Protein 3UA4 (pdb70)

Nearest PDB structures (foldseek):
  3ua4-assembly1_B  TM=1.002E+00  e=0.000E+00  Caenorhabditis elegans
  3ua3-assembly1_B  TM=1.000E+00  e=0.000E+00  Caenorhabditis elegans
  3ua4-assembly1_A  TM=9.957E-01  e=0.000E+00  Caenorhabditis elegans
  3ua3-assembly1_A  TM=9.957E-01  e=0.000E+00  Caenorhabditis elegans
  6uxy-assembly1_A  TM=4.713E-01  e=1.782E-50  Homo sapiens

Solvent-accessible surface area: 54795 Å² total; per-residue (Å²): 95,103,126,3,74,2,0,2,5,8,4,98,60,23,68,69,150,81,12,10,65,88,0,40,79,20,15,77,147,6,30,121,35,72,8,46,4,1,3,0,7,0,0,0,9,111,4,2,60,40,85,39,139,42,83,106,140,66,119,20,32,112,14,53,0,1,6,48,23,21,171,73,85,40,0,68,65,80,2,1,0,18,11,2,60,17,20,15,1,20,22,109,75,99,69,42,0,62,55,0,47,90,12,1,78,94,0,0,46,0,4,63,64,9,27,10,100,11,0,5,8,57,6,44,23,24,57,11,69,83,17,2,58,32,0,30,98,24,5,0,11,72,130,72,80,30,26,1,10,0,8,0,10,16,19,33,101,142,6,113,60,63,70,73,177,79,47,146,133,34,13,1,0,10,2,0,0,49,6,3,130,62,0,10,31,8,19,9,98,65,3,36,0,1,0,8,2,17,66,147,36,28,113,16,4,62,83,111,54,26,3,30,0,3,80,1,12,16,21,7,0,0,4,7,36,8,14,37,81,108,64,48,222,134,33,68,10,36,19,37,87,49,8,49,95,6,2,134,58,4,31,105,59,68,82,16,59,1,1,9,70,8,66,54,112,51,152,43,162,134,53,41,30,13,32,75,18,1,106,12,2,17,94,13,20,193,199,24,100,53,22,44,63,21,2,5,105,0,4,43,16,2,1,102,56,23,3,90,104,50,63,110,78,2,23,0,1,0,0,25,6,32,101,1,50,13,0,44,37,1,29,100,4,32,176,87,5,27,80,97,88,18,130,84,114,116,70,2,116,0,86,2,11,0,0,14,129,47,84,9,5,4,10,0,0,102,10,26,17,52,130,68,3,155,166,85,6,41,35,8,92,19,38,8,84,61,1,42,49,30,0,116,112,145,62,41,90,48,1,15,3,4,1,1,43,38,6,0,6,0,0,0,10,101,14,1,0,18,18,4,25,30,2,28,73,5,16,68,129,74,2,35,2,5,2,44,83,1,4,0,34,0,15,0,0,1,0,4,69,6,6,18,77,7,34,31,85,50,80,64,38,25,13,39,0,36,47,12,110,0,75,34,123,20,70,86,32,154,99,104,25,38,32,12,116,36,131,28,30,117,50,96,10,13,0,0,11,9,38,89,35,156,21,66,112,62,13,52,1,15,173,91,22,81,78,14,3,60,2,104,10,25,10,91,174,98,57,74,15,81,59,74,70,54,5,83,13,92,1,57,28,30,0,6,0,0,0,1,0,0,9,1,24,0,40,0,16,116,121,26,90,3,9,9,17,63,92,84,76,24,112,62,10,91,34,23,73,20,0,0,1,0,3,38,95,28,27,68,5,17,111,24,12,102,0,12,0,41,0,36,0,71,53,31,148,70,0,0,15,0,27,1,27,0,59,37,75,96,120,76,40,110,60,85,76,31,76,96,1,0,55,75,0,57,0,25,7,39,123,94,107,101,94,147,23,69,0,0,2,5,10,25,82,63,30,65,66,157,106,14,9,67,109,6,42,67,23,20,78,147,4,28,127,48,135,5,58,2,4,2,4,5,1,0,0,8,110,3,1,54,41,114,38,152,50,87,84,164,69,120,15,26,101,15,32,1,0,4,54,30,15,163,76,69,36,0,78,58,98,8,4,0,8,10,0,60,23,21,18,3,22,23,110,74,99,71,43,0,63,44,0,42,96,13,3,76,93,0,0,41,1,3,50,61,2,34,10,98,11,0,5,7,45,5,44,27,26,59,12,69,93,16,1,55,30,0,26,102,25,9,2,13,70,116,54,97,24,36,3,12,0,3,0,12,8,21,22,98,127,9,120,54,61,76,72,180,87,46,142,126,46,10,4,0,11,3,0,0,45,6,4,128,69,0,12,42,8,20,15,99,52,3,35,0,2,0,4,2,11,65,151,38,21,105,9,2,67,78,102,67,29,3,25,2,3,78,3,11,15,24,7,1,0,4,12,30,6,12,39,146,54,49,41,41,84,45,7,43,92,6,8,115,66,5,51,106,51,58,91,10,57,7,4,2,42,5,54,87,34,116,97,12,195,85,60,67,44,26,18,72,27,0,93,27,6,31,166,40,210,21,97,36,28,54,68,25,3,0,84,0,8,42,9,1,2,86,63,32,0,81,104,52,75,139,60,1,18,3,1,0,1,20,3,32,108,0,51,10,0,42,20,3,24,117,2,18,151,84,4,48,94,95,99,88,89,0,107,7,92,0,8,0,0,18,129,51,82,19,4,7,6,0,0,80,19,25,17,57,138,61,12,127,176,131,2,51,37,2,88,18,53,18,104,61,0,41,59,37,10,163,129,127,59,36,87,68,0,28,3,3,1,0,49,38,5,1,7,2,2,2,16,89,20,0,0,31,18,3,28,23,1,16,62,33,18,57,126,72,3,39,1,1,1,35,71,4,21,1,44,0,25,0,1,1,1,6,63,8,2,20,76,9,34,38,86,52,64,66,32,27,21,45,0,27,51,19,109,0,84,30,115,22,68,86,30,150,87,112,25,37,31,10,118,30,132,27,29,100,52,90,11,12,2,0,12,17,39,94,33,167,23,69,108,53,7,46,2,27,157,99,17,88,80,8,1,45,0,72,14,22,6,78,176,91,56,75,18,101,50,82,63,54,8,94,12,102,2,65,20,34,0,8,0,1,0,1,0,0,11,0,26,3,59,0,17,114,129,42,77,2,1,8,20,47,98,78,65,19,108,66,23,104,23,35,88,21,1,0,3,0,4,36,94,30,31,63,4,19,125,29,10,100,0,14,0,73,5,42,0,70,33,38,141,80,0,6,16,9,20,4,30,0,44,35,71,89,118,105,36,108,67,96,71,25,70,95,0,0,52,77,0,57,0,20,8,72,131,88

InterPro domains:
  IPR007857 Protein arginine N-methyltransferase PRMT5 [PIRSF015894] (93-734)
  IPR025799 Protein arginine N-methyltransferase [PS51678] (360-706)
  IPR025799 Protein arginine N-methyltransferase [PTHR10738] (61-733)
  IPR029063 S-adenosyl-L-methionine-dependent methyltransferase superfamily [G3DSA:3.40.50.150] (330-530)
  IPR029063 S-adenosyl-L-methionine-dependent methyltransferase superfamily [SSF53335] (413-732)
  IPR035075 PRMT5 arginine-N-methyltransferase [PF05185] (354-528)
  IPR035247 PRMT5, TIM barrel domain [PF17285] (78-334)
  IPR035248 PRMT5, oligomerisation domain [PF17286] (531-732)

Sequence (1268 aa):
NSRIHIGWMATTLDVAENLDRHVATFCTRLGEFKYNFVVYPIGGVVRAFWTPNGSAENHPPVIDLPDVQLRNDLWESYVVGKISPWIDCDSSDPAFASLSEEHLLKELSYICYLGLQTMAIELTRISSPRTAAILKKWIWTRNSRFTVWVQLPSAIEKCKDYDAFTIEHVDLWTIWADFRKNCGNFSGVYFQVALTISSELPDELTELKLVDRWKAEPLAAFVIESGLFISGRNGEASIPSAHINLLKHLWTTDALRIVLRATTDTFKYNTSIKSEYSQALRHAVRQDQIKYDVYGEAVVGALKDLGADGRKTVVIYLLGGGRGPIGTKILKSEREYNNTFRQGQESLKVKLYIVEKNPNAIVTLKYMNVRTWKRRVTIIESDMRSLPGIAKDRGFEQPDIIVSELLGSFGDNELSPECLDGVTGFLKPTTISIPQKYTSYVKPIMSTHIHQTIKAQSIPYLSRAIPSHGRGEPELDEDEMWIQKYPQGHVRNNMDQIYVVYLSKYIPLAETTKPVFTFEHPNFMNSSNERSDSIEFVMDRNADLMGFAGYFDLQLYKTVMLSIEPSTHTPGMVSWFPAVIPLRDQLRVGEGDRISLKIDRKVDNTGVWYEWHVEKKKTNGESVSTPIQNPNGESYYMRMANSRIHIGWMATTLDVAENLDRHVATFCTRLGEFKYNFVVYPIGGVVRAFWTPNGSAENHPPVIDLPDVQLRNDLWESYVVGKISPWIDCDSSDPAFASLSEEHLLKELSYICYLGLQTMAIELTRISSPRTAAILKKWIWTRNSRFTVWVQLPSAIEKCKDYDAFTIEHVDLWTIWADFRKNCGNFSGVYFQVALTISSELPDELTELKLVDRWKAEPLAAFVIESGLFASIPSAHINLLKHLWTTDALRIVLRATTDTFKYNTSIKSEYSQALRHAQDQIKYDVYGEAVVGALKDLGADGRKTVVIYLLGGGRGPIGTKILKSEREYNNTFRSLKVKLYIVEKNPNAIVTLKYMNVRTWKRRVTIIESDMRSLPGIAKDRGFEQPDIIVSELLGSFGDNELSPECLDGVTGFLKPTTISIPQKYTSYVKPIMSTHIHQTIKAQSIPYLSRAIPSHGRGEPELDEDEMWIQKYPQGHVRNNMDQIYVVYLSKYIPLAETTKPVFTFEHPNFMNSSNERSDSIEFVMDRNADLMGFAGYFDLQLYKTVMLSIEPSTHTPGMVSWFPAVIPLRDQLRVGEGDRISLKIDRKVDNTGVWYEWHVEKKKTNGESVSTPIQNPNGESYYMRM

Foldseek 3Di:
DVLAAEEAEDDPQPDDPCCLLPVPVVQVVLVVLVHHAYEYAQQDPQFLVDDPPDDVPDDGDGRFRALVSDDQVNQAGHYAHEHRPNQALPDPDNVSNVSSLVVVVVSLVSCVVSPYQHYEYEAQALDRQVVLVSVLLSQLADPDAHAYEHEYDQWHVRHPPDDVVPCPPGIRVNSVVNSCVSSPVFPLVRYAYEYEHAQDHDPLQQVVVRLVVVLVGSQQEYEYELRFWQDDDPSQTADDPSRLCRCQVNCPGSRRHYYYHYPDSDCDVVPNCSSSVVVRVVPSHDDQCVVLVLLLVLLLVVCVVVCVVVAAEFEEEEAAQQLHPNVVSNVVSLVVSCVPPQVPHHRHHYQYEYEHADVSSVSSNVVCCVPPVNVRYHYHHDQLLPCQVCQVVVPHAAHQEYAYDQQAQQGCQSPVCVSLQSNQVRHDPNRDYFQFKKFKKKFWKADPVVLVVLQPDDADPSNQQHAFQFPWHWDQDPVRHTGGDAPVDDRLLSQQEKAFDADDGMGTQAPFIDTDDMDGPPPNVPDDNKFKAKDKDFGAAWGWTFFMKMGMWIHGHDPRTATCGPVGHPPPGDVGGIITNGDSDTDTDGGAKMKIKIWIWDDDPWWIDIWIWIKIAHPVRDIDIGDTGCVRRRSHIGTD/DQVLAAEEAEDDPLDDDPPCLVPPPVVVVVVCVLPHAAYEAAQLHDQQQPDADDDDPVDDTDGRQNALVNDDLVSQQGHYAYEHRPRQQCPDPDPVSVVSSLVVVVVRLVRCVVSPYQEYEYEQQALDRQRNLVSVLLVLLQDPDQHAYEYEYDQWNCRHPPDDPPPPPPGTRVNSVVNSCVSSPVQPLVHYFYEYEHDLDGDPQLQVVVNVCVCLVGSYAEYEYEPNDDCDDDDSRLCSLVVNCDDSNHHYYYHDDDDSAPPDVSVSSVNVVRVSVSDQVVVLVLLLVQLLVVCVVVVVVPDAEFEEEEQACQLNSNPVSNVVSQVVNCPPPHRYYYQYEYEAAPPSSVSSVVSCCVVPVVVSYDYHHDQLQCCVVVCPVVVHDAHLEYAYDQAAQQGCQRPVLPSLLSNLVRHDPNYQYQFFKKWKKKFWKADPVVLVVLQPDDADPSNQQHEFQFPWHWDQDPVRHTGTDQVVDPRLLSQQEKAFDDPDGIDTQADFIDTDDMDGPPPNVSDDPKDKDKDKDFGAAFGWTFFIWMWMWIHRHPPRTAICGDPRHDPPGPPHGIMTNTASGTDTDGHTKMKIWIWIWDADPWWTDIWTWMWIQHPVGDIDIGDTGCVNRSSHTNTD

GO terms:
  GO:0016274 protein-arginine N-methyltransferase activity (F, IDA)
  GO:0005634 nucleus (C, IDA)
  GO:0045892 negative regulation of DNA-templated transcription (P, IDA)
  GO:0035243 protein-arginine omega-N symmetric methyltransferase activity (F, IDA)
  GO:0044020 histone H4R3 methyltransferase activity (F, IDA)
  GO:0043518 negative regulation of DNA damage response, signal transduction by p53 class mediator (P, IGI)
  GO:1990834 response to odorant (P, IMP)
  GO:0007626 locomotory behavior (P, IMP)
  GO:0008630 intrinsic apoptotic signaling pathway in response to DNA damage (P, IMP)
  GO:0002039 p53 binding (F, IPI)
  GO:0140297 DNA-binding transcription factor binding (F, IPI)
  GO:0035241 protein-arginine omega-N monomethyltransferase activity (F, IDA)
  GO:0140940 histone H2A methyltransferase activity (F, IDA)

Structure (mmCIF, N/CA/C/O backbone):
data_3UA4
#
_entry.id   3UA4
#
_cell.length_a   100.560
_cell.length_b   129.490
_cell.length_c   149.719
_cell.angle_alpha   90.00
_cell.angle_beta   90.00
_cell.angle_gamma   90.00
#
_symmetry.space_group_name_H-M   'P 21 21 21'
#
loop_
_entity.id
_entity.type
_entity.pdbx_description
1 polymer 'Protein arginine N-methyltransferase 5'
2 non-polymer GLYCEROL
3 water water
#
loop_
_atom_site.group_PDB
_atom_site.id
_atom_site.type_symbol
_atom_site.label_atom_id
_atom_site.label_alt_id
_atom_site.label_comp_id
_atom_site.label_asym_id
_atom_site.label_entity_id
_atom_site.label_seq_id
_atom_site.pdbx_PDB_ins_code
_atom_site.Cartn_x
_atom_site.Cartn_y
_atom_site.Cartn_z
_atom_site.occupancy
_atom_site.B_iso_or_equiv
_atom_site.auth_seq_id
_atom_site.auth_comp_id
_atom_site.auth_asym_id
_atom_site.auth_atom_id
_atom_site.pdbx_PDB_model_num
ATOM 1 N N . ASN A 1 48 ? 42.739 30.042 -6.235 1.00 191.29 45 ASN A N 1
ATOM 2 C CA . ASN A 1 48 ? 42.403 30.688 -4.970 1.00 185.97 45 ASN A CA 1
ATOM 3 C C . ASN A 1 48 ? 41.886 29.690 -3.941 1.00 176.34 45 ASN A C 1
ATOM 4 O O . ASN A 1 48 ? 41.815 29.990 -2.748 1.00 163.20 45 ASN A O 1
ATOM 9 N N . SER A 1 49 ? 41.528 28.501 -4.417 1.00 179.35 46 SER A N 1
ATOM 10 C CA . SER A 1 49 ? 40.975 27.456 -3.565 1.00 174.00 46 SER A CA 1
ATOM 11 C C . SER A 1 49 ? 41.862 27.150 -2.359 1.00 166.02 46 SER A C 1
ATOM 12 O O . SER A 1 49 ? 41.373 26.735 -1.306 1.00 162.40 46 SER A O 1
ATOM 15 N N . ARG A 1 50 ? 43.164 27.365 -2.516 1.00 162.40 47 ARG A N 1
ATOM 16 C CA . ARG A 1 50 ? 44.138 26.969 -1.503 1.00 152.88 47 ARG A CA 1
ATOM 17 C C . ARG A 1 50 ? 44.537 28.097 -0.550 1.00 146.22 47 ARG A C 1
ATOM 18 O O . ARG A 1 50 ? 45.006 27.836 0.560 1.00 144.79 47 ARG A O 1
ATOM 26 N N . ILE A 1 51 ? 44.359 29.345 -0.976 1.00 140.26 48 ILE A N 1
ATOM 27 C CA . ILE A 1 51 ? 44.660 30.480 -0.103 1.00 127.72 48 ILE A CA 1
ATOM 28 C C . ILE A 1 51 ? 43.411 31.072 0.543 1.00 125.71 48 ILE A C 1
ATOM 29 O O . ILE A 1 51 ? 42.477 31.499 -0.137 1.00 124.53 48 ILE A O 1
ATOM 34 N N . HIS A 1 52 ? 43.409 31.091 1.870 1.00 124.37 49 HIS A N 1
ATOM 35 C CA . HIS A 1 52 ? 42.326 31.698 2.623 1.00 123.91 49 HIS A CA 1
ATOM 36 C C . HIS A 1 52 ? 42.773 33.061 3.141 1.00 120.40 49 HIS A C 1
ATOM 37 O O . HIS A 1 52 ? 43.802 33.175 3.803 1.00 114.07 49 HIS A O 1
ATOM 44 N N . ILE A 1 53 ? 42.002 34.095 2.817 1.00 123.67 50 ILE A N 1
ATOM 45 C CA . ILE A 1 53 ? 42.361 35.464 3.168 1.00 119.63 50 ILE A CA 1
ATOM 46 C C . ILE A 1 53 ? 41.338 36.098 4.100 1.00 109.58 50 ILE A C 1
ATOM 47 O O . ILE A 1 53 ? 40.283 36.553 3.667 1.00 110.59 50 ILE A O 1
ATOM 52 N N . GLY A 1 54 ? 41.655 36.127 5.384 1.00 104.80 51 GLY A N 1
ATOM 53 C CA . GLY A 1 54 ? 40.787 36.750 6.358 1.00 103.92 51 GLY A CA 1
ATOM 54 C C . GLY A 1 54 ? 40.817 38.259 6.278 1.00 105.66 51 GLY A C 1
ATOM 55 O O . GLY A 1 54 ? 41.860 38.868 6.039 1.00 107.00 51 GLY A O 1
ATOM 56 N N . TRP A 1 55 ? 39.650 38.859 6.469 1.00 105.64 52 TRP A N 1
ATOM 57 C CA . TRP A 1 55 ? 39.524 40.304 6.556 1.00 103.23 52 TRP A CA 1
ATOM 58 C C . TRP A 1 55 ? 39.210 40.661 8.004 1.00 97.55 52 TRP A C 1
ATOM 59 O O . TRP A 1 55 ? 38.229 40.179 8.571 1.00 91.07 52 TRP A O 1
ATOM 70 N N . MET A 1 56 ? 40.054 41.490 8.609 1.00 96.06 53 MET A N 1
ATOM 71 C CA . MET A 1 56 ? 39.864 41.858 10.005 1.00 88.48 53 MET A CA 1
ATOM 72 C C . MET A 1 56 ? 38.909 43.039 10.140 1.00 83.59 53 MET A C 1
ATOM 73 O O . MET A 1 56 ? 39.077 44.070 9.486 1.00 80.73 53 MET A O 1
ATOM 78 N N . ALA A 1 57 ? 37.896 42.876 10.980 1.00 79.28 54 ALA A N 1
ATOM 79 C CA . ALA A 1 57 ? 37.021 43.982 11.316 1.00 79.52 54 ALA A CA 1
ATOM 80 C C . ALA A 1 57 ? 37.882 45.130 11.824 1.00 77.04 54 ALA A C 1
ATOM 81 O O . ALA A 1 57 ? 38.965 44.910 12.367 1.00 69.80 54 ALA A O 1
ATOM 83 N N . THR A 1 58 ? 37.406 46.354 11.635 1.00 79.10 55 THR A N 1
ATOM 84 C CA . THR A 1 58 ? 38.119 47.532 12.103 1.00 75.29 55 THR A CA 1
ATOM 85 C C . THR A 1 58 ? 37.143 48.629 12.468 1.00 86.13 55 THR A C 1
ATOM 86 O O . THR A 1 58 ? 35.938 48.496 12.272 1.00 88.43 55 THR A O 1
ATOM 90 N N . THR A 1 59 ? 37.672 49.718 13.008 1.00 94.34 56 THR A N 1
ATOM 91 C CA . THR A 1 59 ? 36.858 50.889 13.286 1.00 97.06 56 THR A CA 1
ATOM 92 C C . THR A 1 59 ? 36.547 51.594 11.964 1.00 103.05 56 THR A C 1
ATOM 93 O O . THR A 1 59 ? 35.902 52.645 11.934 1.00 102.71 56 THR A O 1
ATOM 97 N N . LEU A 1 60 ? 37.011 50.992 10.872 1.00 103.69 57 LEU A N 1
ATOM 98 C CA . LEU A 1 60 ? 36.844 51.556 9.539 1.00 108.65 57 LEU A CA 1
ATOM 99 C C . LEU A 1 60 ? 35.537 51.140 8.889 1.00 113.58 57 LEU A C 1
ATOM 100 O O . LEU A 1 60 ? 34.874 51.945 8.244 1.00 125.47 57 LEU A O 1
ATOM 105 N N . ASP A 1 61 ? 35.169 49.877 9.042 1.00 108.73 58 ASP A N 1
ATOM 106 C CA . ASP A 1 61 ? 33.971 49.379 8.383 1.00 116.98 58 ASP A CA 1
ATOM 107 C C . ASP A 1 61 ? 32.834 49.153 9.366 1.00 124.16 58 ASP A C 1
ATOM 108 O O . ASP A 1 61 ? 32.011 48.258 9.181 1.00 134.32 58 ASP A O 1
ATOM 113 N N . VAL A 1 62 ? 32.792 49.975 10.409 1.00 120.26 59 VAL A N 1
ATOM 114 C CA . VAL A 1 62 ? 31.711 49.906 11.381 1.00 121.37 59 VAL A CA 1
ATOM 115 C C . VAL A 1 62 ? 30.434 50.499 10.800 1.00 140.14 59 VAL A C 1
ATOM 116 O O . VAL A 1 62 ? 30.184 51.697 10.924 1.00 143.57 59 VAL A O 1
ATOM 120 N N . ALA A 1 63 ? 29.631 49.656 10.160 1.00 150.60 60 ALA A N 1
ATOM 121 C CA . ALA A 1 63 ? 28.364 50.098 9.588 1.00 160.33 60 ALA A CA 1
ATOM 122 C C . ALA A 1 63 ? 27.287 50.209 10.664 1.00 163.21 60 ALA A C 1
ATOM 123 O O . ALA A 1 63 ? 27.595 50.307 11.850 1.00 158.97 60 ALA A O 1
ATOM 125 N N . GLU A 1 64 ? 26.026 50.199 10.246 1.00 174.94 61 GLU A N 1
ATOM 126 C CA . GLU A 1 64 ? 24.915 50.258 11.188 1.00 179.23 61 GLU A CA 1
ATOM 127 C C . GLU A 1 64 ? 24.469 48.858 11.588 1.00 172.86 61 GLU A C 1
ATOM 128 O O . GLU A 1 64 ? 24.311 47.982 10.738 1.00 178.63 61 GLU A O 1
ATOM 134 N N . ASN A 1 65 ? 24.264 48.658 12.885 1.00 163.60 62 ASN A N 1
ATOM 135 C CA . ASN A 1 65 ? 23.868 47.357 13.409 1.00 158.39 62 ASN A CA 1
ATOM 136 C C . ASN A 1 65 ? 24.687 46.207 12.837 1.00 155.15 62 ASN A C 1
ATOM 137 O O . ASN A 1 65 ? 24.162 45.120 12.609 1.00 162.86 62 ASN A O 1
ATOM 142 N N . LEU A 1 66 ? 25.973 46.446 12.605 1.00 141.58 63 LEU A N 1
ATOM 143 C CA . LEU A 1 66 ? 26.836 45.418 12.039 1.00 132.86 63 LEU A CA 1
ATOM 144 C C . LEU A 1 66 ? 26.818 44.165 12.901 1.00 128.45 63 LEU A C 1
ATOM 145 O O . LEU A 1 66 ? 26.851 43.048 12.387 1.00 129.75 63 LEU A O 1
ATOM 150 N N . ASP A 1 67 ? 26.760 44.351 14.215 1.00 123.22 64 ASP A N 1
ATOM 151 C CA . ASP A 1 67 ? 26.693 43.221 15.132 1.00 113.18 64 ASP A CA 1
ATOM 152 C C . ASP A 1 67 ? 25.489 42.355 14.793 1.00 125.72 64 ASP A C 1
ATOM 153 O O . ASP A 1 67 ? 25.541 41.132 14.908 1.00 131.33 64 ASP A O 1
ATOM 158 N N . ARG A 1 68 ? 24.408 42.997 14.363 1.00 131.09 65 ARG A N 1
ATOM 159 C CA . ARG A 1 68 ? 23.174 42.292 14.043 1.00 135.31 65 ARG A CA 1
ATOM 160 C C . ARG A 1 68 ? 23.241 41.582 12.698 1.00 145.96 65 ARG A C 1
ATOM 161 O O . ARG A 1 68 ? 22.710 40.486 12.542 1.00 151.08 65 ARG A O 1
ATOM 169 N N . HIS A 1 69 ? 23.894 42.208 11.727 1.00 153.54 66 HIS A N 1
ATOM 170 C CA . HIS A 1 69 ? 23.895 41.685 10.366 1.00 163.06 66 HIS A CA 1
ATOM 171 C C . HIS A 1 69 ? 25.256 41.152 9.938 1.00 152.62 66 HIS A C 1
ATOM 172 O O . HIS A 1 69 ? 25.794 41.549 8.905 1.00 151.33 66 HIS A O 1
ATOM 179 N N . VAL A 1 70 ? 25.805 40.243 10.733 1.00 142.94 67 VAL A N 1
ATOM 180 C CA . VAL A 1 70 ? 27.090 39.639 10.415 1.00 138.60 67 VAL A CA 1
ATOM 181 C C . VAL A 1 70 ? 26.969 38.812 9.144 1.00 145.28 67 VAL A C 1
ATOM 182 O O . VAL A 1 70 ? 27.904 38.729 8.351 1.00 132.85 67 VAL A O 1
ATOM 186 N N . ALA A 1 71 ? 25.802 38.202 8.962 1.00 152.98 68 ALA A N 1
ATOM 187 C CA . ALA A 1 71 ? 25.536 37.367 7.797 1.00 165.71 68 ALA A CA 1
ATOM 188 C C . ALA A 1 71 ? 25.825 38.118 6.503 1.00 175.91 68 ALA A C 1
ATOM 189 O O . ALA A 1 71 ? 26.745 37.770 5.760 1.00 176.15 68 ALA A O 1
ATOM 191 N N . THR A 1 72 ? 25.030 39.150 6.242 1.00 185.56 69 THR A N 1
ATOM 192 C CA . THR A 1 72 ? 25.190 39.968 5.045 1.00 197.24 69 THR A CA 1
ATOM 193 C C . THR A 1 72 ? 26.598 40.558 4.960 1.00 186.74 69 THR A C 1
ATOM 194 O O . THR A 1 72 ? 27.102 40.840 3.870 1.00 188.77 69 THR A O 1
ATOM 198 N N . PHE A 1 73 ? 27.231 40.730 6.117 1.00 176.27 70 PHE A N 1
ATOM 199 C CA . PHE A 1 73 ? 28.588 41.260 6.191 1.00 165.99 70 PHE A CA 1
ATOM 200 C C . PHE A 1 73 ? 29.582 40.300 5.543 1.00 157.82 70 PHE A C 1
ATOM 201 O O . PHE A 1 73 ? 30.271 40.658 4.589 1.00 155.91 70 PHE A O 1
ATOM 209 N N . CYS A 1 74 ? 29.643 39.075 6.057 1.00 154.79 71 CYS A N 1
ATOM 210 C CA . CYS A 1 74 ? 30.515 38.050 5.492 1.00 154.61 71 CYS A CA 1
ATOM 211 C C . CYS A 1 74 ? 30.090 37.729 4.067 1.00 161.49 71 CYS A C 1
ATOM 212 O O . CYS A 1 74 ? 30.876 37.204 3.278 1.00 162.73 71 CYS A O 1
ATOM 215 N N . THR A 1 75 ? 28.836 38.036 3.749 1.00 164.58 72 THR A N 1
ATOM 216 C CA . THR A 1 75 ? 28.329 37.868 2.393 1.00 166.80 72 THR A CA 1
ATOM 217 C C . THR A 1 75 ? 29.032 38.826 1.440 1.00 162.12 72 THR A C 1
ATOM 218 O O . THR A 1 75 ? 29.666 38.394 0.481 1.00 160.15 72 THR A O 1
ATOM 222 N N . ARG A 1 76 ? 28.922 40.124 1.710 1.00 164.41 73 ARG A N 1
ATOM 223 C CA . ARG A 1 76 ? 29.567 41.134 0.876 1.00 164.26 73 ARG A CA 1
ATOM 224 C C . ARG A 1 76 ? 31.077 40.934 0.855 1.00 154.92 73 ARG A C 1
ATOM 225 O O . ARG A 1 76 ? 31.700 40.807 -0.206 1.00 156.28 73 ARG A O 1
ATOM 233 N N . LEU A 1 77 ? 31.665 40.916 2.042 1.00 148.85 74 LEU A N 1
ATOM 234 C CA . LEU A 1 77 ? 33.092 40.685 2.167 1.00 148.38 74 LEU A CA 1
ATOM 235 C C . LEU A 1 77 ? 33.490 39.510 1.283 1.00 150.83 74 LEU A C 1
ATOM 236 O O . LEU A 1 77 ? 34.391 39.617 0.451 1.00 148.52 74 LEU A O 1
ATOM 241 N N . GLY A 1 78 ? 32.795 38.393 1.463 1.00 155.16 75 GLY A N 1
ATOM 242 C CA . GLY A 1 78 ? 33.017 37.212 0.651 1.00 156.29 75 GLY A CA 1
ATOM 243 C C . GLY A 1 78 ? 32.951 37.525 -0.828 1.00 156.12 75 GLY A C 1
ATOM 244 O O . GLY A 1 78 ? 33.749 37.015 -1.612 1.00 150.40 75 GLY A O 1
ATOM 245 N N . GLU A 1 79 ? 31.995 38.367 -1.209 1.00 164.90 76 GLU A N 1
ATOM 246 C CA . GLU A 1 79 ? 31.866 38.803 -2.596 1.00 177.08 76 GLU A CA 1
ATOM 247 C C . GLU A 1 79 ? 33.171 39.433 -3.057 1.00 176.16 76 GLU A C 1
ATOM 248 O O . GLU A 1 79 ? 33.563 39.288 -4.216 1.00 177.40 76 GLU A O 1
ATOM 254 N N . PHE A 1 80 ? 33.842 40.129 -2.142 1.00 168.36 77 PHE A N 1
ATOM 255 C CA . PHE A 1 80 ? 35.137 40.731 -2.459 1.00 161.29 77 PHE A CA 1
ATOM 256 C C . PHE A 1 80 ? 36.267 39.702 -2.432 1.00 157.70 77 PHE A C 1
ATOM 257 O O . PHE A 1 80 ? 37.387 39.996 -2.016 1.00 150.48 77 PHE A O 1
ATOM 265 N N . LYS A 1 81 ? 35.947 38.498 -2.901 1.00 161.91 78 LYS A N 1
ATOM 266 C CA . LYS A 1 81 ? 36.869 37.360 -2.955 1.00 157.06 78 LYS A CA 1
ATOM 267 C C . LYS A 1 81 ? 37.773 37.157 -1.733 1.00 148.72 78 LYS A C 1
ATOM 268 O O . LYS A 1 81 ? 38.996 37.097 -1.859 1.00 144.25 78 LYS A O 1
ATOM 274 N N . TYR A 1 82 ? 37.167 37.051 -0.555 1.00 147.58 79 TYR A N 1
ATOM 275 C CA . TYR A 1 82 ? 37.861 36.494 0.607 1.00 148.76 79 TYR A CA 1
ATOM 276 C C . TYR A 1 82 ? 36.896 35.815 1.579 1.00 145.22 79 TYR A C 1
ATOM 277 O O . TYR A 1 82 ? 35.770 36.269 1.782 1.00 148.97 79 TYR A O 1
ATOM 286 N N . ASN A 1 83 ? 37.358 34.722 2.176 1.00 136.24 80 ASN A N 1
ATOM 287 C CA . ASN A 1 83 ? 36.486 33.781 2.873 1.00 128.62 80 ASN A CA 1
ATOM 288 C C . ASN A 1 83 ? 36.099 34.147 4.305 1.00 114.95 80 ASN A C 1
ATOM 289 O O . ASN A 1 83 ? 34.949 34.506 4.574 1.00 106.08 80 ASN A O 1
ATOM 294 N N . PHE A 1 84 ? 37.063 34.042 5.217 1.00 110.63 81 PHE A N 1
ATOM 295 C CA . PHE A 1 84 ? 36.804 34.188 6.650 1.00 98.05 81 PHE A CA 1
ATOM 296 C C . PHE A 1 84 ? 37.108 35.586 7.180 1.00 87.00 81 PHE A C 1
ATOM 297 O O . PHE A 1 84 ? 37.789 36.376 6.530 1.00 88.27 81 PHE A O 1
ATOM 305 N N . VAL A 1 85 ? 36.608 35.880 8.376 1.00 78.65 82 VAL A N 1
ATOM 306 C CA . VAL A 1 85 ? 36.844 37.181 8.991 1.00 78.67 82 VAL A CA 1
ATOM 307 C C . VAL A 1 85 ? 37.243 37.111 10.471 1.00 73.76 82 VAL A C 1
ATOM 308 O O . VAL A 1 85 ? 36.794 36.245 11.222 1.00 65.58 82 VAL A O 1
ATOM 312 N N . VAL A 1 86 ? 38.101 38.040 10.874 1.00 72.55 83 VAL A N 1
ATOM 313 C CA . VAL A 1 86 ? 38.452 38.196 12.271 1.00 66.64 83 VAL A CA 1
ATOM 314 C C . VAL A 1 86 ? 37.558 39.271 12.867 1.00 64.94 83 VAL A C 1
ATOM 315 O O . VAL A 1 86 ? 37.813 40.462 12.704 1.00 60.51 83 VAL A O 1
ATOM 319 N N . TYR A 1 87 ? 36.502 38.847 13.548 1.00 67.85 84 TYR A N 1
ATOM 320 C CA . TYR A 1 87 ? 35.529 39.782 14.095 1.00 71.75 84 TYR A CA 1
ATOM 321 C C . TYR A 1 87 ? 35.702 39.915 15.606 1.00 68.69 84 TYR A C 1
ATOM 322 O O . TYR A 1 87 ? 36.046 38.950 16.282 1.00 64.20 84 TYR A O 1
ATOM 331 N N . PRO A 1 88 ? 35.483 41.122 16.142 1.00 68.46 85 PRO A N 1
ATOM 332 C CA . PRO A 1 88 ? 35.529 41.295 17.594 1.00 59.70 85 PRO A CA 1
ATOM 333 C C . PRO A 1 88 ? 34.428 40.482 18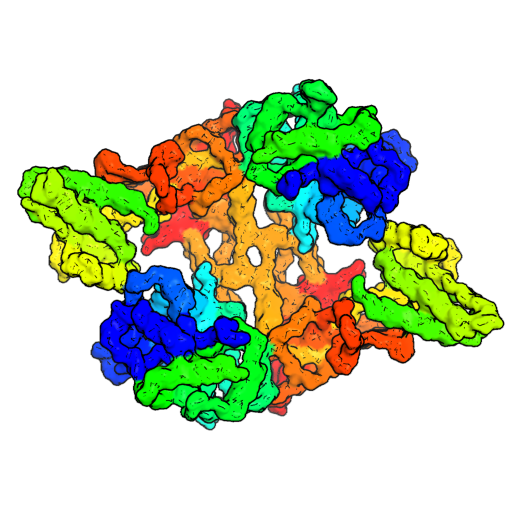.256 1.00 59.67 85 PRO A C 1
ATOM 334 O O . PRO A 1 88 ? 33.253 40.798 18.087 1.00 63.57 85 PRO A O 1
ATOM 338 N N . ILE A 1 89 ? 34.807 39.453 19.004 1.00 59.68 86 ILE A N 1
ATOM 339 C CA . ILE A 1 89 ? 33.831 38.532 19.578 1.00 68.58 86 ILE A CA 1
ATOM 340 C C . ILE A 1 89 ? 32.731 39.219 20.392 1.00 71.42 86 ILE A C 1
ATOM 341 O O . ILE A 1 89 ? 31.571 38.812 20.345 1.00 75.15 86 ILE A O 1
ATOM 346 N N . GLY A 1 90 ? 33.091 40.262 21.128 1.00 68.75 87 GLY A N 1
ATOM 347 C CA . GLY A 1 90 ? 32.149 40.906 22.025 1.00 69.62 87 GLY A CA 1
ATOM 348 C C . GLY A 1 90 ? 31.125 41.775 21.323 1.00 71.89 87 GLY A C 1
ATOM 349 O O . GLY A 1 90 ? 30.085 42.110 21.892 1.00 73.05 87 GLY A O 1
ATOM 350 N N . GLY A 1 91 ? 31.418 42.138 20.080 1.00 71.37 88 GLY A N 1
ATOM 351 C CA . GLY A 1 91 ? 30.587 43.072 19.346 1.00 73.72 88 GLY A CA 1
ATOM 352 C C . GLY A 1 91 ? 31.328 44.377 19.152 1.00 75.01 88 GLY A C 1
ATOM 353 O O . GLY A 1 91 ? 32.139 44.762 19.989 1.00 66.64 88 GLY A O 1
ATOM 354 N N . VAL A 1 92 ? 31.049 45.059 18.046 1.00 82.09 89 VAL A N 1
ATOM 355 C CA . VAL A 1 92 ? 31.761 46.283 17.693 1.00 74.45 89 VAL A CA 1
ATOM 356 C C . VAL A 1 92 ? 31.448 47.449 18.629 1.00 70.61 89 VAL A C 1
ATOM 357 O O . VAL A 1 92 ? 32.308 48.282 18.905 1.00 64.17 89 VAL A O 1
ATOM 361 N N . VAL A 1 93 ? 30.216 47.508 19.115 1.00 78.18 90 VAL A N 1
ATOM 362 C CA . VAL A 1 93 ? 29.827 48.531 20.080 1.00 77.75 90 VAL A CA 1
ATOM 363 C C . VAL A 1 93 ? 30.576 48.332 21.403 1.00 76.50 90 VAL A C 1
ATOM 364 O O . VAL A 1 93 ? 30.512 49.169 22.304 1.00 76.24 90 VAL A O 1
ATOM 368 N N . ARG A 1 94 ? 31.301 47.221 21.501 1.00 72.16 91 ARG A N 1
ATOM 369 C CA . ARG A 1 94 ? 32.094 46.910 22.685 1.00 64.43 91 ARG A CA 1
ATOM 370 C C . ARG A 1 94 ? 33.587 46.918 22.361 1.00 58.24 91 ARG A C 1
ATOM 371 O O . ARG A 1 94 ? 34.378 47.561 23.042 1.00 48.36 91 ARG A O 1
ATOM 379 N N . ALA A 1 95 ? 33.957 46.203 21.307 1.00 56.69 92 ALA A N 1
ATOM 380 C CA . ALA A 1 95 ? 35.345 46.107 20.886 1.00 49.66 92 ALA A CA 1
ATOM 381 C C . ALA A 1 95 ? 36.011 47.465 20.799 1.00 56.26 92 ALA A C 1
ATOM 382 O O . ALA A 1 95 ? 37.161 47.631 21.207 1.00 60.53 92 ALA A O 1
ATOM 384 N N . PHE A 1 96 ? 35.290 48.438 20.256 1.00 61.56 93 PHE A N 1
ATOM 385 C CA . PHE A 1 96 ? 35.902 49.714 19.901 1.00 62.91 93 PHE A CA 1
ATOM 386 C C . PHE A 1 96 ? 35.542 50.837 20.874 1.00 62.80 93 PHE A C 1
ATOM 387 O O . PHE A 1 96 ? 35.840 52.007 20.631 1.00 56.83 93 PHE A O 1
ATOM 395 N N . TRP A 1 97 ? 34.918 50.459 21.985 1.00 63.60 94 TRP A N 1
ATOM 396 C CA . TRP A 1 97 ? 34.659 51.377 23.089 1.00 64.72 94 TRP A CA 1
ATOM 397 C C . TRP A 1 97 ? 35.970 51.963 23.601 1.00 63.88 94 TRP A C 1
ATOM 398 O O . TRP A 1 97 ? 37.012 51.311 23.550 1.00 53.09 94 TRP A O 1
ATOM 409 N N . THR A 1 98 ? 35.915 53.202 24.077 1.00 71.97 95 THR A N 1
ATOM 410 C CA . THR A 1 98 ? 37.097 53.866 24.612 1.00 73.27 95 THR A CA 1
ATOM 411 C C . THR A 1 98 ? 37.011 53.952 26.126 1.00 75.04 95 THR A C 1
ATOM 412 O O . THR A 1 98 ? 36.073 54.525 26.673 1.00 78.91 95 THR A O 1
ATOM 416 N N . PRO A 1 99 ? 38.000 53.373 26.810 1.00 75.93 96 PRO A N 1
ATOM 417 C CA . PRO A 1 99 ? 37.970 53.239 28.268 1.00 79.56 96 PRO A CA 1
ATOM 418 C C . PRO A 1 99 ? 38.434 54.480 29.020 1.00 82.78 96 PRO A C 1
ATOM 419 O O . PRO A 1 99 ? 38.379 54.485 30.243 1.00 80.15 96 PRO A O 1
ATOM 423 N N . ASN A 1 100 ? 38.876 55.513 28.316 1.00 95.40 97 ASN A N 1
ATOM 424 C CA . ASN A 1 100 ? 39.345 56.714 29.000 1.00 111.56 97 ASN A CA 1
ATOM 425 C C . ASN A 1 100 ? 38.217 57.654 29.434 1.00 123.96 97 ASN A C 1
ATOM 426 O O . ASN A 1 100 ? 38.154 58.809 29.007 1.00 125.29 97 ASN A O 1
ATOM 431 N N . GLY A 1 101 ? 37.334 57.151 30.293 1.00 133.34 98 GLY A N 1
ATOM 432 C CA . GLY A 1 101 ? 36.232 57.942 30.814 1.00 144.15 98 GLY A CA 1
ATOM 433 C C . GLY A 1 101 ? 36.228 58.025 32.330 1.00 151.00 98 GLY A C 1
ATOM 434 O O . GLY A 1 101 ? 37.114 57.483 32.993 1.00 148.98 98 GLY A O 1
ATOM 435 N N . SER A 1 102 ? 35.227 58.709 32.879 1.00 158.28 99 SER A N 1
ATOM 436 C CA . SER A 1 102 ? 35.075 58.822 34.328 1.00 162.83 99 SER A CA 1
ATOM 437 C C . SER A 1 102 ? 34.745 57.464 34.948 1.00 166.11 99 SER A C 1
ATOM 438 O O . SER A 1 102 ? 34.638 56.460 34.243 1.00 168.78 99 SER A O 1
ATOM 441 N N . ALA A 1 103 ? 34.586 57.439 36.269 1.00 163.37 100 ALA A N 1
ATOM 442 C CA . ALA A 1 103 ? 34.202 56.220 36.970 1.00 155.79 100 ALA A CA 1
ATOM 443 C C . ALA A 1 103 ? 32.819 55.749 36.524 1.00 154.48 100 ALA A C 1
ATOM 444 O O . ALA A 1 103 ? 32.399 54.636 36.847 1.00 153.29 100 ALA A O 1
ATOM 446 N N . GLU A 1 104 ? 32.125 56.608 35.776 1.00 153.82 101 GLU A N 1
ATOM 447 C CA . GLU A 1 104 ? 30.765 56.341 35.299 1.00 153.26 101 GLU A CA 1
ATOM 448 C C . GLU A 1 104 ? 30.741 55.665 33.923 1.00 147.50 101 GLU A C 1
ATOM 449 O O . GLU A 1 104 ? 29.698 55.187 33.476 1.00 149.55 101 GLU A O 1
ATOM 455 N N . ASN A 1 105 ? 31.893 55.621 33.258 1.00 137.55 102 ASN A N 1
ATOM 456 C CA . ASN A 1 105 ? 31.988 55.003 31.937 1.00 127.45 102 ASN A CA 1
ATOM 457 C C . ASN A 1 105 ? 32.337 53.517 32.017 1.00 118.43 102 ASN A C 1
ATOM 458 O O . ASN A 1 105 ? 33.508 53.148 32.112 1.00 116.64 102 ASN A O 1
ATOM 463 N N . HIS A 1 106 ? 31.305 52.675 31.983 1.00 109.88 103 HIS A N 1
ATOM 464 C CA . HIS A 1 106 ? 31.460 51.224 32.061 1.00 95.85 103 HIS A CA 1
ATOM 465 C C . HIS A 1 106 ? 31.457 50.597 30.669 1.00 82.89 103 HIS A C 1
ATOM 466 O O . HIS A 1 106 ? 30.999 51.211 29.709 1.00 84.53 103 HIS A O 1
ATOM 473 N N . PRO A 1 107 ? 31.968 49.364 30.554 1.00 74.74 104 PRO A N 1
ATOM 474 C CA . PRO A 1 107 ? 32.064 48.735 29.235 1.00 68.93 104 PRO A CA 1
ATOM 475 C C . PRO A 1 107 ? 30.709 48.264 28.727 1.00 70.27 104 PRO A C 1
ATOM 476 O O . PRO A 1 107 ? 29.890 47.782 29.514 1.00 68.09 104 PRO A O 1
ATOM 480 N N . PRO A 1 108 ? 30.476 48.401 27.413 1.00 67.81 105 PRO A N 1
ATOM 481 C CA . PRO A 1 108 ? 29.277 47.875 26.754 1.00 68.89 105 PRO A CA 1
ATOM 482 C C . PRO A 1 108 ? 29.168 46.358 26.907 1.00 71.82 105 PRO A C 1
ATOM 483 O O . PRO A 1 108 ? 30.110 45.630 26.592 1.00 71.34 105 PRO A O 1
ATOM 487 N N . VAL A 1 109 ? 28.026 45.891 27.392 1.00 76.44 106 VAL A N 1
ATOM 488 C CA . VAL A 1 109 ? 27.774 44.463 27.500 1.00 77.96 106 VAL A CA 1
ATOM 489 C C . VAL A 1 109 ? 27.961 43.794 26.140 1.00 82.83 106 VAL A C 1
ATOM 490 O O . VAL A 1 109 ? 27.827 44.440 25.101 1.00 80.69 106 VAL A O 1
ATOM 494 N N . ILE A 1 110 ? 28.281 42.503 26.151 1.00 88.15 107 ILE A N 1
ATOM 495 C CA . ILE A 1 110 ? 28.463 41.746 24.915 1.00 85.98 107 ILE A CA 1
ATOM 496 C C . ILE A 1 110 ? 27.193 41.757 24.072 1.00 87.77 107 ILE A C 1
ATOM 497 O O . ILE A 1 110 ? 26.089 41.625 24.602 1.00 90.09 107 ILE A O 1
ATOM 502 N N . ASP A 1 111 ? 27.352 41.904 22.759 1.00 86.91 108 ASP A N 1
ATOM 503 C CA . ASP A 1 111 ? 26.200 41.984 21.867 1.00 92.40 108 ASP A CA 1
ATOM 504 C C . ASP A 1 111 ? 26.510 41.517 20.443 1.00 87.58 108 ASP A C 1
ATOM 505 O O . ASP A 1 111 ? 26.358 42.272 19.486 1.00 86.86 108 ASP A O 1
ATOM 510 N N . LEU A 1 112 ? 26.948 40.271 20.309 1.00 87.39 109 LEU A N 1
ATOM 511 C CA . LEU A 1 112 ? 27.090 39.650 18.999 1.00 87.78 109 LEU A CA 1
ATOM 512 C C . LEU A 1 112 ? 26.274 38.361 18.968 1.00 91.49 109 LEU A C 1
ATOM 513 O O . LEU A 1 112 ? 26.785 37.290 19.290 1.00 86.42 109 LEU A O 1
ATOM 518 N N . PRO A 1 113 ? 24.992 38.469 18.586 1.00 99.33 110 PRO A N 1
ATOM 519 C CA . PRO A 1 113 ? 24.042 37.353 18.619 1.00 101.69 110 PRO A CA 1
ATOM 520 C C . PRO A 1 113 ? 24.495 36.167 17.778 1.00 105.11 110 PRO A C 1
ATOM 521 O O . PRO A 1 113 ? 25.034 36.341 16.686 1.00 108.48 110 PRO A O 1
ATOM 525 N N . ASP A 1 114 ? 24.272 34.969 18.305 1.00 105.11 111 ASP A N 1
ATOM 526 C CA . ASP A 1 114 ? 24.600 33.727 17.619 1.00 107.62 111 ASP A CA 1
ATOM 527 C C . ASP A 1 114 ? 23.531 33.382 16.595 1.00 123.14 111 ASP A C 1
ATOM 528 O O . ASP A 1 114 ? 23.825 33.165 15.419 1.00 131.62 111 ASP A O 1
ATOM 533 N N . VAL A 1 115 ? 22.288 33.331 17.062 1.00 127.22 112 VAL A N 1
ATOM 534 C CA . VAL A 1 115 ? 21.144 32.943 16.245 1.00 131.54 112 VAL A CA 1
ATOM 535 C C . VAL A 1 115 ? 21.167 33.501 14.821 1.00 131.66 112 VAL A C 1
ATOM 536 O O . VAL A 1 115 ? 20.736 32.836 13.883 1.00 140.40 112 VAL A O 1
ATOM 540 N N . GLN A 1 116 ? 21.684 34.713 14.662 1.00 131.91 113 GLN A N 1
ATOM 541 C CA . GLN A 1 116 ? 21.726 35.375 13.360 1.00 146.41 113 GLN A CA 1
ATOM 542 C C . GLN A 1 116 ? 22.573 34.633 12.329 1.00 156.04 113 GLN A C 1
ATOM 543 O O . GLN A 1 116 ? 22.784 35.128 11.223 1.00 163.39 113 GLN A O 1
ATOM 549 N N . LEU A 1 117 ? 23.063 33.453 12.690 1.00 152.80 114 LEU A N 1
ATOM 550 C CA . LEU A 1 117 ? 23.937 32.691 11.809 1.00 155.67 114 LEU A CA 1
ATOM 551 C C . LEU A 1 117 ? 24.055 31.258 12.304 1.00 153.80 114 LEU A C 1
ATOM 552 O O . LEU A 1 117 ? 24.451 31.024 13.442 1.00 143.88 114 LEU A O 1
ATOM 557 N N . ARG A 1 118 ? 23.710 30.294 11.457 1.00 168.07 115 ARG A N 1
ATOM 558 C CA . ARG A 1 118 ? 23.792 28.898 11.870 1.00 174.43 115 ARG A CA 1
ATOM 559 C C . ARG A 1 118 ? 25.218 28.542 12.286 1.00 159.60 115 ARG A C 1
ATOM 560 O O . ARG A 1 118 ? 26.187 29.069 11.742 1.00 151.55 115 ARG A O 1
ATOM 568 N N . ASN A 1 119 ? 25.325 27.645 13.258 1.00 155.39 116 ASN A N 1
ATOM 569 C CA . ASN A 1 119 ? 26.584 27.364 13.939 1.00 151.77 116 ASN A CA 1
ATOM 570 C C . ASN A 1 119 ? 27.778 27.013 13.047 1.00 154.56 116 ASN A C 1
ATOM 571 O O . ASN A 1 119 ? 28.828 27.658 13.124 1.00 158.86 116 ASN A O 1
ATOM 576 N N . ASP A 1 120 ? 27.628 25.993 12.209 1.00 154.34 117 ASP A N 1
ATOM 577 C CA . ASP A 1 120 ? 28.739 25.550 11.372 1.00 153.46 117 ASP A CA 1
ATOM 578 C C . ASP A 1 120 ? 29.382 26.733 10.655 1.00 148.36 117 ASP A C 1
ATOM 579 O O . ASP A 1 120 ? 30.593 26.749 10.414 1.00 146.14 117 ASP A O 1
ATOM 584 N N . LEU A 1 121 ? 28.563 27.731 10.333 1.00 148.63 118 LEU A N 1
ATOM 585 C CA . LEU A 1 121 ? 29.046 28.947 9.687 1.00 145.91 118 LEU A CA 1
ATOM 586 C C . LEU A 1 121 ? 29.958 29.752 10.612 1.00 135.58 118 LEU A C 1
ATOM 587 O O . LEU A 1 121 ? 31.077 30.104 10.237 1.00 133.48 118 LEU A O 1
ATOM 592 N N . TRP A 1 122 ? 29.478 30.048 11.817 1.00 124.85 119 TRP A N 1
ATOM 593 C CA . TRP A 1 122 ? 30.331 30.662 12.821 1.00 109.47 119 TRP A CA 1
ATOM 594 C C . TRP A 1 122 ? 31.664 29.936 12.811 1.00 101.54 119 TRP A C 1
ATOM 595 O O . TRP A 1 122 ? 32.717 30.552 12.689 1.00 99.58 119 TRP A O 1
ATOM 606 N N . GLU A 1 123 ? 31.607 28.614 12.920 1.00 102.99 120 GLU A N 1
ATOM 607 C CA . GLU A 1 123 ? 32.820 27.807 13.015 1.00 99.87 120 GLU A CA 1
ATOM 608 C C . GLU A 1 123 ? 33.768 27.976 11.830 1.00 101.85 120 GLU A C 1
ATOM 609 O O . GLU A 1 123 ? 34.983 28.025 12.005 1.00 99.88 120 GLU A O 1
ATOM 615 N N . SER A 1 124 ? 33.220 28.060 10.624 1.00 110.69 121 SER A N 1
ATOM 616 C CA . SER A 1 124 ? 34.065 28.183 9.440 1.00 118.59 121 SER A CA 1
ATOM 617 C C . SER A 1 124 ? 34.681 29.570 9.312 1.00 121.53 121 SER A C 1
ATOM 618 O O . SER A 1 124 ? 35.903 29.719 9.268 1.00 119.78 121 SER A O 1
ATOM 621 N N . TYR A 1 125 ? 33.821 30.581 9.264 1.00 126.68 122 TYR A N 1
ATOM 622 C CA . TYR A 1 125 ? 34.227 31.934 8.897 1.00 131.99 122 TYR A CA 1
ATOM 623 C C . TYR A 1 125 ? 34.824 32.751 10.043 1.00 119.69 122 TYR A C 1
ATOM 624 O O . TYR A 1 125 ? 36.004 33.101 10.022 1.00 119.80 122 TYR A O 1
ATOM 633 N N . VAL A 1 126 ? 34.000 33.054 11.038 1.00 108.31 123 VAL A N 1
ATOM 634 C CA . VAL A 1 126 ? 34.368 33.994 12.094 1.00 92.19 123 VAL A CA 1
ATOM 635 C C . VAL A 1 126 ? 35.525 33.538 12.997 1.00 80.48 123 VAL A C 1
ATOM 636 O O . VAL A 1 126 ? 35.499 32.449 13.569 1.00 73.99 123 VAL A O 1
ATOM 640 N N . VAL A 1 127 ? 36.538 34.392 13.118 1.00 78.25 124 VAL A N 1
ATOM 641 C CA . VAL A 1 127 ? 37.645 34.178 14.044 1.00 68.96 124 VAL A CA 1
ATOM 642 C C . VAL A 1 127 ? 37.592 35.221 15.153 1.00 60.31 124 VAL A C 1
ATOM 643 O O . VAL A 1 127 ? 37.886 36.390 14.921 1.00 52.10 124 VAL A O 1
ATOM 647 N N . GLY A 1 128 ? 37.222 34.792 16.357 1.00 60.43 125 GLY A N 1
ATOM 648 C CA . GLY A 1 128 ? 36.959 35.705 17.457 1.00 63.21 125 GLY A CA 1
ATOM 649 C C . GLY A 1 128 ? 38.172 36.356 18.100 1.00 65.21 125 GLY A C 1
ATOM 650 O O . GLY A 1 128 ? 39.093 35.673 18.541 1.00 61.43 125 GLY A O 1
ATOM 651 N N . LYS A 1 129 ? 38.158 37.686 18.166 1.00 64.93 126 LYS A N 1
ATOM 652 C CA . LYS A 1 129 ? 39.249 38.444 18.769 1.00 57.42 126 LYS A CA 1
ATOM 653 C C . LYS A 1 129 ? 38.799 39.240 19.993 1.00 61.22 126 LYS A C 1
ATOM 654 O O . LYS A 1 129 ? 37.686 39.756 20.038 1.00 66.84 126 LYS A O 1
ATOM 660 N N . ILE A 1 130 ? 39.683 39.330 20.981 1.00 57.61 127 ILE A N 1
ATOM 661 C CA . ILE A 1 130 ? 39.417 40.034 22.233 1.00 54.66 127 ILE A CA 1
ATOM 662 C C . ILE A 1 130 ? 39.440 41.565 22.082 1.00 54.66 127 ILE A C 1
ATOM 663 O O . ILE A 1 130 ? 40.326 42.127 21.427 1.00 56.08 127 ILE A O 1
ATOM 668 N N . SER A 1 131 ? 38.464 42.231 22.696 1.00 45.75 128 SER A N 1
ATOM 669 C CA . SER A 1 131 ? 38.380 43.692 22.673 1.00 42.78 128 SER A CA 1
ATOM 670 C C . SER A 1 131 ? 39.717 44.367 22.964 1.00 40.38 128 SER A C 1
ATOM 671 O O . SER A 1 131 ? 40.344 44.108 23.989 1.00 43.29 128 SER A O 1
ATOM 674 N N . PRO A 1 132 ? 40.145 45.262 22.066 1.00 43.73 129 PRO A N 1
ATOM 675 C CA . PRO A 1 132 ? 41.488 45.855 22.122 1.00 41.85 129 PRO A CA 1
ATOM 676 C C . PRO A 1 132 ? 41.718 46.719 23.354 1.00 40.32 129 PRO A C 1
ATOM 677 O O . PRO A 1 132 ? 42.871 46.938 23.720 1.00 47.35 129 PRO A O 1
ATOM 681 N N . TRP A 1 133 ? 40.648 47.203 23.976 1.00 35.96 130 TRP A N 1
ATOM 682 C CA . TRP A 1 133 ? 40.776 48.068 25.145 1.00 37.11 130 TRP A CA 1
ATOM 683 C C . TRP A 1 133 ? 41.096 47.284 26.418 1.00 41.62 130 TRP A C 1
ATOM 684 O O . TRP A 1 133 ? 41.415 47.878 27.452 1.00 34.17 130 TRP A O 1
ATOM 695 N N . ILE A 1 134 ? 40.997 45.956 26.342 1.00 43.96 131 ILE A N 1
ATOM 696 C CA . ILE A 1 134 ? 41.273 45.087 27.485 1.00 37.38 131 ILE A CA 1
ATOM 697 C C . ILE A 1 134 ? 42.773 45.054 27.786 1.00 32.14 131 ILE A C 1
ATOM 698 O O . ILE A 1 134 ? 43.588 44.856 26.890 1.00 37.57 131 ILE A O 1
ATOM 703 N N . ASP A 1 135 ? 43.146 45.252 29.042 1.00 20.03 132 ASP A N 1
ATOM 704 C CA . ASP A 1 135 ? 44.563 45.335 29.363 1.00 28.14 132 ASP A CA 1
ATOM 705 C C . ASP A 1 135 ? 44.839 44.918 30.802 1.00 24.88 132 ASP A C 1
ATOM 706 O O . ASP A 1 135 ? 45.034 45.759 31.686 1.00 21.41 132 ASP A O 1
ATOM 711 N N . CYS A 1 136 ? 44.865 43.609 31.020 1.00 18.25 133 CYS A N 1
ATOM 712 C CA . CYS A 1 136 ? 45.099 43.053 32.347 1.00 21.08 133 CYS A CA 1
ATOM 713 C C . CYS A 1 136 ? 46.414 43.523 32.956 1.00 15.86 133 CYS A C 1
ATOM 714 O O . CYS A 1 136 ? 46.580 43.531 34.167 1.00 12.89 133 CYS A O 1
ATOM 717 N N . ASP A 1 137 ? 47.354 43.914 32.114 1.00 6.17 134 ASP A N 1
ATOM 718 C CA . ASP A 1 137 ? 48.636 44.354 32.617 1.00 23.62 134 ASP A CA 1
ATOM 719 C C . ASP A 1 137 ? 48.723 45.876 32.642 1.00 23.98 134 ASP A C 1
ATOM 720 O O . ASP A 1 137 ? 49.802 46.459 32.553 1.00 26.63 134 ASP A O 1
ATOM 725 N N . SER A 1 138 ? 47.565 46.509 32.782 1.00 21.17 135 SER A N 1
ATOM 726 C CA . SER A 1 138 ? 47.490 47.954 32.909 1.00 21.31 135 SER A CA 1
ATOM 727 C C . SER A 1 138 ? 48.321 48.415 34.095 1.00 29.08 135 SER A C 1
ATOM 728 O O . SER A 1 138 ? 48.541 47.656 35.048 1.00 34.82 135 SER A O 1
ATOM 731 N N . SER A 1 139 ? 48.784 49.659 34.033 1.00 27.33 136 SER A N 1
ATOM 732 C CA . SER A 1 139 ? 49.541 50.245 35.128 1.00 32.98 136 SER A CA 1
ATOM 733 C C . SER A 1 139 ? 48.618 50.728 36.244 1.00 32.47 136 SER A C 1
ATOM 734 O O . SER A 1 139 ? 49.073 51.062 37.343 1.00 34.37 136 SER A O 1
ATOM 737 N N . ASP A 1 140 ? 47.320 50.756 35.941 1.00 31.51 137 ASP A N 1
ATOM 738 C CA . ASP A 1 140 ? 46.287 51.156 36.887 1.00 30.73 137 ASP A CA 1
ATOM 739 C C . ASP A 1 140 ? 45.541 49.921 37.370 1.00 30.21 137 ASP A C 1
ATOM 740 O O . ASP A 1 140 ? 44.785 49.319 36.609 1.00 37.71 137 ASP A O 1
ATOM 745 N N . PRO A 1 141 ? 45.757 49.546 38.641 1.00 20.65 138 PRO A N 1
ATOM 746 C CA . PRO A 1 141 ? 45.227 48.320 39.240 1.00 26.13 138 PRO A CA 1
ATOM 747 C C . PRO A 1 141 ? 43.771 48.076 38.876 1.00 39.45 138 PRO A C 1
ATOM 748 O O . PRO A 1 141 ? 43.410 46.986 38.426 1.00 51.59 138 PRO A O 1
ATOM 752 N N . ALA A 1 142 ? 42.943 49.091 39.073 1.00 37.77 139 ALA A N 1
ATOM 753 C CA . ALA A 1 142 ? 41.513 48.964 38.849 1.00 37.56 139 ALA A CA 1
ATOM 754 C C . ALA A 1 142 ? 41.197 48.529 37.430 1.00 37.52 139 ALA A C 1
ATOM 755 O O . ALA A 1 142 ? 40.400 47.612 37.215 1.00 43.98 139 ALA A O 1
ATOM 757 N N . PHE A 1 143 ? 41.812 49.197 36.459 1.00 32.46 140 PHE A N 1
ATOM 758 C CA . PHE A 1 143 ? 41.535 48.906 35.061 1.00 28.01 140 PHE A CA 1
ATOM 759 C C . PHE A 1 143 ? 42.052 47.514 34.678 1.00 33.10 140 PHE A C 1
ATOM 760 O O . PHE A 1 143 ? 41.467 46.827 33.833 1.00 32.73 140 PHE A O 1
ATOM 768 N N . ALA A 1 144 ? 43.145 47.101 35.314 1.00 33.68 141 ALA A N 1
ATOM 769 C CA . ALA A 1 144 ? 43.707 45.776 35.087 1.00 30.68 141 ALA A CA 1
ATOM 770 C C . ALA A 1 144 ? 42.739 44.703 35.572 1.00 32.58 141 ALA A C 1
ATOM 771 O O . ALA A 1 144 ? 42.471 43.738 34.857 1.00 36.39 141 ALA A O 1
ATOM 773 N N . SER A 1 145 ? 42.218 44.877 36.788 1.00 31.42 142 SER A N 1
ATOM 774 C CA . SER A 1 145 ? 41.207 43.970 37.335 1.00 37.05 142 SER A CA 1
ATOM 775 C C . SER A 1 145 ? 39.979 43.914 36.436 1.00 38.97 142 SER A C 1
ATOM 776 O O . SER A 1 145 ? 39.486 42.831 36.075 1.00 45.62 142 SER A O 1
ATOM 779 N N . LEU A 1 146 ? 39.479 45.094 36.090 1.00 35.47 143 LEU A N 1
ATOM 780 C CA . LEU A 1 146 ? 38.337 45.198 35.202 1.00 42.82 143 LEU A CA 1
ATOM 781 C C . LEU A 1 146 ? 38.586 44.343 33.968 1.00 42.36 143 LEU A C 1
ATOM 782 O O . LEU A 1 146 ? 37.732 43.548 33.554 1.00 38.83 143 LEU A O 1
ATOM 787 N N . SER A 1 147 ? 39.780 44.513 33.403 1.00 40.81 144 SER A N 1
ATOM 788 C CA . SER A 1 147 ? 40.203 43.813 32.199 1.00 37.08 144 SER A CA 1
ATOM 789 C C . SER A 1 147 ? 40.306 42.298 32.376 1.00 36.90 144 SER A C 1
ATOM 790 O O . SER A 1 147 ? 39.994 41.555 31.453 1.00 41.53 144 SER A O 1
ATOM 793 N N . GLU A 1 148 ? 40.754 41.835 33.540 1.00 34.62 145 GLU A N 1
ATOM 794 C CA . GLU A 1 148 ? 40.728 40.401 33.821 1.00 44.83 145 GLU A CA 1
ATOM 795 C C . GLU A 1 148 ? 39.286 39.902 33.743 1.00 45.08 145 GLU A C 1
ATOM 796 O O . GLU A 1 148 ? 38.975 38.981 32.976 1.00 45.00 145 GLU A O 1
ATOM 802 N N . GLU A 1 149 ? 38.415 40.529 34.533 1.00 41.47 146 GLU A N 1
ATOM 803 C CA . GLU A 1 149 ? 36.978 40.245 34.503 1.00 43.78 146 GLU A CA 1
ATOM 804 C C . GLU A 1 149 ? 36.407 40.149 33.073 1.00 38.50 146 GLU A C 1
ATOM 805 O O . GLU A 1 149 ? 35.821 39.135 32.677 1.00 41.39 146 GLU A O 1
ATOM 811 N N . HIS A 1 150 ? 36.590 41.197 32.286 1.00 35.29 147 HIS A N 1
ATOM 812 C CA . HIS A 1 150 ? 36.029 41.199 30.940 1.00 42.62 147 HIS A CA 1
ATOM 813 C C . HIS A 1 150 ? 36.725 40.251 29.950 1.00 38.69 147 HIS A C 1
ATOM 814 O O . HIS A 1 150 ? 36.089 39.743 29.017 1.00 28.66 147 HIS A O 1
ATOM 821 N N . LEU A 1 151 ? 38.019 40.009 30.161 1.00 39.31 148 LEU A N 1
ATOM 822 C CA . LEU A 1 151 ? 38.769 39.035 29.366 1.00 37.93 148 LEU A CA 1
ATOM 823 C C . LEU A 1 151 ? 38.138 37.669 29.553 1.00 37.62 148 LEU A C 1
ATOM 824 O O . LEU A 1 151 ? 37.830 36.961 28.586 1.00 32.06 148 LEU A O 1
ATOM 829 N N . LEU A 1 152 ? 37.953 37.314 30.819 1.00 34.44 149 LEU A N 1
ATOM 830 C CA . LEU A 1 152 ? 37.160 36.154 31.191 1.00 30.31 149 LEU A CA 1
ATOM 831 C C . LEU A 1 152 ? 35.796 36.107 30.480 1.00 37.55 149 LEU A C 1
ATOM 832 O O . LEU A 1 152 ? 35.459 35.105 29.838 1.00 42.22 149 LEU A O 1
ATOM 837 N N . LYS A 1 153 ? 35.023 37.186 30.578 1.00 41.01 150 LYS A N 1
ATOM 838 C CA . LYS A 1 153 ? 33.719 37.227 29.908 1.00 42.82 150 LYS A CA 1
ATOM 839 C C . LYS A 1 153 ? 33.795 36.905 28.408 1.00 45.79 150 LYS A C 1
ATOM 840 O O . LYS A 1 153 ? 32.955 36.172 27.872 1.00 50.54 150 LYS A O 1
ATOM 846 N N . GLU A 1 154 ? 34.799 37.453 27.732 1.00 44.85 151 GLU A N 1
ATOM 847 C CA . GLU A 1 154 ? 34.916 37.262 26.291 1.00 46.45 151 GLU A CA 1
ATOM 848 C C . GLU A 1 154 ? 35.407 35.865 25.937 1.00 53.78 151 GLU A C 1
ATOM 849 O O . GLU A 1 154 ? 35.051 35.318 24.894 1.00 60.15 151 GLU A O 1
ATOM 855 N N . LEU A 1 155 ? 36.220 35.283 26.812 1.00 52.04 152 LEU A N 1
ATOM 856 C CA . LEU A 1 155 ? 36.651 33.902 26.629 1.00 44.91 152 LEU A CA 1
ATOM 857 C C . LEU A 1 155 ? 35.432 32.984 26.717 1.00 44.76 152 LEU A C 1
ATOM 858 O O . LEU A 1 155 ? 35.158 32.180 25.808 1.00 43.17 152 LEU A O 1
ATOM 863 N N . SER A 1 156 ? 34.692 33.137 27.812 1.00 44.18 153 SER A N 1
ATOM 864 C CA . SER A 1 156 ? 33.438 32.417 28.024 1.00 41.67 153 SER A CA 1
ATOM 865 C C . SER A 1 156 ? 32.488 32.533 26.838 1.00 42.81 153 SER A C 1
ATOM 866 O O . SER A 1 156 ? 31.894 31.544 26.399 1.00 40.81 153 SER A O 1
ATOM 869 N N . TYR A 1 157 ? 32.337 33.746 26.320 1.00 51.01 154 TYR A N 1
ATOM 870 C CA . TYR A 1 157 ? 31.452 33.942 25.185 1.00 60.72 154 TYR A CA 1
ATOM 871 C C . TYR A 1 157 ? 31.989 33.288 23.914 1.00 63.73 154 TYR A C 1
ATOM 872 O O . TYR A 1 157 ? 31.218 32.800 23.094 1.00 74.36 154 TYR A O 1
ATOM 881 N N . ILE A 1 158 ? 33.306 33.281 23.741 1.00 61.25 155 ILE A N 1
ATOM 882 C CA . ILE A 1 158 ? 33.873 32.633 22.565 1.00 65.63 155 ILE A CA 1
ATOM 883 C C . ILE A 1 158 ? 33.536 31.159 22.612 1.00 66.86 155 ILE A C 1
ATOM 884 O O . ILE A 1 158 ? 33.201 30.559 21.593 1.00 67.32 155 ILE A O 1
ATOM 889 N N . CYS A 1 159 ? 33.624 30.572 23.801 1.00 70.49 156 CYS A N 1
ATOM 890 C CA . CYS A 1 159 ? 33.233 29.174 23.955 1.00 70.99 156 CYS A CA 1
ATOM 891 C C . CYS A 1 159 ? 31.757 28.998 23.623 1.00 71.25 156 CYS A C 1
ATOM 892 O O . CYS A 1 159 ? 31.388 28.074 22.900 1.00 66.48 156 CYS A O 1
ATOM 895 N N . TYR A 1 160 ? 30.921 29.901 24.136 1.00 76.03 157 TYR A N 1
ATOM 896 C CA . TYR A 1 160 ? 29.476 29.853 23.874 1.00 74.44 157 TYR A CA 1
ATOM 897 C C . TYR A 1 160 ? 29.106 29.881 22.382 1.00 71.73 157 TYR A C 1
ATOM 898 O O . TYR A 1 160 ? 28.272 29.100 21.935 1.00 72.31 157 TYR A O 1
ATOM 907 N N . LEU A 1 161 ? 29.711 30.785 21.618 1.00 72.72 158 LEU A N 1
ATOM 908 C CA . LEU A 1 161 ? 29.465 30.847 20.178 1.00 69.13 158 LEU A CA 1
ATOM 909 C C . LEU A 1 161 ? 30.025 29.625 19.465 1.00 72.78 158 LEU A C 1
ATOM 910 O O . LEU A 1 161 ? 29.586 29.272 18.370 1.00 73.89 158 LEU A O 1
ATOM 915 N N . GLY A 1 162 ? 31.011 28.994 20.087 1.00 68.88 159 GLY A N 1
ATOM 916 C CA . GLY A 1 162 ? 31.638 27.821 19.515 1.00 72.77 159 GLY A CA 1
ATOM 917 C C . GLY A 1 162 ? 32.456 28.113 18.273 1.00 77.88 159 GLY A C 1
ATOM 918 O O . GLY A 1 162 ? 32.180 27.579 17.200 1.00 80.55 159 GLY A O 1
ATOM 919 N N . LEU A 1 163 ? 33.470 28.960 18.418 1.00 78.14 160 LEU A N 1
ATOM 920 C CA . LEU A 1 163 ? 34.374 29.263 17.317 1.00 78.24 160 LEU A CA 1
ATOM 921 C C . LEU A 1 163 ? 35.559 28.304 17.318 1.00 75.59 160 LEU A C 1
ATOM 922 O O . LEU A 1 163 ? 35.937 27.766 18.356 1.00 64.73 160 LEU A O 1
ATOM 927 N N . GLN A 1 164 ? 36.144 28.101 16.145 1.00 83.18 161 GLN A N 1
ATOM 928 C CA . GLN A 1 164 ? 37.240 27.155 15.986 1.00 82.82 161 GLN A CA 1
ATOM 929 C C . GLN A 1 164 ? 38.577 27.852 16.184 1.00 67.97 161 GLN A C 1
ATOM 930 O O . GLN A 1 164 ? 39.585 27.221 16.499 1.00 59.15 161 GLN A O 1
ATOM 936 N N . THR A 1 165 ? 38.580 29.163 15.996 1.00 66.57 162 THR A N 1
ATOM 937 C CA . THR A 1 165 ? 39.812 29.928 16.088 1.00 68.30 162 THR A CA 1
ATOM 938 C C . THR A 1 165 ? 39.588 31.220 16.859 1.00 67.97 162 THR A C 1
ATOM 939 O O . THR A 1 165 ? 38.490 31.773 16.854 1.00 68.36 162 THR A O 1
ATOM 943 N N . MET A 1 166 ? 40.635 31.695 17.524 1.00 69.79 163 MET A N 1
ATOM 944 C CA . MET A 1 166 ? 40.556 32.932 18.291 1.00 70.47 163 MET A CA 1
ATOM 945 C C . MET A 1 166 ? 41.820 33.779 18.163 1.00 64.17 163 MET A C 1
ATOM 946 O O . MET A 1 166 ? 42.930 33.252 18.103 1.00 63.34 163 MET A O 1
ATOM 951 N N . ALA A 1 167 ? 41.645 35.095 18.127 1.00 54.16 164 ALA A N 1
ATOM 952 C CA . ALA A 1 167 ? 42.780 36.007 18.133 1.00 51.82 164 ALA A CA 1
ATOM 953 C C . ALA A 1 167 ? 42.867 36.785 19.445 1.00 42.08 164 ALA A C 1
ATOM 954 O O . ALA A 1 167 ? 41.848 37.193 20.010 1.00 33.29 164 ALA A O 1
ATOM 956 N N . ILE A 1 168 ? 44.093 36.968 19.930 1.00 39.17 165 ILE A N 1
ATOM 957 C CA . ILE A 1 168 ? 44.366 37.823 21.087 1.00 32.79 165 ILE A CA 1
ATOM 958 C C . ILE A 1 168 ? 45.655 38.580 20.825 1.00 34.33 165 ILE A C 1
ATOM 959 O O . ILE A 1 168 ? 46.713 37.977 20.624 1.00 38.56 165 ILE A O 1
ATOM 964 N N . GLU A 1 169 ? 45.565 39.905 20.816 1.00 32.50 166 GLU A N 1
ATOM 965 C CA . GLU A 1 169 ? 46.676 40.723 20.351 1.00 38.32 166 GLU A CA 1
ATOM 966 C C . GLU A 1 169 ? 47.449 41.345 21.503 1.00 35.37 166 GLU A C 1
ATOM 967 O O . GLU A 1 169 ? 46.887 42.105 22.294 1.00 32.84 166 GLU A O 1
ATOM 973 N N . LEU A 1 170 ? 48.740 41.026 21.584 1.00 28.47 167 LEU A N 1
ATOM 974 C CA . LEU A 1 170 ? 49.596 41.562 22.631 1.00 24.32 167 LEU A CA 1
ATOM 975 C C . LEU A 1 170 ? 50.003 43.000 22.323 1.00 31.24 167 LEU A C 1
ATOM 976 O O . LEU A 1 170 ? 50.325 43.349 21.182 1.00 35.78 167 LEU A O 1
ATOM 981 N N . THR A 1 171 ? 49.990 43.830 23.356 1.00 36.14 168 THR A N 1
ATOM 982 C CA . THR A 1 171 ? 50.276 45.248 23.201 1.00 30.48 168 THR A CA 1
ATOM 983 C C . THR A 1 171 ? 51.464 45.669 24.069 1.00 23.82 168 THR A C 1
ATOM 984 O O . THR A 1 171 ? 51.857 46.839 24.092 1.00 19.34 168 THR A O 1
ATOM 988 N N . ARG A 1 172 ? 52.037 44.704 24.781 1.00 26.32 169 ARG A N 1
ATOM 989 C CA . ARG A 1 172 ? 53.183 44.964 25.641 1.00 27.58 169 ARG A CA 1
ATOM 990 C C . ARG A 1 172 ? 54.331 44.003 25.352 1.00 31.00 169 ARG A C 1
ATOM 991 O O . ARG A 1 172 ? 54.184 43.017 24.618 1.00 30.57 169 ARG A O 1
ATOM 999 N N . ILE A 1 173 ? 55.477 44.304 25.947 1.00 33.92 170 ILE A N 1
ATOM 1000 C CA . ILE A 1 173 ? 56.655 43.464 25.827 1.00 36.28 170 ILE A CA 1
ATOM 1001 C C . ILE A 1 173 ? 56.556 42.379 26.893 1.00 37.05 170 ILE A C 1
ATOM 1002 O O . ILE A 1 173 ? 57.221 41.346 26.825 1.00 43.44 170 ILE A O 1
ATOM 1007 N N . SER A 1 174 ? 55.704 42.621 27.879 1.00 29.31 171 SER A N 1
ATOM 1008 C CA . SER A 1 174 ? 55.465 41.643 28.923 1.00 33.97 171 SER A CA 1
ATOM 1009 C C . SER A 1 174 ? 54.002 41.702 29.356 1.00 37.41 171 SER A C 1
ATOM 1010 O O . SER A 1 174 ? 53.510 42.746 29.794 1.00 34.98 171 SER A O 1
ATOM 1013 N N . SER A 1 175 ? 53.308 40.577 29.226 1.00 26.52 172 SER A N 1
ATOM 1014 C CA . SER A 1 175 ? 51.909 40.521 29.606 1.00 17.33 172 SER A CA 1
ATOM 1015 C C . SER A 1 175 ? 51.602 39.413 30.623 1.00 15.31 172 SER A C 1
ATOM 1016 O O . SER A 1 175 ? 50.729 38.573 30.398 1.00 12.93 172 SER A O 1
ATOM 1019 N N . PRO A 1 176 ? 52.307 39.437 31.765 1.00 17.86 173 PRO A N 1
ATOM 1020 C CA . PRO A 1 176 ? 52.165 38.496 32.886 1.00 19.11 173 PRO A CA 1
ATOM 1021 C C . PRO A 1 176 ? 50.717 38.126 33.208 1.00 19.38 173 PRO A C 1
ATOM 1022 O O . PRO A 1 176 ? 50.352 36.961 33.084 1.00 24.53 173 PRO A O 1
ATOM 1026 N N . ARG A 1 177 ? 49.911 39.093 33.639 1.00 15.77 174 ARG A N 1
ATOM 1027 C CA . ARG A 1 177 ? 48.549 38.785 34.067 1.00 22.75 174 ARG A CA 1
ATOM 1028 C C . ARG A 1 177 ? 47.724 38.169 32.942 1.00 27.40 174 ARG A C 1
ATOM 1029 O O . ARG A 1 177 ? 47.084 37.121 33.130 1.00 27.98 174 ARG A O 1
ATOM 1037 N N . THR A 1 178 ? 47.746 38.816 31.775 1.00 22.53 175 THR A N 1
ATOM 1038 C CA . THR A 1 178 ? 47.104 38.260 30.594 1.00 14.88 175 THR A CA 1
ATOM 1039 C C . THR A 1 178 ? 47.511 36.802 30.468 1.00 15.74 175 THR A C 1
ATOM 1040 O O . THR A 1 178 ? 46.672 35.918 30.293 1.00 6.51 175 THR A O 1
ATOM 1044 N N . ALA A 1 179 ? 48.814 36.559 30.587 1.00 6.16 176 ALA A N 1
ATOM 1045 C CA . ALA A 1 179 ? 49.356 35.206 30.507 1.00 13.94 176 ALA A CA 1
ATOM 1046 C C . ALA A 1 179 ? 48.687 34.272 31.501 1.00 18.56 176 ALA A C 1
ATOM 1047 O O . ALA A 1 179 ? 48.185 33.222 31.123 1.00 29.01 176 ALA A O 1
ATOM 1049 N N . ALA A 1 180 ? 48.686 34.652 32.774 1.00 10.95 177 ALA A N 1
ATOM 1050 C CA . ALA A 1 180 ? 48.092 33.822 33.808 1.00 22.14 177 ALA A CA 1
ATOM 1051 C C . ALA A 1 180 ? 46.652 33.424 33.468 1.00 23.07 177 ALA A C 1
ATOM 1052 O O . ALA A 1 180 ? 46.283 32.230 33.494 1.00 35.34 177 ALA A O 1
ATOM 1054 N N . ILE A 1 181 ? 45.845 34.428 33.150 1.00 8.63 178 ILE A N 1
ATOM 1055 C CA . ILE A 1 181 ? 44.446 34.191 32.814 1.00 22.77 178 ILE A CA 1
ATOM 1056 C C . ILE A 1 181 ? 44.306 33.231 31.636 1.00 25.31 178 ILE A C 1
ATOM 1057 O O . ILE A 1 181 ? 43.546 32.253 31.698 1.00 22.06 178 ILE A O 1
ATOM 1062 N N . LEU A 1 182 ? 45.043 33.518 30.566 1.00 22.12 179 LEU A N 1
ATOM 1063 C CA . LEU A 1 182 ? 44.890 32.785 29.318 1.00 26.75 179 LEU A CA 1
ATOM 1064 C C . LEU A 1 182 ? 45.345 31.348 29.511 1.00 30.96 179 LEU A C 1
ATOM 1065 O O . LEU A 1 182 ? 44.762 30.408 28.949 1.00 34.47 179 LEU A O 1
ATOM 1070 N N . LYS A 1 183 ? 46.388 31.202 30.321 1.00 21.62 180 LYS A N 1
ATOM 1071 C CA . LYS A 1 183 ? 47.041 29.934 30.583 1.00 7.14 180 LYS A CA 1
ATOM 1072 C C . LYS A 1 183 ? 46.097 29.009 31.313 1.00 33.88 180 LYS A C 1
ATOM 1073 O O . LYS A 1 183 ? 45.852 27.874 30.868 1.00 31.85 180 LYS A O 1
ATOM 1079 N N . LYS A 1 184 ? 45.556 29.482 32.438 1.00 35.83 181 LYS A N 1
ATOM 1080 C CA . LYS A 1 184 ? 44.569 28.667 33.142 1.00 26.45 181 LYS A CA 1
ATOM 1081 C C . LYS A 1 184 ? 43.376 28.378 32.236 1.00 25.23 181 LYS A C 1
ATOM 1082 O O . LYS A 1 184 ? 42.951 27.230 32.134 1.00 21.31 181 LYS A O 1
ATOM 1088 N N . TRP A 1 185 ? 42.844 29.402 31.569 1.00 24.57 182 TRP A N 1
ATOM 1089 C CA . TRP A 1 185 ? 41.749 29.162 30.632 1.00 28.37 182 TRP A CA 1
ATOM 1090 C C . TRP A 1 185 ? 42.079 27.931 29.781 1.00 31.83 182 TRP A C 1
ATOM 1091 O O . TRP A 1 185 ? 41.580 26.837 30.057 1.00 30.47 182 TRP A O 1
ATOM 1102 N N . ILE A 1 186 ? 42.946 28.100 28.779 1.00 31.25 183 ILE A N 1
ATOM 1103 C CA . ILE A 1 186 ? 43.264 27.014 27.844 1.00 25.31 183 ILE A CA 1
ATOM 1104 C C . ILE A 1 186 ? 43.610 25.673 28.477 1.00 31.67 183 ILE A C 1
ATOM 1105 O O . ILE A 1 186 ? 43.305 24.619 27.916 1.00 35.68 183 ILE A O 1
ATOM 1110 N N . TRP A 1 187 ? 44.283 25.699 29.620 1.00 30.32 184 TRP A N 1
ATOM 1111 C CA . TRP A 1 187 ? 44.694 24.443 30.231 1.00 28.37 184 TRP A CA 1
ATOM 1112 C C . TRP A 1 187 ? 43.538 23.704 30.901 1.00 29.69 184 TRP A C 1
ATOM 1113 O O . TRP A 1 187 ? 43.609 22.499 31.110 1.00 39.00 184 TRP A O 1
ATOM 1124 N N . THR A 1 188 ? 42.463 24.422 31.211 1.00 23.61 185 THR A N 1
ATOM 1125 C CA . THR A 1 188 ? 41.343 23.830 31.928 1.00 24.30 185 THR A CA 1
ATOM 1126 C C . THR A 1 188 ? 40.060 23.712 31.107 1.00 35.50 185 THR A C 1
ATOM 1127 O O . THR A 1 188 ? 38.991 23.495 31.664 1.00 45.58 185 THR A O 1
ATOM 1131 N N . ARG A 1 189 ? 40.158 23.853 29.790 1.00 43.45 186 ARG A N 1
ATOM 1132 C CA . ARG A 1 189 ? 39.009 23.643 28.915 1.00 47.44 186 ARG A CA 1
ATOM 1133 C C . ARG A 1 189 ? 38.937 22.176 28.533 1.00 58.17 186 ARG A C 1
ATOM 1134 O O . ARG A 1 189 ? 39.970 21.541 28.324 1.00 60.73 186 ARG A O 1
ATOM 1142 N N . ASN A 1 190 ? 37.724 21.636 28.439 1.00 68.45 187 ASN A N 1
ATOM 1143 C CA . ASN A 1 190 ? 37.544 20.244 28.021 1.00 73.23 187 ASN A CA 1
ATOM 1144 C C . ASN A 1 190 ? 37.490 20.069 26.501 1.00 71.09 187 ASN A C 1
ATOM 1145 O O . ASN A 1 190 ? 37.415 18.948 26.001 1.00 72.52 187 ASN A O 1
ATOM 1150 N N . SER A 1 191 ? 37.540 21.183 25.773 1.00 68.03 188 SER A N 1
ATOM 1151 C CA . SER A 1 191 ? 37.606 21.143 24.314 1.00 69.73 188 SER A CA 1
ATOM 1152 C C . SER A 1 191 ? 38.984 21.549 23.818 1.00 75.29 188 SER A C 1
ATOM 1153 O O . SER A 1 191 ? 39.850 21.931 24.606 1.00 78.35 188 SER A O 1
ATOM 1156 N N . ARG A 1 192 ? 39.179 21.453 22.507 1.00 79.57 189 ARG A N 1
ATOM 1157 C CA . ARG A 1 192 ? 40.361 22.006 21.857 1.00 82.22 189 ARG A CA 1
ATOM 1158 C C . ARG A 1 192 ? 39.931 23.143 20.945 1.00 83.95 189 ARG A C 1
ATOM 1159 O O . ARG A 1 192 ? 38.892 23.065 20.290 1.00 88.18 189 ARG A O 1
ATOM 1167 N N . PHE A 1 193 ? 40.729 24.204 20.912 1.00 79.25 190 PHE A N 1
ATOM 1168 C CA . PHE A 1 193 ? 40.543 25.271 19.937 1.00 79.75 190 PHE A CA 1
ATOM 1169 C C . PHE A 1 193 ? 41.875 25.955 19.655 1.00 78.91 190 PHE A C 1
ATOM 1170 O O . PHE A 1 193 ? 42.842 25.762 20.389 1.00 78.42 190 PHE A O 1
ATOM 1178 N N . THR A 1 194 ? 41.937 26.735 18.582 1.00 79.28 191 THR A N 1
ATOM 1179 C CA . THR A 1 194 ? 43.186 27.390 18.213 1.00 71.43 191 THR A CA 1
ATOM 1180 C C . THR A 1 194 ? 43.228 28.819 18.726 1.00 64.17 191 THR A C 1
ATOM 1181 O O . THR A 1 194 ? 42.193 29.425 18.999 1.00 68.43 191 THR A O 1
ATOM 1185 N N . VAL A 1 195 ? 44.440 29.348 18.852 1.00 53.55 192 VAL A N 1
ATOM 1186 C CA . VAL A 1 195 ? 44.666 30.674 19.406 1.00 37.67 192 VAL A CA 1
ATOM 1187 C C . VAL A 1 195 ? 45.751 31.397 18.625 1.00 34.26 192 VAL A C 1
ATOM 1188 O O . VAL A 1 195 ? 46.906 30.966 18.601 1.00 28.15 192 VAL A O 1
ATOM 1192 N N . TRP A 1 196 ? 45.383 32.500 17.987 1.00 39.29 193 TRP A N 1
ATOM 1193 C CA . TRP A 1 196 ? 46.369 33.334 17.317 1.00 44.82 193 TRP A CA 1
ATOM 1194 C C . TRP A 1 196 ? 46.783 34.491 18.210 1.00 36.13 193 TRP A C 1
ATOM 1195 O O . TRP A 1 196 ? 45.994 35.400 18.483 1.00 35.86 193 TRP A O 1
ATOM 1206 N N . VAL A 1 197 ? 48.023 34.450 18.670 1.00 29.69 194 VAL A N 1
ATOM 1207 C CA . VAL A 1 197 ? 48.571 35.579 19.398 1.00 34.59 194 VAL A CA 1
ATOM 1208 C C . VAL A 1 197 ? 49.186 36.542 18.382 1.00 36.29 194 VAL A C 1
ATOM 1209 O O . VAL A 1 197 ? 50.321 36.353 17.936 1.00 28.15 194 VAL A O 1
ATOM 1213 N N . GLN A 1 198 ? 48.425 37.564 18.003 1.00 38.90 195 GLN A N 1
ATOM 1214 C CA . GLN A 1 198 ? 48.934 38.570 17.086 1.00 43.11 195 GLN A CA 1
ATOM 1215 C C . GLN A 1 198 ? 49.908 39.471 17.821 1.00 45.96 195 GLN A C 1
ATOM 1216 O O . GLN A 1 198 ? 49.614 39.951 18.920 1.00 48.26 195 GLN A O 1
ATOM 1222 N N . LEU A 1 199 ? 51.068 39.696 17.211 1.00 45.90 196 LEU A N 1
ATOM 1223 C CA . LEU A 1 199 ? 52.089 40.559 17.794 1.00 44.62 196 LEU A CA 1
ATOM 1224 C C . LEU A 1 199 ? 52.019 41.991 17.254 1.00 48.01 196 LEU A C 1
ATOM 1225 O O . LEU A 1 199 ? 51.338 42.261 16.262 1.00 54.99 196 LEU A O 1
ATOM 1230 N N . PRO A 1 200 ? 52.723 42.918 17.912 1.00 43.25 197 PRO A N 1
ATOM 1231 C CA . PRO A 1 200 ? 52.788 44.304 17.449 1.00 51.55 197 PRO A CA 1
ATOM 1232 C C . PRO A 1 200 ? 53.673 44.431 16.207 1.00 56.32 197 PRO A C 1
ATOM 1233 O O . PRO A 1 200 ? 54.411 43.496 15.903 1.00 55.79 197 PRO A O 1
ATOM 1237 N N . SER A 1 201 ? 53.604 45.570 15.516 1.00 57.01 198 SER A N 1
ATOM 1238 C CA . SER A 1 201 ? 54.405 45.809 14.308 1.00 64.11 198 SER A CA 1
ATOM 1239 C C . SER A 1 201 ? 55.896 45.770 14.623 1.00 60.69 198 SER A C 1
ATOM 1240 O O . SER A 1 201 ? 56.682 45.131 13.919 1.00 51.64 198 SER A O 1
ATOM 1243 N N . ALA A 1 202 ? 56.270 46.476 15.683 1.00 66.19 199 ALA A N 1
ATOM 1244 C CA . ALA A 1 202 ? 57.637 46.478 16.188 1.00 67.09 199 ALA A CA 1
ATOM 1245 C C . ALA A 1 202 ? 57.619 46.788 17.685 1.00 57.62 199 ALA A C 1
ATOM 1246 O O . ALA A 1 202 ? 56.570 47.088 18.250 1.00 53.54 199 ALA A O 1
ATOM 1248 N N . ILE A 1 203 ? 58.781 46.713 18.320 1.00 52.49 200 ILE A N 1
ATOM 1249 C CA . ILE A 1 203 ? 58.873 46.869 19.765 1.00 57.76 200 ILE A CA 1
ATOM 1250 C C . ILE A 1 203 ? 58.347 48.223 20.253 1.00 62.70 200 ILE A C 1
ATOM 1251 O O . ILE A 1 203 ? 57.684 48.308 21.292 1.00 58.33 200 ILE A O 1
ATOM 1256 N N . GLU A 1 204 ? 58.645 49.277 19.497 1.00 67.93 201 GLU A N 1
ATOM 1257 C CA . GLU A 1 204 ? 58.321 50.646 19.901 1.00 65.44 201 GLU A CA 1
ATOM 1258 C C . GLU A 1 204 ? 56.826 50.910 20.109 1.00 69.28 201 GLU A C 1
ATOM 1259 O O . GLU A 1 204 ? 56.446 51.879 20.766 1.00 77.62 201 GLU A O 1
ATOM 1265 N N . LYS A 1 205 ? 55.981 50.049 19.553 1.00 67.30 202 LYS A N 1
ATOM 1266 C CA . LYS A 1 205 ? 54.535 50.205 19.686 1.00 64.19 202 LYS A CA 1
ATOM 1267 C C . LYS A 1 205 ? 54.021 49.647 21.021 1.00 49.17 202 LYS A C 1
ATOM 1268 O O . LYS A 1 205 ? 52.838 49.752 21.342 1.00 46.95 202 LYS A O 1
ATOM 1274 N N . CYS A 1 206 ? 54.913 49.056 21.803 1.00 34.12 203 CYS A N 1
ATOM 1275 C CA . CYS A 1 206 ? 54.493 48.418 23.038 1.00 38.47 203 CYS A CA 1
ATOM 1276 C C . CYS A 1 206 ? 54.283 49.420 24.170 1.00 32.88 203 CYS A C 1
ATOM 1277 O O . CYS A 1 206 ? 55.162 50.232 24.450 1.00 21.19 203 CYS A O 1
ATOM 1280 N N . LYS A 1 207 ? 53.118 49.349 24.817 1.00 29.99 204 LYS A N 1
ATOM 1281 C CA . LYS A 1 207 ? 52.778 50.262 25.909 1.00 28.34 204 LYS A CA 1
ATOM 1282 C C . LYS A 1 207 ? 53.917 50.439 26.913 1.00 36.49 204 LYS A C 1
ATOM 1283 O O . LYS A 1 207 ? 54.139 51.539 27.426 1.00 52.53 204 LYS A O 1
ATOM 1289 N N . ASP A 1 208 ? 54.635 49.354 27.191 1.00 25.42 205 ASP A N 1
ATOM 1290 C CA . ASP A 1 208 ? 55.636 49.349 28.255 1.00 27.41 205 ASP A CA 1
ATOM 1291 C C . ASP A 1 208 ? 57.058 49.515 27.735 1.00 30.94 205 ASP A C 1
ATOM 1292 O O . ASP A 1 208 ? 58.020 49.140 28.408 1.00 36.60 205 ASP A O 1
ATOM 1297 N N . TYR A 1 209 ? 57.185 50.098 26.549 1.00 32.11 206 TYR A N 1
ATOM 1298 C CA . TYR A 1 209 ? 58.476 50.224 25.881 1.00 39.37 206 TYR A CA 1
ATOM 1299 C C . TYR A 1 209 ? 59.255 51.457 26.319 1.00 47.09 206 TYR A C 1
ATOM 1300 O O . TYR A 1 209 ? 58.829 52.590 26.089 1.00 54.06 206 TYR A O 1
ATOM 1309 N N . ASP A 1 210 ? 60.395 51.221 26.962 1.00 47.96 207 ASP A N 1
ATOM 1310 C CA . ASP A 1 210 ? 61.355 52.278 27.258 1.00 53.83 207 ASP A CA 1
ATOM 1311 C C . ASP A 1 210 ? 62.620 52.012 26.441 1.00 62.24 207 ASP A C 1
ATOM 1312 O O . ASP A 1 210 ? 63.269 50.980 26.610 1.00 61.68 207 ASP A O 1
ATOM 1317 N N . ALA A 1 211 ? 62.963 52.936 25.548 1.00 62.89 208 ALA A N 1
ATOM 1318 C CA . ALA A 1 211 ? 64.115 52.751 24.672 1.00 60.94 208 ALA A CA 1
ATOM 1319 C C . ALA A 1 211 ? 65.409 52.744 25.471 1.00 62.91 208 ALA A C 1
ATOM 1320 O O . ALA A 1 211 ? 66.501 52.845 24.915 1.00 73.01 208 ALA A O 1
ATOM 1322 N N . PHE A 1 212 ? 65.275 52.605 26.782 1.00 53.76 209 PHE A N 1
ATOM 1323 C CA . PHE A 1 212 ? 66.398 52.722 27.690 1.00 56.28 209 PHE A CA 1
ATOM 1324 C C . PHE A 1 212 ? 66.551 51.440 28.495 1.00 64.11 209 PHE A C 1
ATOM 1325 O O . PHE A 1 212 ? 67.432 51.337 29.343 1.00 62.51 209 PHE A O 1
ATOM 1333 N N . THR A 1 213 ? 65.687 50.463 28.222 1.00 75.62 210 THR A N 1
ATOM 1334 C CA . THR A 1 213 ? 65.704 49.185 28.942 1.00 76.94 210 THR A CA 1
ATOM 1335 C C . THR A 1 213 ? 65.506 47.960 28.041 1.00 78.48 210 THR A C 1
ATOM 1336 O O . THR A 1 213 ? 65.624 46.827 28.504 1.00 79.98 210 THR A O 1
ATOM 1340 N N . ILE A 1 214 ? 65.205 48.190 26.764 1.00 80.12 211 ILE A N 1
ATOM 1341 C CA . ILE A 1 214 ? 65.061 47.103 25.796 1.00 83.33 211 ILE A CA 1
ATOM 1342 C C . ILE A 1 214 ? 66.419 46.511 25.449 1.00 96.66 211 ILE A C 1
ATOM 1343 O O . ILE A 1 214 ? 66.833 46.516 24.289 1.00 97.87 211 ILE A O 1
ATOM 1348 N N . GLU A 1 215 ? 67.110 46.002 26.462 1.00 107.43 212 GLU A N 1
ATOM 1349 C CA . GLU A 1 215 ? 68.449 45.458 26.283 1.00 116.92 212 GLU A CA 1
ATOM 1350 C C . GLU A 1 215 ? 68.541 44.514 25.081 1.00 123.05 212 GLU A C 1
ATOM 1351 O O . GLU A 1 215 ? 69.082 44.880 24.036 1.00 128.86 212 GLU A O 1
ATOM 1357 N N . HIS A 1 216 ? 68.004 43.308 25.231 1.00 122.28 213 HIS A N 1
ATOM 1358 C CA . HIS A 1 216 ? 68.104 42.288 24.194 1.00 122.50 213 HIS A CA 1
ATOM 1359 C C . HIS A 1 216 ? 66.724 41.795 23.774 1.00 113.40 213 HIS A C 1
ATOM 1360 O O . HIS A 1 216 ? 66.506 40.596 23.615 1.00 116.92 213 HIS A O 1
ATOM 1367 N N . VAL A 1 217 ? 65.797 42.730 23.595 1.00 96.98 214 VAL A N 1
ATOM 1368 C CA . VAL A 1 217 ? 64.408 42.394 23.298 1.00 73.34 214 VAL A CA 1
ATOM 1369 C C . VAL A 1 217 ? 64.068 42.594 21.827 1.00 63.74 214 VAL A C 1
ATOM 1370 O O . VAL A 1 217 ? 64.661 43.428 21.147 1.00 60.16 214 VAL A O 1
ATOM 1374 N N . ASP A 1 218 ? 63.116 41.803 21.347 1.00 59.27 215 ASP A N 1
ATOM 1375 C CA . ASP A 1 218 ? 62.612 41.915 19.985 1.00 54.14 215 ASP A CA 1
ATOM 1376 C C . ASP A 1 218 ? 61.254 41.238 19.937 1.00 51.81 215 ASP A C 1
ATOM 1377 O O . ASP A 1 218 ? 60.810 40.665 20.930 1.00 47.17 215 ASP A O 1
ATOM 1382 N N . LEU A 1 219 ? 60.598 41.300 18.784 1.00 54.16 216 LEU A N 1
ATOM 1383 C CA . LEU A 1 219 ? 59.281 40.696 18.624 1.00 52.70 216 LEU A CA 1
ATOM 1384 C C . LEU A 1 219 ? 59.283 39.206 18.983 1.00 55.67 216 LEU A C 1
ATOM 1385 O O . LEU A 1 219 ? 58.375 38.715 19.677 1.00 55.62 216 LEU A O 1
ATOM 1390 N N . TRP A 1 220 ? 60.300 38.486 18.518 1.00 51.40 217 TRP A N 1
ATOM 1391 C CA . TRP A 1 220 ? 60.392 37.077 18.844 1.00 50.17 217 TRP A CA 1
ATOM 1392 C C . TRP A 1 220 ? 60.476 36.876 20.346 1.00 55.14 217 TRP A C 1
ATOM 1393 O O . TRP A 1 220 ? 59.742 36.072 20.893 1.00 57.03 217 TRP A O 1
ATOM 1404 N N . THR A 1 221 ? 61.369 37.596 21.014 1.00 57.05 218 THR A N 1
ATOM 1405 C CA . THR A 1 221 ? 61.498 37.455 22.461 1.00 54.45 218 THR A CA 1
ATOM 1406 C C . THR A 1 221 ? 60.147 37.634 23.159 1.00 51.65 218 THR A C 1
ATOM 1407 O O . THR A 1 221 ? 59.812 36.899 24.091 1.00 53.06 218 THR A O 1
ATOM 1411 N N . ILE A 1 222 ? 59.374 38.609 22.692 1.00 45.10 219 ILE A N 1
ATOM 1412 C CA . ILE A 1 222 ? 58.017 38.814 23.173 1.00 33.04 219 ILE A CA 1
ATOM 1413 C C . ILE A 1 222 ? 57.218 37.530 23.021 1.00 37.72 219 ILE A C 1
ATOM 1414 O O . ILE A 1 222 ? 56.781 36.932 24.019 1.00 47.83 219 ILE A O 1
ATOM 1419 N N . TRP A 1 223 ? 57.034 37.095 21.778 1.00 33.68 220 TRP A N 1
ATOM 1420 C CA . TRP A 1 223 ? 56.273 35.873 21.536 1.00 35.70 220 TRP A CA 1
ATOM 1421 C C . TRP A 1 223 ? 56.733 34.694 22.404 1.00 36.62 220 TRP A C 1
ATOM 1422 O O . TRP A 1 223 ? 55.927 34.053 23.067 1.00 38.35 220 TRP A O 1
ATOM 1433 N N . ALA A 1 224 ? 58.029 34.413 22.389 1.00 35.06 221 ALA A N 1
ATOM 1434 C CA . ALA A 1 224 ? 58.601 33.316 23.152 1.00 31.42 221 ALA A CA 1
ATOM 1435 C C . ALA A 1 224 ? 58.281 33.443 24.637 1.00 32.90 221 ALA A C 1
ATOM 1436 O O . ALA A 1 224 ? 58.046 32.442 25.320 1.00 33.65 221 ALA A O 1
ATOM 1438 N N . ASP A 1 225 ? 58.283 34.678 25.132 1.00 32.34 222 ASP A N 1
ATOM 1439 C CA . ASP A 1 225 ? 58.020 34.948 26.543 1.00 31.90 222 ASP A CA 1
ATOM 1440 C C . ASP A 1 225 ? 56.566 34.655 26.902 1.00 27.64 222 ASP A C 1
ATOM 1441 O O . ASP A 1 225 ? 56.271 34.062 27.956 1.00 19.36 222 ASP A O 1
ATOM 1446 N N . PHE A 1 226 ? 55.660 35.081 26.026 1.00 25.59 223 PHE A N 1
ATOM 1447 C CA . PHE A 1 226 ? 54.245 34.785 26.213 1.00 29.56 223 PHE A CA 1
ATOM 1448 C C . PHE A 1 226 ? 53.997 33.272 26.174 1.00 31.14 223 PHE A C 1
ATOM 1449 O O . PHE A 1 226 ? 53.273 32.715 27.009 1.00 23.06 223 PHE A O 1
ATOM 1457 N N . ARG A 1 227 ? 54.605 32.625 25.183 1.00 38.27 224 ARG A N 1
ATOM 1458 C CA . ARG A 1 227 ? 54.517 31.180 24.996 1.00 35.88 224 ARG A CA 1
ATOM 1459 C C . ARG A 1 227 ? 54.958 30.422 26.243 1.00 28.06 224 ARG A C 1
ATOM 1460 O O . ARG A 1 227 ? 54.245 29.546 26.723 1.00 31.67 224 ARG A O 1
ATOM 1468 N N . LYS A 1 228 ? 56.132 30.762 26.762 1.00 19.72 225 LYS A N 1
ATOM 1469 C CA . LYS A 1 228 ? 56.559 30.267 28.069 1.00 21.32 225 LYS A CA 1
ATOM 1470 C C . LYS A 1 228 ? 55.463 30.513 29.095 1.00 19.46 225 LYS A C 1
ATOM 1471 O O . LYS A 1 228 ? 54.945 29.581 29.696 1.00 22.20 225 LYS A O 1
ATOM 1477 N N . ASN A 1 229 ? 55.096 31.773 29.279 1.00 23.76 226 ASN A N 1
ATOM 1478 C CA . ASN A 1 229 ? 54.146 32.134 30.330 1.00 31.12 226 ASN A CA 1
ATOM 1479 C C . ASN A 1 229 ? 52.780 31.448 30.320 1.00 27.30 226 ASN A C 1
ATOM 1480 O O . ASN A 1 229 ? 52.116 31.384 31.349 1.00 36.85 226 ASN A O 1
ATOM 1485 N N . CYS A 1 230 ? 52.348 30.950 29.172 1.00 17.05 227 CYS A N 1
ATOM 1486 C CA . CYS A 1 230 ? 51.072 30.248 29.131 1.00 16.06 227 CYS A CA 1
ATOM 1487 C C . CYS A 1 230 ? 51.293 28.754 29.322 1.00 20.89 227 CYS A C 1
ATOM 1488 O O . CYS A 1 230 ? 50.352 27.964 29.292 1.00 25.56 227 CYS A O 1
ATOM 1491 N N . GLY A 1 231 ? 52.550 28.374 29.515 1.00 20.00 228 GLY A N 1
ATOM 1492 C CA . GLY A 1 231 ? 52.889 27.010 29.875 1.00 23.65 228 GLY A CA 1
ATOM 1493 C C . GLY A 1 231 ? 53.192 26.122 28.693 1.00 34.14 228 GLY A C 1
ATOM 1494 O O . GLY A 1 231 ? 53.090 24.901 28.778 1.00 46.02 228 GLY A O 1
ATOM 1495 N N . ASN A 1 232 ? 53.558 26.737 27.581 1.00 34.30 229 ASN A N 1
ATOM 1496 C CA . ASN A 1 232 ? 53.989 25.983 26.413 1.00 32.33 229 ASN A CA 1
ATOM 1497 C C . ASN A 1 232 ? 52.994 24.927 25.955 1.00 33.50 229 ASN A C 1
ATOM 1498 O O . ASN A 1 232 ? 53.356 23.782 25.673 1.00 30.20 229 ASN A O 1
ATOM 1503 N N . PHE A 1 233 ? 51.735 25.339 25.879 1.00 35.09 230 PHE A N 1
ATOM 1504 C CA . PHE A 1 233 ? 50.677 24.519 25.320 1.00 35.92 230 PHE A CA 1
ATOM 1505 C C . PHE A 1 233 ? 51.024 24.168 23.871 1.00 36.79 230 PHE A C 1
ATOM 1506 O O . PHE A 1 233 ? 51.745 24.914 23.217 1.00 34.61 230 PHE A O 1
ATOM 1514 N N . SER A 1 234 ? 50.507 23.044 23.375 1.00 39.44 231 SER A N 1
ATOM 1515 C CA . SER A 1 234 ? 50.868 22.551 22.049 1.00 42.10 231 SER A CA 1
ATOM 1516 C C . SER A 1 234 ? 50.627 23.561 20.938 1.00 43.54 231 SER A C 1
ATOM 1517 O O . SER A 1 234 ? 49.504 24.037 20.755 1.00 42.35 231 SER A O 1
ATOM 1520 N N . GLY A 1 235 ? 51.691 23.863 20.192 1.00 36.09 232 GLY A N 1
ATOM 1521 C CA . GLY A 1 235 ? 51.630 24.789 19.078 1.00 32.02 232 GLY A CA 1
ATOM 1522 C C . GLY A 1 235 ? 50.638 24.361 18.008 1.00 41.55 232 GLY A C 1
ATOM 1523 O O . GLY A 1 235 ? 50.327 25.128 17.092 1.00 42.43 232 GLY A O 1
ATOM 1524 N N . VAL A 1 236 ? 50.140 23.132 18.112 1.00 44.24 233 VAL A N 1
ATOM 1525 C CA . VAL A 1 236 ? 49.088 22.682 17.216 1.00 43.11 233 VAL A CA 1
ATOM 1526 C C . VAL A 1 236 ? 47.871 23.564 17.447 1.00 48.46 233 VAL A C 1
ATOM 1527 O O . VAL A 1 236 ? 47.113 23.855 16.520 1.00 49.43 233 VAL A O 1
ATOM 1531 N N . TYR A 1 237 ? 47.708 23.997 18.697 1.00 51.74 234 TYR A N 1
ATOM 1532 C CA . TYR A 1 237 ? 46.586 24.842 19.094 1.00 54.01 234 TYR A CA 1
ATOM 1533 C C . TYR A 1 237 ? 46.995 26.246 19.577 1.00 49.40 234 TYR A C 1
ATOM 1534 O O . TYR A 1 237 ? 46.228 27.196 19.441 1.00 54.62 234 TYR A O 1
ATOM 1543 N N . PHE A 1 238 ? 48.195 26.376 20.138 1.00 39.66 235 PHE A N 1
ATOM 1544 C CA . PHE A 1 238 ? 48.681 27.673 20.610 1.00 42.84 235 PHE A CA 1
ATOM 1545 C C . PHE A 1 238 ? 49.670 28.258 19.608 1.00 48.46 235 PHE A C 1
ATOM 1546 O O . PHE A 1 238 ? 50.838 27.862 19.572 1.00 46.66 235 PHE A O 1
ATOM 1554 N N . GLN A 1 239 ? 49.201 29.209 18.805 1.00 51.16 236 GLN A N 1
ATOM 1555 C CA . GLN A 1 239 ? 49.975 29.699 17.672 1.00 53.95 236 GLN A CA 1
ATOM 1556 C C . GLN A 1 239 ? 50.214 31.213 17.703 1.00 53.38 236 GLN A C 1
ATOM 1557 O O . GLN A 1 239 ? 49.516 31.961 18.396 1.00 48.28 236 GLN A O 1
ATOM 1563 N N . VAL A 1 240 ? 51.209 31.654 16.940 1.00 57.56 237 VAL A N 1
ATOM 1564 C CA . VAL A 1 240 ? 51.569 33.066 16.883 1.00 52.33 237 VAL A CA 1
ATOM 1565 C C . VAL A 1 240 ? 51.269 33.659 15.514 1.00 55.32 237 VAL A C 1
ATOM 1566 O O . VAL A 1 240 ? 51.427 33.006 14.483 1.00 62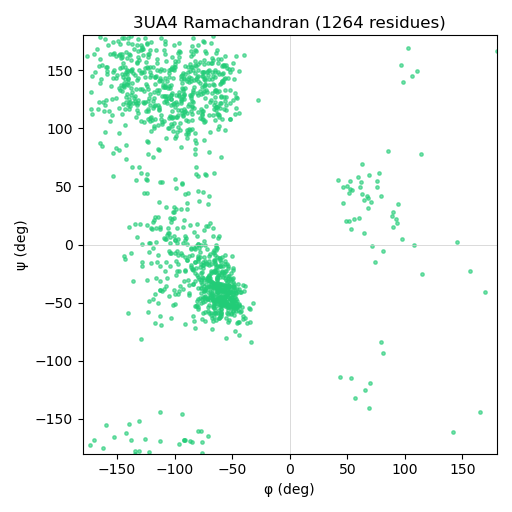.12 237 VAL A O 1
ATOM 1570 N N . ALA A 1 241 ? 50.828 34.908 15.517 1.00 46.40 238 ALA A N 1
ATOM 1571 C CA . ALA A 1 241 ? 50.548 35.624 14.292 1.00 43.16 238 ALA A CA 1
ATOM 1572 C C . ALA A 1 241 ? 51.461 36.840 14.199 1.00 53.98 238 ALA A C 1
ATOM 1573 O O . ALA A 1 241 ? 51.527 37.650 15.125 1.00 55.78 238 ALA A O 1
ATOM 1575 N N . LEU A 1 242 ? 52.179 36.960 13.088 1.00 62.82 239 LEU A N 1
ATOM 1576 C CA . LEU A 1 242 ? 53.037 38.117 12.879 1.00 58.05 239 LEU A CA 1
ATOM 1577 C C . LEU A 1 242 ? 52.234 39.271 12.300 1.00 59.90 239 LEU A C 1
ATOM 1578 O O . LEU A 1 242 ? 51.218 39.063 11.640 1.00 61.89 239 LEU A O 1
ATOM 1583 N N . THR A 1 243 ? 52.683 40.490 12.572 1.00 61.17 240 THR A N 1
ATOM 1584 C CA . THR A 1 243 ? 52.061 41.676 11.997 1.00 62.12 240 THR A CA 1
ATOM 1585 C C . THR A 1 243 ? 53.081 42.465 11.180 1.00 65.27 240 THR A C 1
ATOM 1586 O O . THR A 1 243 ? 54.003 43.068 11.731 1.00 61.19 240 THR A O 1
ATOM 1590 N N . ILE A 1 244 ? 52.913 42.446 9.861 1.00 66.05 241 ILE A N 1
ATOM 1591 C CA . ILE A 1 244 ? 53.781 43.197 8.962 1.00 66.42 241 ILE A CA 1
ATOM 1592 C C . ILE A 1 244 ? 53.167 44.564 8.645 1.00 62.41 241 ILE A C 1
ATOM 1593 O O . ILE A 1 244 ? 51.951 44.687 8.500 1.00 59.75 241 ILE A O 1
ATOM 1598 N N . SER A 1 245 ? 54.004 45.592 8.539 1.00 64.06 242 SER A N 1
ATOM 1599 C CA . SER A 1 245 ? 53.522 46.907 8.125 1.00 75.78 242 SER A CA 1
ATOM 1600 C C . SER A 1 245 ? 54.377 47.493 7.012 1.00 94.63 242 SER A C 1
ATOM 1601 O O . SER A 1 245 ? 54.968 46.763 6.214 1.00 103.94 242 SER A O 1
ATOM 1604 N N . SER A 1 246 ? 54.430 48.819 6.962 1.00 98.08 243 SER A N 1
ATOM 1605 C CA . SER A 1 246 ? 55.270 49.513 6.000 1.00 101.06 243 SER A CA 1
ATOM 1606 C C . SER A 1 246 ? 56.738 49.274 6.341 1.00 99.13 243 SER A C 1
ATOM 1607 O O . SER A 1 246 ? 57.473 48.662 5.569 1.00 99.10 243 SER A O 1
ATOM 1610 N N . GLU A 1 247 ? 57.153 49.744 7.513 1.00 96.10 244 GLU A N 1
ATOM 1611 C CA . GLU A 1 247 ? 58.539 49.607 7.944 1.00 96.14 244 GLU A CA 1
ATOM 1612 C C . GLU A 1 247 ? 58.850 48.191 8.423 1.00 90.24 244 GLU A C 1
ATOM 1613 O O . GLU A 1 247 ? 58.352 47.753 9.463 1.00 88.54 244 GLU A O 1
ATOM 1619 N N . LEU A 1 248 ? 59.676 47.482 7.660 1.00 83.98 245 LEU A N 1
ATOM 1620 C CA . LEU A 1 248 ? 60.077 46.124 8.017 1.00 83.72 245 LEU A CA 1
ATOM 1621 C C . LEU A 1 248 ? 61.239 46.121 8.999 1.00 83.44 245 LEU A C 1
ATOM 1622 O O . LEU A 1 248 ? 62.325 46.601 8.684 1.00 92.49 245 LEU A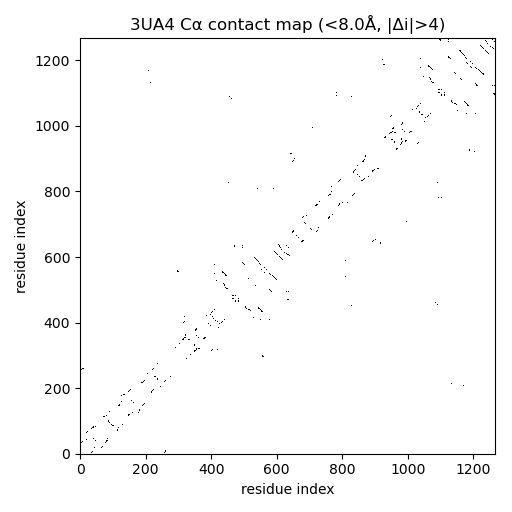 O 1
ATOM 1627 N N . PRO A 1 249 ? 61.010 45.573 10.199 1.00 75.01 246 PRO A N 1
ATOM 1628 C CA . PRO A 1 249 ? 62.052 45.445 11.222 1.00 73.92 246 PRO A CA 1
ATOM 1629 C C . PRO A 1 249 ? 63.223 44.644 10.678 1.00 80.34 246 PRO A C 1
ATOM 1630 O O . PRO A 1 249 ? 63.027 43.839 9.771 1.00 81.60 246 PRO A O 1
ATOM 1634 N N . ASP A 1 250 ? 64.420 44.858 11.215 1.00 87.30 247 ASP A N 1
ATOM 1635 C CA . ASP A 1 250 ? 65.592 44.127 10.744 1.00 101.13 247 ASP A CA 1
ATOM 1636 C C . ASP A 1 250 ? 65.460 42.631 10.998 1.00 103.18 247 ASP A C 1
ATOM 1637 O O . ASP A 1 250 ? 65.829 41.818 10.150 1.00 106.83 247 ASP A O 1
ATOM 1642 N N . GLU A 1 251 ? 64.932 42.273 12.166 1.00 95.01 248 GLU A N 1
ATOM 1643 C CA . GLU A 1 251 ? 64.801 40.870 12.544 1.00 87.66 248 GLU A CA 1
ATOM 1644 C C . GLU A 1 251 ? 63.822 40.125 11.651 1.00 86.27 248 GLU A C 1
ATOM 1645 O O . GLU A 1 251 ? 63.646 38.918 11.795 1.00 89.75 248 GLU A O 1
ATOM 1651 N N . LEU A 1 252 ? 63.175 40.844 10.741 1.00 81.94 249 LEU A N 1
ATOM 1652 C CA . LEU A 1 252 ? 62.264 40.212 9.796 1.00 75.56 249 LEU A CA 1
ATOM 1653 C C . LEU A 1 252 ? 62.874 40.075 8.413 1.00 78.59 249 LEU A C 1
ATOM 1654 O O . LEU A 1 252 ? 62.295 39.436 7.538 1.00 78.50 249 LEU A O 1
ATOM 1659 N N . THR A 1 253 ? 64.045 40.672 8.222 1.00 83.90 250 THR A N 1
ATOM 1660 C CA . THR A 1 253 ? 64.715 40.642 6.930 1.00 96.24 250 THR A CA 1
ATOM 1661 C C . THR A 1 253 ? 66.056 39.915 7.024 1.00 100.69 250 THR A C 1
ATOM 1662 O O . THR A 1 253 ? 66.394 39.107 6.161 1.00 100.48 250 THR A O 1
ATOM 1666 N N . GLU A 1 254 ? 66.804 40.196 8.087 1.00 104.90 251 GLU A N 1
ATOM 1667 C CA . GLU A 1 254 ? 68.061 39.504 8.349 1.00 113.04 251 GLU A CA 1
ATOM 1668 C C . GLU A 1 254 ? 67.826 38.010 8.543 1.00 114.28 251 GLU A C 1
ATOM 1669 O O . GLU A 1 254 ? 67.388 37.575 9.608 1.00 113.37 251 GLU A O 1
ATOM 1675 N N . LEU A 1 255 ? 68.130 37.232 7.508 1.00 115.76 252 LEU A N 1
ATOM 1676 C CA . LEU A 1 255 ? 67.834 35.797 7.471 1.00 112.44 252 LEU A CA 1
ATOM 1677 C C . LEU A 1 255 ? 67.933 35.072 8.818 1.00 99.84 252 LEU A C 1
ATOM 1678 O O . LEU A 1 255 ? 66.983 34.422 9.244 1.00 88.53 252 LEU A O 1
ATOM 1683 N N . LYS A 1 256 ? 69.085 35.183 9.471 1.00 100.77 253 LYS A N 1
ATOM 1684 C CA . LYS A 1 256 ? 69.341 34.512 10.744 1.00 104.02 253 LYS A CA 1
ATOM 1685 C C . LYS A 1 256 ? 68.239 34.724 11.788 1.00 97.04 253 LYS A C 1
ATOM 1686 O O . LYS A 1 256 ? 68.222 34.076 12.838 1.00 87.83 253 LYS A O 1
ATOM 1692 N N . LEU A 1 257 ? 67.318 35.635 11.503 1.00 92.12 254 LEU A N 1
ATOM 1693 C CA . LEU A 1 257 ? 66.257 35.938 12.450 1.00 77.63 254 LEU A CA 1
ATOM 1694 C C . LEU A 1 257 ? 64.885 35.507 11.947 1.00 69.63 254 LEU A C 1
ATOM 1695 O O . LEU A 1 257 ? 64.072 35.007 12.712 1.00 68.37 254 LEU A O 1
ATOM 1700 N N . VAL A 1 258 ? 64.624 35.690 10.661 1.00 74.68 255 VAL A N 1
ATOM 1701 C CA . VAL A 1 258 ? 63.376 35.200 10.097 1.00 77.49 255 VAL A CA 1
ATOM 1702 C C . VAL A 1 258 ? 63.362 33.676 10.173 1.00 83.83 255 VAL A C 1
ATOM 1703 O O . VAL A 1 258 ? 62.312 33.048 10.051 1.00 85.39 255 VAL A O 1
ATOM 1707 N N . ASP A 1 259 ? 64.540 33.090 10.378 1.00 89.17 256 ASP A N 1
ATOM 1708 C CA . ASP A 1 259 ? 64.675 31.641 10.501 1.00 91.69 256 ASP A CA 1
ATOM 1709 C C . ASP A 1 259 ? 63.957 31.115 11.744 1.00 88.70 256 ASP A C 1
ATOM 1710 O O . ASP A 1 259 ? 63.369 30.034 11.716 1.00 90.91 256 ASP A O 1
ATOM 1715 N N . ARG A 1 260 ? 64.004 31.882 12.830 1.00 80.66 257 ARG A N 1
ATOM 1716 C CA . ARG A 1 260 ? 63.358 31.484 14.079 1.00 70.07 257 ARG A CA 1
ATOM 1717 C C . ARG A 1 260 ? 61.884 31.155 13.882 1.00 68.40 257 ARG A C 1
ATOM 1718 O O . ARG A 1 260 ? 61.389 30.165 14.412 1.00 66.99 257 ARG A O 1
ATOM 1726 N N . TRP A 1 261 ? 61.186 31.992 13.123 1.00 69.08 258 TRP A N 1
ATOM 1727 C CA . TRP A 1 261 ? 59.745 31.838 12.941 1.00 72.08 258 TRP A CA 1
ATOM 1728 C C . TRP A 1 261 ? 59.355 30.540 12.238 1.00 78.82 258 TRP A C 1
ATOM 1729 O O . TRP A 1 261 ? 58.172 30.241 12.066 1.00 78.52 258 TRP A O 1
ATOM 1740 N N . LYS A 1 262 ? 60.358 29.766 11.845 1.00 79.61 259 LYS A N 1
ATOM 1741 C CA . LYS A 1 262 ? 60.122 28.466 11.239 1.00 71.92 259 LYS A CA 1
ATOM 1742 C C . LYS A 1 262 ? 60.046 27.419 12.339 1.00 61.95 259 LYS A C 1
ATOM 1743 O O . LYS A 1 262 ? 59.358 26.408 12.208 1.00 60.96 259 LYS A O 1
ATOM 1749 N N . ALA A 1 263 ? 60.773 27.677 13.421 1.00 56.77 260 ALA A N 1
ATOM 1750 C CA . ALA A 1 263 ? 60.762 26.816 14.596 1.00 61.23 260 ALA A CA 1
ATOM 1751 C C . ALA A 1 263 ? 59.750 27.321 15.639 1.00 63.58 260 ALA A C 1
ATOM 1752 O O . ALA A 1 263 ? 59.939 27.148 16.842 1.00 60.39 260 ALA A O 1
ATOM 1754 N N . GLU A 1 264 ? 58.680 27.949 15.158 1.00 62.91 261 GLU A N 1
ATOM 1755 C CA . GLU A 1 264 ? 57.620 28.465 16.010 1.00 59.25 261 GLU A CA 1
ATOM 1756 C C . GLU A 1 264 ? 56.271 28.218 15.346 1.00 59.87 261 GLU A C 1
ATOM 1757 O O . GLU A 1 264 ? 56.164 28.186 14.126 1.00 64.67 261 GLU A O 1
ATOM 1763 N N . PRO A 1 265 ? 55.231 28.032 16.158 1.00 55.76 262 PRO A N 1
ATOM 1764 C CA . PRO A 1 265 ? 53.862 27.791 15.690 1.00 57.76 262 PRO A CA 1
ATOM 1765 C C . PRO A 1 265 ? 53.245 28.976 14.945 1.00 65.11 262 PRO A C 1
ATOM 1766 O O . PRO A 1 265 ? 52.231 29.511 15.402 1.00 73.11 262 PRO A O 1
ATOM 1770 N N . LEU A 1 266 ? 53.837 29.376 13.823 1.00 58.38 263 LEU A N 1
ATOM 1771 C CA . LEU A 1 266 ? 53.291 30.470 13.025 1.00 62.94 263 LEU A CA 1
ATOM 1772 C C . LEU A 1 266 ? 51.975 30.076 12.364 1.00 62.87 263 LEU A C 1
ATOM 1773 O O . LEU A 1 266 ? 51.920 29.106 11.603 1.00 66.31 263 LEU A O 1
ATOM 1778 N N . ALA A 1 267 ? 50.923 30.842 12.641 1.00 60.92 264 ALA A N 1
ATOM 1779 C CA . ALA A 1 267 ? 49.595 30.535 12.120 1.00 70.98 264 ALA A CA 1
ATOM 1780 C C . ALA A 1 267 ? 49.107 31.561 11.107 1.00 87.04 264 ALA A C 1
ATOM 1781 O O . ALA A 1 267 ? 48.351 31.229 10.186 1.00 100.37 264 ALA A O 1
ATOM 1783 N N . ALA A 1 268 ? 49.533 32.807 11.276 1.00 84.92 265 ALA A N 1
ATOM 1784 C CA . ALA A 1 268 ? 49.022 33.879 10.435 1.00 84.41 265 ALA A CA 1
ATOM 1785 C C . ALA A 1 268 ? 49.985 35.050 10.253 1.00 83.99 265 ALA A C 1
ATOM 1786 O O . ALA A 1 268 ? 50.812 35.344 11.123 1.00 78.36 265 ALA A O 1
ATOM 1788 N N . PHE A 1 269 ? 49.872 35.702 9.099 1.00 85.43 266 PHE A N 1
ATOM 1789 C CA . PHE A 1 269 ? 50.468 37.012 8.889 1.00 79.69 266 PHE A CA 1
ATOM 1790 C C . PHE A 1 269 ? 49.340 38.040 8.908 1.00 72.93 266 PHE A C 1
ATOM 1791 O O . PHE A 1 269 ? 48.356 37.904 8.181 1.00 69.39 266 PHE A O 1
ATOM 1799 N N . VAL A 1 270 ? 49.469 39.054 9.756 1.00 74.93 267 VAL A N 1
ATOM 1800 C CA . VAL A 1 270 ? 48.499 40.144 9.789 1.00 78.96 267 VAL A CA 1
ATOM 1801 C C . VAL A 1 270 ? 49.075 41.343 9.050 1.00 81.18 267 VAL A C 1
ATOM 1802 O O . VAL A 1 270 ? 50.015 41.984 9.522 1.00 75.57 267 VAL A O 1
ATOM 1806 N N . ILE A 1 271 ? 48.502 41.632 7.885 1.00 87.35 268 ILE A N 1
ATOM 1807 C CA . ILE A 1 271 ? 49.066 42.597 6.946 1.00 87.58 268 ILE A CA 1
ATOM 1808 C C . ILE A 1 271 ? 48.282 43.903 6.883 1.00 86.88 268 ILE A C 1
ATOM 1809 O O . ILE A 1 271 ? 47.085 43.912 6.595 1.00 82.07 268 ILE A O 1
ATOM 1814 N N . GLU A 1 272 ? 48.978 45.007 7.132 1.00 90.58 269 GLU A N 1
ATOM 1815 C CA . GLU A 1 272 ? 48.367 46.327 7.085 1.00 94.76 269 GLU A CA 1
ATOM 1816 C C . GLU A 1 272 ? 48.224 46.845 5.649 1.00 104.43 269 GLU A C 1
ATOM 1817 O O . GLU A 1 272 ? 49.019 46.512 4.761 1.00 107.13 269 GLU A O 1
ATOM 1823 N N . SER A 1 273 ? 47.205 47.670 5.431 1.00 103.70 270 SER A N 1
ATOM 1824 C CA . SER A 1 273 ? 47.020 48.325 4.145 1.00 102.09 270 SER A CA 1
ATOM 1825 C C . SER A 1 273 ? 48.081 49.403 3.912 1.00 106.50 270 SER A C 1
ATOM 1826 O O . SER A 1 273 ? 47.938 50.255 3.035 1.00 115.11 270 SER A O 1
ATOM 1829 N N . GLY A 1 274 ? 49.144 49.357 4.708 1.00 98.83 271 GLY A N 1
ATOM 1830 C CA . GLY A 1 274 ? 50.299 50.202 4.489 1.00 96.04 271 GLY A CA 1
ATOM 1831 C C . GLY A 1 274 ? 51.021 49.749 3.238 1.00 105.92 271 GLY A C 1
ATOM 1832 O O . GLY A 1 274 ? 52.018 49.030 3.309 1.00 106.14 271 GLY A O 1
ATOM 1833 N N . LEU A 1 275 ? 50.488 50.151 2.088 1.00 118.35 272 LEU A N 1
ATOM 1834 C CA . LEU A 1 275 ? 51.118 49.870 0.799 1.00 129.05 272 LEU A CA 1
ATOM 1835 C C . LEU A 1 275 ? 50.585 50.709 -0.370 1.00 135.24 272 LEU A C 1
ATOM 1836 O O . LEU A 1 275 ? 49.478 51.250 -0.326 1.00 132.69 272 LEU A O 1
ATOM 1841 N N . PHE A 1 276 ? 51.389 50.784 -1.426 1.00 141.39 273 PHE A N 1
ATOM 1842 C CA . PHE A 1 276 ? 51.176 51.725 -2.522 1.00 147.99 273 PHE A CA 1
ATOM 1843 C C . PHE A 1 276 ? 50.350 51.171 -3.680 1.00 155.31 273 PHE A C 1
ATOM 1844 O O . PHE A 1 276 ? 49.734 50.111 -3.581 1.00 154.12 273 PHE A O 1
ATOM 1852 N N . ILE A 1 277 ? 50.358 51.911 -4.784 1.00 164.25 274 ILE A N 1
ATOM 1853 C CA . ILE A 1 277 ? 49.605 51.552 -5.979 1.00 170.85 274 ILE A CA 1
ATOM 1854 C C . ILE A 1 277 ? 50.488 51.688 -7.223 1.00 179.28 274 ILE A C 1
ATOM 1855 O O . ILE A 1 277 ? 50.143 52.389 -8.175 1.00 184.71 274 ILE A O 1
ATOM 1860 N N . SER A 1 278 ? 51.628 51.004 -7.210 1.00 180.75 275 SER A N 1
ATOM 1861 C CA . SER A 1 278 ? 52.622 51.148 -8.272 1.00 188.80 275 SER A CA 1
ATOM 1862 C C . SER A 1 278 ? 52.476 50.118 -9.394 1.00 193.97 275 SER A C 1
ATOM 1863 O O . SER A 1 278 ? 52.301 48.927 -9.141 1.00 192.44 275 SER A O 1
ATOM 1866 N N . GLY A 1 279 ? 52.558 50.589 -10.635 1.00 197.96 276 GLY A N 1
ATOM 1867 C CA . GLY A 1 279 ? 52.548 49.707 -11.787 1.00 202.99 276 GLY A CA 1
ATOM 1868 C C . GLY A 1 279 ? 51.192 49.573 -12.450 1.00 206.87 276 GLY A C 1
ATOM 1869 O O . GLY A 1 279 ? 50.165 49.502 -11.775 1.00 199.08 276 GLY A O 1
ATOM 1870 N N . ARG A 1 280 ? 51.195 49.538 -13.779 1.00 219.11 277 ARG A N 1
ATOM 1871 C CA . ARG A 1 280 ? 49.972 49.352 -14.557 1.00 225.38 277 ARG A CA 1
ATOM 1872 C C . ARG A 1 280 ? 48.917 50.406 -14.232 1.00 222.02 277 ARG A C 1
ATOM 1873 O O . ARG A 1 280 ? 49.205 51.604 -14.193 1.00 218.01 277 ARG A O 1
ATOM 1881 N N . ASN A 1 281 ? 47.691 49.944 -14.004 1.00 221.48 278 ASN A N 1
ATOM 1882 C CA . ASN A 1 281 ? 46.579 50.815 -13.644 1.00 215.77 278 ASN A CA 1
ATOM 1883 C C . ASN A 1 281 ? 46.616 51.179 -12.164 1.00 202.44 278 ASN A C 1
ATOM 1884 O O . ASN A 1 281 ? 45.600 51.119 -11.472 1.00 194.61 278 ASN A O 1
ATOM 1889 N N . GLY A 1 282 ? 47.794 51.558 -11.684 1.00 198.42 279 GLY A N 1
ATOM 1890 C CA . GLY A 1 282 ? 47.977 51.798 -10.269 1.00 190.52 279 GLY A CA 1
ATOM 1891 C C . GLY A 1 282 ? 47.692 50.525 -9.500 1.00 190.69 279 GLY A C 1
ATOM 1892 O O . GLY A 1 282 ? 46.929 50.526 -8.534 1.00 189.06 279 GLY A O 1
ATOM 1893 N N . GLU A 1 283 ? 48.300 49.428 -9.943 1.00 192.60 280 GLU A N 1
ATOM 1894 C CA . GLU A 1 283 ? 48.133 48.135 -9.286 1.00 185.90 280 GLU A CA 1
ATOM 1895 C C . GLU A 1 283 ? 48.623 48.169 -7.844 1.00 172.12 280 GLU A C 1
ATOM 1896 O O . GLU A 1 283 ? 49.822 48.287 -7.590 1.00 171.72 280 GLU A O 1
ATOM 1902 N N . ALA A 1 284 ? 47.692 48.068 -6.902 1.00 160.67 281 ALA A N 1
ATOM 1903 C CA . ALA A 1 284 ? 48.051 48.000 -5.494 1.00 145.02 281 ALA A CA 1
ATOM 1904 C C . ALA A 1 284 ? 48.887 46.750 -5.254 1.00 140.14 281 ALA A C 1
ATOM 1905 O O . ALA A 1 284 ? 48.424 45.631 -5.489 1.00 139.33 281 ALA A O 1
ATOM 1907 N N . SER A 1 285 ? 50.122 46.940 -4.799 1.00 137.39 282 SER A N 1
ATOM 1908 C CA . SER A 1 285 ? 51.035 45.815 -4.613 1.00 135.17 282 SER A CA 1
ATOM 1909 C C . SER A 1 285 ? 51.881 45.898 -3.337 1.00 125.43 282 SER A C 1
ATOM 1910 O O . SER A 1 285 ? 51.500 46.543 -2.355 1.00 110.89 282 SER A O 1
ATOM 1913 N N . ILE A 1 286 ? 53.037 45.241 -3.376 1.00 127.16 283 ILE A N 1
ATOM 1914 C CA . ILE A 1 286 ? 53.819 44.955 -2.184 1.00 117.38 283 ILE A CA 1
ATOM 1915 C C . ILE A 1 286 ? 55.319 44.868 -2.484 1.00 117.03 283 ILE A C 1
ATOM 1916 O O . ILE A 1 286 ? 55.745 44.106 -3.349 1.00 120.18 283 ILE A O 1
ATOM 1921 N N . PRO A 1 287 ? 56.122 45.654 -1.756 1.00 112.63 284 PRO A N 1
ATOM 1922 C CA . PRO A 1 287 ? 57.585 45.752 -1.815 1.00 118.32 284 PRO A CA 1
ATOM 1923 C C . PRO A 1 287 ? 58.306 44.419 -1.992 1.00 130.39 284 PRO A C 1
ATOM 1924 O O . PRO A 1 287 ? 57.719 43.367 -1.752 1.00 132.85 284 PRO A O 1
ATOM 1928 N N . SER A 1 288 ? 59.572 44.474 -2.402 1.00 136.89 285 SER A N 1
ATOM 1929 C CA . SER A 1 288 ? 60.362 43.265 -2.646 1.00 140.76 285 SER A CA 1
ATOM 1930 C C . SER A 1 288 ? 60.819 42.583 -1.361 1.00 136.76 285 SER A C 1
ATOM 1931 O O . SER A 1 288 ? 61.014 41.369 -1.337 1.00 137.57 285 SER A O 1
ATOM 1934 N N . ALA A 1 289 ? 61.004 43.367 -0.303 1.00 130.68 286 ALA A N 1
ATOM 1935 C CA . ALA A 1 289 ? 61.376 42.822 0.996 1.00 123.64 286 ALA A CA 1
ATOM 1936 C C . ALA A 1 289 ? 60.153 42.198 1.664 1.00 123.69 286 ALA A C 1
ATOM 1937 O O . ALA A 1 289 ? 60.237 41.122 2.260 1.00 124.21 286 ALA A O 1
ATOM 1939 N N . HIS A 1 290 ? 59.017 42.886 1.555 1.00 125.33 287 HIS A N 1
ATOM 1940 C CA . HIS A 1 290 ? 57.733 42.345 1.992 1.00 124.11 287 HIS A CA 1
ATOM 1941 C C . HIS A 1 290 ? 57.509 40.992 1.325 1.00 124.03 287 HIS A C 1
ATOM 1942 O O . HIS A 1 290 ? 57.349 39.963 1.994 1.00 124.62 287 HIS A O 1
ATOM 1949 N N . ILE A 1 291 ? 57.490 41.012 -0.005 1.00 120.01 288 ILE A N 1
ATOM 1950 C CA . ILE A 1 291 ? 57.310 39.802 -0.791 1.00 116.77 288 ILE A CA 1
ATOM 1951 C C . ILE A 1 291 ? 58.286 38.733 -0.334 1.00 109.62 288 ILE A C 1
ATOM 1952 O O . ILE A 1 291 ? 57.880 37.661 0.094 1.00 105.71 288 ILE A O 1
ATOM 1957 N N . ASN A 1 292 ? 59.577 39.031 -0.424 1.00 110.04 289 ASN A N 1
ATOM 1958 C CA . ASN A 1 292 ? 60.601 38.066 -0.044 1.00 111.87 289 ASN A CA 1
ATOM 1959 C C . ASN A 1 292 ? 60.351 37.474 1.340 1.00 107.39 289 ASN A C 1
ATOM 1960 O O . ASN A 1 292 ? 60.704 36.322 1.605 1.00 104.67 289 ASN A O 1
ATOM 1965 N N . LEU A 1 293 ? 59.722 38.260 2.210 1.00 103.46 290 LEU A N 1
ATOM 1966 C CA . LEU A 1 293 ? 59.391 37.799 3.551 1.00 91.73 290 LEU A CA 1
ATOM 1967 C C . LEU A 1 293 ? 58.224 36.814 3.544 1.00 95.41 290 LEU A C 1
ATOM 1968 O O . LEU A 1 293 ? 58.395 35.637 3.883 1.00 99.81 290 LEU A O 1
ATOM 1973 N N . LEU A 1 294 ? 57.039 37.292 3.167 1.00 95.95 291 LEU A N 1
ATOM 1974 C CA . LEU A 1 294 ? 55.868 36.417 3.092 1.00 99.75 291 LEU A CA 1
ATOM 1975 C C . LEU A 1 294 ? 56.228 35.118 2.377 1.00 102.34 291 LEU A C 1
ATOM 1976 O O . LEU A 1 294 ? 56.008 34.023 2.896 1.00 97.82 291 LEU A O 1
ATOM 1981 N N . LYS A 1 295 ? 56.784 35.258 1.180 1.00 106.04 292 LYS A N 1
ATOM 1982 C CA . LYS A 1 295 ? 57.283 34.130 0.411 1.00 115.99 292 LYS A CA 1
ATOM 1983 C C . LYS A 1 295 ? 58.193 33.249 1.262 1.00 115.51 292 LYS A C 1
ATOM 1984 O O . LYS A 1 295 ? 58.038 32.026 1.296 1.00 115.02 292 LYS A O 1
ATOM 1990 N N . HIS A 1 296 ? 59.139 33.881 1.952 1.00 112.05 293 HIS A N 1
ATOM 1991 C CA . HIS A 1 296 ? 60.111 33.156 2.760 1.00 109.84 293 HIS A CA 1
ATOM 1992 C C . HIS A 1 296 ? 59.453 32.251 3.794 1.00 109.27 293 HIS A C 1
ATOM 1993 O O . HIS A 1 296 ? 59.852 31.096 3.953 1.00 111.52 293 HIS A O 1
ATOM 2000 N N . LEU A 1 297 ? 58.443 32.769 4.490 1.00 104.43 294 LEU A N 1
ATOM 2001 C CA . LEU A 1 297 ? 57.855 32.041 5.620 1.00 99.22 294 LEU A CA 1
ATOM 2002 C C . LEU A 1 297 ? 56.553 31.285 5.319 1.00 103.34 294 LEU A C 1
ATOM 2003 O O . LEU A 1 297 ? 55.948 30.695 6.223 1.00 97.30 294 LEU A O 1
ATOM 2008 N N . TRP A 1 298 ? 56.129 31.293 4.058 1.00 103.85 295 TRP A N 1
ATOM 2009 C CA . TRP A 1 298 ? 54.917 30.581 3.671 1.00 101.12 295 TRP A CA 1
ATOM 2010 C C . TRP A 1 298 ? 55.216 29.100 3.441 1.00 104.57 295 TRP A C 1
ATOM 2011 O O . TRP A 1 298 ? 55.535 28.686 2.324 1.00 103.30 295 TRP A O 1
ATOM 2022 N N . THR A 1 299 ? 55.098 28.311 4.509 1.00 106.36 296 THR A N 1
ATOM 2023 C CA . THR A 1 299 ? 55.491 26.901 4.488 1.00 106.34 296 THR A CA 1
ATOM 2024 C C . THR A 1 299 ? 54.348 25.948 4.119 1.00 96.96 296 THR A C 1
ATOM 2025 O O . THR A 1 299 ? 54.578 24.896 3.521 1.00 94.14 296 THR A O 1
ATOM 2029 N N . THR A 1 300 ? 53.123 26.309 4.487 1.00 93.83 297 THR A N 1
ATOM 2030 C CA . THR A 1 300 ? 51.952 25.508 4.140 1.00 96.38 297 THR A CA 1
ATOM 2031 C C . THR A 1 300 ? 50.755 26.419 3.878 1.00 104.12 297 THR A C 1
ATOM 2032 O O . THR A 1 300 ? 50.753 27.580 4.290 1.00 109.07 297 THR A O 1
ATOM 2036 N N . ASP A 1 301 ? 49.740 25.890 3.196 1.00 110.00 298 ASP A N 1
ATOM 2037 C CA . ASP A 1 301 ? 48.551 26.668 2.842 1.00 118.94 298 ASP A CA 1
ATOM 2038 C C . ASP A 1 301 ? 47.506 26.665 3.941 1.00 119.16 298 ASP A C 1
ATOM 2039 O O . ASP A 1 301 ? 46.339 26.976 3.704 1.00 124.32 298 ASP A O 1
ATOM 2044 N N . ALA A 1 302 ? 47.926 26.288 5.141 1.00 111.82 299 ALA A N 1
ATOM 2045 C CA . ALA A 1 302 ? 47.062 26.386 6.297 1.00 101.39 299 ALA A CA 1
ATOM 2046 C C . ALA A 1 302 ? 47.413 27.668 7.017 1.00 98.68 299 ALA A C 1
ATOM 2047 O O . ALA A 1 302 ? 46.764 28.033 7.992 1.00 106.18 299 ALA A O 1
ATOM 2049 N N . LEU A 1 303 ? 48.456 28.343 6.540 1.00 96.12 300 LEU A N 1
ATOM 2050 C CA . LEU A 1 303 ? 48.871 29.608 7.137 1.00 97.43 300 LEU A CA 1
ATOM 2051 C C . LEU A 1 303 ? 48.022 30.745 6.616 1.00 101.64 300 LEU A C 1
ATOM 2052 O O . LEU A 1 303 ? 48.386 31.401 5.648 1.00 106.33 300 LEU A O 1
ATOM 2057 N N . ARG A 1 304 ? 46.892 30.984 7.268 1.00 102.05 301 ARG A N 1
ATOM 2058 C CA . ARG A 1 304 ? 45.985 32.045 6.853 1.00 103.39 301 ARG A CA 1
ATOM 2059 C C . ARG A 1 304 ? 46.643 33.425 6.867 1.00 102.46 301 ARG A C 1
ATOM 2060 O O . ARG A 1 304 ? 47.660 33.643 7.531 1.00 107.58 301 ARG A O 1
ATOM 2068 N N . ILE A 1 305 ? 46.052 34.349 6.119 1.00 95.78 302 ILE A N 1
ATOM 2069 C CA . ILE A 1 305 ? 46.550 35.714 6.023 1.00 94.70 302 ILE A CA 1
ATOM 2070 C C . ILE A 1 305 ? 45.412 36.708 6.198 1.00 91.94 302 ILE A C 1
ATOM 2071 O O . ILE A 1 305 ? 44.455 36.702 5.426 1.00 94.59 302 ILE A O 1
ATOM 2076 N N . VAL A 1 306 ? 45.521 37.562 7.210 1.00 88.62 303 VAL A N 1
ATOM 2077 C CA . VAL A 1 306 ? 44.505 38.576 7.464 1.00 86.63 303 VAL A CA 1
ATOM 2078 C C . VAL A 1 306 ? 44.974 39.948 7.001 1.00 84.85 303 VAL A C 1
ATOM 2079 O O . VAL A 1 306 ? 46.066 40.382 7.361 1.00 85.68 303 VAL A O 1
ATOM 2083 N N . LEU A 1 307 ? 44.157 40.627 6.201 1.00 86.61 304 LEU A N 1
ATOM 2084 C CA . LEU A 1 307 ? 44.459 42.001 5.813 1.00 87.85 304 LEU A CA 1
ATOM 2085 C C . LEU A 1 307 ? 43.869 42.970 6.822 1.00 85.00 304 LEU A C 1
ATOM 2086 O O . LEU A 1 307 ? 42.754 42.775 7.309 1.00 84.91 304 LEU A O 1
ATOM 2091 N N . ARG A 1 308 ? 44.622 44.020 7.122 1.00 84.38 305 ARG A N 1
ATOM 2092 C CA . ARG A 1 308 ? 44.261 44.947 8.182 1.00 86.91 305 ARG A CA 1
ATOM 2093 C C . ARG A 1 308 ? 44.153 46.386 7.679 1.00 82.66 305 ARG A C 1
ATOM 2094 O O . ARG A 1 308 ? 45.135 46.978 7.235 1.00 71.89 305 ARG A O 1
ATOM 2102 N N . ALA A 1 309 ? 42.948 46.938 7.763 1.00 88.88 306 ALA A N 1
ATOM 2103 C CA . ALA A 1 309 ? 42.681 48.298 7.311 1.00 94.83 306 ALA A CA 1
ATOM 2104 C C . ALA A 1 309 ? 43.248 49.353 8.264 1.00 99.52 306 ALA A C 1
ATOM 2105 O O . ALA A 1 309 ? 42.699 49.591 9.342 1.00 97.79 306 ALA A O 1
ATOM 2107 N N . THR A 1 310 ? 44.346 49.985 7.857 1.00 103.47 307 THR A N 1
ATOM 2108 C CA . THR A 1 310 ? 44.942 51.071 8.631 1.00 101.75 307 THR A CA 1
ATOM 2109 C C . THR A 1 310 ? 44.551 52.419 8.034 1.00 109.26 307 THR A C 1
ATOM 2110 O O . THR A 1 310 ? 44.275 53.381 8.753 1.00 103.42 307 THR A O 1
ATOM 2114 N N . THR A 1 311 ? 44.523 52.464 6.706 1.00 118.59 308 THR A N 1
ATOM 2115 C CA . THR A 1 311 ? 44.278 53.687 5.957 1.00 120.59 308 THR A CA 1
ATOM 2116 C C . THR A 1 311 ? 42.802 54.057 5.927 1.00 128.32 308 THR A C 1
ATOM 2117 O O . THR A 1 311 ? 41.952 53.220 5.641 1.00 126.73 308 THR A O 1
ATOM 2121 N N . ASP A 1 312 ? 42.495 55.319 6.212 1.00 136.62 309 ASP A N 1
ATOM 2122 C CA . ASP A 1 312 ? 41.111 55.795 6.119 1.00 145.45 309 ASP A CA 1
ATOM 2123 C C . ASP A 1 312 ? 40.662 55.862 4.659 1.00 147.68 309 ASP A C 1
ATOM 2124 O O . ASP A 1 312 ? 40.005 56.800 4.237 1.00 147.13 309 ASP A O 1
ATOM 2129 N N . THR A 1 313 ? 41.037 54.846 3.887 1.00 149.10 310 THR A N 1
ATOM 2130 C CA . THR A 1 313 ? 40.553 54.683 2.509 1.00 153.41 310 THR A CA 1
ATOM 2131 C C . THR A 1 313 ? 39.214 53.965 2.501 1.00 161.25 310 THR A C 1
ATOM 2132 O O . THR A 1 313 ? 39.119 52.811 2.920 1.00 159.80 310 THR A O 1
ATOM 2136 N N . PHE A 1 314 ? 38.182 54.633 1.999 1.00 169.08 311 PHE A N 1
ATOM 2137 C CA . PHE A 1 314 ? 36.933 53.945 1.726 1.00 173.28 311 PHE A CA 1
ATOM 2138 C C . PHE A 1 314 ? 37.205 53.098 0.491 1.00 176.93 311 PHE A C 1
ATOM 2139 O O . PHE A 1 314 ? 36.289 52.633 -0.179 1.00 183.93 311 PHE A O 1
ATOM 2147 N N . LYS A 1 315 ? 38.496 52.935 0.202 1.00 173.65 312 LYS A N 1
ATOM 2148 C CA . LYS A 1 315 ? 39.002 52.160 -0.927 1.00 177.00 312 LYS A CA 1
ATOM 2149 C C . LYS A 1 315 ? 38.702 52.796 -2.287 1.00 193.03 312 LYS A C 1
ATOM 2150 O O . LYS A 1 315 ? 38.805 54.013 -2.459 1.00 195.89 312 LYS A O 1
ATOM 2156 N N . TYR A 1 316 ? 38.355 51.959 -3.256 1.00 200.77 313 TYR A N 1
ATOM 2157 C CA . TYR A 1 316 ? 37.873 52.441 -4.538 1.00 208.87 313 TYR A CA 1
ATOM 2158 C C . TYR A 1 316 ? 36.358 52.541 -4.427 1.00 214.48 313 TYR A C 1
ATOM 2159 O O . TYR A 1 316 ? 35.632 52.165 -5.345 1.00 225.91 313 TYR A O 1
ATOM 2168 N N . ASN A 1 317 ? 35.889 53.064 -3.296 1.00 206.62 314 ASN A N 1
ATOM 2169 C CA . ASN A 1 317 ? 34.479 52.981 -2.928 1.00 206.87 314 ASN A CA 1
ATOM 2170 C C . ASN A 1 317 ? 34.122 51.524 -2.650 1.00 200.34 314 ASN A C 1
ATOM 2171 O O . ASN A 1 317 ? 33.067 51.035 -3.050 1.00 205.28 314 ASN A O 1
ATOM 2176 N N . THR A 1 318 ? 35.032 50.838 -1.967 1.00 190.51 315 THR A N 1
ATOM 2177 C CA . THR A 1 318 ? 34.835 49.453 -1.564 1.00 185.76 315 THR A CA 1
ATOM 2178 C C . THR A 1 318 ? 35.004 48.495 -2.735 1.00 186.34 315 THR A C 1
ATOM 2179 O O . THR A 1 318 ? 34.119 47.690 -3.020 1.00 189.57 315 THR A O 1
ATOM 2183 N N . SER A 1 319 ? 36.143 48.579 -3.415 1.00 182.78 316 SER A N 1
ATOM 2184 C CA . SER A 1 319 ? 36.415 47.672 -4.524 1.00 183.33 316 SER A CA 1
ATOM 2185 C C . SER A 1 319 ? 37.841 47.121 -4.503 1.00 180.69 316 SER A C 1
ATOM 2186 O O . SER A 1 319 ? 38.081 45.991 -4.926 1.00 182.83 316 SER A O 1
ATOM 2189 N N . ILE A 1 320 ? 38.781 47.911 -3.995 1.00 175.02 317 ILE A N 1
ATOM 2190 C CA . ILE A 1 320 ? 40.176 47.484 -3.929 1.00 170.94 317 ILE A CA 1
ATOM 2191 C C . ILE A 1 320 ? 40.381 46.304 -2.978 1.00 154.03 317 ILE A C 1
ATOM 2192 O O . ILE A 1 320 ? 41.436 45.672 -2.987 1.00 148.68 317 ILE A O 1
ATOM 2197 N N . LYS A 1 321 ? 39.374 46.013 -2.159 1.00 144.97 318 LYS A N 1
ATOM 2198 C CA . LYS A 1 321 ? 39.442 44.882 -1.237 1.00 136.59 318 LYS A CA 1
ATOM 2199 C C . LYS A 1 321 ? 39.923 43.630 -1.970 1.00 145.49 318 LYS A C 1
ATOM 2200 O O . LYS A 1 321 ? 40.897 42.989 -1.561 1.00 147.35 318 LYS A O 1
ATOM 2206 N N . SER A 1 322 ? 39.233 43.302 -3.062 1.00 147.89 319 SER A N 1
ATOM 2207 C CA . SER A 1 322 ? 39.545 42.139 -3.886 1.00 145.92 319 SER A CA 1
ATOM 2208 C C . SER A 1 322 ? 40.928 42.266 -4.516 1.00 141.89 319 SER A C 1
ATOM 2209 O O . SER A 1 322 ? 41.604 41.271 -4.787 1.00 136.15 319 SER A O 1
ATOM 2212 N N . GLU A 1 323 ? 41.341 43.505 -4.749 1.00 148.28 320 GLU A N 1
ATOM 2213 C CA . GLU A 1 323 ? 42.650 43.790 -5.317 1.00 158.30 320 GLU A CA 1
ATOM 2214 C C . GLU A 1 323 ? 43.754 43.395 -4.341 1.00 157.01 320 GLU A C 1
ATOM 2215 O O . GLU A 1 323 ? 44.742 42.772 -4.736 1.00 163.21 320 GLU A O 1
ATOM 2221 N N . TYR A 1 324 ? 43.588 43.752 -3.068 1.00 148.99 321 TYR A N 1
ATOM 2222 C CA . TYR A 1 324 ? 44.497 43.270 -2.030 1.00 137.85 321 TYR A CA 1
ATOM 2223 C C . TYR A 1 324 ? 44.423 41.754 -1.941 1.00 134.97 321 TYR A C 1
ATOM 2224 O O . TYR A 1 324 ? 45.451 41.083 -1.891 1.00 136.16 321 TYR A O 1
ATOM 2233 N N . SER A 1 325 ? 43.205 41.220 -1.911 1.00 130.27 322 SER A N 1
ATOM 2234 C CA . SER A 1 325 ? 43.019 39.778 -2.003 1.00 124.65 322 SER A CA 1
ATOM 2235 C C . SER A 1 325 ? 44.035 39.173 -2.968 1.00 130.20 322 SER A C 1
ATOM 2236 O O . SER A 1 325 ? 44.936 38.434 -2.566 1.00 123.92 322 SER A O 1
ATOM 2239 N N . GLN A 1 326 ? 43.883 39.506 -4.247 1.00 142.01 323 GLN A N 1
ATOM 2240 C CA . GLN A 1 326 ? 44.701 38.919 -5.309 1.00 148.92 323 GLN A CA 1
ATOM 2241 C C . GLN A 1 326 ? 46.192 39.185 -5.098 1.00 142.83 323 GLN A C 1
ATOM 2242 O O . GLN A 1 326 ? 47.018 38.261 -5.133 1.00 138.83 323 GLN A O 1
ATOM 2248 N N . ALA A 1 327 ? 46.526 40.454 -4.879 1.00 142.64 324 ALA A N 1
ATOM 2249 C CA . ALA A 1 327 ? 47.899 40.847 -4.584 1.00 139.13 324 ALA A CA 1
ATOM 2250 C C . ALA A 1 327 ? 48.535 39.845 -3.632 1.00 126.69 324 ALA A C 1
ATOM 2251 O O . ALA A 1 327 ? 49.603 39.298 -3.907 1.00 121.00 324 ALA A O 1
ATOM 2253 N N . LEU A 1 328 ? 47.866 39.616 -2.509 1.00 122.63 325 LEU A N 1
ATOM 2254 C CA . LEU A 1 328 ? 48.355 38.706 -1.483 1.00 118.29 325 LEU A CA 1
ATOM 2255 C C . LEU A 1 328 ? 48.409 37.266 -1.983 1.00 119.77 325 LEU A C 1
ATOM 2256 O O . LEU A 1 328 ? 49.411 36.572 -1.801 1.00 114.23 325 LEU A O 1
ATOM 2261 N N . ARG A 1 329 ? 47.337 36.821 -2.626 1.00 125.81 326 ARG A N 1
ATOM 2262 C CA . ARG A 1 329 ? 47.269 35.441 -3.091 1.00 133.37 326 ARG A CA 1
ATOM 2263 C C . ARG A 1 329 ? 48.435 35.046 -3.995 1.00 142.94 326 ARG A C 1
ATOM 2264 O O . ARG A 1 329 ? 49.058 34.007 -3.771 1.00 143.51 326 ARG A O 1
ATOM 2272 N N . HIS A 1 330 ? 48.747 35.860 -5.001 1.00 147.02 327 HIS A N 1
ATOM 2273 C CA . HIS A 1 330 ? 49.820 35.470 -5.923 1.00 149.53 327 HIS A CA 1
ATOM 2274 C C . HIS A 1 330 ? 51.223 35.920 -5.502 1.00 132.64 327 HIS A C 1
ATOM 2275 O O . HIS A 1 330 ? 52.091 36.145 -6.341 1.00 124.09 327 HIS A O 1
ATOM 2282 N N . ALA A 1 331 ? 51.448 36.023 -4.196 1.00 126.02 328 ALA A N 1
ATOM 2283 C CA . ALA A 1 331 ? 52.771 36.363 -3.686 1.00 118.90 328 ALA A CA 1
ATOM 2284 C C . ALA A 1 331 ? 53.499 35.145 -3.119 1.00 111.29 328 ALA A C 1
ATOM 2285 O O . ALA A 1 331 ? 54.722 35.161 -2.972 1.00 106.91 328 ALA A O 1
ATOM 2287 N N . VAL A 1 332 ? 52.747 34.090 -2.809 1.00 108.73 329 VAL A N 1
ATOM 2288 C CA . VAL A 1 332 ? 53.323 32.889 -2.202 1.00 107.92 329 VAL A CA 1
ATOM 2289 C C . VAL A 1 332 ? 52.866 31.586 -2.858 1.00 110.95 329 VAL A C 1
ATOM 2290 O O . VAL A 1 332 ? 53.176 30.500 -2.367 1.00 101.93 329 VAL A O 1
ATOM 2294 N N . ARG A 1 333 ? 52.133 31.689 -3.962 1.00 120.97 330 ARG A N 1
ATOM 2295 C CA . ARG A 1 333 ? 51.663 30.495 -4.659 1.00 125.83 330 ARG A CA 1
ATOM 2296 C C . ARG A 1 333 ? 52.785 29.841 -5.458 1.00 123.98 330 ARG A C 1
ATOM 2297 O O . ARG A 1 333 ? 53.246 28.752 -5.121 1.00 118.52 330 ARG A O 1
ATOM 2305 N N . GLN A 1 384 ? 17.805 20.954 17.586 1.00 153.57 381 GLN A N 1
ATOM 2306 C CA . GLN A 1 384 ? 17.555 20.137 16.404 1.00 156.74 381 GLN A CA 1
ATOM 2307 C C . GLN A 1 384 ? 16.603 18.983 16.685 1.00 152.56 381 GLN A C 1
ATOM 2308 O O . GLN A 1 384 ? 15.974 18.460 15.768 1.00 155.24 381 GLN A O 1
ATOM 2314 N N . ASP A 1 385 ? 16.506 18.574 17.946 1.00 144.65 382 ASP A N 1
ATOM 2315 C CA . ASP A 1 385 ? 15.507 17.585 18.323 1.00 141.00 382 ASP A CA 1
ATOM 2316 C C . ASP A 1 385 ? 14.171 18.282 18.531 1.00 136.32 382 ASP A C 1
ATOM 2317 O O . ASP A 1 385 ? 13.895 18.822 19.603 1.00 128.92 382 ASP A O 1
ATOM 2322 N N . GLN A 1 386 ? 13.347 18.266 17.490 1.00 140.52 383 GLN A N 1
ATOM 2323 C CA . GLN A 1 386 ? 12.087 18.995 17.489 1.00 141.99 383 GLN A CA 1
ATOM 2324 C C . GLN A 1 386 ? 10.971 18.239 18.199 1.00 132.54 383 GLN A C 1
ATOM 2325 O O . GLN A 1 386 ? 10.085 18.852 18.783 1.00 130.68 383 GLN A O 1
ATOM 2331 N N . ILE A 1 387 ? 11.017 16.912 18.148 1.00 124.93 384 ILE A N 1
ATOM 2332 C CA . ILE A 1 387 ? 9.969 16.092 18.750 1.00 121.01 384 ILE A CA 1
ATOM 2333 C C . ILE A 1 387 ? 9.732 16.458 20.214 1.00 120.23 384 ILE A C 1
ATOM 2334 O O . ILE A 1 387 ? 8.600 16.699 20.635 1.00 120.91 384 ILE A O 1
ATOM 2339 N N . LYS A 1 388 ? 10.812 16.494 20.983 1.00 119.68 385 LYS A N 1
ATOM 2340 C CA . LYS A 1 388 ? 10.762 16.917 22.376 1.00 118.13 385 LYS A CA 1
ATOM 2341 C C . LYS A 1 388 ? 10.009 18.245 22.522 1.00 116.62 385 LYS A C 1
ATOM 2342 O O . LYS A 1 388 ? 9.111 18.388 23.364 1.00 118.80 385 LYS A O 1
ATOM 2348 N N . TYR A 1 389 ? 10.363 19.206 21.677 1.00 112.11 386 TYR A N 1
ATOM 2349 C CA . TYR A 1 389 ? 9.741 20.525 21.710 1.00 111.98 386 TYR A CA 1
ATOM 2350 C C . TYR A 1 389 ? 8.239 20.473 21.415 1.00 115.68 386 TYR A C 1
ATOM 2351 O O . TYR A 1 389 ? 7.439 21.069 22.136 1.00 114.17 386 TYR A O 1
ATOM 2360 N N . ASP A 1 390 ? 7.861 19.759 20.358 1.00 120.75 387 ASP A N 1
ATOM 2361 C CA . ASP A 1 390 ? 6.453 19.567 20.023 1.00 126.62 387 ASP A CA 1
ATOM 2362 C C . ASP A 1 390 ? 5.699 19.017 21.224 1.00 130.42 387 ASP A C 1
ATOM 2363 O O . ASP A 1 390 ? 4.686 19.580 21.646 1.00 134.74 387 ASP A O 1
ATOM 2368 N N . VAL A 1 391 ? 6.194 17.908 21.767 1.00 128.75 388 VAL A N 1
ATOM 2369 C CA . VAL A 1 391 ? 5.596 17.314 22.955 1.00 127.68 388 VAL A CA 1
ATOM 2370 C C . VAL A 1 391 ? 5.359 18.394 24.002 1.00 126.07 388 VAL A C 1
ATOM 2371 O O . VAL A 1 391 ? 4.255 18.525 24.543 1.00 129.84 388 VAL A O 1
ATOM 2375 N N . TYR A 1 392 ? 6.396 19.178 24.281 1.00 121.86 389 TYR A N 1
ATOM 2376 C CA . TYR A 1 392 ? 6.241 20.276 25.227 1.00 117.27 389 TYR A CA 1
ATOM 2377 C C . TYR A 1 392 ? 5.055 21.157 24.852 1.00 118.58 389 TYR A C 1
ATOM 2378 O O . TYR A 1 392 ? 4.240 21.500 25.703 1.00 119.56 389 TYR A O 1
ATOM 2387 N N . GLY A 1 393 ? 4.958 21.503 23.572 1.00 119.38 390 GLY A N 1
ATOM 2388 C CA . GLY A 1 393 ? 3.853 22.304 23.074 1.00 122.50 390 GLY A CA 1
ATOM 2389 C C . GLY A 1 393 ? 2.499 21.716 23.427 1.00 122.49 390 GLY A C 1
ATOM 2390 O O . GLY A 1 393 ? 1.644 22.400 23.993 1.00 123.39 390 GLY A O 1
ATOM 2391 N N . GLU A 1 394 ? 2.303 20.445 23.092 1.00 119.71 391 GLU A N 1
ATOM 2392 C CA . GLU A 1 394 ? 1.061 19.757 23.425 1.00 127.20 391 GLU A CA 1
ATOM 2393 C C . GLU A 1 394 ? 0.762 19.889 24.916 1.00 128.71 391 GLU A C 1
ATOM 2394 O O . GLU A 1 394 ? -0.358 20.238 25.320 1.00 136.25 391 GLU A O 1
ATOM 2400 N N . ALA A 1 395 ? 1.776 19.609 25.729 1.00 122.08 392 ALA A N 1
ATOM 2401 C CA . ALA A 1 395 ? 1.658 19.762 27.173 1.00 119.56 392 ALA A CA 1
ATOM 2402 C C . ALA A 1 395 ? 1.084 21.130 27.509 1.00 119.74 392 ALA A C 1
ATOM 2403 O O . ALA A 1 395 ? 0.087 21.248 28.229 1.00 127.32 392 ALA A O 1
ATOM 2405 N N . VAL A 1 396 ? 1.726 22.165 26.981 1.00 110.60 393 VAL A N 1
ATOM 2406 C CA . VAL A 1 396 ? 1.305 23.527 27.251 1.00 106.56 393 VAL A CA 1
ATOM 2407 C C . VAL A 1 396 ? -0.164 23.681 26.904 1.00 122.22 393 VAL A C 1
ATOM 2408 O O . VAL A 1 396 ? -0.964 24.018 27.767 1.00 130.62 393 VAL A O 1
ATOM 2412 N N . VAL A 1 397 ? -0.524 23.417 25.649 1.00 129.81 394 VAL A N 1
ATOM 2413 C CA . VAL A 1 397 ? -1.907 23.618 25.220 1.00 138.23 394 VAL A CA 1
ATOM 2414 C C . VAL A 1 397 ? -2.886 22.946 26.176 1.00 140.08 394 VAL A C 1
ATOM 2415 O O . VAL A 1 397 ? -3.880 23.554 26.559 1.00 146.70 394 VAL A O 1
ATOM 2419 N N . GLY A 1 398 ? -2.604 21.705 26.572 1.00 134.59 395 GLY A N 1
ATOM 2420 C CA . GLY A 1 398 ? -3.443 21.030 27.550 1.00 135.88 395 GLY A CA 1
ATOM 2421 C C . GLY A 1 398 ? -3.573 21.818 28.844 1.00 137.57 395 GLY A C 1
ATOM 2422 O O . GLY A 1 398 ? -4.671 22.006 29.376 1.00 148.76 395 GLY A O 1
ATOM 2423 N N . ALA A 1 399 ? -2.431 22.281 29.347 1.00 129.94 396 ALA A N 1
ATOM 2424 C CA . ALA A 1 399 ? -2.395 23.111 30.550 1.00 129.45 396 ALA A CA 1
ATOM 2425 C C . ALA A 1 399 ? -3.266 24.358 30.405 1.00 136.20 396 ALA A C 1
ATOM 2426 O O . ALA A 1 399 ? -3.958 24.750 31.344 1.00 140.90 396 ALA A O 1
ATOM 2428 N N . LEU A 1 400 ? -3.202 24.998 29.242 1.00 135.86 397 LEU A N 1
ATOM 2429 C CA . LEU A 1 400 ? -4.030 26.159 28.962 1.00 142.13 397 LEU A CA 1
ATOM 2430 C C . LEU A 1 400 ? -5.485 25.751 28.801 1.00 153.86 397 LEU A C 1
ATOM 2431 O O . LEU A 1 400 ? -6.369 26.591 28.869 1.00 162.13 397 LEU A O 1
ATOM 2436 N N . LYS A 1 401 ? -5.732 24.464 28.578 1.00 155.99 398 LYS A N 1
ATOM 2437 C CA . LYS A 1 401 ? -7.100 23.972 28.443 1.00 161.51 398 LYS A CA 1
ATOM 2438 C C . LYS A 1 401 ? -7.734 23.694 29.802 1.00 165.19 398 LYS A C 1
ATOM 2439 O O . LYS A 1 401 ? -8.939 23.869 29.970 1.00 172.78 398 LYS A O 1
ATOM 2445 N N . ASP A 1 402 ? -6.934 23.252 30.769 1.00 161.71 399 ASP A N 1
ATOM 2446 C CA . ASP A 1 402 ? -7.478 22.980 32.101 1.00 165.19 399 ASP A CA 1
ATOM 2447 C C . ASP A 1 402 ? -7.858 24.269 32.833 1.00 170.61 399 ASP A C 1
ATOM 2448 O O . ASP A 1 402 ? -8.794 24.289 33.629 1.00 182.98 399 ASP A O 1
ATOM 2453 N N . LEU A 1 403 ? -7.148 25.352 32.546 1.00 163.82 400 LEU A N 1
ATOM 2454 C CA . LEU A 1 403 ? -7.443 26.635 33.177 1.00 165.03 400 LEU A CA 1
ATOM 2455 C C . LEU A 1 403 ? -8.327 27.520 32.305 1.00 173.67 400 LEU A C 1
ATOM 2456 O O . LEU A 1 403 ? -9.223 28.206 32.801 1.00 176.28 400 LEU A O 1
ATOM 2461 N N . GLY A 1 404 ? -8.052 27.504 31.004 1.00 176.50 401 GLY A N 1
ATOM 2462 C CA . GLY A 1 404 ? -8.777 28.302 30.034 1.00 180.26 401 GLY A CA 1
ATOM 2463 C C . GLY A 1 404 ? -10.270 28.065 30.090 1.00 188.66 401 GLY A C 1
ATOM 2464 O O . GLY A 1 404 ? -11.045 28.983 29.843 1.00 195.44 401 GLY A O 1
ATOM 2465 N N . ALA A 1 405 ? -10.668 26.839 30.425 1.00 190.70 402 ALA A N 1
ATOM 2466 C CA . ALA A 1 405 ? -12.082 26.466 30.507 1.00 200.99 402 ALA A CA 1
ATOM 2467 C C . ALA A 1 405 ? -12.863 27.348 31.482 1.00 208.03 402 ALA A C 1
ATOM 2468 O O . ALA A 1 405 ? -14.015 27.709 31.229 1.00 207.48 402 ALA A O 1
ATOM 2470 N N . ASP A 1 406 ? -12.223 27.671 32.602 1.00 212.58 403 ASP A N 1
ATOM 2471 C CA . ASP A 1 406 ? -12.754 28.598 33.598 1.00 218.57 403 ASP A CA 1
ATOM 2472 C C . ASP A 1 406 ? -13.090 29.953 32.973 1.00 219.59 403 ASP A C 1
ATOM 2473 O O . ASP A 1 406 ? -13.707 30.810 33.605 1.00 224.02 403 ASP A O 1
ATOM 2478 N N . GLY A 1 407 ? -12.689 30.133 31.719 1.00 215.90 404 GLY A N 1
ATOM 2479 C CA . GLY A 1 407 ? -12.939 31.372 31.008 1.00 215.91 404 GLY A CA 1
ATOM 2480 C C . GLY A 1 407 ? -11.950 32.450 31.399 1.00 211.20 404 GLY A C 1
ATOM 2481 O O . GLY A 1 407 ? -12.320 33.611 31.579 1.00 214.72 404 GLY A O 1
ATOM 2482 N N . ARG A 1 408 ? -10.685 32.064 31.534 1.00 200.72 405 ARG A N 1
ATOM 2483 C CA . ARG A 1 408 ? -9.646 33.004 31.926 1.00 190.58 405 ARG A CA 1
ATOM 2484 C C . ARG A 1 408 ? -9.389 34.031 30.836 1.00 183.67 405 ARG A C 1
ATOM 2485 O O . ARG A 1 408 ? -9.922 33.936 29.732 1.00 182.84 405 ARG A O 1
ATOM 2493 N N . LYS A 1 409 ? -8.558 35.011 31.159 1.00 180.35 406 LYS A N 1
ATOM 2494 C CA . LYS A 1 409 ? -8.241 36.092 30.241 1.00 178.32 406 LYS A CA 1
ATOM 2495 C C . LYS A 1 409 ? -6.738 36.162 30.004 1.00 165.59 406 LYS A C 1
ATOM 2496 O O . LYS A 1 409 ? -6.272 36.064 28.871 1.00 162.71 406 LYS A O 1
ATOM 2502 N N . THR A 1 410 ? -5.985 36.329 31.085 1.00 157.87 407 THR A N 1
ATOM 2503 C CA . THR A 1 410 ? -4.534 36.426 31.012 1.00 147.50 407 THR A CA 1
ATOM 2504 C C . THR A 1 410 ? -3.903 35.493 32.044 1.00 144.16 407 THR A C 1
ATOM 2505 O O . THR A 1 410 ? -4.436 35.329 33.142 1.00 146.61 407 THR A O 1
ATOM 2509 N N . VAL A 1 411 ? -2.778 34.876 31.686 1.00 138.80 408 VAL A N 1
ATOM 2510 C CA . VAL A 1 411 ? -2.132 33.884 32.550 1.00 131.07 408 VAL A CA 1
ATOM 2511 C C . VAL A 1 411 ? -0.598 33.980 32.569 1.00 123.17 408 VAL A C 1
ATOM 2512 O O . VAL A 1 411 ? 0.043 34.193 31.535 1.00 118.82 408 VAL A O 1
ATOM 2516 N N . VAL A 1 412 ? -0.017 33.811 33.753 1.00 123.63 409 VAL A N 1
ATOM 2517 C CA . VAL A 1 412 ? 1.418 34.005 33.939 1.00 124.51 409 VAL A CA 1
ATOM 2518 C C . VAL A 1 412 ? 2.227 32.717 33.788 1.00 120.29 409 VAL A C 1
ATOM 2519 O O . VAL A 1 412 ? 2.159 31.826 34.636 1.00 118.96 409 VAL A O 1
ATOM 2523 N N . ILE A 1 413 ? 3.003 32.630 32.711 1.00 117.85 410 ILE A N 1
ATOM 2524 C CA . ILE A 1 413 ? 3.874 31.480 32.482 1.00 114.37 410 ILE A CA 1
ATOM 2525 C C . ILE A 1 413 ? 5.355 31.825 32.663 1.00 107.69 410 ILE A C 1
ATOM 2526 O O . ILE A 1 413 ? 5.836 32.852 32.180 1.00 101.46 410 ILE A O 1
ATOM 2531 N N . TYR A 1 414 ? 6.069 30.949 33.361 1.00 105.50 411 TYR A N 1
ATOM 2532 C CA . TYR A 1 414 ? 7.495 31.127 33.598 1.00 100.68 411 TYR A CA 1
ATOM 2533 C C . TYR A 1 414 ? 8.298 29.988 32.988 1.00 97.95 411 TYR A C 1
ATOM 2534 O O . TYR A 1 414 ? 8.061 28.823 33.293 1.00 104.58 411 TYR A O 1
ATOM 2543 N N . LEU A 1 415 ? 9.247 30.329 32.124 1.00 90.92 412 LEU A N 1
ATOM 2544 C CA . LEU A 1 415 ? 10.161 29.342 31.564 1.00 88.31 412 LEU A CA 1
ATOM 2545 C C . LEU A 1 415 ? 11.463 29.355 32.364 1.00 90.45 412 LEU A C 1
ATOM 2546 O O . LEU A 1 415 ? 12.181 30.358 32.383 1.00 89.56 412 LEU A O 1
ATOM 2551 N N . LEU A 1 416 ? 11.756 28.241 33.030 1.00 92.03 413 LEU A N 1
ATOM 2552 C CA . LEU A 1 416 ? 12.908 28.160 33.928 1.00 92.24 413 LEU A CA 1
ATOM 2553 C C . LEU A 1 416 ? 14.134 27.541 33.260 1.00 89.81 413 LEU A C 1
ATOM 2554 O O . LEU A 1 416 ? 14.242 26.317 33.125 1.00 88.53 413 LEU A O 1
ATOM 2559 N N . GLY A 1 417 ? 15.063 28.404 32.863 1.00 83.60 414 GLY A N 1
ATOM 2560 C CA . GLY A 1 417 ? 16.228 27.981 32.113 1.00 83.26 414 GLY A CA 1
ATOM 2561 C C . GLY A 1 417 ? 15.850 27.947 30.650 1.00 88.66 414 GLY A C 1
ATOM 2562 O O . GLY A 1 417 ? 15.551 26.889 30.098 1.00 94.39 414 GLY A O 1
ATOM 2563 N N . GLY A 1 418 ? 15.852 29.117 30.025 1.00 90.15 415 GLY A N 1
ATOM 2564 C CA . GLY A 1 418 ? 15.341 29.258 28.676 1.00 93.18 415 GLY A CA 1
ATOM 2565 C C . GLY A 1 418 ? 16.278 28.764 27.596 1.00 89.06 415 GLY A C 1
ATOM 2566 O O . GLY A 1 418 ? 15.834 28.408 26.504 1.00 92.99 415 GLY A O 1
ATOM 2567 N N . GLY A 1 419 ? 17.572 28.741 27.899 1.00 78.11 416 GLY A N 1
ATOM 2568 C CA . GLY A 1 419 ? 18.572 28.373 26.915 1.00 72.66 416 GLY A CA 1
ATOM 2569 C C . GLY A 1 419 ? 18.619 29.401 25.804 1.00 68.25 416 GLY A C 1
ATOM 2570 O O . GLY A 1 419 ? 18.799 30.587 26.062 1.00 59.72 416 GLY A O 1
ATOM 2571 N N . ARG A 1 420 ? 18.463 28.939 24.567 1.00 76.82 417 ARG A N 1
ATOM 2572 C CA . ARG A 1 420 ? 18.296 29.832 23.422 1.00 89.17 417 ARG A CA 1
ATOM 2573 C C . ARG A 1 420 ? 16.805 29.976 23.102 1.00 92.49 417 ARG A C 1
ATOM 2574 O O . ARG A 1 420 ? 16.404 30.801 22.278 1.00 91.90 417 ARG A O 1
ATOM 2582 N N . GLY A 1 421 ? 15.998 29.150 23.760 1.00 89.51 418 GLY A N 1
ATOM 2583 C CA . GLY A 1 421 ? 14.558 29.316 23.781 1.00 91.33 418 GLY A CA 1
ATOM 2584 C C . GLY A 1 421 ? 13.771 28.882 22.560 1.00 98.33 418 GLY A C 1
ATOM 2585 O O . GLY A 1 421 ? 13.120 29.706 21.922 1.00 103.99 418 GLY A O 1
ATOM 2586 N N . PRO A 1 422 ? 13.832 27.588 22.216 1.00 96.95 419 PRO A N 1
ATOM 2587 C CA . PRO A 1 422 ? 12.825 27.038 21.302 1.00 101.94 419 PRO A CA 1
ATOM 2588 C C . PRO A 1 422 ? 11.541 26.740 22.078 1.00 104.32 419 PRO A C 1
ATOM 2589 O O . PRO A 1 422 ? 10.477 26.525 21.490 1.00 105.08 419 PRO A O 1
ATOM 2593 N N . ILE A 1 423 ? 11.657 26.743 23.404 1.00 102.10 420 ILE A N 1
ATOM 2594 C CA . ILE A 1 423 ? 10.522 26.521 24.296 1.00 97.69 420 ILE A CA 1
ATOM 2595 C C . ILE A 1 423 ? 9.741 27.813 24.544 1.00 105.14 420 ILE A C 1
ATOM 2596 O O . ILE A 1 423 ? 8.576 27.777 24.933 1.00 110.77 420 ILE A O 1
ATOM 2601 N N . GLY A 1 424 ? 10.385 28.953 24.322 1.00 100.57 421 GLY A N 1
ATOM 2602 C CA . GLY A 1 424 ? 9.695 30.227 24.398 1.00 104.26 421 GLY A CA 1
ATOM 2603 C C . GLY A 1 424 ? 8.840 30.396 23.160 1.00 112.75 421 GLY A C 1
ATOM 2604 O O . GLY A 1 424 ? 7.613 30.548 23.241 1.00 121.14 421 GLY A O 1
ATOM 2605 N N . THR A 1 425 ? 9.501 30.361 22.006 1.00 110.33 422 THR A N 1
ATOM 2606 C CA . THR A 1 425 ? 8.810 30.329 20.729 1.00 113.70 422 THR A CA 1
ATOM 2607 C C . THR A 1 425 ? 7.691 29.290 20.791 1.00 119.64 422 THR A C 1
ATOM 2608 O O . THR A 1 425 ? 6.548 29.560 20.402 1.00 129.86 422 THR A O 1
ATOM 2612 N N . LYS A 1 426 ? 8.019 28.107 21.300 1.00 111.66 423 LYS A N 1
ATOM 2613 C CA . LYS A 1 426 ? 7.047 27.026 21.371 1.00 110.89 423 LYS A CA 1
ATOM 2614 C C . LYS A 1 426 ? 5.850 27.360 22.261 1.00 112.32 423 LYS A C 1
ATOM 2615 O O . LYS A 1 426 ? 4.707 27.146 21.864 1.00 115.18 423 LYS A O 1
ATOM 2621 N N . ILE A 1 427 ? 6.105 27.877 23.460 1.00 110.50 424 ILE A N 1
ATOM 2622 C CA . ILE A 1 427 ? 5.020 28.279 24.353 1.00 112.71 424 ILE A CA 1
ATOM 2623 C C . ILE A 1 427 ? 4.092 29.270 23.662 1.00 117.36 424 ILE A C 1
ATOM 2624 O O . ILE A 1 427 ? 2.872 29.074 23.629 1.00 119.70 424 ILE A O 1
ATOM 2629 N N . LEU A 1 428 ? 4.668 30.330 23.101 1.00 117.77 425 LEU A N 1
ATOM 2630 C CA . LEU A 1 428 ? 3.862 31.312 22.380 1.00 122.08 425 LEU A CA 1
ATOM 2631 C C . LEU A 1 428 ? 2.994 30.635 21.325 1.00 125.87 425 LEU A C 1
ATOM 2632 O O . LEU A 1 428 ? 1.775 30.836 21.284 1.00 136.40 425 LEU A O 1
ATOM 2637 N N . LYS A 1 429 ? 3.622 29.826 20.477 1.00 121.27 426 LYS A N 1
ATOM 2638 C CA . LYS A 1 429 ? 2.886 29.123 19.435 1.00 128.07 426 LYS A CA 1
ATOM 2639 C C . LYS A 1 429 ? 1.762 28.271 20.033 1.00 124.51 426 LYS A C 1
ATOM 2640 O O . LYS A 1 429 ? 0.734 28.037 19.390 1.00 125.86 426 LYS A O 1
ATOM 2646 N N . SER A 1 430 ? 1.958 27.818 21.267 1.00 119.21 427 SER A N 1
ATOM 2647 C CA . SER A 1 430 ? 0.955 27.010 21.949 1.00 123.07 427 SER A CA 1
ATOM 2648 C C . SER A 1 430 ? -0.220 27.865 22.403 1.00 129.04 427 SER A C 1
ATOM 2649 O O . SER A 1 430 ? -1.366 27.414 22.382 1.00 134.62 427 SER A O 1
ATOM 2652 N N . GLU A 1 431 ? 0.059 29.098 22.814 1.00 132.27 428 GLU A N 1
ATOM 2653 C CA . GLU A 1 431 ? -1.024 30.026 23.122 1.00 140.90 428 GLU A CA 1
ATOM 2654 C C . GLU A 1 431 ? -1.820 30.315 21.849 1.00 145.28 428 GLU A C 1
ATOM 2655 O O . GLU A 1 431 ? -3.055 30.329 21.865 1.00 147.38 428 GLU A O 1
ATOM 2661 N N . ARG A 1 432 ? -1.109 30.522 20.742 1.00 148.27 429 ARG A N 1
ATOM 2662 C CA . ARG A 1 432 ? -1.777 30.801 19.473 1.00 164.27 429 ARG A CA 1
ATOM 2663 C C . ARG A 1 432 ? -2.678 29.655 19.014 1.00 171.05 429 ARG A C 1
ATOM 2664 O O . ARG A 1 432 ? -3.841 29.876 18.687 1.00 176.27 429 ARG A O 1
ATOM 2672 N N . GLU A 1 433 ? -2.145 28.436 18.982 1.00 173.37 430 GLU A N 1
ATOM 2673 C CA . GLU A 1 433 ? -2.959 27.279 18.610 1.00 180.83 430 GLU A CA 1
ATOM 2674 C C . GLU A 1 433 ? -4.140 27.129 19.568 1.00 177.65 430 GLU A C 1
ATOM 2675 O O . GLU A 1 433 ? -5.288 26.923 19.141 1.00 183.94 430 GLU A O 1
ATOM 2681 N N . TYR A 1 434 ? -3.855 27.240 20.865 1.00 168.47 431 TYR A N 1
ATOM 2682 C CA . TYR A 1 434 ? -4.902 27.156 21.879 1.00 169.84 431 TYR A CA 1
ATOM 2683 C C . TYR A 1 434 ? -6.069 28.090 21.566 1.00 177.06 431 TYR A C 1
ATOM 2684 O O . TYR A 1 434 ? -7.218 27.654 21.501 1.00 181.13 431 TYR A O 1
ATOM 2693 N N . ASN A 1 435 ? -5.775 29.375 21.384 1.00 176.44 432 ASN A N 1
ATOM 2694 C CA . ASN A 1 435 ? -6.816 30.344 21.048 1.00 179.41 432 ASN A CA 1
ATOM 2695 C C . ASN A 1 435 ? -7.496 30.027 19.725 1.00 187.75 432 ASN A C 1
ATOM 2696 O O . ASN A 1 435 ? -8.704 30.212 19.577 1.00 197.80 432 ASN A O 1
ATOM 2701 N N . ASN A 1 436 ? -6.713 29.546 18.766 1.00 184.79 433 ASN A N 1
ATOM 2702 C CA . ASN A 1 436 ? -7.237 29.207 17.449 1.00 191.31 433 ASN A CA 1
ATOM 2703 C C . ASN A 1 436 ? -8.231 28.044 17.449 1.00 192.02 433 ASN A C 1
ATOM 2704 O O . ASN A 1 436 ? -9.041 27.926 16.529 1.00 193.60 433 ASN A O 1
ATOM 2709 N N . THR A 1 437 ? -8.176 27.185 18.465 1.00 188.29 434 THR A N 1
ATOM 2710 C CA . THR A 1 437 ? -9.113 26.055 18.513 1.00 185.74 434 THR A CA 1
ATOM 2711 C C . THR A 1 437 ? -10.115 26.046 19.677 1.00 186.60 434 THR A C 1
ATOM 2712 O O . THR A 1 437 ? -11.105 25.314 19.637 1.00 190.40 434 THR A O 1
ATOM 2716 N N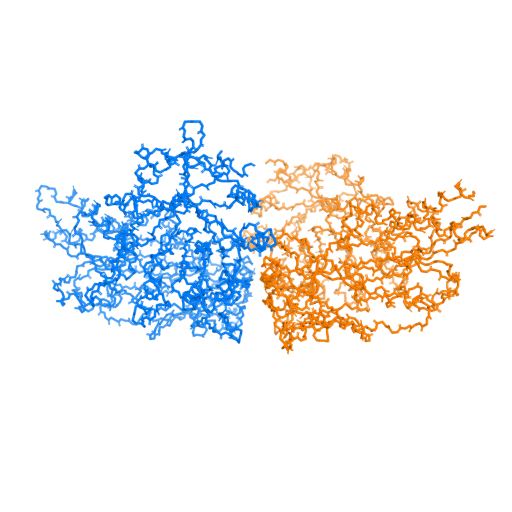 . PHE A 1 438 ? -9.873 26.857 20.701 1.00 182.02 435 PHE A N 1
ATOM 2717 C CA . PHE A 1 438 ? -10.723 26.841 21.891 1.00 180.72 435 PHE A CA 1
ATOM 2718 C C . PHE A 1 438 ? -11.596 28.081 22.046 1.00 184.99 435 PHE A C 1
ATOM 2719 O O . PHE A 1 438 ? -12.750 27.990 22.467 1.00 188.24 435 PHE A O 1
ATOM 2727 N N . ARG A 1 439 ? -11.040 29.237 21.704 1.00 185.73 436 ARG A N 1
ATOM 2728 C CA . ARG A 1 439 ? -11.720 30.507 21.928 1.00 193.78 436 ARG A CA 1
ATOM 2729 C C . ARG A 1 439 ? -12.371 31.045 20.655 1.00 206.19 436 ARG A C 1
ATOM 2730 O O . ARG A 1 439 ? -12.463 32.257 20.458 1.00 205.99 436 ARG A O 1
ATOM 2738 N N . GLN A 1 440 ? -12.825 30.135 19.797 1.00 215.81 437 GLN A N 1
ATOM 2739 C CA . GLN A 1 440 ? -13.464 30.514 18.542 1.00 224.53 437 GLN A CA 1
ATOM 2740 C C . GLN A 1 440 ? -14.723 31.347 18.769 1.00 237.13 437 GLN A C 1
ATOM 2741 O O . GLN A 1 440 ? -15.692 30.879 19.367 1.00 244.50 437 GLN A O 1
ATOM 2747 N N . GLY A 1 441 ? -14.701 32.583 18.285 1.00 238.02 438 GLY A N 1
ATOM 2748 C CA . GLY A 1 441 ? -15.843 33.467 18.413 1.00 240.47 438 GLY A CA 1
ATOM 2749 C C . GLY A 1 441 ? -16.056 33.933 19.838 1.00 235.13 438 GLY A C 1
ATOM 2750 O O . GLY A 1 441 ? -17.192 34.076 20.289 1.00 236.90 438 GLY A O 1
ATOM 2751 N N . GLN A 1 442 ? -14.959 34.164 20.553 1.00 227.96 439 GLN A N 1
ATOM 2752 C CA . GLN A 1 442 ? -15.038 34.689 21.911 1.00 226.46 439 GLN A CA 1
ATOM 2753 C C . GLN A 1 442 ? -13.697 35.216 22.419 1.00 221.93 439 GLN A C 1
ATOM 2754 O O . GLN A 1 442 ? -12.679 35.147 21.728 1.00 218.84 439 GLN A O 1
ATOM 2760 N N . GLU A 1 443 ? -13.717 35.738 23.640 1.00 221.91 440 GLU A N 1
ATOM 2761 C CA . GLU A 1 443 ? -12.568 36.416 24.233 1.00 215.49 440 GLU A CA 1
ATOM 2762 C C . GLU A 1 443 ? -11.310 35.549 24.280 1.00 206.35 440 GLU A C 1
ATOM 2763 O O . GLU A 1 443 ? -11.275 34.522 24.960 1.00 206.44 440 GLU A O 1
ATOM 2769 N N . SER A 1 444 ? -10.277 35.977 23.560 1.00 197.02 441 SER A N 1
ATOM 2770 C CA . SER A 1 444 ? -8.998 35.272 23.557 1.00 182.47 441 SER A CA 1
ATOM 2771 C C . SER A 1 444 ? -8.313 35.288 24.920 1.00 170.74 441 SER A C 1
ATOM 2772 O O . SER A 1 444 ? -8.456 36.232 25.698 1.00 163.40 441 SER A O 1
ATOM 2775 N N . LEU A 1 445 ? -7.568 34.224 25.194 1.00 168.90 442 LEU A N 1
ATOM 2776 C CA . LEU A 1 445 ? -6.730 34.142 26.379 1.00 163.72 442 LEU A CA 1
ATOM 2777 C C . LEU A 1 445 ? -5.331 34.633 26.025 1.00 153.29 442 LEU A C 1
ATOM 2778 O O . LEU A 1 445 ? -4.778 34.254 24.994 1.00 148.29 442 LEU A O 1
ATOM 2783 N N . LYS A 1 446 ? -4.770 35.488 26.872 1.00 152.24 443 LYS A N 1
ATOM 2784 C CA . LYS A 1 446 ? -3.448 36.054 26.626 1.00 150.96 443 LYS A CA 1
ATOM 2785 C C . LYS A 1 446 ? -2.446 35.576 27.679 1.00 141.96 443 LYS A C 1
ATOM 2786 O O . LYS A 1 446 ? -2.716 35.639 28.879 1.00 143.28 443 LYS A O 1
ATOM 2792 N N . VAL A 1 447 ? -1.293 35.093 27.224 1.00 132.83 444 VAL A N 1
ATOM 2793 C CA . VAL A 1 447 ? -0.274 34.565 28.129 1.00 129.06 444 VAL A CA 1
ATOM 2794 C C . VAL A 1 447 ? 0.936 35.487 28.242 1.00 131.36 444 VAL A C 1
ATOM 2795 O O . VAL A 1 447 ? 1.527 35.880 27.235 1.00 128.56 444 VAL A O 1
ATOM 2799 N N . LYS A 1 448 ? 1.304 35.826 29.473 1.00 135.66 445 LYS A N 1
ATOM 2800 C CA . LYS A 1 448 ? 2.494 36.632 29.709 1.00 135.74 445 LYS A CA 1
ATOM 2801 C C . LYS A 1 448 ? 3.651 35.717 30.091 1.00 127.23 445 LYS A C 1
ATOM 2802 O O . LYS A 1 448 ? 3.520 34.886 30.992 1.00 123.14 445 LYS A O 1
ATOM 2808 N N . LEU A 1 449 ? 4.781 35.873 29.407 1.00 121.71 446 LEU A N 1
ATOM 2809 C CA . LEU A 1 449 ? 5.876 34.913 29.523 1.00 113.29 446 LEU A CA 1
ATOM 2810 C C . LEU A 1 449 ? 7.165 35.491 30.103 1.00 104.80 446 LEU A C 1
ATOM 2811 O O . LEU A 1 449 ? 7.874 36.253 29.445 1.00 97.24 446 LEU A O 1
ATOM 2816 N N . TYR A 1 450 ? 7.466 35.112 31.340 1.00 104.86 447 TYR A N 1
ATOM 2817 C CA . TYR A 1 450 ? 8.733 35.470 31.958 1.00 101.56 447 TYR A CA 1
ATOM 2818 C C . TYR A 1 450 ? 9.725 34.333 31.758 1.00 94.40 447 TYR A C 1
ATOM 2819 O O . TYR A 1 450 ? 9.451 33.199 32.142 1.00 90.80 447 TYR A O 1
ATOM 2828 N N . ILE A 1 451 ? 10.875 34.629 31.158 1.00 92.69 448 ILE A N 1
ATOM 2829 C CA . ILE A 1 451 ? 11.923 33.615 31.012 1.00 87.36 448 ILE A CA 1
ATOM 2830 C C . ILE A 1 451 ? 13.092 33.907 31.957 1.00 77.70 448 ILE A C 1
ATOM 2831 O O . ILE A 1 451 ? 13.650 35.003 31.942 1.00 78.07 448 ILE A O 1
ATOM 2836 N N . VAL A 1 452 ? 13.456 32.928 32.779 1.00 68.95 449 VAL A N 1
ATOM 2837 C CA . VAL A 1 452 ? 14.502 33.117 33.781 1.00 67.08 449 VAL A CA 1
ATOM 2838 C C . VAL A 1 452 ? 15.760 32.332 33.404 1.00 69.76 449 VAL A C 1
ATOM 2839 O O . VAL A 1 452 ? 15.686 31.136 33.128 1.00 69.69 449 VAL A O 1
ATOM 2843 N N . GLU A 1 453 ? 16.912 33.001 33.386 1.00 74.61 450 GLU A N 1
ATOM 2844 C CA . GLU A 1 453 ? 18.151 32.339 32.969 1.00 82.17 450 GLU A CA 1
ATOM 2845 C C . GLU A 1 453 ? 19.400 32.858 33.693 1.00 81.00 450 GLU A C 1
ATOM 2846 O O . GLU A 1 453 ? 19.446 34.013 34.114 1.00 75.61 450 GLU A O 1
ATOM 2852 N N . LYS A 1 454 ? 20.408 31.991 33.822 1.00 84.22 451 LYS A N 1
ATOM 2853 C CA . LYS A 1 454 ? 21.655 32.304 34.530 1.00 78.63 451 LYS A CA 1
ATOM 2854 C C . LYS A 1 454 ? 22.805 32.689 33.593 1.00 72.09 451 LYS A C 1
ATOM 2855 O O . LYS A 1 454 ? 23.464 33.710 33.796 1.00 68.46 451 LYS A O 1
ATOM 2861 N N . ASN A 1 455 ? 23.050 31.860 32.582 1.00 69.26 452 ASN A N 1
ATOM 2862 C CA . ASN A 1 455 ? 24.142 32.083 31.640 1.00 69.07 452 ASN A CA 1
ATOM 2863 C C . ASN A 1 455 ? 23.926 33.338 30.800 1.00 70.69 452 ASN A C 1
ATOM 2864 O O . ASN A 1 455 ? 22.973 33.416 30.025 1.00 70.41 452 ASN A O 1
ATOM 2869 N N . PRO A 1 456 ? 24.821 34.326 30.956 1.00 71.57 453 PRO A N 1
ATOM 2870 C CA . PRO A 1 456 ? 24.719 35.650 30.329 1.00 74.00 453 PRO A CA 1
ATOM 2871 C C . PRO A 1 456 ? 24.782 35.600 28.806 1.00 73.60 453 PRO A C 1
ATOM 2872 O O . PRO A 1 456 ? 24.203 36.460 28.137 1.00 75.47 453 PRO A O 1
ATOM 2876 N N . ASN A 1 457 ? 25.486 34.611 28.267 1.00 69.83 454 ASN A N 1
ATOM 2877 C CA . ASN A 1 457 ? 25.530 34.412 26.823 1.00 75.05 454 ASN A CA 1
ATOM 2878 C C . ASN A 1 457 ? 24.141 33.994 26.328 1.00 79.37 454 ASN A C 1
ATOM 2879 O O . ASN A 1 457 ? 23.602 34.537 25.343 1.00 82.39 454 ASN A O 1
ATOM 2884 N N . ALA A 1 458 ? 23.559 33.024 27.025 1.00 73.95 455 ALA A N 1
ATOM 2885 C CA . ALA A 1 458 ? 22.190 32.617 26.758 1.00 73.69 455 ALA A CA 1
ATOM 2886 C C . ALA A 1 458 ? 21.304 33.858 26.692 1.00 76.99 455 ALA A C 1
ATOM 2887 O O . ALA A 1 458 ? 20.605 34.069 25.709 1.00 80.57 455 ALA A O 1
ATOM 2889 N N . ILE A 1 459 ? 21.354 34.678 27.740 1.00 72.58 456 ILE A N 1
ATOM 2890 C CA . ILE A 1 459 ? 20.657 35.962 27.769 1.00 71.00 456 ILE A CA 1
ATOM 2891 C C . ILE A 1 459 ? 20.889 36.759 26.485 1.00 74.03 456 ILE A C 1
ATOM 2892 O O . ILE A 1 459 ? 19.943 37.245 25.866 1.00 78.27 456 ILE A O 1
ATOM 2897 N N . VAL A 1 460 ? 22.153 36.895 26.093 1.00 75.29 457 VAL A N 1
ATOM 2898 C CA . VAL A 1 460 ? 22.490 37.565 24.840 1.00 78.28 457 VAL A CA 1
ATOM 2899 C C . VAL A 1 460 ? 21.624 37.047 23.701 1.00 85.36 457 VAL A C 1
ATOM 2900 O O . VAL A 1 460 ? 21.095 37.829 22.914 1.00 87.99 457 VAL A O 1
ATOM 2904 N N . THR A 1 461 ? 21.467 35.730 23.613 1.00 88.90 458 THR A N 1
ATOM 2905 C CA . THR A 1 461 ? 20.611 35.170 22.563 1.00 94.08 458 THR A CA 1
ATOM 2906 C C . THR A 1 461 ? 19.120 35.454 22.804 1.00 91.11 458 THR A C 1
ATOM 2907 O O . THR A 1 461 ? 18.354 35.681 21.859 1.00 92.10 458 THR A O 1
ATOM 2911 N N . LEU A 1 462 ? 18.722 35.446 24.074 1.00 82.99 459 LEU A N 1
ATOM 2912 C CA . LEU A 1 462 ? 17.325 35.609 24.461 1.00 81.35 459 LEU A CA 1
ATOM 2913 C C . LEU A 1 462 ? 16.784 36.989 24.120 1.00 82.12 459 LEU A C 1
ATOM 2914 O O . LEU A 1 462 ? 15.629 37.123 23.731 1.00 82.09 459 LEU A O 1
ATOM 2919 N N . LYS A 1 463 ? 17.612 38.016 24.276 1.00 85.87 460 LYS A N 1
ATOM 2920 C CA . LYS A 1 463 ? 17.190 39.372 23.937 1.00 90.36 460 LYS A CA 1
ATOM 2921 C C . LYS A 1 463 ? 16.963 39.518 22.431 1.00 89.54 460 LYS A C 1
ATOM 2922 O O . LYS A 1 463 ? 15.972 40.108 21.997 1.00 86.19 460 LYS A O 1
ATOM 2928 N N . TYR A 1 464 ? 17.884 38.970 21.643 1.00 86.40 461 TYR A N 1
ATOM 2929 C CA . TYR A 1 464 ? 17.766 38.972 20.189 1.00 87.73 461 TYR A CA 1
ATOM 2930 C C . TYR A 1 464 ? 16.501 38.245 19.752 1.00 95.58 461 TYR A C 1
ATOM 2931 O O . TYR A 1 464 ? 15.746 38.743 18.915 1.00 94.86 461 TYR A O 1
ATOM 2940 N N . MET A 1 465 ? 16.272 37.064 20.321 1.00 101.52 462 MET A N 1
ATOM 2941 C CA . MET A 1 465 ? 15.059 36.309 20.030 1.00 107.17 462 MET A CA 1
ATOM 2942 C C . MET A 1 465 ? 13.831 37.151 20.379 1.00 109.52 462 MET A C 1
ATOM 2943 O O . MET A 1 465 ? 12.888 37.250 19.597 1.00 114.77 462 MET A O 1
ATOM 2948 N N . ASN A 1 466 ? 13.863 37.766 21.556 1.00 102.38 463 ASN A N 1
ATOM 2949 C CA . ASN A 1 466 ? 12.753 38.568 22.057 1.00 95.60 463 ASN A CA 1
ATOM 2950 C C . ASN A 1 466 ? 12.486 39.803 21.210 1.00 90.19 463 ASN A C 1
ATOM 2951 O O . ASN A 1 466 ? 11.386 40.343 21.222 1.00 95.38 463 ASN A O 1
ATOM 2956 N N . VAL A 1 467 ? 13.496 40.262 20.484 1.00 86.97 464 VAL A N 1
ATOM 2957 C CA . VAL A 1 467 ? 13.305 41.389 19.585 1.00 93.57 464 VAL A CA 1
ATOM 2958 C C . VAL A 1 467 ? 12.751 40.909 18.258 1.00 98.85 464 VAL A C 1
ATOM 2959 O O . VAL A 1 467 ? 11.651 41.288 17.870 1.00 108.66 464 VAL A O 1
ATOM 2963 N N . ARG A 1 468 ? 13.506 40.058 17.572 1.00 99.50 465 ARG A N 1
ATOM 2964 C CA . ARG A 1 468 ? 13.133 39.642 16.226 1.00 116.36 465 ARG A CA 1
ATOM 2965 C C . ARG A 1 468 ? 11.840 38.824 16.184 1.00 131.98 465 ARG A C 1
ATOM 2966 O O . ARG A 1 468 ? 10.853 39.236 15.570 1.00 142.25 465 ARG A O 1
ATOM 2974 N N . THR A 1 469 ? 11.847 37.670 16.842 1.00 134.19 466 THR A N 1
ATOM 2975 C CA . THR A 1 469 ? 10.721 36.743 16.768 1.00 139.64 466 THR A CA 1
ATOM 2976 C C . THR A 1 469 ? 9.568 37.081 17.718 1.00 141.86 466 THR A C 1
ATOM 2977 O O . THR A 1 469 ? 8.419 37.194 17.293 1.00 148.88 466 THR A O 1
ATOM 2981 N N . TRP A 1 470 ? 9.881 37.242 19.000 1.00 135.99 467 TRP A N 1
ATOM 2982 C CA . TRP A 1 470 ? 8.857 37.360 20.038 1.00 133.93 467 TRP A CA 1
ATOM 2983 C C . TRP A 1 470 ? 8.234 38.751 20.149 1.00 130.44 467 TRP A C 1
ATOM 2984 O O . TRP A 1 470 ? 7.218 38.926 20.821 1.00 129.31 467 TRP A O 1
ATOM 2995 N N . LYS A 1 471 ? 8.847 39.736 19.501 1.00 127.43 468 LYS A N 1
ATOM 2996 C CA . LYS A 1 471 ? 8.289 41.081 19.468 1.00 129.84 468 LYS A CA 1
ATOM 2997 C C . LYS A 1 471 ? 8.128 41.672 20.870 1.00 128.94 468 LYS A C 1
ATOM 2998 O O . LYS A 1 471 ? 7.025 42.034 21.281 1.00 126.70 468 LYS A O 1
ATOM 3004 N N . ARG A 1 472 ? 9.238 41.755 21.598 1.00 132.02 469 ARG A N 1
ATOM 3005 C CA . ARG A 1 472 ? 9.276 42.378 22.920 1.00 136.80 469 ARG A CA 1
ATOM 3006 C C . ARG A 1 472 ? 8.231 41.828 23.898 1.00 134.84 469 ARG A C 1
ATOM 3007 O O . ARG A 1 472 ? 7.990 42.422 24.948 1.00 130.81 469 ARG A O 1
ATOM 3015 N N . ARG A 1 473 ? 7.616 40.701 23.557 1.00 137.72 470 ARG A N 1
ATOM 3016 C CA . ARG A 1 473 ? 6.572 40.122 24.400 1.00 139.50 470 ARG A CA 1
ATOM 3017 C C . ARG A 1 473 ? 7.064 39.756 25.792 1.00 130.30 470 ARG A C 1
ATOM 3018 O O . ARG A 1 473 ? 6.482 40.164 26.797 1.00 132.74 470 ARG A O 1
ATOM 3026 N N . VAL A 1 474 ? 8.140 38.979 25.840 1.00 118.65 471 VAL A N 1
ATOM 3027 C CA . VAL A 1 474 ? 8.559 38.331 27.075 1.00 113.17 471 VAL A CA 1
ATOM 3028 C C . VAL A 1 474 ? 9.494 39.171 27.940 1.00 107.57 471 VAL A C 1
ATOM 3029 O O . VAL A 1 474 ? 10.287 39.971 27.440 1.00 104.28 471 VAL A O 1
ATOM 3033 N N . THR A 1 475 ? 9.379 38.975 29.249 1.00 107.39 472 THR A N 1
ATOM 3034 C CA . THR A 1 475 ? 10.289 39.579 30.211 1.00 101.82 472 THR A CA 1
ATOM 3035 C C . THR A 1 475 ? 11.470 38.641 30.479 1.00 94.22 472 THR A C 1
ATOM 3036 O O . THR A 1 475 ? 11.307 37.534 31.012 1.00 93.53 472 THR A O 1
ATOM 3040 N N . ILE A 1 476 ? 12.657 39.086 30.083 1.00 89.47 473 ILE A N 1
ATOM 3041 C CA . ILE A 1 476 ? 13.887 38.344 30.327 1.00 85.34 473 ILE A CA 1
ATOM 3042 C C . ILE A 1 476 ? 14.402 38.675 31.724 1.00 87.43 473 ILE A C 1
ATOM 3043 O O . ILE A 1 476 ? 14.530 39.849 32.082 1.00 89.65 473 ILE A O 1
ATOM 3048 N N . ILE A 1 477 ? 14.700 37.643 32.509 1.00 88.18 474 ILE A N 1
ATOM 3049 C CA . ILE A 1 477 ? 15.180 37.834 33.876 1.00 91.63 474 ILE A CA 1
ATOM 3050 C C . ILE A 1 477 ? 16.497 37.098 34.135 1.00 94.64 474 ILE A C 1
ATOM 3051 O O . ILE A 1 477 ? 16.586 35.871 33.991 1.00 98.14 474 ILE A O 1
ATOM 3056 N N . GLU A 1 478 ? 17.517 37.856 34.526 1.00 93.90 475 GLU A N 1
ATOM 3057 C CA . GLU A 1 478 ? 18.838 37.289 34.744 1.00 92.53 475 GLU A CA 1
ATOM 3058 C C . GLU A 1 478 ? 19.068 36.934 36.207 1.00 97.58 475 GLU A C 1
ATOM 3059 O O . GLU A 1 478 ? 19.293 37.803 37.051 1.00 95.17 475 GLU A O 1
ATOM 3065 N N . SER A 1 479 ? 18.996 35.637 36.484 1.00 103.84 476 SER A N 1
ATOM 3066 C CA . SER A 1 479 ? 19.219 35.077 37.807 1.00 105.12 476 SER A CA 1
ATOM 3067 C C . SER A 1 479 ? 19.142 33.571 37.651 1.00 104.06 476 SER A C 1
ATOM 3068 O O . SER A 1 479 ? 18.633 33.079 36.646 1.00 100.60 476 SER A O 1
ATOM 3071 N N . ASP A 1 480 ? 19.659 32.828 38.620 1.00 109.07 477 ASP A N 1
ATOM 3072 C CA . ASP A 1 480 ? 19.346 31.411 38.660 1.00 118.09 477 ASP A CA 1
ATOM 3073 C C . ASP A 1 480 ? 18.020 31.304 39.385 1.00 125.14 477 ASP A C 1
ATOM 3074 O O . ASP A 1 480 ? 17.829 31.933 40.427 1.00 129.57 477 ASP A O 1
ATOM 3079 N N . MET A 1 481 ? 17.099 30.530 38.821 1.00 124.27 478 MET A N 1
ATOM 3080 C CA . MET A 1 481 ? 15.747 30.418 39.358 1.00 123.99 478 MET A CA 1
ATOM 3081 C C . MET A 1 481 ? 15.712 30.398 40.884 1.00 126.97 478 MET A C 1
ATOM 3082 O O . MET A 1 481 ? 14.801 30.944 41.504 1.00 137.68 478 MET A O 1
ATOM 3087 N N . ARG A 1 482 ? 16.718 29.778 41.482 1.00 118.52 479 ARG A N 1
ATOM 3088 C CA . ARG A 1 482 ? 16.766 29.613 42.927 1.00 119.81 479 ARG A CA 1
ATOM 3089 C C . ARG A 1 482 ? 16.873 30.942 43.692 1.00 114.52 479 ARG A C 1
ATOM 3090 O O . ARG A 1 482 ? 16.864 30.960 44.921 1.00 113.09 479 ARG A O 1
ATOM 3098 N N . SER A 1 483 ? 16.954 32.048 42.957 1.00 115.02 480 SER A N 1
ATOM 3099 C CA . SER A 1 483 ? 17.019 33.380 43.558 1.00 117.25 480 SER A CA 1
ATOM 3100 C C . SER A 1 483 ? 15.839 34.259 43.149 1.00 119.69 480 SER A C 1
ATOM 3101 O O . SER A 1 483 ? 15.719 35.398 43.605 1.00 119.52 480 SER A O 1
ATOM 3104 N N . LEU A 1 484 ? 14.981 33.731 42.279 1.00 119.79 481 LEU A N 1
ATOM 3105 C CA . LEU A 1 484 ? 13.809 34.457 41.786 1.00 117.97 481 LEU A CA 1
ATOM 3106 C C . LEU A 1 484 ? 12.988 35.111 42.900 1.00 125.14 481 LEU A C 1
ATOM 3107 O O . LEU A 1 484 ? 12.866 36.337 42.941 1.00 125.97 481 LEU A O 1
ATOM 3112 N N . PRO A 1 485 ? 12.459 34.291 43.827 1.00 132.04 482 PRO A N 1
ATOM 3113 C CA . PRO A 1 485 ? 11.507 34.710 44.864 1.00 141.96 482 PRO A CA 1
ATOM 3114 C C . PRO A 1 485 ? 11.698 36.144 45.348 1.00 148.29 482 PRO A C 1
ATOM 3115 O O . PRO A 1 485 ? 10.732 36.908 45.403 1.00 154.42 482 PRO A O 1
ATOM 3119 N N . GLY A 1 486 ? 12.929 36.490 45.711 1.00 146.00 483 GLY A N 1
ATOM 3120 C CA . GLY A 1 486 ? 13.243 37.822 46.195 1.00 146.74 483 GLY A CA 1
ATOM 3121 C C . GLY A 1 486 ? 13.021 38.898 45.149 1.00 146.06 483 GLY A C 1
ATOM 3122 O O . GLY A 1 486 ? 12.147 39.748 45.308 1.00 150.09 483 GLY A O 1
ATOM 3123 N N . ILE A 1 487 ? 13.802 38.852 44.073 1.00 139.76 484 ILE A N 1
ATOM 3124 C CA . ILE A 1 487 ? 13.739 39.864 43.020 1.00 136.41 484 ILE A CA 1
ATOM 3125 C C . ILE A 1 487 ? 12.404 39.878 42.265 1.00 144.23 484 ILE A C 1
ATOM 3126 O O . ILE A 1 487 ? 12.084 40.843 41.565 1.00 147.93 484 ILE A O 1
ATOM 3131 N N . ALA A 1 488 ? 11.628 38.806 42.405 1.00 146.99 485 ALA A N 1
ATOM 3132 C CA . ALA A 1 488 ? 10.326 38.712 41.750 1.00 149.68 485 ALA A CA 1
ATOM 3133 C C . ALA A 1 488 ? 9.338 39.727 42.312 1.00 154.09 485 ALA A C 1
ATOM 3134 O O . ALA A 1 488 ? 8.910 40.643 41.609 1.00 154.80 485 ALA A O 1
ATOM 3136 N N . LYS A 1 489 ? 8.973 39.558 43.579 1.00 157.76 486 LYS A N 1
ATOM 3137 C CA . LYS A 1 489 ? 8.039 40.473 44.229 1.00 162.14 486 LYS A CA 1
ATOM 3138 C C . LYS A 1 489 ? 8.693 41.830 44.484 1.00 162.15 486 LYS A C 1
ATOM 3139 O O . LYS A 1 489 ? 8.016 42.859 44.521 1.00 168.58 486 LYS A O 1
ATOM 3145 N N . ASP A 1 490 ? 10.012 41.824 44.653 1.00 151.97 487 ASP A N 1
ATOM 3146 C CA . ASP A 1 490 ? 10.769 43.056 44.826 1.00 146.97 487 ASP A CA 1
ATOM 3147 C C . ASP A 1 490 ? 10.599 43.972 43.620 1.00 143.85 487 ASP A C 1
ATOM 3148 O O . ASP A 1 490 ? 10.126 45.100 43.752 1.00 148.59 487 ASP A O 1
ATOM 3153 N N . ARG A 1 491 ? 10.984 43.481 42.444 1.00 136.94 488 ARG A N 1
ATOM 3154 C CA . ARG A 1 491 ? 10.916 44.283 41.222 1.00 134.33 488 ARG A CA 1
ATOM 3155 C C . ARG A 1 491 ? 9.493 44.402 40.669 1.00 139.98 488 ARG A C 1
ATOM 3156 O O . ARG A 1 491 ? 9.266 45.049 39.644 1.00 138.60 488 ARG A O 1
ATOM 3164 N N . GLY A 1 492 ? 8.542 43.768 41.351 1.00 144.71 489 GLY A N 1
ATOM 3165 C CA . GLY A 1 492 ? 7.129 43.990 41.096 1.00 148.43 489 GLY A CA 1
ATOM 3166 C C . GLY A 1 492 ? 6.437 43.041 40.135 1.00 149.21 489 GLY A C 1
ATOM 3167 O O . GLY A 1 492 ? 5.539 43.451 39.401 1.00 152.21 489 GLY A O 1
ATOM 3168 N N . PHE A 1 493 ? 6.836 41.773 40.141 1.00 146.93 490 PHE A N 1
ATOM 3169 C CA . PHE A 1 493 ? 6.226 40.786 39.254 1.00 146.51 490 PHE A CA 1
ATOM 3170 C C . PHE A 1 493 ? 5.237 39.898 40.009 1.00 150.78 490 PHE A C 1
ATOM 3171 O O . PHE A 1 493 ? 5.369 39.693 41.216 1.00 153.49 490 PHE A O 1
ATOM 3179 N N . GLU A 1 494 ? 4.247 39.372 39.293 1.00 150.17 491 GLU A N 1
ATOM 3180 C CA . GLU A 1 494 ? 3.221 38.536 39.911 1.00 149.07 491 GLU A CA 1
ATOM 3181 C C . GLU A 1 494 ? 3.536 37.041 39.812 1.00 143.34 491 GLU A C 1
ATOM 3182 O O . GLU A 1 494 ? 4.101 36.575 38.823 1.00 138.82 491 GLU A O 1
ATOM 3188 N N . GLN A 1 495 ? 3.161 36.302 40.853 1.00 142.44 492 GLN A N 1
ATOM 3189 C CA . GLN A 1 495 ? 3.395 34.863 40.923 1.00 137.49 492 GLN A CA 1
ATOM 3190 C C . GLN A 1 495 ? 2.861 34.135 39.695 1.00 135.63 492 GLN A C 1
ATOM 3191 O O . GLN A 1 495 ? 1.887 34.567 39.080 1.00 137.55 492 GLN A O 1
ATOM 3197 N N . PRO A 1 496 ? 3.497 33.012 39.338 1.00 134.27 493 PRO A N 1
ATOM 3198 C CA . PRO A 1 496 ? 3.141 32.328 38.098 1.00 133.76 493 PRO A CA 1
ATOM 3199 C C . PRO A 1 496 ? 1.959 31.401 38.302 1.00 136.27 493 PRO A C 1
ATOM 3200 O O . PRO A 1 496 ? 1.527 31.177 39.433 1.00 136.31 493 PRO A O 1
ATOM 3204 N N . ASP A 1 497 ? 1.444 30.874 37.200 1.00 137.52 494 ASP A N 1
ATOM 3205 C CA . ASP A 1 497 ? 0.411 29.857 37.241 1.00 138.62 494 ASP A CA 1
ATOM 3206 C C . ASP A 1 497 ? 1.023 28.547 36.753 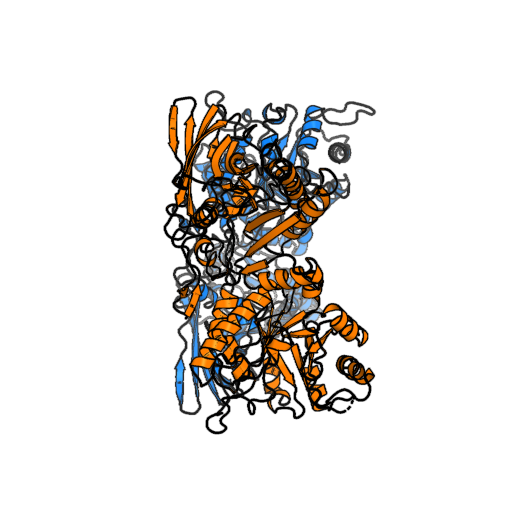1.00 133.16 494 ASP A C 1
ATOM 3207 O O . ASP A 1 497 ? 0.758 27.479 37.299 1.00 137.05 494 ASP A O 1
ATOM 3212 N N . ILE A 1 498 ? 1.863 28.646 35.729 1.00 125.03 495 ILE A N 1
ATOM 3213 C CA . ILE A 1 498 ? 2.612 27.503 35.236 1.00 119.48 495 ILE A CA 1
ATOM 3214 C C . ILE A 1 498 ? 4.103 27.825 35.251 1.00 120.52 495 ILE A C 1
ATOM 3215 O O . ILE A 1 498 ? 4.512 28.927 34.868 1.00 120.43 495 ILE A O 1
ATOM 3220 N N . ILE A 1 499 ? 4.916 26.872 35.700 1.00 115.03 496 ILE A N 1
ATOM 3221 C CA . ILE A 1 499 ? 6.365 27.011 35.588 1.00 105.70 496 ILE A CA 1
ATOM 3222 C C . ILE A 1 499 ? 6.954 25.884 34.747 1.00 97.49 496 ILE A C 1
ATOM 3223 O O . ILE A 1 499 ? 7.025 24.738 35.181 1.00 99.22 496 ILE A O 1
ATOM 3228 N N . VAL A 1 500 ? 7.368 26.233 33.535 1.00 92.67 497 VAL A N 1
ATOM 3229 C CA . VAL A 1 500 ? 7.879 25.272 32.568 1.00 94.55 497 VAL A CA 1
ATOM 3230 C C . VAL A 1 500 ? 9.399 25.150 32.630 1.00 100.66 497 VAL A C 1
ATOM 3231 O O . VAL A 1 500 ? 10.115 26.148 32.515 1.00 92.28 497 VAL A O 1
ATOM 3235 N N . SER A 1 501 ? 9.886 23.923 32.803 1.00 109.95 498 SER A N 1
ATOM 3236 C CA . SER A 1 501 ? 11.326 23.663 32.828 1.00 107.93 498 SER A CA 1
ATOM 3237 C C . SER A 1 501 ? 11.669 22.406 32.042 1.00 106.84 498 SER A C 1
ATOM 3238 O O . SER A 1 501 ? 10.813 21.550 31.822 1.00 113.65 498 SER A O 1
ATOM 3241 N N . GLU A 1 502 ? 12.925 22.305 31.624 1.00 100.21 499 GLU A N 1
ATOM 3242 C CA . GLU A 1 502 ? 13.430 21.104 30.970 1.00 99.09 499 GLU A CA 1
ATOM 3243 C C . GLU A 1 502 ? 14.863 20.848 31.439 1.00 89.50 499 GLU A C 1
ATOM 3244 O O . GLU A 1 502 ? 15.822 21.071 30.700 1.00 81.82 499 GLU A O 1
ATOM 3250 N N . LEU A 1 503 ? 14.997 20.393 32.682 1.00 85.23 500 LEU A N 1
ATOM 3251 C CA . LEU A 1 503 ? 16.308 20.173 33.282 1.00 79.36 500 LEU A CA 1
ATOM 3252 C C . LEU A 1 503 ? 16.557 18.680 33.508 1.00 81.05 500 LEU A C 1
ATOM 3253 O O . LEU A 1 503 ? 16.887 18.243 34.613 1.00 75.25 500 LEU A O 1
ATOM 3258 N N . LEU A 1 504 ? 16.407 17.901 32.444 1.00 82.31 501 LEU A N 1
ATOM 3259 C CA . LEU A 1 504 ? 16.462 16.455 32.558 1.00 80.71 501 LEU A CA 1
ATOM 3260 C C . LEU A 1 504 ? 17.765 15.865 32.060 1.00 78.29 501 LEU A C 1
ATOM 3261 O O . LEU A 1 504 ? 18.254 16.224 30.987 1.00 81.20 501 LEU A O 1
ATOM 3266 N N . GLY A 1 505 ? 18.312 14.948 32.851 1.00 72.33 502 GLY A N 1
ATOM 3267 C CA . GLY A 1 505 ? 19.418 14.121 32.416 1.00 71.47 502 GLY A CA 1
ATOM 3268 C C . GLY A 1 505 ? 18.911 12.749 32.010 1.00 73.40 502 GLY A C 1
ATOM 3269 O O . GLY A 1 505 ? 17.743 12.416 32.222 1.00 75.77 502 GLY A O 1
ATOM 3270 N N . SER A 1 506 ? 19.791 11.948 31.425 1.00 69.53 503 SER A N 1
ATOM 3271 C CA . SER A 1 506 ? 19.424 10.613 30.983 1.00 66.16 503 SER A CA 1
ATOM 3272 C C . SER A 1 506 ? 18.971 9.747 32.151 1.00 64.57 503 SER A C 1
ATOM 3273 O O . SER A 1 506 ? 18.200 8.807 31.973 1.00 68.89 503 SER A O 1
ATOM 3276 N N . PHE A 1 507 ? 19.455 10.065 33.347 1.00 62.82 504 PHE A N 1
ATOM 3277 C CA . PHE A 1 507 ? 19.040 9.340 34.541 1.00 67.73 504 PHE A CA 1
ATOM 3278 C C . PHE A 1 507 ? 18.027 10.181 35.313 1.00 74.15 504 PHE A C 1
ATOM 3279 O O . PHE A 1 507 ? 17.821 9.994 36.514 1.00 78.39 504 PHE A O 1
ATOM 3287 N N . GLY A 1 508 ? 17.396 11.108 34.600 1.00 72.21 505 GLY A N 1
ATOM 3288 C CA . GLY A 1 508 ? 16.363 11.941 35.178 1.00 74.91 505 GLY A CA 1
ATOM 3289 C C . GLY A 1 508 ? 16.911 13.084 36.007 1.00 76.16 505 GLY A C 1
ATOM 3290 O O . GLY A 1 508 ? 17.055 14.202 35.518 1.00 81.82 505 GLY A O 1
ATOM 3291 N N . ASP A 1 509 ? 17.224 12.796 37.265 1.00 75.98 506 ASP A N 1
ATOM 3292 C CA . ASP A 1 509 ? 17.615 13.823 38.224 1.00 79.54 506 ASP A CA 1
ATOM 3293 C C . ASP A 1 509 ? 19.120 14.096 38.271 1.00 79.36 506 ASP A C 1
ATOM 3294 O O . ASP A 1 509 ? 19.586 14.871 39.110 1.00 80.14 506 ASP A O 1
ATOM 3299 N N . ASN A 1 510 ? 19.879 13.467 37.379 1.00 76.38 507 ASN A N 1
ATOM 3300 C CA . ASN A 1 510 ? 21.325 13.660 37.366 1.00 75.33 507 ASN A CA 1
ATOM 3301 C C . ASN A 1 510 ? 21.716 15.112 37.105 1.00 76.94 507 ASN A C 1
ATOM 3302 O O . ASN A 1 510 ? 22.671 15.614 37.692 1.00 77.81 507 ASN A O 1
ATOM 3307 N N . GLU A 1 511 ? 20.965 15.786 36.236 1.00 73.56 508 GLU A N 1
ATOM 3308 C CA . GLU A 1 511 ? 21.254 17.178 35.887 1.00 64.89 508 GLU A CA 1
ATOM 3309 C C . GLU A 1 511 ? 20.561 18.180 36.809 1.00 64.39 508 GLU A C 1
ATOM 3310 O O . GLU A 1 511 ? 20.107 19.233 36.361 1.00 65.13 508 GLU A O 1
ATOM 3316 N N . LEU A 1 512 ? 20.456 17.826 38.087 1.00 66.23 509 LEU A N 1
ATOM 3317 C CA . LEU A 1 512 ? 20.071 18.764 39.141 1.00 67.12 509 LEU A CA 1
ATOM 3318 C C . LEU A 1 512 ? 18.659 19.360 39.074 1.00 67.96 509 LEU A C 1
ATOM 3319 O O . LEU A 1 512 ? 18.343 20.274 39.836 1.00 70.05 509 LEU A O 1
ATOM 3324 N N . SER A 1 513 ? 17.813 18.847 38.185 1.00 68.99 510 SER A N 1
ATOM 3325 C CA . SER A 1 513 ? 16.448 19.370 38.045 1.00 74.93 510 SER A CA 1
ATOM 3326 C C . SER A 1 513 ? 15.739 19.661 39.374 1.00 77.49 510 SER A C 1
ATOM 3327 O O . SER A 1 513 ? 15.307 20.789 39.613 1.00 81.27 510 SER A O 1
ATOM 3330 N N . PRO A 1 514 ? 15.611 18.643 40.241 1.00 77.00 511 PRO A N 1
ATOM 3331 C CA . PRO A 1 514 ? 14.834 18.801 41.475 1.00 80.17 511 PRO A CA 1
ATOM 3332 C C . PRO A 1 514 ? 15.295 19.962 42.351 1.00 83.84 511 PRO A C 1
ATOM 3333 O O . PRO A 1 514 ? 14.453 20.603 42.978 1.00 89.11 511 PRO A O 1
ATOM 3337 N N . GLU A 1 515 ? 16.596 20.231 42.403 1.00 82.68 512 GLU A N 1
ATOM 3338 C CA . GLU A 1 515 ? 17.095 21.330 43.228 1.00 82.94 512 GLU A CA 1
ATOM 3339 C C . GLU A 1 515 ? 16.789 22.688 42.594 1.00 83.47 512 GLU A C 1
ATOM 3340 O O . GLU A 1 515 ? 16.414 23.646 43.286 1.00 88.91 512 GLU A O 1
ATOM 3346 N N . CYS A 1 516 ? 16.936 22.761 41.274 1.00 74.90 513 CYS A N 1
ATOM 3347 C CA . CYS A 1 516 ? 16.618 23.976 40.534 1.00 73.53 513 CYS A CA 1
ATOM 3348 C C . CYS A 1 516 ? 15.150 24.344 40.687 1.00 81.32 513 CYS A C 1
ATOM 3349 O O . CYS A 1 516 ? 14.825 25.448 41.124 1.00 90.14 513 CYS A O 1
ATOM 3352 N N . LEU A 1 517 ? 14.266 23.418 40.328 1.00 82.22 514 LEU A N 1
ATOM 3353 C CA . LEU A 1 517 ? 12.830 23.641 40.484 1.00 78.00 514 LEU A CA 1
ATOM 3354 C C . LEU A 1 517 ? 12.461 23.883 41.942 1.00 81.37 514 LEU A C 1
ATOM 3355 O O . LEU A 1 517 ? 11.638 24.737 42.241 1.00 87.66 514 LEU A O 1
ATOM 3360 N N . ASP A 1 518 ? 13.081 23.135 42.849 1.00 84.93 515 ASP A N 1
ATOM 3361 C CA . ASP A 1 518 ? 12.781 23.251 44.274 1.00 98.77 515 ASP A CA 1
ATOM 3362 C C . ASP A 1 518 ? 13.128 24.624 44.854 1.00 104.54 515 ASP A C 1
ATOM 3363 O O . ASP A 1 518 ? 12.477 25.091 45.788 1.00 111.16 515 ASP A O 1
ATOM 3368 N N . GLY A 1 519 ? 14.149 25.271 44.302 1.00 101.29 516 GLY A N 1
ATOM 3369 C CA . GLY A 1 519 ? 14.564 26.573 44.802 1.00 97.68 516 GLY A CA 1
ATOM 3370 C C . GLY A 1 519 ? 13.573 27.710 44.592 1.00 94.87 516 GLY A C 1
ATOM 3371 O O . GLY A 1 519 ? 13.771 28.815 45.098 1.00 88.92 516 GLY A O 1
ATOM 3372 N N . VAL A 1 520 ? 12.497 27.445 43.859 1.00 101.73 517 VAL A N 1
ATOM 3373 C CA . VAL A 1 520 ? 11.585 28.508 43.447 1.00 104.69 517 VAL A CA 1
ATOM 3374 C C . VAL A 1 520 ? 10.166 28.330 44.008 1.00 108.59 517 VAL A C 1
ATOM 3375 O O . VAL A 1 520 ? 9.212 28.912 43.489 1.00 108.23 517 VAL A O 1
ATOM 3379 N N . THR A 1 521 ? 10.031 27.551 45.081 1.00 111.98 518 THR A N 1
ATOM 3380 C CA . THR A 1 521 ? 8.713 27.194 45.617 1.00 116.07 518 THR A CA 1
ATOM 3381 C C . THR A 1 521 ? 8.014 28.296 46.416 1.00 114.57 518 THR A C 1
ATOM 3382 O O . THR A 1 521 ? 6.783 28.340 46.467 1.00 117.05 518 THR A O 1
ATOM 3386 N N . GLY A 1 522 ? 8.795 29.176 47.034 1.00 112.97 519 GLY A N 1
ATOM 3387 C CA . GLY A 1 522 ? 8.252 30.185 47.927 1.00 121.23 519 GLY A CA 1
ATOM 3388 C C . GLY A 1 522 ? 7.493 31.306 47.238 1.00 123.02 519 GLY A C 1
ATOM 3389 O O . GLY A 1 522 ? 6.909 32.164 47.896 1.00 124.59 519 GLY A O 1
ATOM 3390 N N . PHE A 1 523 ? 7.482 31.281 45.909 1.00 122.84 520 PHE A N 1
ATOM 3391 C CA . PHE A 1 523 ? 6.926 32.369 45.108 1.00 126.64 520 PHE A CA 1
ATOM 3392 C C . PHE A 1 523 ? 5.769 31.884 44.233 1.00 134.67 520 PHE A C 1
ATOM 3393 O O . PHE A 1 523 ? 5.312 32.584 43.328 1.00 138.45 520 PHE A O 1
ATOM 3401 N N . LEU A 1 524 ? 5.278 30.686 44.526 1.00 138.79 521 LEU A N 1
ATOM 3402 C CA . LEU A 1 524 ? 4.212 30.091 43.727 1.00 140.42 521 LEU A CA 1
ATOM 3403 C C . LEU A 1 524 ? 2.876 30.044 44.466 1.00 142.97 521 LEU A C 1
ATOM 3404 O O . LEU A 1 524 ? 2.828 29.960 45.694 1.00 146.73 521 LEU A O 1
ATOM 3409 N N . LYS A 1 525 ? 1.791 30.115 43.704 1.00 142.10 522 LYS A N 1
ATOM 3410 C CA . LYS A 1 525 ? 0.465 29.878 44.250 1.00 142.95 522 LYS A CA 1
ATOM 3411 C C . LYS A 1 525 ? 0.360 28.392 44.555 1.00 136.02 522 LYS A C 1
ATOM 3412 O O . LYS A 1 525 ? 0.984 27.575 43.878 1.00 123.09 522 LYS A O 1
ATOM 3418 N N . PRO A 1 526 ? -0.420 28.031 45.583 1.00 140.50 523 PRO A N 1
ATOM 3419 C CA . PRO A 1 526 ? -0.780 26.622 45.759 1.00 143.70 523 PRO A CA 1
ATOM 3420 C C . PRO A 1 526 ? -1.460 26.109 44.495 1.00 150.30 523 PRO A C 1
ATOM 3421 O O . PRO A 1 526 ? -1.572 24.903 44.282 1.00 150.20 523 PRO A O 1
ATOM 3425 N N . THR A 1 527 ? -1.905 27.046 43.665 1.00 154.41 524 THR A N 1
ATOM 3426 C CA . THR A 1 527 ? -2.570 26.746 42.406 1.00 156.34 524 THR A CA 1
ATOM 3427 C C . THR A 1 527 ? -1.581 26.361 41.311 1.00 151.69 524 THR A C 1
ATOM 3428 O O . THR A 1 527 ? -1.910 25.587 40.410 1.00 152.85 524 THR A O 1
ATOM 3432 N N . THR A 1 528 ? -0.369 26.904 41.401 1.00 144.31 525 THR A N 1
ATOM 3433 C CA . THR A 1 528 ? 0.628 26.771 40.341 1.00 135.92 525 THR A CA 1
ATOM 3434 C C . THR A 1 528 ? 0.862 25.330 39.897 1.00 134.66 525 THR A C 1
ATOM 3435 O O . THR A 1 528 ? 1.452 24.535 40.624 1.00 131.27 525 THR A O 1
ATOM 3439 N N . ILE A 1 529 ? 0.391 25.004 38.697 1.00 138.59 526 ILE A N 1
ATOM 3440 C CA . ILE A 1 529 ? 0.702 23.728 38.070 1.00 139.79 526 ILE A CA 1
ATOM 3441 C C . ILE A 1 529 ? 2.098 23.836 37.477 1.00 132.09 526 ILE A C 1
ATOM 3442 O O . ILE A 1 529 ? 2.469 24.875 36.932 1.00 131.69 526 ILE A O 1
ATOM 3447 N N . SER A 1 530 ? 2.877 22.766 37.597 1.00 127.93 527 SER A N 1
ATOM 3448 C CA . SER A 1 530 ? 4.274 22.790 37.178 1.00 114.86 527 SER A CA 1
ATOM 3449 C C . SER A 1 530 ? 4.582 21.734 36.129 1.00 108.09 527 SER A C 1
ATOM 3450 O O . SER A 1 530 ? 4.325 20.548 36.332 1.00 111.69 527 SER A O 1
ATOM 3453 N N . ILE A 1 531 ? 5.141 22.173 35.008 1.00 101.95 528 ILE A N 1
ATOM 3454 C CA . ILE A 1 531 ? 5.589 21.247 33.979 1.00 103.23 528 ILE A CA 1
ATOM 3455 C C . ILE A 1 531 ? 7.122 21.206 33.862 1.00 100.66 528 ILE A C 1
ATOM 3456 O O . ILE A 1 531 ? 7.783 22.241 33.724 1.00 92.57 528 ILE A O 1
ATOM 3461 N N . PRO A 1 532 ? 7.689 19.995 33.924 1.00 100.79 529 PRO A N 1
ATOM 3462 C CA . PRO A 1 532 ? 6.917 18.756 34.067 1.00 102.11 529 PRO A CA 1
ATOM 3463 C C . PRO A 1 532 ? 6.373 18.567 35.477 1.00 102.16 529 PRO A C 1
ATOM 3464 O O . PRO A 1 532 ? 6.881 19.158 36.431 1.00 98.44 529 PRO A O 1
ATOM 3468 N N . GLN A 1 533 ? 5.339 17.744 35.598 1.00 105.22 530 GLN A N 1
ATOM 3469 C CA . GLN A 1 533 ? 4.757 17.444 36.897 1.00 111.75 530 GLN A CA 1
ATOM 3470 C C . GLN A 1 533 ? 5.595 16.390 37.602 1.00 104.84 530 GLN A C 1
ATOM 3471 O O . GLN A 1 533 ? 6.015 16.568 38.744 1.00 104.09 530 GLN A O 1
ATOM 3477 N N . LYS A 1 534 ? 5.843 15.291 36.904 1.00 97.09 531 LYS A N 1
ATOM 3478 C CA . LYS A 1 534 ? 6.519 14.159 37.498 1.00 96.34 531 LYS A CA 1
ATOM 3479 C C . LYS A 1 534 ? 7.539 13.603 36.522 1.00 99.16 531 LYS A C 1
ATOM 3480 O O . LYS A 1 534 ? 7.360 13.700 35.308 1.00 99.58 531 LYS A O 1
ATOM 3486 N N . TYR A 1 535 ? 8.620 13.043 37.057 1.00 99.34 532 TYR A N 1
ATOM 3487 C CA . TYR A 1 535 ? 9.510 12.199 36.263 1.00 100.79 532 TYR A CA 1
ATOM 3488 C C . TYR A 1 535 ? 10.084 11.073 37.117 1.00 99.52 532 TYR A C 1
ATOM 3489 O O . TYR A 1 535 ? 10.197 11.204 38.333 1.00 102.18 532 TYR A O 1
ATOM 3498 N N . THR A 1 536 ? 10.431 9.960 36.482 1.00 95.86 533 THR A N 1
ATOM 3499 C CA . THR A 1 536 ? 10.936 8.806 37.218 1.00 90.76 533 THR A CA 1
ATOM 3500 C C . THR A 1 536 ? 12.128 8.130 36.535 1.00 86.39 533 THR A C 1
ATOM 3501 O O . THR A 1 536 ? 12.128 7.909 35.324 1.00 88.97 533 THR A O 1
ATOM 3505 N N . SER A 1 537 ? 13.141 7.817 37.336 1.00 79.04 534 SER A N 1
ATOM 3506 C CA . SER A 1 537 ? 14.394 7.256 36.856 1.00 78.04 534 SER A CA 1
ATOM 3507 C C . SER A 1 537 ? 14.392 5.753 37.042 1.00 86.87 534 SER A C 1
ATOM 3508 O O . SER A 1 537 ? 14.229 5.271 38.168 1.00 90.09 534 SER A O 1
ATOM 3511 N N . TYR A 1 538 ? 14.584 5.025 35.941 1.00 95.02 535 TYR A N 1
ATOM 3512 C CA . TYR A 1 538 ? 14.567 3.558 35.941 1.00 101.58 535 TYR A CA 1
ATOM 3513 C C . TYR A 1 538 ? 15.946 2.943 35.663 1.00 95.57 535 TYR A C 1
ATOM 3514 O O . TYR A 1 538 ? 16.917 3.651 35.400 1.00 84.76 535 TYR A O 1
ATOM 3523 N N . VAL A 1 539 ? 16.019 1.616 35.701 1.00 101.08 536 VAL A N 1
ATOM 3524 C CA . VAL A 1 539 ? 17.299 0.925 35.589 1.00 94.67 536 VAL A CA 1
ATOM 3525 C C . VAL A 1 539 ? 17.134 -0.535 35.145 1.00 99.09 536 VAL A C 1
ATOM 3526 O O . VAL A 1 539 ? 16.124 -1.171 35.448 1.00 103.94 536 VAL A O 1
ATOM 3530 N N . LYS A 1 540 ? 18.124 -1.058 34.421 1.00 97.14 537 LYS A N 1
ATOM 3531 C CA . LYS A 1 540 ? 18.078 -2.439 33.928 1.00 97.16 537 LYS A CA 1
ATOM 3532 C C . LYS A 1 540 ? 19.472 -3.022 33.685 1.00 93.67 537 LYS A C 1
ATOM 3533 O O . LYS A 1 540 ? 20.259 -2.460 32.928 1.00 87.99 537 LYS A O 1
ATOM 3539 N N . PRO A 1 541 ? 19.766 -4.175 34.307 1.00 94.23 538 PRO A N 1
ATOM 3540 C CA . PRO A 1 541 ? 21.098 -4.795 34.278 1.00 86.00 538 PRO A CA 1
ATOM 3541 C C . PRO A 1 541 ? 21.510 -5.227 32.876 1.00 77.31 538 PRO A C 1
ATOM 3542 O O . PRO A 1 541 ? 20.727 -5.868 32.172 1.00 75.78 538 PRO A O 1
ATOM 3546 N N . ILE A 1 542 ? 22.734 -4.889 32.482 1.00 71.65 539 ILE A N 1
ATOM 3547 C CA . ILE A 1 542 ? 23.219 -5.243 31.152 1.00 71.21 539 ILE A CA 1
ATOM 3548 C C . ILE A 1 542 ? 24.607 -5.887 31.174 1.00 74.30 539 ILE A C 1
ATOM 3549 O O . ILE A 1 542 ? 25.316 -5.851 32.183 1.00 72.33 539 ILE A O 1
ATOM 3554 N N . MET A 1 543 ? 24.990 -6.474 30.046 1.00 73.35 540 MET A N 1
ATOM 3555 C CA . MET A 1 543 ? 26.285 -7.122 29.920 1.00 71.30 540 MET A CA 1
ATOM 3556 C C . MET A 1 543 ? 26.971 -6.708 28.634 1.00 75.93 540 MET A C 1
ATOM 3557 O O . MET A 1 543 ? 26.432 -6.899 27.545 1.00 76.78 540 MET A O 1
ATOM 3562 N N . SER A 1 544 ? 28.162 -6.134 28.768 1.00 78.99 541 SER A N 1
ATOM 3563 C CA . SER A 1 544 ? 28.988 -5.811 27.612 1.00 77.50 541 SER A CA 1
ATOM 3564 C C . SER A 1 544 ? 30.451 -5.629 27.985 1.00 80.15 541 SER A C 1
ATOM 3565 O O . SER A 1 544 ? 30.795 -4.820 28.849 1.00 81.26 541 SER A O 1
ATOM 3568 N N . THR A 1 545 ? 31.315 -6.385 27.323 1.00 78.14 542 THR A N 1
ATOM 3569 C CA . THR A 1 545 ? 32.738 -6.226 27.537 1.00 75.77 542 THR A CA 1
ATOM 3570 C C . THR A 1 545 ? 33.163 -4.900 26.938 1.00 68.13 542 THR A C 1
ATOM 3571 O O . THR A 1 545 ? 34.127 -4.299 27.384 1.00 65.16 542 THR A O 1
ATOM 3575 N N . HIS A 1 546 ? 32.435 -4.446 25.924 1.00 67.15 543 HIS A N 1
ATOM 3576 C CA . HIS A 1 546 ? 32.804 -3.222 25.225 1.00 67.32 543 HIS A CA 1
ATOM 3577 C C . HIS A 1 546 ? 32.573 -1.982 26.072 1.00 56.11 543 HIS A C 1
ATOM 3578 O O . HIS A 1 546 ? 33.470 -1.166 26.240 1.00 58.92 543 HIS A O 1
ATOM 3585 N N . ILE A 1 547 ? 31.361 -1.830 26.587 1.00 50.61 544 ILE A N 1
ATOM 3586 C CA . ILE A 1 547 ? 31.036 -0.661 27.391 1.00 51.80 544 ILE A CA 1
ATOM 3587 C C . ILE A 1 547 ? 31.977 -0.579 28.587 1.00 50.94 544 ILE A C 1
ATOM 3588 O O . ILE A 1 547 ? 32.580 0.462 28.845 1.00 50.94 544 ILE A O 1
ATOM 3593 N N . HIS A 1 548 ? 32.113 -1.692 29.300 1.00 52.99 545 HIS A N 1
ATOM 3594 C CA . HIS A 1 548 ? 32.993 -1.762 30.462 1.00 51.13 545 HIS A CA 1
ATOM 3595 C C . HIS A 1 548 ? 34.461 -1.479 30.106 1.00 40.94 545 HIS A C 1
ATOM 3596 O O . HIS A 1 548 ? 35.063 -0.550 30.632 1.00 39.36 545 HIS A O 1
ATOM 3603 N N . GLN A 1 549 ? 35.029 -2.288 29.219 1.00 36.90 546 GLN A N 1
ATOM 3604 C CA . GLN A 1 549 ? 36.416 -2.126 28.794 1.00 41.37 546 GLN A CA 1
ATOM 3605 C C . GLN A 1 549 ? 36.706 -0.709 28.323 1.00 48.90 546 GLN A C 1
ATOM 3606 O O . GLN A 1 549 ? 37.803 -0.189 28.524 1.00 52.30 546 GLN A O 1
ATOM 3612 N N . THR A 1 550 ? 35.713 -0.089 27.698 1.00 54.87 547 THR A N 1
ATOM 3613 C CA . THR A 1 550 ? 35.852 1.270 27.184 1.00 55.22 547 THR A CA 1
ATOM 3614 C C . THR A 1 550 ? 35.823 2.321 28.295 1.00 50.89 547 THR A C 1
ATOM 3615 O O . THR A 1 550 ? 36.652 3.231 28.310 1.00 51.76 547 THR A O 1
ATOM 3619 N N . ILE A 1 551 ? 34.877 2.192 29.222 1.00 42.19 548 ILE A N 1
ATOM 3620 C CA . ILE A 1 551 ? 34.859 3.055 30.398 1.00 27.58 548 ILE A CA 1
ATOM 3621 C C . ILE A 1 551 ? 36.189 2.985 31.130 1.00 29.77 548 ILE A C 1
ATOM 3622 O O . ILE A 1 551 ? 36.796 4.009 31.425 1.00 31.40 548 ILE A O 1
ATOM 3627 N N . LYS A 1 552 ? 36.642 1.769 31.415 1.00 35.49 549 LYS A N 1
ATOM 3628 C CA . LYS A 1 552 ? 37.831 1.571 32.234 1.00 39.25 549 LYS A CA 1
ATOM 3629 C C . LYS A 1 552 ? 39.097 2.153 31.620 1.00 42.15 549 LYS A C 1
ATOM 3630 O O . LYS A 1 552 ? 39.911 2.744 32.333 1.00 46.28 549 LYS A O 1
ATOM 3636 N N . ALA A 1 553 ? 39.267 1.995 30.309 1.00 37.90 550 ALA A N 1
ATOM 3637 C CA . ALA A 1 553 ? 40.539 2.350 29.675 1.00 29.81 550 ALA A CA 1
ATOM 3638 C C . ALA A 1 553 ? 40.632 3.780 29.139 1.00 34.69 550 ALA A C 1
ATOM 3639 O O . ALA A 1 553 ? 41.455 4.064 28.266 1.00 39.76 550 ALA A O 1
ATOM 3641 N N . GLN A 1 554 ? 39.796 4.677 29.651 1.00 33.16 551 GLN A N 1
ATOM 3642 C CA . GLN A 1 554 ? 39.951 6.093 29.352 1.00 28.09 551 GLN A CA 1
ATOM 3643 C C . GLN A 1 554 ? 41.261 6.558 29.983 1.00 37.68 551 GLN A C 1
ATOM 3644 O O . GLN A 1 554 ? 41.570 6.177 31.120 1.00 40.62 551 GLN A O 1
ATOM 3650 N N . SER A 1 555 ? 42.027 7.375 29.257 1.00 35.89 552 SER A N 1
ATOM 3651 C CA . SER A 1 555 ? 43.297 7.902 29.771 1.00 30.91 552 SER A CA 1
ATOM 3652 C C . SER A 1 555 ? 43.390 9.412 29.557 1.00 30.61 552 SER A C 1
ATOM 3653 O O . SER A 1 555 ? 42.667 9.971 28.736 1.00 38.56 552 SER A O 1
ATOM 3656 N N . ILE A 1 556 ? 44.277 10.074 30.293 1.00 28.89 553 ILE A N 1
ATOM 3657 C CA . ILE A 1 556 ? 44.431 11.519 30.147 1.00 23.21 553 ILE A CA 1
ATOM 3658 C C . ILE A 1 556 ? 45.797 11.922 29.593 1.00 24.57 553 ILE A C 1
ATOM 3659 O O . ILE A 1 556 ? 46.785 11.956 30.329 1.00 17.58 553 ILE A O 1
ATOM 3664 N N . PRO A 1 557 ? 45.836 12.266 28.294 1.00 27.87 554 PRO A N 1
ATOM 3665 C CA . PRO A 1 557 ? 47.021 12.760 27.581 1.00 22.24 554 PRO A CA 1
ATOM 3666 C C . PRO A 1 557 ? 47.602 14.012 28.234 1.00 29.83 554 PRO A C 1
ATOM 3667 O O . PRO A 1 557 ? 46.861 14.758 28.871 1.00 27.95 554 PRO A O 1
ATOM 3671 N N . TYR A 1 558 ? 48.900 14.249 28.050 1.00 33.49 555 TYR A N 1
ATOM 3672 C CA . TYR A 1 558 ? 49.575 15.395 28.655 1.00 24.51 555 TYR A CA 1
ATOM 3673 C C . TYR A 1 558 ? 48.784 16.677 28.479 1.00 26.70 555 TYR A C 1
ATOM 3674 O O . TYR A 1 558 ? 48.684 17.495 29.391 1.00 26.18 555 TYR A O 1
ATOM 3683 N N . LEU A 1 559 ? 48.228 16.857 27.291 1.00 34.52 556 LEU A N 1
ATOM 3684 C CA . LEU A 1 559 ? 47.578 18.112 26.966 1.00 34.25 556 LEU A CA 1
ATOM 3685 C C . LEU A 1 559 ? 46.254 18.247 27.700 1.00 25.29 556 LEU A C 1
ATOM 3686 O O . LEU A 1 559 ? 45.696 19.334 27.784 1.00 28.63 556 LEU A O 1
ATOM 3691 N N . SER A 1 560 ? 45.747 17.143 28.231 1.00 20.73 557 SER A N 1
ATOM 3692 C CA . SER A 1 560 ? 44.505 17.196 28.998 1.00 25.41 557 SER A CA 1
ATOM 3693 C C . SER A 1 560 ? 44.706 17.067 30.509 1.00 16.87 557 SER A C 1
ATOM 3694 O O . SER A 1 560 ? 43.743 16.868 31.242 1.00 18.24 557 SER A O 1
ATOM 3697 N N . ARG A 1 561 ? 45.948 17.215 30.961 1.00 8.51 558 ARG A N 1
ATOM 3698 C CA . ARG A 1 561 ? 46.306 17.009 32.367 1.00 26.02 558 ARG A CA 1
ATOM 3699 C C . ARG A 1 561 ? 45.659 17.997 33.347 1.00 27.20 558 ARG A C 1
ATOM 3700 O O . ARG A 1 561 ? 45.584 17.731 34.551 1.00 22.77 558 ARG A O 1
ATOM 3708 N N . ALA A 1 562 ? 45.191 19.131 32.836 1.00 26.01 559 ALA A N 1
ATOM 3709 C CA . ALA A 1 562 ? 44.621 20.164 33.696 1.00 30.43 559 ALA A CA 1
ATOM 3710 C C . ALA A 1 562 ? 43.091 20.212 33.642 1.00 31.14 559 ALA A C 1
ATOM 3711 O O . ALA A 1 562 ? 42.454 20.934 34.414 1.00 29.17 559 ALA A O 1
ATOM 3713 N N . ILE A 1 563 ? 42.494 19.446 32.738 1.00 31.23 560 ILE A N 1
ATOM 3714 C CA . ILE A 1 563 ? 41.038 19.424 32.663 1.00 33.82 560 ILE A CA 1
ATOM 3715 C C . ILE A 1 563 ? 40.434 19.008 34.010 1.00 33.32 560 ILE A C 1
ATOM 3716 O O . ILE A 1 563 ? 40.803 17.972 34.573 1.00 20.53 560 ILE A O 1
ATOM 3721 N N . PRO A 1 564 ? 39.504 19.825 34.531 1.00 41.95 561 PRO A N 1
ATOM 3722 C CA . PRO A 1 564 ? 38.857 19.580 35.829 1.00 39.14 561 PRO A CA 1
ATOM 3723 C C . PRO A 1 564 ? 38.129 18.237 35.890 1.00 41.49 561 PRO A C 1
ATOM 3724 O O . PRO A 1 564 ? 37.485 17.820 34.919 1.00 38.58 561 PRO A O 1
ATOM 3728 N N . SER A 1 565 ? 38.234 17.579 37.040 1.00 39.15 562 SER A N 1
ATOM 3729 C CA . SER A 1 565 ? 37.588 16.296 37.279 1.00 33.65 562 SER A CA 1
ATOM 3730 C C . SER A 1 565 ? 36.088 16.480 37.439 1.00 31.85 562 SER A C 1
ATOM 3731 O O . SER A 1 565 ? 35.613 17.596 37.653 1.00 26.26 562 SER A O 1
ATOM 3734 N N . HIS A 1 566 ? 35.349 15.378 37.357 1.00 33.16 563 HIS A N 1
ATOM 3735 C CA . HIS A 1 566 ? 33.905 15.415 37.539 1.00 34.22 563 HIS A CA 1
ATOM 3736 C C . HIS A 1 566 ? 33.521 15.314 39.009 1.00 38.69 563 HIS A C 1
ATOM 3737 O O . HIS A 1 566 ? 32.346 15.395 39.353 1.00 45.99 563 HIS A O 1
ATOM 3744 N N . GLY A 1 567 ? 34.513 15.128 39.871 1.00 37.62 564 GLY A N 1
ATOM 3745 C CA . GLY A 1 567 ? 34.255 14.930 41.285 1.00 36.43 564 GLY A CA 1
ATOM 3746 C C . GLY A 1 567 ? 34.319 16.224 42.058 1.00 35.07 564 GLY A C 1
ATOM 3747 O O . GLY A 1 567 ? 33.949 17.274 41.543 1.00 34.59 564 GLY A O 1
ATOM 3748 N N . ARG A 1 568 ? 34.792 16.150 43.297 1.00 39.29 565 ARG A N 1
ATOM 3749 C CA . ARG A 1 568 ? 34.878 17.331 44.146 1.00 44.78 565 ARG A CA 1
ATOM 3750 C C . ARG A 1 568 ? 36.194 18.070 43.949 1.00 46.35 565 ARG A C 1
ATOM 3751 O O . ARG A 1 568 ? 36.378 19.178 44.455 1.00 56.18 565 ARG A O 1
ATOM 3759 N N . GLY A 1 569 ? 37.118 17.450 43.229 1.00 36.28 566 GLY A N 1
ATOM 3760 C CA . GLY A 1 569 ? 38.426 18.042 43.048 1.00 38.29 566 GLY A CA 1
ATOM 3761 C C . GLY A 1 569 ? 38.453 19.073 41.943 1.00 43.04 566 GLY A C 1
ATOM 3762 O O . GLY A 1 569 ? 37.717 18.971 40.957 1.00 44.13 566 GLY A O 1
ATOM 3763 N N . GLU A 1 570 ? 39.302 20.079 42.114 1.00 45.39 567 GLU A N 1
ATOM 3764 C CA . GLU A 1 570 ? 39.543 21.056 41.063 1.00 49.18 567 GLU A CA 1
ATOM 3765 C C . GLU A 1 570 ? 41.037 21.110 40.746 1.00 43.14 567 GLU A C 1
ATOM 3766 O O . GLU A 1 570 ? 41.862 20.787 41.600 1.00 57.09 567 GLU A O 1
ATOM 3772 N N . PRO A 1 571 ? 41.385 21.486 39.508 1.00 20.41 568 PRO A N 1
ATOM 3773 C CA . PRO A 1 571 ? 42.781 21.639 39.089 1.00 18.97 568 PRO A CA 1
ATOM 3774 C C . PRO A 1 571 ? 43.594 22.482 40.066 1.00 20.45 568 PRO A C 1
ATOM 3775 O O . PRO A 1 571 ? 43.029 23.308 40.784 1.00 26.29 568 PRO A O 1
ATOM 3779 N N . GLU A 1 572 ? 44.907 22.289 40.079 1.00 23.40 569 GLU A N 1
ATOM 3780 C CA . GLU A 1 572 ? 45.782 23.073 40.945 1.00 29.64 569 GLU A CA 1
ATOM 3781 C C . GLU A 1 572 ? 47.146 23.351 40.301 1.00 36.84 569 GLU A C 1
ATOM 3782 O O . GLU A 1 572 ? 47.438 22.905 39.182 1.00 36.55 569 GLU A O 1
ATOM 3788 N N . LEU A 1 573 ? 47.981 24.094 41.018 1.00 35.79 570 LEU A N 1
ATOM 3789 C CA . LEU A 1 573 ? 49.328 24.377 40.553 1.00 29.28 570 LEU A CA 1
ATOM 3790 C C . LEU A 1 573 ? 50.320 23.403 41.174 1.00 37.01 570 LEU A C 1
ATOM 3791 O O . LEU A 1 573 ? 50.344 23.224 42.390 1.00 38.36 570 LEU A O 1
ATOM 3796 N N . ASP A 1 574 ? 51.134 22.769 40.337 1.00 42.85 571 ASP A N 1
ATOM 3797 C CA . ASP A 1 574 ? 52.176 21.889 40.837 1.00 47.29 571 ASP A CA 1
ATOM 3798 C C . ASP A 1 574 ? 53.476 22.658 41.047 1.00 58.51 571 ASP A C 1
ATOM 3799 O O . ASP A 1 574 ? 53.494 23.892 41.012 1.00 51.93 571 ASP A O 1
ATOM 3804 N N . GLU A 1 575 ? 54.560 21.917 41.261 1.00 76.30 572 GLU A N 1
ATOM 3805 C CA . GLU A 1 575 ? 55.866 22.506 41.544 1.00 87.77 572 GLU A CA 1
ATOM 3806 C C . GLU A 1 575 ? 56.393 23.342 40.377 1.00 83.79 572 GLU A C 1
ATOM 3807 O O . GLU A 1 575 ? 56.996 24.395 40.586 1.00 97.26 572 GLU A O 1
ATOM 3813 N N . ASP A 1 576 ? 56.158 22.875 39.154 1.00 65.26 573 ASP A N 1
ATOM 3814 C CA . ASP A 1 576 ? 56.608 23.584 37.958 1.00 58.44 573 ASP A CA 1
ATOM 3815 C C . ASP A 1 576 ? 55.666 24.730 37.579 1.00 58.15 573 ASP A C 1
ATOM 3816 O O . ASP A 1 576 ? 55.699 25.223 36.450 1.00 57.53 573 ASP A O 1
ATOM 3821 N N . GLU A 1 577 ? 54.829 25.150 38.526 1.00 60.44 574 GLU A N 1
ATOM 3822 C CA . GLU A 1 577 ? 53.825 26.181 38.272 1.00 59.26 574 GLU A CA 1
ATOM 3823 C C . GLU A 1 577 ? 53.020 25.869 37.008 1.00 49.50 574 GLU A C 1
ATOM 3824 O O . GLU A 1 577 ? 52.873 26.708 36.123 1.00 55.16 574 GLU A O 1
ATOM 3830 N N . MET A 1 578 ? 52.518 24.642 36.937 1.00 36.30 575 MET A N 1
ATOM 3831 C CA . MET A 1 578 ? 51.669 24.193 35.846 1.00 27.35 575 MET A CA 1
ATOM 3832 C C . MET A 1 578 ? 50.380 23.635 36.442 1.00 33.80 575 MET A C 1
ATOM 3833 O O . MET A 1 578 ? 50.368 23.164 37.588 1.00 38.68 575 MET A O 1
ATOM 3838 N N . TRP A 1 579 ? 49.286 23.702 35.691 1.00 27.72 576 TRP A N 1
ATOM 3839 C CA . TRP A 1 579 ? 48.004 23.245 36.221 1.00 19.06 576 TRP A CA 1
ATOM 3840 C C . TRP A 1 579 ? 47.870 21.744 36.076 1.00 26.28 576 TRP A C 1
ATOM 3841 O O . TRP A 1 579 ? 48.192 21.174 35.032 1.00 32.29 576 TRP A O 1
ATOM 3852 N N . ILE A 1 580 ? 47.405 21.099 37.134 1.00 30.00 577 ILE A N 1
ATOM 3853 C CA . ILE A 1 580 ? 47.208 19.663 37.099 1.00 30.17 577 ILE A CA 1
ATOM 3854 C C . ILE A 1 580 ? 45.932 19.297 37.850 1.00 29.37 577 ILE A C 1
ATOM 3855 O O . ILE A 1 580 ? 45.711 19.754 38.983 1.00 31.56 577 ILE A O 1
ATOM 3860 N N . GLN A 1 581 ? 45.073 18.508 37.205 1.00 18.86 578 GLN A N 1
ATOM 3861 C CA . GLN A 1 581 ? 43.945 17.906 37.907 1.00 20.27 578 GLN A CA 1
ATOM 3862 C C . GLN A 1 581 ? 44.403 16.571 38.457 1.00 19.65 578 GLN A C 1
ATOM 3863 O O . GLN A 1 581 ? 44.596 15.623 37.692 1.00 25.83 578 GLN A O 1
ATOM 3869 N N . LYS A 1 582 ? 44.601 16.492 39.770 1.00 15.92 579 LYS A N 1
ATOM 3870 C CA . LYS A 1 582 ? 45.093 15.261 40.378 1.00 20.44 579 LYS A CA 1
ATOM 3871 C C . LYS A 1 582 ? 43.949 14.277 40.650 1.00 30.86 579 LYS A C 1
ATOM 3872 O O . LYS A 1 582 ? 42.777 14.649 40.619 1.00 29.88 579 LYS A O 1
ATOM 3878 N N . TYR A 1 583 ? 44.291 13.014 40.882 1.00 33.03 580 TYR A N 1
ATOM 3879 C CA . TYR A 1 583 ? 43.291 12.003 41.202 1.00 24.02 580 TYR A CA 1
ATOM 3880 C C . TYR A 1 583 ? 43.828 11.038 42.252 1.00 31.03 580 TYR A C 1
ATOM 3881 O O . TYR A 1 583 ? 44.375 9.983 41.924 1.00 29.45 580 TYR A O 1
ATOM 3890 N N . PRO A 1 584 ? 43.678 11.411 43.528 1.00 34.20 581 PRO A N 1
ATOM 3891 C CA . PRO A 1 584 ? 44.109 10.612 44.677 1.00 33.09 581 PRO A CA 1
ATOM 3892 C C . PRO A 1 584 ? 43.479 9.220 44.715 1.00 32.42 581 PRO A C 1
ATOM 3893 O O . PRO A 1 584 ? 44.171 8.262 45.075 1.00 38.63 581 PRO A O 1
ATOM 3897 N N . GLN A 1 585 ? 42.202 9.101 44.359 1.00 26.11 582 GLN A N 1
ATOM 3898 C CA . GLN A 1 585 ? 41.544 7.796 44.394 1.00 33.65 582 GLN A CA 1
ATOM 3899 C C . GLN A 1 585 ? 42.074 6.832 43.327 1.00 37.91 582 GLN A C 1
ATOM 3900 O O . GLN A 1 585 ? 41.723 5.645 43.322 1.00 35.72 582 GLN A O 1
ATOM 3906 N N . GLY A 1 586 ? 42.919 7.344 42.432 1.00 39.08 583 GLY A N 1
ATOM 3907 C CA . GLY A 1 586 ? 43.468 6.550 41.346 1.00 33.27 583 GLY A CA 1
ATOM 3908 C C . GLY A 1 586 ? 42.670 6.745 40.076 1.00 32.31 583 GLY A C 1
ATOM 3909 O O . GLY A 1 586 ? 41.486 7.070 40.130 1.00 36.60 583 GLY A O 1
ATOM 3910 N N . HIS A 1 587 ? 43.308 6.541 38.930 1.00 39.43 584 HIS A N 1
ATOM 3911 C CA . HIS A 1 587 ? 42.662 6.835 37.655 1.00 54.37 584 HIS A CA 1
ATOM 3912 C C . HIS A 1 587 ? 41.543 5.855 37.320 1.00 51.59 584 HIS A C 1
ATOM 3913 O O . HIS A 1 587 ? 40.454 6.264 36.926 1.00 52.58 584 HIS A O 1
ATOM 3920 N N . VAL A 1 588 ? 41.807 4.565 37.474 1.00 46.14 585 VAL A N 1
ATOM 3921 C CA . VAL A 1 588 ? 40.781 3.563 37.213 1.00 44.70 585 VAL A CA 1
ATOM 3922 C C . VAL A 1 588 ? 39.576 3.779 38.125 1.00 38.76 585 VAL A C 1
ATOM 3923 O O . VAL A 1 588 ? 38.453 3.972 37.653 1.00 47.70 585 VAL A O 1
ATOM 3927 N N . ARG A 1 589 ? 39.819 3.745 39.431 1.00 32.59 586 ARG A N 1
ATOM 3928 C CA . ARG A 1 589 ? 38.794 4.054 40.420 1.00 32.62 586 ARG A CA 1
ATOM 3929 C C . ARG A 1 589 ? 37.935 5.210 39.925 1.00 29.68 586 ARG A C 1
ATOM 3930 O O . ARG A 1 589 ? 36.744 5.048 39.681 1.00 22.15 586 ARG A O 1
ATOM 3938 N N . ASN A 1 590 ? 38.567 6.367 39.751 1.00 32.78 587 ASN A N 1
ATOM 3939 C CA . ASN A 1 590 ? 37.920 7.563 39.215 1.00 38.89 587 ASN A CA 1
ATOM 3940 C C . ASN A 1 590 ? 37.113 7.339 37.926 1.00 37.70 587 ASN A C 1
ATOM 3941 O O . ASN A 1 590 ? 36.060 7.950 37.716 1.00 38.48 587 ASN A O 1
ATOM 3946 N N . ASN A 1 591 ? 37.620 6.466 37.066 1.00 30.11 588 ASN A N 1
ATOM 3947 C CA . ASN A 1 591 ? 36.950 6.122 35.821 1.00 37.03 588 ASN A CA 1
ATOM 3948 C C . ASN A 1 591 ? 35.661 5.347 36.066 1.00 46.24 588 ASN A C 1
ATOM 3949 O O . ASN A 1 591 ? 34.706 5.441 35.295 1.00 53.50 588 ASN A O 1
ATOM 3954 N N . MET A 1 592 ? 35.633 4.558 37.132 1.00 44.92 589 MET A N 1
ATOM 3955 C CA . MET A 1 592 ? 34.513 3.644 37.318 1.00 44.75 589 MET A CA 1
ATOM 3956 C C . MET A 1 592 ? 33.426 4.198 38.249 1.00 42.91 589 MET A C 1
ATOM 3957 O O . MET A 1 592 ? 32.297 3.710 38.251 1.00 53.03 589 MET A O 1
ATOM 3962 N N . ASP A 1 593 ? 33.759 5.222 39.029 1.00 31.76 590 ASP A N 1
ATOM 3963 C CA . ASP A 1 593 ? 32.782 5.816 39.941 1.00 34.62 590 ASP A CA 1
ATOM 3964 C C . ASP A 1 593 ? 32.052 7.010 39.302 1.00 36.45 590 ASP A C 1
ATOM 3965 O O . ASP A 1 593 ? 31.988 8.101 39.873 1.00 29.95 590 ASP A O 1
ATOM 3970 N N . GLN A 1 594 ? 31.502 6.802 38.112 1.00 42.04 591 GLN A N 1
ATOM 3971 C CA . GLN A 1 594 ? 30.773 7.856 37.421 1.00 39.75 591 GLN A CA 1
ATOM 3972 C C . GLN A 1 594 ? 29.584 7.304 36.653 1.00 47.99 591 GLN A C 1
ATOM 3973 O O . GLN A 1 594 ? 29.687 6.271 35.991 1.00 47.08 591 GLN A O 1
ATOM 3979 N N . ILE A 1 595 ? 28.457 8.001 36.737 1.00 53.47 592 ILE A N 1
ATOM 3980 C CA . ILE A 1 595 ? 27.370 7.787 35.793 1.00 55.06 592 ILE A CA 1
ATOM 3981 C C . ILE A 1 595 ? 27.858 8.239 34.423 1.00 47.31 592 ILE A C 1
ATOM 3982 O O . ILE A 1 595 ? 28.628 9.187 34.323 1.00 43.92 592 ILE A O 1
ATOM 3987 N N . TYR A 1 596 ? 27.435 7.561 33.367 1.00 48.04 593 TYR A N 1
ATOM 3988 C CA . TYR A 1 596 ? 27.817 8.003 32.031 1.00 49.87 593 TYR A CA 1
ATOM 3989 C C . TYR A 1 596 ? 26.594 8.113 31.131 1.00 62.87 593 TYR A C 1
ATOM 3990 O O . TYR A 1 596 ? 25.491 7.729 31.514 1.00 63.95 593 TYR A O 1
ATOM 3999 N N . VAL A 1 597 ? 26.789 8.662 29.939 1.00 66.34 594 VAL A N 1
ATOM 4000 C CA . VAL A 1 597 ? 25.716 8.752 28.959 1.00 63.96 594 VAL A CA 1
ATOM 4001 C C . VAL A 1 597 ? 26.219 8.132 27.665 1.00 65.00 594 VAL A C 1
ATOM 4002 O O . VAL A 1 597 ? 27.031 8.724 26.952 1.00 61.00 594 VAL A O 1
ATOM 4006 N N . VAL A 1 598 ? 25.740 6.929 27.373 1.00 69.76 595 VAL A N 1
ATOM 4007 C CA . VAL A 1 598 ? 26.320 6.126 26.308 1.00 67.75 595 VAL A CA 1
ATOM 4008 C C . VAL A 1 598 ? 25.282 5.748 25.261 1.00 64.27 595 VAL A C 1
ATOM 4009 O O . VAL A 1 598 ? 24.092 5.660 25.564 1.00 60.93 595 VAL A O 1
ATOM 4013 N N . TYR A 1 599 ? 25.735 5.544 24.026 1.00 67.21 596 TYR A N 1
ATOM 4014 C CA . TYR A 1 599 ? 24.904 4.892 23.021 1.00 77.58 596 TYR A CA 1
ATOM 4015 C C . TYR A 1 599 ? 25.116 3.388 23.137 1.00 77.96 596 TYR A C 1
ATOM 4016 O O . TYR A 1 599 ? 26.106 2.843 22.643 1.00 76.31 596 TYR A O 1
ATOM 4025 N N . LEU A 1 600 ? 24.188 2.726 23.816 1.00 76.29 597 LEU A N 1
ATOM 4026 C CA . LEU A 1 600 ? 24.295 1.298 24.054 1.00 75.56 597 LEU A CA 1
ATOM 4027 C C . LEU A 1 600 ? 24.305 0.541 22.732 1.00 86.85 597 LEU A C 1
ATOM 4028 O O . LEU A 1 600 ? 23.288 0.478 22.038 1.00 94.23 597 LEU A O 1
ATOM 4033 N N . SER A 1 601 ? 25.457 -0.029 22.386 1.00 88.11 598 SER A N 1
ATOM 4034 C CA . SER A 1 601 ? 25.586 -0.763 21.131 1.00 87.86 598 SER A CA 1
ATOM 4035 C C . SER A 1 601 ? 25.913 -2.254 21.314 1.00 91.12 598 SER A C 1
ATOM 4036 O O . SER A 1 601 ? 25.087 -3.116 21.006 1.00 100.57 598 SER A O 1
ATOM 4039 N N . LYS A 1 602 ? 27.106 -2.559 21.814 1.00 79.01 599 LYS A N 1
ATOM 4040 C CA . LYS A 1 602 ? 27.558 -3.948 21.863 1.00 75.06 599 LYS A CA 1
ATOM 4041 C C . LYS A 1 602 ? 27.254 -4.626 23.195 1.00 72.24 599 LYS A C 1
ATOM 4042 O O . LYS A 1 602 ? 28.140 -5.198 23.825 1.00 73.94 599 LYS A O 1
ATOM 4048 N N . TYR A 1 603 ? 25.994 -4.573 23.608 1.00 70.01 600 TYR A N 1
ATOM 4049 C CA . TYR A 1 603 ? 25.594 -5.086 24.914 1.00 73.20 600 TYR A CA 1
ATOM 4050 C C . TYR A 1 603 ? 24.470 -6.106 24.816 1.00 84.87 600 TYR A C 1
ATOM 4051 O O . TYR A 1 603 ? 24.129 -6.578 23.732 1.00 92.56 600 TYR A O 1
ATOM 4060 N N . ILE A 1 604 ? 23.885 -6.410 25.971 1.00 83.95 601 ILE A N 1
ATOM 4061 C CA . ILE A 1 604 ? 22.780 -7.352 26.090 1.00 81.14 601 ILE A CA 1
ATOM 4062 C C . ILE A 1 604 ? 22.127 -7.153 27.452 1.00 78.97 601 ILE A C 1
ATOM 4063 O O . ILE A 1 604 ? 22.809 -6.887 28.441 1.00 75.42 601 ILE A O 1
ATOM 4068 N N . PRO A 1 605 ? 20.797 -7.260 27.509 1.00 84.12 602 PRO A N 1
ATOM 4069 C CA . PRO A 1 605 ? 20.099 -7.163 28.795 1.00 92.06 602 PRO A CA 1
ATOM 4070 C C . PRO A 1 605 ? 20.165 -8.472 29.584 1.00 102.00 602 PRO A C 1
ATOM 4071 O O . PRO A 1 605 ? 20.320 -9.546 29.001 1.00 103.16 602 PRO A O 1
ATOM 4075 N N . LEU A 1 606 ? 20.045 -8.377 30.904 1.00 103.38 603 LEU A N 1
ATOM 4076 C CA . LEU A 1 606 ? 19.985 -9.561 31.751 1.00 101.71 603 LEU A CA 1
ATOM 4077 C C . LEU A 1 606 ? 18.611 -9.647 32.410 1.00 107.89 603 LEU A C 1
ATOM 4078 O O . LEU A 1 606 ? 18.266 -10.645 33.043 1.00 112.41 603 LEU A O 1
ATOM 4083 N N . ALA A 1 607 ? 17.833 -8.583 32.247 1.00 109.89 604 ALA A N 1
ATOM 4084 C CA . ALA A 1 607 ? 16.445 -8.563 32.680 1.00 114.13 604 ALA A CA 1
ATOM 4085 C C . ALA A 1 607 ? 15.557 -8.269 31.479 1.00 115.93 604 ALA A C 1
ATOM 4086 O O . ALA A 1 607 ? 15.933 -7.497 30.595 1.00 105.89 604 ALA A O 1
ATOM 4088 N N . GLU A 1 608 ? 14.384 -8.891 31.440 1.00 128.66 605 GLU A N 1
ATOM 4089 C CA . GLU A 1 608 ? 13.448 -8.646 30.352 1.00 141.73 605 GLU A CA 1
ATOM 4090 C C . GLU A 1 608 ? 12.950 -7.200 30.393 1.00 141.88 605 GLU A C 1
ATOM 4091 O O . GLU A 1 608 ? 12.731 -6.577 29.351 1.00 143.16 605 GLU A O 1
ATOM 4097 N N . THR A 1 609 ? 12.782 -6.668 31.601 1.00 136.78 606 THR A N 1
ATOM 4098 C CA . THR A 1 609 ? 12.268 -5.313 31.777 1.00 126.19 606 THR A CA 1
ATOM 4099 C C . THR A 1 609 ? 13.000 -4.569 32.889 1.00 119.00 606 THR A C 1
ATOM 4100 O O . THR A 1 609 ? 13.673 -5.174 33.720 1.00 124.96 606 THR A O 1
ATOM 4104 N N . THR A 1 610 ? 12.846 -3.250 32.907 1.00 107.28 607 THR A N 1
ATOM 4105 C CA . THR A 1 610 ? 13.530 -2.406 33.879 1.00 106.37 607 THR A CA 1
ATOM 4106 C C . THR A 1 610 ? 12.644 -2.106 35.084 1.00 112.14 607 THR A C 1
ATOM 4107 O O . THR A 1 610 ? 11.434 -2.316 35.038 1.00 124.96 607 THR A O 1
ATOM 4111 N N . LYS A 1 611 ? 13.251 -1.607 36.158 1.00 109.59 608 LYS A N 1
ATOM 4112 C CA . LYS A 1 611 ? 12.529 -1.294 37.395 1.00 113.70 608 LYS A CA 1
ATOM 4113 C C . LYS A 1 611 ? 12.615 0.197 37.746 1.00 116.49 608 LYS A C 1
ATOM 4114 O O . LYS A 1 611 ? 13.572 0.867 37.350 1.00 114.41 608 LYS A O 1
ATOM 4120 N N . PRO A 1 612 ? 11.608 0.724 38.471 1.00 120.89 609 PRO A N 1
ATOM 4121 C CA . PRO A 1 612 ? 11.666 2.119 38.925 1.00 120.27 609 PRO A CA 1
ATOM 4122 C C . PRO A 1 612 ? 12.715 2.344 40.012 1.00 113.99 609 PRO A C 1
ATOM 4123 O O . PRO A 1 612 ? 12.841 1.529 40.930 1.00 115.30 609 PRO A O 1
ATOM 4127 N N . VAL A 1 613 ? 13.455 3.444 39.901 1.00 104.52 610 VAL A N 1
ATOM 4128 C CA . VAL A 1 613 ? 14.440 3.806 40.911 1.00 104.18 610 VAL A CA 1
ATOM 4129 C C . VAL A 1 613 ? 14.018 5.063 41.667 1.00 105.71 610 VAL A C 1
ATOM 4130 O O . VAL A 1 613 ? 13.666 4.982 42.846 1.00 105.98 610 VAL A O 1
ATOM 4134 N N . PHE A 1 614 ? 14.040 6.217 40.992 1.00 104.56 611 PHE A N 1
ATOM 4135 C CA . PHE A 1 614 ? 13.819 7.499 41.685 1.00 98.00 611 PHE A CA 1
ATOM 4136 C C . PHE A 1 614 ? 12.801 8.436 41.026 1.00 97.66 611 PHE A C 1
ATOM 4137 O O . PHE A 1 614 ? 13.052 8.965 39.949 1.00 95.57 611 PHE A O 1
ATOM 4145 N N . THR A 1 615 ? 11.673 8.670 41.696 1.00 102.09 612 THR A N 1
ATOM 4146 C CA . THR A 1 615 ? 10.649 9.586 41.183 1.00 107.64 612 THR A CA 1
ATOM 4147 C C . THR A 1 615 ? 10.704 10.977 41.826 1.00 108.53 612 THR A C 1
ATOM 4148 O O . THR A 1 615 ? 11.182 11.134 42.947 1.00 112.89 612 THR A O 1
ATOM 4152 N N . PHE A 1 616 ? 10.201 11.978 41.107 1.00 104.53 613 PHE A N 1
ATOM 4153 C CA . PHE A 1 616 ? 10.145 13.357 41.595 1.00 98.95 613 PHE A CA 1
ATOM 4154 C C . PHE A 1 616 ? 8.905 14.071 41.050 1.00 95.42 613 PHE A C 1
ATOM 4155 O O . PHE A 1 616 ? 8.576 13.941 39.864 1.00 90.84 613 PHE A O 1
ATOM 4163 N N . GLU A 1 617 ? 8.228 14.825 41.915 1.00 99.95 614 GLU A N 1
ATOM 4164 C CA . GLU A 1 617 ? 7.039 15.577 41.514 1.00 109.38 614 GLU A CA 1
ATOM 4165 C C . GLU A 1 617 ? 7.106 17.058 41.900 1.00 104.14 614 GLU A C 1
ATOM 4166 O O . GLU A 1 617 ? 7.458 17.406 43.027 1.00 98.90 614 GLU A O 1
ATOM 4172 N N . HIS A 1 618 ? 6.759 17.924 40.950 1.00 107.08 615 HIS A N 1
ATOM 4173 C CA . HIS A 1 618 ? 6.739 19.367 41.177 1.00 109.20 615 HIS A CA 1
ATOM 4174 C C . HIS A 1 618 ? 5.381 19.957 40.801 1.00 115.58 615 HIS A C 1
ATOM 4175 O O . HIS A 1 618 ? 4.721 19.469 39.884 1.00 118.33 615 HIS A O 1
ATOM 4182 N N . PRO A 1 619 ? 4.967 21.026 41.498 1.00 117.78 616 PRO A N 1
ATOM 4183 C CA . PRO A 1 619 ? 5.753 21.700 42.537 1.00 117.10 616 PRO A CA 1
ATOM 4184 C C . PRO A 1 619 ? 5.848 20.916 43.846 1.00 117.83 616 PRO A C 1
ATOM 4185 O O . PRO A 1 619 ? 4.865 20.339 44.316 1.00 119.18 616 PRO A O 1
ATOM 4189 N N . ASN A 1 620 ? 7.048 20.910 44.417 1.00 115.18 617 ASN A N 1
ATOM 4190 C CA . ASN A 1 620 ? 7.316 20.263 45.690 1.00 113.07 617 ASN A CA 1
ATOM 4191 C C . ASN A 1 620 ? 6.889 21.173 46.838 1.00 120.65 617 ASN A C 1
ATOM 4192 O O . ASN A 1 620 ? 7.728 21.664 47.596 1.00 120.95 617 ASN A O 1
ATOM 4197 N N . PHE A 1 621 ? 5.583 21.397 46.957 1.00 129.71 618 PHE A N 1
ATOM 4198 C CA . PHE A 1 621 ? 5.040 22.342 47.933 1.00 140.47 618 PHE A CA 1
ATOM 4199 C C . PHE A 1 621 ? 5.383 21.976 49.375 1.00 147.20 618 PHE A C 1
ATOM 4200 O O . PHE A 1 621 ? 5.463 22.846 50.244 1.00 150.24 618 PHE A O 1
ATOM 4208 N N . MET A 1 622 ? 5.579 20.686 49.625 1.00 147.32 619 MET A N 1
ATOM 4209 C CA . MET A 1 622 ? 5.834 20.204 50.975 1.00 149.96 619 MET A CA 1
ATOM 4210 C C . MET A 1 622 ? 7.323 20.208 51.290 1.00 142.13 619 MET A C 1
ATOM 4211 O O . MET A 1 622 ? 7.721 20.073 52.445 1.00 148.54 619 MET A O 1
ATOM 4216 N N . ASN A 1 623 ? 8.138 20.366 50.253 1.00 134.30 620 ASN A N 1
ATOM 4217 C CA . ASN A 1 623 ? 9.589 20.371 50.406 1.00 130.84 620 ASN A CA 1
ATOM 4218 C C . ASN A 1 623 ? 10.144 19.065 50.958 1.00 131.98 620 ASN A C 1
ATOM 4219 O O . ASN A 1 623 ? 10.869 19.060 51.951 1.00 137.58 620 ASN A O 1
ATOM 4224 N N . SER A 1 624 ? 9.798 17.959 50.311 1.00 129.73 621 SER A N 1
ATOM 4225 C CA . SER A 1 624 ? 10.379 16.677 50.666 1.00 128.25 621 SER A CA 1
ATOM 4226 C C . SER A 1 624 ? 11.838 16.682 50.239 1.00 123.20 621 SER A C 1
ATOM 4227 O O . SER A 1 624 ? 12.205 17.355 49.278 1.00 117.17 621 SER A O 1
ATOM 4230 N N . SER A 1 625 ? 12.670 15.936 50.956 1.00 124.46 622 SER A N 1
ATOM 4231 C CA . SER A 1 625 ? 14.088 15.855 50.633 1.00 116.62 622 SER A CA 1
ATOM 4232 C C . SER A 1 625 ? 14.282 15.272 49.235 1.00 113.76 622 SER A C 1
ATOM 4233 O O . SER A 1 625 ? 13.680 14.255 48.890 1.00 117.71 622 SER A O 1
ATOM 4236 N N . ASN A 1 626 ? 15.114 15.923 48.427 1.00 106.77 623 ASN A N 1
ATOM 4237 C CA . ASN A 1 626 ? 15.396 15.436 47.080 1.00 103.42 623 ASN A CA 1
ATOM 4238 C C . ASN A 1 626 ? 16.336 14.233 47.096 1.00 100.06 623 ASN A C 1
ATOM 4239 O O . ASN A 1 626 ? 16.472 13.522 46.095 1.00 103.45 623 ASN A O 1
ATOM 4244 N N . GLU A 1 627 ? 16.983 14.009 48.239 1.00 91.45 624 GLU A N 1
ATOM 4245 C CA . GLU A 1 627 ? 17.914 12.895 48.381 1.00 84.14 624 GLU A CA 1
ATOM 4246 C C . GLU A 1 627 ? 17.166 11.611 48.663 1.00 79.92 624 GLU A C 1
ATOM 4247 O O . GLU A 1 627 ? 16.178 11.605 49.386 1.00 88.91 624 GLU A O 1
ATOM 4253 N N . ARG A 1 628 ? 17.654 10.523 48.085 1.00 73.63 625 ARG A N 1
ATOM 4254 C CA . ARG A 1 628 ? 16.947 9.261 48.139 1.00 77.62 625 ARG A CA 1
ATOM 4255 C C . ARG A 1 628 ? 17.887 8.120 48.489 1.00 88.20 625 ARG A C 1
ATOM 4256 O O . ARG A 1 628 ? 19.091 8.333 48.684 1.00 90.25 625 ARG A O 1
ATOM 4264 N N . SER A 1 629 ? 17.331 6.910 48.561 1.00 94.51 626 SER A N 1
ATOM 4265 C CA . SER A 1 629 ? 18.101 5.697 48.860 1.00 95.31 626 SER A CA 1
ATOM 4266 C C . SER A 1 629 ? 17.275 4.420 48.685 1.00 97.49 626 SER A C 1
ATOM 4267 O O . SER A 1 629 ? 16.348 4.154 49.447 1.00 105.78 626 SER A O 1
ATOM 4270 N N . ASP A 1 630 ? 17.628 3.613 47.692 1.00 94.82 627 ASP A N 1
ATOM 4271 C CA . ASP A 1 630 ? 16.836 2.422 47.395 1.00 105.18 627 ASP A CA 1
ATOM 4272 C C . ASP A 1 630 ? 17.622 1.180 46.983 1.00 103.98 627 ASP A C 1
ATOM 4273 O O . ASP A 1 630 ? 18.816 1.239 46.670 1.00 104.01 627 ASP A O 1
ATOM 4278 N N . SER A 1 631 ? 16.921 0.052 47.002 1.00 105.72 628 SER A N 1
ATOM 4279 C CA . SER A 1 631 ? 17.431 -1.196 46.465 1.00 104.16 628 SER A CA 1
ATOM 4280 C C . SER A 1 631 ? 16.605 -1.546 45.235 1.00 102.79 628 SER A C 1
ATOM 4281 O O . SER A 1 631 ? 15.392 -1.318 45.204 1.00 109.60 628 SER A O 1
ATOM 4284 N N . ILE A 1 632 ? 17.265 -2.077 44.212 1.00 91.15 629 ILE A N 1
ATOM 4285 C CA . ILE A 1 632 ? 16.578 -2.504 43.002 1.00 87.23 629 ILE A CA 1
ATOM 4286 C C . ILE A 1 632 ? 17.083 -3.885 42.622 1.00 92.89 629 ILE A C 1
ATOM 4287 O O . ILE A 1 632 ? 18.221 -4.034 42.188 1.00 95.01 629 ILE A O 1
ATOM 4292 N N . GLU A 1 633 ? 16.238 -4.896 42.776 1.00 103.78 630 GLU A N 1
ATOM 4293 C CA . GLU A 1 633 ? 16.683 -6.278 42.630 1.00 109.40 630 GLU A CA 1
ATOM 4294 C C . GLU A 1 633 ? 16.171 -6.947 41.357 1.00 112.63 630 GLU A C 1
ATOM 4295 O O . GLU A 1 633 ? 15.045 -6.705 40.926 1.00 117.47 630 GLU A O 1
ATOM 4301 N N . PHE A 1 634 ? 17.017 -7.782 40.759 1.00 108.81 631 PHE A N 1
ATOM 4302 C CA . PHE A 1 634 ? 16.670 -8.514 39.546 1.00 105.20 631 PHE A CA 1
ATOM 4303 C C . PHE A 1 634 ? 17.004 -9.990 39.707 1.00 116.29 631 PHE A C 1
ATOM 4304 O O . PHE A 1 634 ? 17.467 -10.420 40.767 1.00 121.53 631 PHE A O 1
ATOM 4312 N N . VAL A 1 635 ? 16.772 -10.761 38.649 1.00 118.26 632 VAL A N 1
ATOM 4313 C CA . VAL A 1 635 ? 17.043 -12.196 38.664 1.00 114.09 632 VAL A CA 1
ATOM 4314 C C . VAL A 1 635 ? 17.660 -12.650 37.339 1.00 108.33 632 VAL A C 1
ATOM 4315 O O . VAL A 1 635 ? 17.067 -12.473 36.274 1.00 106.44 632 VAL A O 1
ATOM 4319 N N . MET A 1 636 ? 18.855 -13.229 37.407 1.00 108.14 633 MET A N 1
ATOM 4320 C CA . MET A 1 636 ? 19.551 -13.680 36.206 1.00 108.16 633 MET A CA 1
ATOM 4321 C C . MET A 1 636 ? 19.122 -15.085 35.789 1.00 121.43 633 MET A C 1
ATOM 4322 O O . MET A 1 636 ? 18.918 -15.962 36.630 1.00 123.00 633 MET A O 1
ATOM 4327 N N . ASP A 1 637 ? 18.985 -15.288 34.482 1.00 129.73 634 ASP A N 1
ATOM 4328 C CA . ASP A 1 637 ? 18.512 -16.558 33.942 1.00 134.34 634 ASP A CA 1
ATOM 4329 C C . ASP A 1 637 ? 19.553 -17.250 33.063 1.00 129.49 634 ASP A C 1
ATOM 4330 O O . ASP A 1 637 ? 19.200 -18.068 32.213 1.00 133.60 634 ASP A O 1
ATOM 4335 N N . ARG A 1 638 ? 20.829 -16.927 33.272 1.00 119.47 635 ARG A N 1
ATOM 4336 C CA . ARG A 1 638 ? 21.909 -17.522 32.483 1.00 109.98 635 ARG A CA 1
ATOM 4337 C C . ARG A 1 638 ? 23.301 -17.213 33.044 1.00 101.37 635 ARG A C 1
ATOM 4338 O O . ARG A 1 638 ? 23.462 -16.317 33.871 1.00 97.05 635 ARG A O 1
ATOM 4346 N N . ASN A 1 639 ? 24.300 -17.970 32.596 1.00 98.56 636 ASN A N 1
ATOM 4347 C CA . ASN A 1 639 ? 25.691 -17.699 32.943 1.00 91.50 636 ASN A CA 1
ATOM 4348 C C . ASN A 1 639 ? 26.151 -16.442 32.244 1.00 86.66 636 ASN A C 1
ATOM 4349 O O . ASN A 1 639 ? 26.295 -16.434 31.023 1.00 82.74 636 ASN A O 1
ATOM 4354 N N . ALA A 1 640 ? 26.385 -15.382 33.012 1.00 88.14 637 ALA A N 1
ATOM 4355 C CA . ALA A 1 640 ? 26.689 -14.082 32.418 1.00 84.73 637 ALA A CA 1
ATOM 4356 C C . ALA A 1 640 ? 27.667 -13.225 33.220 1.00 80.37 637 ALA A C 1
ATOM 4357 O O . ALA A 1 640 ? 27.865 -13.441 34.415 1.00 70.73 637 ALA A O 1
ATOM 4359 N N . ASP A 1 641 ? 28.272 -12.253 32.534 1.00 85.39 638 ASP A N 1
ATOM 4360 C CA . ASP A 1 641 ? 29.121 -11.235 33.155 1.00 83.32 638 ASP A CA 1
ATOM 4361 C C . ASP A 1 641 ? 28.369 -9.900 33.247 1.00 78.09 638 ASP A C 1
ATOM 4362 O O . ASP A 1 641 ? 28.093 -9.259 32.234 1.00 77.71 638 ASP A O 1
ATOM 4367 N N . LEU A 1 642 ? 28.032 -9.494 34.467 1.00 72.91 639 LEU A N 1
ATOM 4368 C CA . LEU A 1 642 ? 27.287 -8.260 34.696 1.00 65.95 639 LEU A CA 1
ATOM 4369 C C . LEU A 1 642 ? 28.226 -7.073 34.854 1.00 65.50 639 LEU A C 1
ATOM 4370 O O . LEU A 1 642 ? 28.963 -6.988 35.836 1.00 58.31 639 LEU A O 1
ATOM 4375 N N . MET A 1 643 ? 28.190 -6.151 33.894 1.00 71.55 640 MET A N 1
ATOM 4376 C CA . MET A 1 643 ? 29.096 -5.003 33.918 1.00 69.14 640 MET A CA 1
ATOM 4377 C C . MET A 1 643 ? 28.470 -3.773 34.571 1.00 55.86 640 MET A C 1
ATOM 4378 O O . MET A 1 643 ? 29.152 -2.771 34.806 1.00 46.34 640 MET A O 1
ATOM 4383 N N . GLY A 1 644 ? 27.178 -3.860 34.870 1.00 55.87 641 GLY A N 1
ATOM 4384 C CA . GLY A 1 644 ? 26.469 -2.764 35.502 1.00 60.30 641 GLY A CA 1
ATOM 4385 C C . GLY A 1 644 ? 25.051 -2.575 34.991 1.00 66.51 641 GLY A C 1
ATOM 4386 O O . GLY A 1 644 ? 24.466 -3.473 34.377 1.00 73.37 641 GLY A O 1
ATOM 4387 N N . PHE A 1 645 ? 24.497 -1.394 35.239 1.00 63.43 642 PHE A N 1
ATOM 4388 C CA . PHE A 1 645 ? 23.110 -1.134 34.880 1.00 65.58 642 PHE A CA 1
ATOM 4389 C C . PHE A 1 645 ? 22.975 -0.022 33.847 1.00 64.96 642 PHE A C 1
ATOM 4390 O O . PHE A 1 645 ? 23.741 0.940 33.850 1.00 67.74 642 PHE A O 1
ATOM 4398 N N . ALA A 1 646 ? 22.002 -0.168 32.954 1.00 66.26 643 ALA A N 1
ATOM 4399 C CA . ALA A 1 646 ? 21.634 0.905 32.040 1.00 66.39 643 ALA A CA 1
ATOM 4400 C C . ALA A 1 646 ? 20.476 1.699 32.647 1.00 72.33 643 ALA A C 1
ATOM 4401 O O . ALA A 1 646 ? 19.437 1.137 33.012 1.00 71.66 643 ALA A O 1
ATOM 4403 N N . GLY A 1 647 ? 20.674 3.008 32.770 1.00 77.74 644 GLY A N 1
ATOM 4404 C CA . GLY A 1 647 ? 19.706 3.875 33.417 1.00 79.32 644 GLY A CA 1
ATOM 4405 C C . GLY A 1 647 ? 18.838 4.659 32.454 1.00 78.70 644 GLY A C 1
ATOM 4406 O O . GLY A 1 647 ? 19.289 5.101 31.395 1.00 73.53 644 GLY A O 1
ATOM 4407 N N . TYR A 1 648 ? 17.577 4.831 32.831 1.00 83.98 645 TYR A N 1
ATOM 4408 C CA . TYR A 1 648 ? 16.631 5.580 32.019 1.00 80.27 645 TYR A CA 1
ATOM 4409 C C . TYR A 1 648 ? 15.772 6.496 32.880 1.00 78.98 645 TYR A C 1
ATOM 4410 O O . TYR A 1 648 ? 16.026 6.693 34.068 1.00 76.58 645 TYR A O 1
ATOM 4419 N N . PHE A 1 649 ? 14.731 7.033 32.263 1.00 81.26 646 PHE A N 1
ATOM 4420 C CA . PHE A 1 649 ? 13.801 7.911 32.939 1.00 81.17 646 PHE A CA 1
ATOM 4421 C C . PHE A 1 649 ? 12.646 8.164 31.983 1.00 86.53 646 PHE A C 1
ATOM 4422 O O . PHE A 1 649 ? 12.842 8.230 30.769 1.00 83.66 646 PHE A O 1
ATOM 4430 N N . ASP A 1 650 ? 11.438 8.283 32.520 1.00 92.69 647 ASP A N 1
ATOM 4431 C CA . ASP A 1 650 ? 10.344 8.863 31.750 1.00 93.57 647 ASP A CA 1
ATOM 4432 C C . ASP A 1 650 ? 9.845 10.094 32.497 1.00 89.62 647 ASP A C 1
ATOM 4433 O O . ASP A 1 650 ? 10.292 10.370 33.610 1.00 84.38 647 ASP A O 1
ATOM 4438 N N . LEU A 1 651 ? 8.930 10.841 31.899 1.00 91.79 648 LEU A N 1
ATOM 4439 C CA . LEU A 1 651 ? 8.595 12.135 32.467 1.00 90.89 648 LEU A CA 1
ATOM 4440 C C . LEU A 1 651 ? 7.248 12.657 31.992 1.00 105.06 648 LEU A C 1
ATOM 4441 O O . LEU A 1 651 ? 7.035 12.856 30.791 1.00 115.38 648 LEU A O 1
ATOM 4446 N N . GLN A 1 652 ? 6.335 12.873 32.935 1.00 107.07 649 GLN A N 1
ATOM 4447 C CA . GLN A 1 652 ? 5.057 13.470 32.592 1.00 114.56 649 GLN A CA 1
ATOM 4448 C C . GLN A 1 652 ? 5.104 14.988 32.728 1.00 116.00 649 GLN A C 1
ATOM 4449 O O . GLN A 1 652 ? 5.287 15.531 33.818 1.00 112.51 649 GLN A O 1
ATOM 4455 N N . LEU A 1 653 ? 4.973 15.662 31.593 1.00 118.98 650 LEU A N 1
ATOM 4456 C CA . LEU A 1 653 ? 4.931 17.110 31.572 1.00 121.57 650 LEU A CA 1
ATOM 4457 C C . LEU A 1 653 ? 3.651 17.552 32.263 1.00 127.85 650 LEU A C 1
ATOM 4458 O O . LEU A 1 653 ? 3.676 18.350 33.204 1.00 130.51 650 LEU A O 1
ATOM 4463 N N . TYR A 1 654 ? 2.531 17.011 31.791 1.00 128.78 651 TYR A N 1
ATOM 4464 C CA . TYR A 1 654 ? 1.216 17.374 32.301 1.00 126.87 651 TYR A CA 1
ATOM 4465 C C . TYR A 1 654 ? 0.228 16.251 32.023 1.00 130.56 651 TYR A C 1
ATOM 4466 O O . TYR A 1 654 ? -0.059 15.949 30.868 1.00 131.21 651 TYR A O 1
ATOM 4475 N N . LYS A 1 655 ? -0.278 15.631 33.086 1.00 133.30 652 LYS A N 1
ATOM 4476 C CA . LYS A 1 655 ? -1.339 14.634 32.975 1.00 135.16 652 LYS A CA 1
ATOM 4477 C C . LYS A 1 655 ? -1.020 13.499 31.993 1.00 138.83 652 LYS A C 1
ATOM 4478 O O . LYS A 1 655 ? -0.106 12.705 32.215 1.00 136.52 652 LYS A O 1
ATOM 4484 N N . THR A 1 656 ? -1.798 13.426 30.917 1.00 145.70 653 THR A N 1
ATOM 4485 C CA . THR A 1 656 ? -1.592 12.451 29.851 1.00 143.18 653 THR A CA 1
ATOM 4486 C C . THR A 1 656 ? -0.290 12.716 29.079 1.00 133.27 653 THR A C 1
ATOM 4487 O O . THR A 1 656 ? 0.440 11.787 28.723 1.00 127.41 653 THR A O 1
ATOM 4491 N N . VAL A 1 657 ? 0.001 13.989 28.831 1.00 130.66 654 VAL A N 1
ATOM 4492 C CA . VAL A 1 657 ? 1.203 14.366 28.098 1.00 126.77 654 VAL A CA 1
ATOM 4493 C C . VAL A 1 657 ? 2.467 13.995 28.855 1.00 126.25 654 VAL A C 1
ATOM 4494 O O . VAL A 1 657 ? 2.673 14.438 29.985 1.00 125.05 654 VAL A O 1
ATOM 4498 N N . MET A 1 658 ? 3.315 13.189 28.221 1.00 129.12 655 MET A N 1
ATOM 4499 C CA . MET A 1 658 ? 4.600 12.810 28.805 1.00 123.52 655 MET A CA 1
ATOM 4500 C C . MET A 1 658 ? 5.489 12.101 27.787 1.00 122.18 655 MET A C 1
ATOM 4501 O O . MET A 1 658 ? 4.993 11.410 26.897 1.00 121.82 655 MET A O 1
ATOM 4506 N N . LEU A 1 659 ? 6.803 12.272 27.917 1.00 119.34 656 LEU A N 1
ATOM 4507 C CA . LEU A 1 659 ? 7.743 11.563 27.043 1.00 111.90 656 LEU A CA 1
ATOM 4508 C C . LEU A 1 659 ? 8.729 10.683 27.819 1.00 100.62 656 LEU A C 1
ATOM 4509 O O . LEU A 1 659 ? 9.041 10.953 28.980 1.00 101.62 656 LEU A O 1
ATOM 4514 N N . SER A 1 660 ? 9.210 9.627 27.171 1.00 91.74 657 SER A N 1
ATOM 4515 C CA . SER A 1 660 ? 9.942 8.579 27.873 1.00 96.08 657 SER A CA 1
ATOM 4516 C C . SER A 1 660 ? 11.123 8.042 27.076 1.00 103.61 657 SER A C 1
ATOM 4517 O O . SER A 1 660 ? 11.070 7.960 25.847 1.00 107.37 657 SER A O 1
ATOM 4520 N N . ILE A 1 661 ? 12.181 7.668 27.794 1.00 103.40 658 ILE A N 1
ATOM 4521 C CA . ILE A 1 661 ? 13.389 7.122 27.189 1.00 100.54 658 ILE A CA 1
ATOM 4522 C C . ILE A 1 661 ? 13.488 5.622 27.456 1.00 102.39 658 ILE A C 1
ATOM 4523 O O . ILE A 1 661 ? 14.276 4.918 26.821 1.00 102.37 658 ILE A O 1
ATOM 4528 N N . GLU A 1 662 ? 12.687 5.140 28.403 1.00 105.62 659 GLU A N 1
ATOM 4529 C CA . GLU A 1 662 ? 12.675 3.724 28.763 1.00 108.16 659 GLU A CA 1
ATOM 4530 C C . GLU A 1 662 ? 12.289 2.858 27.564 1.00 108.48 659 GLU A C 1
ATOM 4531 O O . GLU A 1 662 ? 11.366 3.192 26.819 1.00 113.17 659 GLU A O 1
ATOM 4537 N N . PRO A 1 663 ? 12.989 1.729 27.386 1.00 99.94 660 PRO A N 1
ATOM 4538 C CA . PRO A 1 663 ? 12.879 0.914 26.173 1.00 99.58 660 PRO A CA 1
ATOM 4539 C C . PRO A 1 663 ? 11.443 0.511 25.858 1.00 103.62 660 PRO A C 1
ATOM 4540 O O . PRO A 1 663 ? 11.049 0.511 24.692 1.00 102.90 660 PRO A O 1
ATOM 4544 N N . SER A 1 664 ? 10.673 0.175 26.887 1.00 108.88 661 SER A N 1
ATOM 4545 C CA . SER A 1 664 ? 9.313 -0.320 26.696 1.00 119.27 661 SER A CA 1
ATOM 4546 C C . SER A 1 664 ? 8.361 0.760 26.187 1.00 118.83 661 SER A C 1
ATOM 4547 O O . SER A 1 664 ? 7.416 0.465 25.456 1.00 115.98 661 SER A O 1
ATOM 4550 N N . THR A 1 665 ? 8.618 2.006 26.581 1.00 115.56 662 THR A N 1
ATOM 4551 C CA . THR A 1 665 ? 7.799 3.141 26.167 1.00 114.95 662 THR A CA 1
ATOM 4552 C C . THR A 1 665 ? 8.656 4.285 25.644 1.00 117.95 662 THR A C 1
ATOM 4553 O O . THR A 1 665 ? 8.709 5.358 26.246 1.00 114.11 662 THR A O 1
ATOM 4557 N N . HIS A 1 666 ? 9.320 4.059 24.516 1.00 122.54 663 HIS A N 1
ATOM 4558 C CA . HIS A 1 666 ? 10.253 5.041 23.977 1.00 118.47 663 HIS A CA 1
ATOM 4559 C C . HIS A 1 666 ? 9.594 5.942 22.941 1.00 120.42 663 HIS A C 1
ATOM 4560 O O . HIS A 1 666 ? 9.163 5.474 21.889 1.00 122.05 663 HIS A O 1
ATOM 4567 N N . THR A 1 667 ? 9.513 7.234 23.245 1.00 124.48 664 THR A N 1
ATOM 4568 C CA . THR A 1 667 ? 9.002 8.204 22.284 1.00 131.51 664 THR A CA 1
ATOM 4569 C C . THR A 1 667 ? 9.681 7.948 20.947 1.00 135.96 664 THR A C 1
ATOM 4570 O O . THR A 1 667 ? 10.887 8.152 20.812 1.00 134.86 664 THR A O 1
ATOM 4574 N N . PRO A 1 668 ? 8.907 7.483 19.956 1.00 138.10 665 PRO A N 1
ATOM 4575 C CA . PRO A 1 668 ? 9.456 7.065 18.660 1.00 137.61 665 PRO A CA 1
ATOM 4576 C C . PRO A 1 668 ? 10.280 8.148 17.964 1.00 134.65 665 PRO A C 1
ATOM 4577 O O . PRO A 1 668 ? 9.815 9.274 17.789 1.00 134.99 665 PRO A O 1
ATOM 4581 N N . GLY A 1 669 ? 11.504 7.793 17.580 1.00 129.09 666 GLY A N 1
ATOM 4582 C CA . GLY A 1 669 ? 12.365 8.680 16.819 1.00 123.71 666 GLY A CA 1
ATOM 4583 C C . GLY A 1 669 ? 13.098 9.728 17.636 1.00 116.05 666 GLY A C 1
ATOM 4584 O O . GLY A 1 669 ? 13.924 10.467 17.101 1.00 113.51 666 GLY A O 1
ATOM 4585 N N . MET A 1 670 ? 12.801 9.798 18.930 1.00 113.18 667 MET A N 1
ATOM 4586 C CA . MET A 1 670 ? 13.428 10.793 19.795 1.00 108.72 667 MET A CA 1
ATOM 4587 C C . MET A 1 670 ? 14.892 10.458 20.100 1.00 105.11 667 MET A C 1
ATOM 4588 O O . MET A 1 670 ? 15.238 9.309 20.378 1.00 101.31 667 MET A O 1
ATOM 4593 N N . VAL A 1 671 ? 15.741 11.480 20.044 1.00 101.83 668 VAL A N 1
ATOM 4594 C CA . VAL A 1 671 ? 17.177 11.314 20.198 1.00 95.78 668 VAL A CA 1
ATOM 4595 C C . VAL A 1 671 ? 17.700 12.271 21.264 1.00 97.69 668 VAL A C 1
ATOM 4596 O O . VAL A 1 671 ? 18.895 12.297 21.563 1.00 98.70 668 VAL A O 1
ATOM 4600 N N . SER A 1 672 ? 16.797 13.053 21.844 1.00 96.97 669 SER A N 1
ATOM 4601 C CA . SER A 1 672 ? 17.179 14.091 22.797 1.00 94.45 669 SER A CA 1
ATOM 4602 C C . SER A 1 672 ? 17.951 13.538 24.001 1.00 91.54 669 SER A C 1
ATOM 4603 O O . SER A 1 672 ? 18.642 14.278 24.701 1.00 85.53 669 SER A O 1
ATOM 4606 N N . TRP A 1 673 ? 17.837 12.234 24.229 1.00 97.11 670 TRP A N 1
ATOM 4607 C CA . TRP A 1 673 ? 18.539 11.582 25.330 1.00 94.18 670 TRP A CA 1
ATOM 4608 C C . TRP A 1 673 ? 19.072 10.202 24.949 1.00 95.01 670 TRP A C 1
ATOM 4609 O O . TRP A 1 673 ? 18.390 9.430 24.273 1.00 101.72 670 TRP A O 1
ATOM 4620 N N . PHE A 1 674 ? 20.295 9.902 25.383 1.00 85.30 671 PHE A N 1
ATOM 4621 C CA . PHE A 1 674 ? 20.823 8.543 25.331 1.00 77.07 671 PHE A CA 1
ATOM 4622 C C . PHE A 1 674 ? 20.842 8.022 26.763 1.00 71.11 671 PHE A C 1
ATOM 4623 O O . PHE A 1 674 ? 20.853 8.814 27.700 1.00 67.62 671 PHE A O 1
ATOM 4631 N N . PRO A 1 675 ? 20.843 6.690 26.947 1.00 66.46 672 PRO A N 1
ATOM 4632 C CA . PRO A 1 675 ? 20.711 6.171 28.314 1.00 63.34 672 PRO A CA 1
ATOM 4633 C C . PRO A 1 675 ? 21.921 6.477 29.196 1.00 58.53 672 PRO A C 1
ATOM 4634 O O . PRO A 1 675 ? 23.037 6.703 28.711 1.00 48.21 672 PRO A O 1
ATOM 4638 N N . ALA A 1 676 ? 21.687 6.488 30.501 1.00 58.51 673 ALA A N 1
ATOM 4639 C CA . ALA A 1 676 ? 22.776 6.585 31.451 1.00 58.23 673 ALA A CA 1
ATOM 4640 C C . ALA A 1 676 ? 23.377 5.193 31.623 1.00 70.07 673 ALA A C 1
ATOM 4641 O O . ALA A 1 676 ? 22.787 4.197 31.195 1.00 73.00 673 ALA A O 1
ATOM 4643 N N . VAL A 1 677 ? 24.558 5.131 32.231 1.00 70.84 674 VAL A N 1
ATOM 4644 C CA . VAL A 1 677 ? 25.199 3.866 32.566 1.00 63.62 674 VAL A CA 1
ATOM 4645 C C . VAL A 1 677 ? 25.816 3.966 33.949 1.00 56.67 674 VAL A C 1
ATOM 4646 O O . VAL A 1 677 ? 26.634 4.849 34.209 1.00 56.59 674 VAL A O 1
ATOM 4650 N N . ILE A 1 678 ? 25.405 3.070 34.835 1.00 50.32 675 ILE A N 1
ATOM 4651 C CA . ILE A 1 678 ? 25.991 2.977 36.157 1.00 45.90 675 ILE A CA 1
ATOM 4652 C C . ILE A 1 678 ? 26.883 1.755 36.142 1.00 53.43 675 ILE A C 1
ATOM 4653 O O . ILE A 1 678 ? 26.392 0.628 36.255 1.00 63.81 675 ILE A O 1
ATOM 4658 N N . PRO A 1 679 ? 28.199 1.971 35.990 1.00 51.36 676 PRO A N 1
ATOM 4659 C CA . PRO A 1 679 ? 29.169 0.894 35.782 1.00 45.95 676 PRO A CA 1
ATOM 4660 C C . PRO A 1 679 ? 29.684 0.288 37.087 1.00 44.60 676 PRO A C 1
ATOM 4661 O O . PRO A 1 679 ? 29.772 0.971 38.107 1.00 42.06 676 PRO A O 1
ATOM 4665 N N . LEU A 1 680 ? 30.014 -0.997 37.043 1.00 46.78 677 LEU A N 1
ATOM 4666 C CA . LEU A 1 680 ? 30.702 -1.649 38.146 1.00 56.27 677 LEU A CA 1
ATOM 4667 C C . LEU A 1 680 ? 32.217 -1.570 37.924 1.00 60.20 677 LEU A C 1
ATOM 4668 O O . LEU A 1 680 ? 32.687 -1.660 36.784 1.00 58.81 677 LEU A O 1
ATOM 4673 N N . ARG A 1 681 ? 32.976 -1.390 39.004 1.00 56.64 678 ARG A N 1
ATOM 4674 C CA . ARG A 1 681 ? 34.431 -1.310 38.895 1.00 47.77 678 ARG A CA 1
ATOM 4675 C C . ARG A 1 681 ? 34.946 -2.509 38.117 1.00 47.35 678 ARG A C 1
ATOM 4676 O O . ARG A 1 681 ? 35.762 -2.383 37.202 1.00 41.88 678 ARG A O 1
ATOM 4684 N N . ASP A 1 682 ? 34.445 -3.677 38.489 1.00 51.66 679 ASP A N 1
ATOM 4685 C CA . ASP A 1 682 ? 34.882 -4.928 37.896 1.00 52.08 679 ASP A CA 1
ATOM 4686 C C . ASP A 1 682 ? 33.672 -5.727 37.470 1.00 57.03 679 ASP A C 1
ATOM 4687 O O . ASP A 1 682 ? 32.703 -5.849 38.222 1.00 66.73 679 ASP A O 1
ATOM 4692 N N . GLN A 1 683 ? 33.722 -6.267 36.261 1.00 49.23 680 GLN A N 1
ATOM 4693 C CA . GLN A 1 683 ? 32.661 -7.140 35.797 1.00 55.08 680 GLN A CA 1
ATOM 4694 C C . GLN A 1 683 ? 32.299 -8.190 36.858 1.00 62.88 680 GLN A C 1
ATOM 4695 O O . GLN A 1 683 ? 33.128 -9.013 37.249 1.00 64.39 680 GLN A O 1
ATOM 4701 N N . LEU A 1 684 ? 31.056 -8.141 37.327 1.00 64.93 681 LEU A N 1
ATOM 4702 C CA . LEU A 1 684 ? 30.564 -9.074 38.340 1.00 65.31 681 LEU A CA 1
ATOM 4703 C C . LEU A 1 684 ? 29.922 -10.290 37.688 1.00 62.12 681 LEU A C 1
ATOM 4704 O O . LEU A 1 684 ? 29.058 -10.147 36.832 1.00 62.43 681 LEU A O 1
ATOM 4709 N N . ARG A 1 685 ? 30.328 -11.489 38.090 1.00 64.30 682 ARG A N 1
ATOM 4710 C CA . ARG A 1 685 ? 29.798 -12.675 37.430 1.00 65.93 682 ARG A CA 1
ATOM 4711 C C . ARG A 1 685 ? 28.552 -13.238 38.099 1.00 71.88 682 ARG A C 1
ATOM 4712 O O . ARG A 1 685 ? 28.429 -13.237 39.323 1.00 74.55 682 ARG A O 1
ATOM 4720 N N . VAL A 1 686 ? 27.635 -13.723 37.270 1.00 77.44 683 VAL A N 1
ATOM 4721 C CA . VAL A 1 686 ? 26.360 -14.251 37.727 1.00 84.31 683 VAL A CA 1
ATOM 4722 C C . VAL A 1 686 ? 25.997 -15.520 36.961 1.00 85.55 683 VAL A C 1
ATOM 4723 O O . VAL A 1 686 ? 26.548 -15.800 35.894 1.00 85.68 683 VAL A O 1
ATOM 4727 N N . GLY A 1 687 ? 25.062 -16.282 37.513 1.00 87.73 684 GLY A N 1
ATOM 4728 C CA . GLY A 1 687 ? 24.568 -17.481 36.862 1.00 96.60 684 GLY A CA 1
ATOM 4729 C C . GLY A 1 687 ? 23.062 -17.581 36.998 1.00 102.07 684 GLY A C 1
ATOM 4730 O O . GLY A 1 687 ? 22.436 -16.714 37.609 1.00 102.12 684 GLY A O 1
ATOM 4731 N N . GLU A 1 688 ? 22.474 -18.633 36.437 1.00 103.91 685 GLU A N 1
ATOM 4732 C CA . GLU A 1 688 ? 21.027 -18.790 36.498 1.00 102.71 685 GLU A CA 1
ATOM 4733 C C . GLU A 1 688 ? 20.576 -18.884 37.952 1.00 97.88 685 GLU A C 1
ATOM 4734 O O . GLU A 1 688 ? 21.040 -19.744 38.695 1.00 96.78 685 GLU A O 1
ATOM 4740 N N . GLY A 1 689 ? 19.695 -17.974 38.360 1.00 98.99 686 GLY A N 1
ATOM 4741 C CA . GLY A 1 689 ? 19.122 -18.009 39.694 1.00 103.84 686 GLY A CA 1
ATOM 4742 C C . GLY A 1 689 ? 19.468 -16.850 40.613 1.00 101.52 686 GLY A C 1
ATOM 4743 O O . GLY A 1 689 ? 18.714 -16.540 41.533 1.00 98.35 686 GLY A O 1
ATOM 4744 N N . ASP A 1 690 ? 20.605 -16.207 40.370 1.00 104.01 687 ASP A N 1
ATOM 4745 C CA . ASP A 1 690 ? 21.092 -15.156 41.260 1.00 108.69 687 ASP A CA 1
ATOM 4746 C C . ASP A 1 690 ? 20.201 -13.914 41.297 1.00 116.68 687 ASP A C 1
ATOM 4747 O O . ASP A 1 690 ? 19.722 -13.445 40.264 1.00 119.32 687 ASP A O 1
ATOM 4752 N N . ARG A 1 691 ? 19.991 -13.389 42.501 1.00 119.43 688 ARG A N 1
ATOM 4753 C CA . ARG A 1 691 ? 19.226 -12.166 42.707 1.00 117.49 688 ARG A CA 1
ATOM 4754 C C . ARG A 1 691 ? 20.175 -10.998 42.946 1.00 109.49 688 ARG A C 1
ATOM 4755 O O . ARG A 1 691 ? 21.087 -11.085 43.773 1.00 105.87 688 ARG A O 1
ATOM 4763 N N . ILE A 1 692 ? 19.955 -9.904 42.224 1.00 105.93 689 ILE A N 1
ATOM 4764 C CA . ILE A 1 692 ? 20.857 -8.762 42.292 1.00 96.31 689 ILE A CA 1
ATOM 4765 C C . ILE A 1 692 ? 20.217 -7.522 42.900 1.00 94.33 689 ILE A C 1
ATOM 4766 O O . ILE A 1 692 ? 19.276 -6.962 42.350 1.00 88.80 689 ILE A O 1
ATOM 4771 N N . SER A 1 693 ? 20.753 -7.097 44.038 1.00 97.78 690 SER A N 1
ATOM 4772 C CA . SER A 1 693 ? 20.264 -5.921 44.739 1.00 99.23 690 SER A CA 1
ATOM 4773 C C . SER A 1 693 ? 21.172 -4.724 44.487 1.00 98.60 690 SER A C 1
ATOM 4774 O O . SER A 1 693 ? 22.209 -4.576 45.136 1.00 100.52 690 SER A O 1
ATOM 4777 N N . LEU A 1 694 ? 20.780 -3.879 43.537 1.00 93.74 691 LEU A N 1
ATOM 4778 C CA . LEU A 1 694 ? 21.484 -2.628 43.278 1.00 81.62 691 LEU A CA 1
ATOM 4779 C C . LEU A 1 694 ? 21.146 -1.590 44.340 1.00 82.81 691 LEU A C 1
ATOM 4780 O O . LEU A 1 694 ? 20.014 -1.116 44.414 1.00 86.96 691 LEU A O 1
ATOM 4785 N N . LYS A 1 695 ? 22.128 -1.242 45.164 1.00 80.11 692 LYS A N 1
ATOM 4786 C CA . LYS A 1 695 ? 21.927 -0.222 46.181 1.00 81.04 692 LYS A CA 1
ATOM 4787 C C . LYS A 1 695 ? 22.351 1.129 45.628 1.00 81.33 692 LYS A C 1
ATOM 4788 O O . LYS A 1 695 ? 23.542 1.356 45.388 1.00 76.91 692 LYS A O 1
ATOM 4794 N N . ILE A 1 696 ? 21.385 2.023 45.415 1.00 82.17 693 ILE A N 1
ATOM 4795 C CA . ILE A 1 696 ? 21.713 3.380 44.980 1.00 79.01 693 ILE A CA 1
ATOM 4796 C C . ILE A 1 696 ? 21.166 4.455 45.908 1.00 83.00 693 ILE A C 1
ATOM 4797 O O . ILE A 1 696 ? 19.964 4.533 46.142 1.00 85.98 693 ILE A O 1
ATOM 4802 N N . ASP A 1 697 ? 22.056 5.297 46.417 1.00 82.70 694 ASP A N 1
ATOM 4803 C CA . ASP A 1 697 ? 21.641 6.444 47.204 1.00 85.35 694 ASP A CA 1
ATOM 4804 C C . ASP A 1 697 ? 21.907 7.716 46.426 1.00 83.06 694 ASP A C 1
ATOM 4805 O O . ASP A 1 697 ? 22.973 7.865 45.819 1.00 80.10 694 ASP A O 1
ATOM 4810 N N . ARG A 1 698 ? 20.946 8.631 46.432 1.00 83.38 695 ARG A N 1
ATOM 4811 C CA . ARG A 1 698 ? 21.174 9.911 45.791 1.00 78.85 695 ARG A CA 1
ATOM 4812 C C . ARG A 1 698 ? 21.379 10.906 46.921 1.00 75.45 695 ARG A C 1
ATOM 4813 O O . ARG A 1 698 ? 20.423 11.328 47.554 1.00 75.57 695 ARG A O 1
ATOM 4821 N N . LYS A 1 699 ? 22.635 11.233 47.205 1.00 71.40 696 LYS A N 1
ATOM 4822 C CA . LYS A 1 699 ? 22.957 12.137 48.300 1.00 69.37 696 LYS A CA 1
ATOM 4823 C C . LYS A 1 699 ? 23.081 13.591 47.851 1.00 66.80 696 LYS A C 1
ATOM 4824 O O . LYS A 1 699 ? 23.551 13.887 46.738 1.00 58.48 696 LYS A O 1
ATOM 4830 N N . VAL A 1 700 ? 22.679 14.493 48.743 1.00 71.46 697 VAL A N 1
ATOM 4831 C CA . VAL A 1 700 ? 22.696 15.927 48.461 1.00 71.71 697 VAL A CA 1
ATOM 4832 C C . VAL A 1 700 ? 23.577 16.703 49.445 1.00 74.38 697 VAL A C 1
ATOM 4833 O O . VAL A 1 700 ? 23.663 16.368 50.627 1.00 79.07 697 VAL A O 1
ATOM 4837 N N . ASP A 1 701 ? 24.216 17.752 48.935 1.00 73.01 698 ASP A N 1
ATOM 4838 C CA . ASP A 1 701 ? 25.279 18.445 49.646 1.00 74.15 698 ASP A CA 1
ATOM 4839 C C . ASP A 1 701 ? 24.990 19.941 49.717 1.00 72.37 698 ASP A C 1
ATOM 4840 O O . ASP A 1 701 ? 24.163 20.459 48.965 1.00 68.17 698 ASP A O 1
ATOM 4845 N N . ASN A 1 702 ? 25.673 20.634 50.623 1.00 77.93 699 ASN A N 1
ATOM 4846 C CA . ASN A 1 702 ? 25.542 22.080 50.729 1.00 80.56 699 ASN A CA 1
ATOM 4847 C C . ASN A 1 702 ? 25.853 22.761 49.403 1.00 71.86 699 ASN A C 1
ATOM 4848 O O . ASN A 1 702 ? 25.545 23.935 49.215 1.00 72.72 699 ASN A O 1
ATOM 4853 N N . THR A 1 703 ? 26.465 22.019 48.484 1.00 70.37 700 THR A N 1
ATOM 4854 C CA . THR A 1 703 ? 27.043 22.610 47.282 1.00 65.45 700 THR A CA 1
ATOM 4855 C C . THR A 1 703 ? 26.904 21.735 46.037 1.00 63.70 700 THR A C 1
ATOM 4856 O O . THR A 1 703 ? 27.198 22.180 44.928 1.00 55.43 700 THR A O 1
ATOM 4860 N N . GLY A 1 704 ? 26.475 20.489 46.215 1.00 69.42 701 GLY A N 1
ATOM 4861 C CA . GLY A 1 704 ? 26.360 19.576 45.092 1.00 69.13 701 GLY A CA 1
ATOM 4862 C C . GLY A 1 704 ? 25.491 18.355 45.328 1.00 67.23 701 GLY A C 1
ATOM 4863 O O . GLY A 1 704 ? 24.864 18.215 46.373 1.00 57.04 701 GLY A O 1
ATOM 4864 N N . VAL A 1 705 ? 25.471 17.464 44.341 1.00 72.98 702 VAL A N 1
ATOM 4865 C CA . VAL A 1 705 ? 24.614 16.283 44.360 1.00 73.92 702 VAL A CA 1
ATOM 4866 C C . VAL A 1 705 ? 25.303 15.098 43.681 1.00 66.29 702 VAL A C 1
ATOM 4867 O O . VAL A 1 705 ? 25.830 15.235 42.574 1.00 45.91 702 VAL A O 1
ATOM 4871 N N . TRP A 1 706 ? 25.287 13.932 44.328 1.00 70.99 703 TRP A N 1
ATOM 4872 C CA . TRP A 1 706 ? 25.948 12.765 43.741 1.00 67.91 703 TRP A CA 1
ATOM 4873 C C . TRP A 1 706 ? 25.258 11.434 44.028 1.00 74.29 703 TRP A C 1
ATOM 4874 O O . TRP A 1 706 ? 24.423 11.335 44.922 1.00 79.77 703 TRP A O 1
ATOM 4885 N N . TYR A 1 707 ? 25.623 10.413 43.259 1.00 70.16 704 TYR A N 1
ATOM 4886 C CA . TYR A 1 707 ? 25.127 9.062 43.485 1.00 65.32 704 TYR A CA 1
ATOM 4887 C C . TYR A 1 707 ? 26.198 8.188 44.116 1.00 60.00 704 TYR A C 1
ATOM 4888 O O . TYR A 1 707 ? 27.352 8.226 43.706 1.00 61.76 704 TYR A O 1
ATOM 4897 N N . GLU A 1 708 ? 25.812 7.398 45.112 1.00 62.60 705 GLU A N 1
ATOM 4898 C CA . GLU A 1 708 ? 26.684 6.344 45.622 1.00 65.14 705 GLU A CA 1
ATOM 4899 C C . GLU A 1 708 ? 25.991 5.013 45.393 1.00 75.25 705 GLU A C 1
ATOM 4900 O O . GLU A 1 708 ? 24.897 4.787 45.912 1.00 89.68 705 GLU A O 1
ATOM 4906 N N . TRP A 1 709 ? 26.606 4.129 44.616 1.00 66.24 706 TRP A N 1
ATOM 4907 C CA . TRP A 1 709 ? 25.952 2.867 44.300 1.00 66.60 706 TRP A CA 1
ATOM 4908 C C . TRP A 1 709 ? 26.834 1.664 44.552 1.00 67.00 706 TRP A C 1
ATOM 4909 O O . TRP A 1 709 ? 28.031 1.800 44.781 1.00 67.25 706 TRP A O 1
ATOM 4920 N N . HIS A 1 710 ? 26.217 0.488 44.531 1.00 71.92 707 HIS A N 1
ATOM 4921 C CA . HIS A 1 710 ? 26.945 -0.779 44.568 1.00 70.03 707 HIS A CA 1
ATOM 4922 C C . HIS A 1 710 ? 25.966 -1.931 44.378 1.00 71.54 707 HIS A C 1
ATOM 4923 O O . HIS A 1 710 ? 24.795 -1.711 44.081 1.00 74.54 707 HIS A O 1
ATOM 4930 N N . VAL A 1 711 ? 26.441 -3.158 44.536 1.00 69.80 708 VAL A N 1
ATOM 4931 C CA . VAL A 1 711 ? 25.606 -4.318 44.250 1.00 71.92 708 VAL A CA 1
ATOM 4932 C C . VAL A 1 711 ? 25.733 -5.399 45.310 1.00 77.17 708 VAL A C 1
ATOM 4933 O O . VAL A 1 711 ? 26.786 -5.559 45.921 1.00 76.52 708 VAL A O 1
ATOM 4937 N N . GLU A 1 712 ? 24.639 -6.122 45.534 1.00 83.61 709 GLU A N 1
ATOM 4938 C CA . GLU A 1 712 ? 24.650 -7.308 46.380 1.00 91.83 709 GLU A CA 1
ATOM 4939 C C . GLU A 1 712 ? 24.105 -8.504 45.611 1.00 92.30 709 GLU A C 1
ATOM 4940 O O . GLU A 1 712 ? 22.940 -8.527 45.230 1.00 91.35 709 GLU A O 1
ATOM 4946 N N . LYS A 1 713 ? 24.957 -9.495 45.375 1.00 95.29 710 LYS A N 1
ATOM 4947 C CA . LYS A 1 713 ? 24.540 -10.711 44.691 1.00 94.07 710 LYS A CA 1
ATOM 4948 C C . LYS A 1 713 ? 24.133 -11.760 45.707 1.00 93.76 710 LYS A C 1
ATOM 4949 O O . LYS A 1 713 ? 24.788 -11.910 46.735 1.00 90.96 710 LYS A O 1
ATOM 4955 N N . LYS A 1 714 ? 23.052 -12.480 45.424 1.00 99.72 711 LYS A N 1
ATOM 4956 C CA . LYS A 1 714 ? 22.653 -13.596 46.276 1.00 109.06 711 LYS A CA 1
ATOM 4957 C C . LYS A 1 714 ? 22.281 -14.824 45.452 1.00 112.84 711 LYS A C 1
ATOM 4958 O O . LYS A 1 714 ? 21.413 -14.760 44.587 1.00 104.40 711 LYS A O 1
ATOM 4964 N N . LYS A 1 715 ? 22.952 -15.940 45.717 1.00 123.51 712 LYS A N 1
ATOM 4965 C CA . LYS A 1 715 ? 22.622 -17.193 45.052 1.00 127.65 712 LYS A CA 1
ATOM 4966 C C . LYS A 1 715 ? 21.359 -17.760 45.687 1.00 147.62 712 LYS A C 1
ATOM 4967 O O . LYS A 1 715 ? 20.791 -17.144 46.591 1.00 151.93 712 LYS A O 1
ATOM 4973 N N . THR A 1 716 ? 20.910 -18.921 45.218 1.00 162.12 713 THR A N 1
ATOM 4974 C CA . THR A 1 716 ? 19.689 -19.523 45.760 1.00 173.96 713 THR A CA 1
ATOM 4975 C C . THR A 1 716 ? 19.881 -20.031 47.187 1.00 179.04 713 THR A C 1
ATOM 4976 O O . THR A 1 716 ? 18.927 -20.108 47.962 1.00 181.33 713 THR A O 1
ATOM 4980 N N . ASN A 1 717 ? 21.120 -20.370 47.525 1.00 179.18 714 ASN A N 1
ATOM 4981 C CA . ASN A 1 717 ? 21.454 -20.843 48.864 1.00 182.58 714 ASN A CA 1
ATOM 4982 C C . ASN A 1 717 ? 21.479 -19.724 49.903 1.00 184.14 714 ASN A C 1
ATOM 4983 O O . ASN A 1 717 ? 21.965 -19.912 51.018 1.00 186.68 714 ASN A O 1
ATOM 4988 N N . GLY A 1 718 ? 20.953 -18.562 49.529 1.00 181.26 715 GLY A N 1
ATOM 4989 C CA . GLY A 1 718 ? 20.846 -17.435 50.439 1.00 177.40 715 GLY A CA 1
ATOM 4990 C C . GLY A 1 718 ? 22.159 -16.733 50.731 1.00 167.07 715 GLY A C 1
ATOM 4991 O O . GLY A 1 718 ? 22.169 -15.620 51.256 1.00 164.05 715 GLY A O 1
ATOM 4992 N N . GLU A 1 719 ? 23.268 -17.384 50.394 1.00 161.49 716 GLU A N 1
ATOM 4993 C CA . GLU A 1 719 ? 24.593 -16.826 50.642 1.00 156.56 716 GLU A CA 1
ATOM 4994 C C . GLU A 1 719 ? 24.829 -15.601 49.760 1.00 145.22 716 GLU A C 1
ATOM 4995 O O . GLU A 1 719 ? 24.610 -15.654 48.549 1.00 142.14 716 GLU A O 1
ATOM 5001 N N . SER A 1 720 ? 25.286 -14.507 50.369 1.00 136.91 717 SER A N 1
ATOM 5002 C CA . SER A 1 720 ? 25.346 -13.211 49.689 1.00 126.48 717 SER A CA 1
ATOM 5003 C C . SER A 1 720 ? 26.713 -12.519 49.681 1.00 116.95 717 SER A C 1
ATOM 5004 O O . SER A 1 720 ? 27.469 -12.587 50.650 1.00 119.62 717 SER A O 1
ATOM 5007 N N . VAL A 1 721 ? 27.004 -11.837 48.575 1.00 104.71 718 VAL A N 1
ATOM 5008 C CA . VAL A 1 721 ? 28.205 -11.018 48.436 1.00 98.69 718 VAL A CA 1
ATOM 5009 C C . VAL A 1 721 ? 27.837 -9.575 48.080 1.00 90.30 718 VAL A C 1
ATOM 5010 O O . VAL A 1 721 ? 26.717 -9.298 47.654 1.00 83.64 718 VAL A O 1
ATOM 5014 N N . SER A 1 722 ? 28.788 -8.661 48.248 1.00 86.03 719 SER A N 1
ATOM 5015 C CA . SER A 1 722 ? 28.535 -7.238 48.037 1.00 80.49 719 SER A CA 1
ATOM 5016 C C . SER A 1 722 ? 29.763 -6.477 47.521 1.00 75.45 719 SER A C 1
ATOM 5017 O O . SER A 1 722 ? 30.784 -6.390 48.205 1.00 69.63 719 SER A O 1
ATOM 5020 N N . THR A 1 723 ? 29.654 -5.918 46.317 1.00 79.39 720 THR A N 1
ATOM 5021 C CA . THR A 1 723 ? 30.736 -5.121 45.741 1.00 72.12 720 THR A CA 1
ATOM 5022 C C . THR A 1 723 ? 30.980 -3.877 46.588 1.00 72.28 720 THR A C 1
ATOM 5023 O O . THR A 1 723 ? 30.150 -3.521 47.424 1.00 75.94 720 THR A O 1
ATOM 5027 N N . PRO A 1 724 ? 32.124 -3.210 46.382 1.00 66.77 721 PRO A N 1
ATOM 5028 C CA . PRO A 1 724 ? 32.415 -2.053 47.230 1.00 65.46 721 PRO A CA 1
ATOM 5029 C C . PRO A 1 724 ? 31.592 -0.835 46.828 1.00 61.90 721 PRO A C 1
ATOM 5030 O O . PRO A 1 724 ? 31.249 -0.659 45.656 1.00 56.78 721 PRO A O 1
ATOM 5034 N N . ILE A 1 725 ? 31.270 -0.006 47.812 1.00 61.38 722 ILE A N 1
ATOM 5035 C CA . ILE A 1 725 ? 30.499 1.201 47.570 1.00 57.47 722 ILE A CA 1
ATOM 5036 C C . ILE A 1 725 ? 31.290 2.137 46.675 1.00 56.87 722 ILE A C 1
ATOM 5037 O O . ILE A 1 725 ? 32.361 2.613 47.056 1.00 54.74 722 ILE A O 1
ATOM 5042 N N . GLN A 1 726 ? 30.749 2.380 45.481 1.00 56.80 723 GLN A N 1
ATOM 5043 C CA . GLN A 1 726 ? 31.400 3.184 44.452 1.00 55.50 723 GLN A CA 1
ATOM 5044 C C . GLN A 1 726 ? 30.979 4.641 44.537 1.00 62.07 723 GLN A C 1
ATOM 5045 O O . GLN A 1 726 ? 29.846 4.948 44.895 1.00 71.92 723 GLN A O 1
ATOM 5051 N N . ASN A 1 727 ? 31.898 5.533 44.188 1.00 55.96 724 ASN A N 1
ATOM 5052 C CA . ASN A 1 727 ? 31.668 6.971 44.288 1.00 48.45 724 ASN A CA 1
ATOM 5053 C C . ASN A 1 727 ? 31.423 7.443 45.725 1.00 48.84 724 ASN A C 1
ATOM 5054 O O . ASN A 1 727 ? 30.542 8.263 45.963 1.00 47.14 724 ASN A O 1
ATOM 5059 N N . PRO A 1 728 ? 32.211 6.940 46.689 1.00 48.84 725 PRO A N 1
ATOM 5060 C CA . PRO A 1 728 ? 32.059 7.392 48.072 1.00 53.15 725 PRO A CA 1
ATOM 5061 C C . PRO A 1 728 ? 32.352 8.872 48.243 1.00 57.56 725 PRO A C 1
ATOM 5062 O O . PRO A 1 728 ? 33.518 9.246 48.329 1.00 57.91 725 PRO A O 1
ATOM 5066 N N . ASN A 1 729 ? 31.300 9.685 48.304 1.00 62.45 726 ASN A N 1
ATOM 5067 C CA . ASN A 1 729 ? 31.405 11.123 48.532 1.00 65.37 726 ASN A CA 1
ATOM 5068 C C . ASN A 1 729 ? 31.570 11.900 47.232 1.00 66.96 726 ASN A C 1
ATOM 5069 O O . ASN A 1 729 ? 32.110 13.005 47.215 1.00 65.05 726 ASN A O 1
ATOM 5074 N N . GLY A 1 730 ? 31.100 11.307 46.141 1.00 67.26 727 GLY A N 1
ATOM 5075 C CA . GLY A 1 730 ? 31.143 11.951 44.844 1.00 64.52 727 GLY A CA 1
ATOM 5076 C C . GLY A 1 730 ? 32.546 12.366 44.454 1.00 66.01 727 GLY A C 1
ATOM 5077 O O . GLY A 1 730 ? 32.729 13.255 43.621 1.00 70.10 727 GLY A O 1
ATOM 5078 N N . GLU A 1 731 ? 33.541 11.721 45.055 1.00 62.35 728 GLU A N 1
ATOM 5079 C CA . GLU A 1 731 ? 34.942 12.043 44.789 1.00 61.32 728 GLU A CA 1
ATOM 5080 C C . GLU A 1 731 ? 35.312 11.863 43.316 1.00 47.45 728 GLU A C 1
ATOM 5081 O O . GLU A 1 731 ? 36.313 12.393 42.852 1.00 45.41 728 GLU A O 1
ATOM 5087 N N . SER A 1 732 ? 34.496 11.110 42.591 1.00 43.72 729 SER A N 1
ATOM 5088 C CA . SER A 1 732 ? 34.757 10.830 41.190 1.00 50.40 729 SER A CA 1
ATOM 5089 C C . SER A 1 732 ? 33.612 11.335 40.314 1.00 59.73 729 SER A C 1
ATOM 5090 O O . SER A 1 732 ? 33.752 11.467 39.099 1.00 66.08 729 SER A O 1
ATOM 5093 N N . TYR A 1 733 ? 32.479 11.617 40.943 1.00 54.55 730 TYR A N 1
ATOM 5094 C CA . TYR A 1 733 ? 31.303 12.092 40.232 1.00 48.13 730 TYR A CA 1
ATOM 5095 C C . TYR A 1 733 ? 30.405 12.860 41.189 1.00 40.86 730 TYR A C 1
ATOM 5096 O O . TYR A 1 733 ? 29.724 12.271 42.032 1.00 31.65 730 TYR A O 1
ATOM 5105 N N . TYR A 1 734 ? 30.413 14.180 41.032 1.00 42.09 731 TYR A N 1
ATOM 5106 C CA . TYR A 1 734 ? 29.783 15.108 41.961 1.00 40.67 731 TYR A CA 1
ATOM 5107 C C . TYR A 1 734 ? 29.278 16.324 41.213 1.00 41.74 731 TYR A C 1
ATOM 5108 O O . TYR A 1 734 ? 30.037 17.259 40.975 1.00 38.21 731 TYR A O 1
ATOM 5117 N N . MET A 1 735 ? 28.000 16.318 40.846 1.00 52.91 732 MET A N 1
ATOM 5118 C CA . MET A 1 735 ? 27.395 17.468 40.172 1.00 55.92 732 MET A CA 1
ATOM 5119 C C . MET A 1 735 ? 27.128 18.623 41.145 1.00 58.76 732 MET A C 1
ATOM 5120 O O . MET A 1 735 ? 26.323 18.503 42.070 1.00 57.10 732 MET A O 1
ATOM 5125 N N . ARG A 1 736 ? 27.825 19.737 40.928 1.00 58.21 733 ARG A N 1
ATOM 5126 C CA . ARG A 1 736 ? 27.762 20.881 41.831 1.00 59.48 733 ARG A CA 1
ATOM 5127 C C . ARG A 1 736 ? 26.766 21.938 41.365 1.00 55.61 733 ARG A C 1
ATOM 5128 O O . ARG A 1 736 ? 26.199 21.837 40.273 1.00 47.91 733 ARG A O 1
ATOM 5136 N N . MET A 1 737 ? 26.558 22.949 42.203 1.00 57.53 734 MET A N 1
ATOM 5137 C CA . MET A 1 737 ? 25.597 24.005 41.904 1.00 64.39 734 MET A CA 1
ATOM 5138 C C . MET A 1 737 ? 26.081 25.391 42.334 1.00 64.51 734 MET A C 1
ATOM 5139 O O . MET A 1 737 ? 26.550 25.579 43.457 1.00 65.25 734 MET A O 1
ATOM 5144 N N . ALA B 1 47 ? 27.672 -9.051 -0.736 1.00 191.09 44 ALA B N 1
ATOM 5145 C CA . ALA B 1 47 ? 28.224 -9.684 -1.927 1.00 197.11 44 ALA B CA 1
ATOM 5146 C C . ALA B 1 47 ? 29.254 -10.756 -1.576 1.00 196.74 44 ALA B C 1
ATOM 5147 O O . ALA B 1 47 ? 29.164 -11.403 -0.532 1.00 192.04 44 ALA B O 1
ATOM 5149 N N . ASN B 1 48 ? 30.234 -10.932 -2.456 1.00 199.69 45 ASN B N 1
ATOM 5150 C CA . ASN B 1 48 ? 31.224 -11.994 -2.311 1.00 195.84 45 ASN B CA 1
ATOM 5151 C C . ASN B 1 48 ? 32.469 -11.564 -1.536 1.00 194.24 45 ASN B C 1
ATOM 5152 O O . ASN B 1 48 ? 32.710 -12.030 -0.422 1.00 188.09 45 ASN B O 1
ATOM 5157 N N . SER B 1 49 ? 33.255 -10.674 -2.134 1.00 197.90 46 SER B N 1
ATOM 5158 C CA . SER B 1 49 ? 34.522 -10.248 -1.549 1.00 193.12 46 SER B CA 1
ATOM 5159 C C . SER B 1 49 ? 34.338 -9.600 -0.179 1.00 191.27 46 SER B C 1
ATOM 5160 O O . SER B 1 49 ? 35.301 -9.430 0.572 1.00 186.92 46 SER B O 1
ATOM 5163 N N . ARG B 1 50 ? 33.100 -9.240 0.143 1.00 194.89 47 ARG B N 1
ATOM 5164 C CA . ARG B 1 50 ? 32.786 -8.651 1.441 1.00 191.87 47 ARG B CA 1
ATOM 5165 C C . ARG B 1 50 ? 33.050 -9.643 2.567 1.00 178.34 47 ARG B C 1
ATOM 5166 O O . ARG B 1 50 ? 33.471 -9.259 3.658 1.00 168.96 47 ARG B O 1
ATOM 5174 N N . ILE B 1 51 ? 32.790 -10.918 2.292 1.00 174.70 48 ILE B N 1
ATOM 5175 C CA . ILE B 1 51 ? 32.984 -11.986 3.268 1.00 161.34 48 ILE B CA 1
ATOM 5176 C C . ILE B 1 51 ? 34.333 -12.673 3.076 1.00 153.57 48 ILE B C 1
ATOM 5177 O O . ILE B 1 51 ? 34.671 -13.104 1.975 1.00 154.32 48 ILE B O 1
ATOM 5182 N N . HIS B 1 52 ? 35.099 -12.768 4.159 1.00 144.34 49 HIS B N 1
ATOM 5183 C CA . HIS B 1 52 ? 36.452 -13.311 4.103 1.00 139.17 49 HIS B CA 1
ATOM 5184 C C . HIS B 1 52 ? 36.533 -14.742 4.626 1.00 139.27 49 HIS B C 1
ATOM 5185 O O . HIS B 1 52 ? 36.064 -15.040 5.724 1.00 137.13 49 HIS B O 1
ATOM 5192 N N . ILE B 1 53 ? 37.135 -15.622 3.831 1.00 139.80 50 ILE B N 1
ATOM 5193 C CA . ILE B 1 53 ? 37.269 -17.025 4.206 1.00 134.87 50 ILE B CA 1
ATOM 5194 C C . ILE B 1 53 ? 38.727 -17.461 4.332 1.00 127.70 50 ILE B C 1
ATOM 5195 O O . ILE B 1 53 ? 39.547 -17.196 3.450 1.00 129.02 50 ILE B O 1
ATOM 5200 N N . GLY B 1 54 ? 39.035 -18.129 5.441 1.00 116.27 51 GLY B N 1
ATOM 5201 C CA . GLY B 1 54 ? 40.387 -18.571 5.725 1.00 111.35 51 GLY B CA 1
ATOM 5202 C C . GLY B 1 54 ? 40.526 -20.079 5.773 1.00 113.33 51 GLY B C 1
ATOM 5203 O O . GLY B 1 54 ? 39.560 -20.799 6.021 1.00 113.16 51 GLY B O 1
ATOM 5204 N N . TRP B 1 55 ? 41.742 -20.556 5.539 1.00 114.39 52 TRP B N 1
ATOM 5205 C CA . TRP B 1 55 ? 42.014 -21.986 5.509 1.00 117.99 52 TRP B CA 1
ATOM 5206 C C . TRP B 1 55 ? 42.924 -22.397 6.659 1.00 109.52 52 TRP B C 1
ATOM 5207 O O . TRP B 1 55 ? 44.076 -21.974 6.722 1.00 107.71 52 TRP B O 1
ATOM 5218 N N . MET B 1 56 ? 42.417 -23.221 7.570 1.00 102.90 53 MET B N 1
ATOM 5219 C CA . MET B 1 56 ? 43.272 -23.722 8.636 1.00 99.09 53 MET B CA 1
ATOM 5220 C C . MET B 1 56 ? 44.036 -24.938 8.143 1.00 101.68 53 MET B C 1
ATOM 5221 O O . MET B 1 56 ? 43.460 -25.851 7.547 1.00 106.06 53 MET B O 1
ATOM 5226 N N . ALA B 1 57 ? 45.343 -24.928 8.377 1.00 99.13 54 ALA B N 1
ATOM 5227 C CA . ALA B 1 57 ? 46.185 -26.056 8.026 1.00 98.52 54 ALA B CA 1
ATOM 5228 C C . ALA B 1 57 ? 45.950 -27.185 9.019 1.00 102.81 54 ALA B C 1
ATOM 5229 O O . ALA B 1 57 ? 45.525 -26.953 10.151 1.00 92.92 54 ALA B O 1
ATOM 5231 N N . THR B 1 58 ? 46.222 -28.406 8.577 1.00 114.33 55 THR B N 1
ATOM 5232 C CA . THR B 1 58 ? 46.003 -29.602 9.375 1.00 108.22 55 THR B CA 1
ATOM 5233 C C . THR B 1 58 ? 46.984 -30.649 8.869 1.00 107.32 55 THR B C 1
ATOM 5234 O O . THR B 1 58 ? 47.550 -30.488 7.789 1.00 103.93 55 THR B O 1
ATOM 5238 N N . THR B 1 59 ? 47.209 -31.708 9.641 1.00 111.93 56 THR B N 1
ATOM 5239 C CA . THR B 1 59 ? 48.042 -32.805 9.157 1.00 115.60 56 THR B CA 1
ATOM 5240 C C . THR B 1 59 ? 47.439 -33.392 7.884 1.00 122.05 56 THR B C 1
ATOM 5241 O O . THR B 1 59 ? 48.139 -34.004 7.078 1.00 125.53 56 THR B O 1
ATOM 5245 N N . LEU B 1 60 ? 46.135 -33.189 7.711 1.00 124.80 57 LEU B N 1
ATOM 5246 C CA . LEU B 1 60 ? 45.440 -33.594 6.495 1.00 130.75 57 LEU B CA 1
ATOM 5247 C C . LEU B 1 60 ? 46.143 -33.077 5.252 1.00 136.87 57 LEU B C 1
ATOM 5248 O O . LEU B 1 60 ? 46.097 -33.709 4.198 1.00 148.23 57 LEU B O 1
ATOM 5253 N N . ASP B 1 61 ? 46.784 -31.922 5.369 1.00 132.34 58 ASP B N 1
ATOM 5254 C CA . ASP B 1 61 ? 47.471 -31.339 4.225 1.00 137.85 58 ASP B CA 1
ATOM 5255 C C . ASP B 1 61 ? 48.950 -31.056 4.487 1.00 134.20 58 ASP B C 1
ATOM 5256 O O . ASP B 1 61 ? 49.416 -29.928 4.316 1.00 134.18 58 ASP B O 1
ATOM 5261 N N . VAL B 1 62 ? 49.686 -32.087 4.892 1.00 130.40 59 VAL B N 1
ATOM 5262 C CA . VAL B 1 62 ? 51.123 -31.958 5.106 1.00 125.98 59 VAL B CA 1
ATOM 5263 C C . VAL B 1 62 ? 51.925 -32.494 3.922 1.00 139.56 59 VAL B C 1
ATOM 5264 O O . VAL B 1 62 ? 52.240 -33.679 3.862 1.00 143.96 59 VAL B O 1
ATOM 5268 N N . ALA B 1 63 ? 52.249 -31.616 2.980 1.00 144.44 60 ALA B N 1
ATOM 5269 C CA . ALA B 1 63 ? 53.138 -31.984 1.887 1.00 150.97 60 ALA B CA 1
ATOM 5270 C C . ALA B 1 63 ? 54.569 -32.012 2.408 1.00 153.29 60 ALA B C 1
ATOM 5271 O O . ALA B 1 63 ? 54.793 -31.928 3.615 1.00 151.32 60 ALA B O 1
ATOM 5273 N N . GLU B 1 64 ? 55.540 -32.123 1.508 1.00 159.02 61 GLU B N 1
ATOM 5274 C CA . GLU B 1 64 ? 56.937 -32.213 1.922 1.00 159.49 61 GLU B CA 1
ATOM 5275 C C . GLU B 1 64 ? 57.671 -30.886 1.719 1.00 155.05 61 GLU B C 1
ATOM 5276 O O . GLU B 1 64 ? 57.328 -30.106 0.828 1.00 157.42 61 GLU B O 1
ATOM 5282 N N . ASN B 1 65 ? 58.676 -30.637 2.554 1.00 149.81 62 ASN B N 1
ATOM 5283 C CA . ASN B 1 65 ? 59.405 -29.373 2.532 1.00 149.73 62 ASN B CA 1
ATOM 5284 C C . ASN B 1 65 ? 58.474 -28.164 2.591 1.00 144.57 62 ASN B C 1
ATOM 5285 O O . ASN B 1 65 ? 58.859 -27.055 2.225 1.00 147.97 62 ASN B O 1
ATOM 5290 N N . LEU B 1 66 ? 57.251 -28.386 3.060 1.00 134.16 63 LEU B N 1
ATOM 5291 C CA . LEU B 1 66 ? 56.225 -27.349 3.071 1.00 125.16 63 LEU B CA 1
ATOM 5292 C C . LEU B 1 66 ? 56.649 -26.128 3.876 1.00 128.41 63 LEU B C 1
ATOM 5293 O O . LEU B 1 66 ? 56.367 -24.995 3.491 1.00 126.84 63 LEU B O 1
ATOM 5298 N N . ASP B 1 67 ? 57.321 -26.367 4.998 1.00 134.00 64 ASP B N 1
ATOM 5299 C CA . ASP B 1 67 ? 57.804 -25.284 5.846 1.00 133.19 64 ASP B CA 1
ATOM 5300 C C . ASP B 1 67 ? 58.799 -24.397 5.104 1.00 140.16 64 ASP B C 1
ATOM 5301 O O . ASP B 1 67 ? 59.159 -23.319 5.581 1.00 141.65 64 ASP B O 1
ATOM 5306 N N . ARG B 1 68 ? 59.243 -24.852 3.936 1.00 142.76 65 ARG B N 1
ATOM 5307 C CA . ARG B 1 68 ? 60.150 -24.060 3.113 1.00 145.64 65 ARG B CA 1
ATOM 5308 C C . ARG B 1 68 ? 59.521 -23.730 1.757 1.00 143.89 65 ARG B C 1
ATOM 5309 O O . ARG B 1 68 ? 60.219 -23.386 0.803 1.00 143.74 65 ARG B O 1
ATOM 5317 N N . HIS B 1 69 ? 58.195 -23.835 1.693 1.00 139.67 66 HIS B N 1
ATOM 5318 C CA . HIS B 1 69 ? 57.426 -23.474 0.505 1.00 141.83 66 HIS B CA 1
ATOM 5319 C C . HIS B 1 69 ? 56.020 -23.017 0.907 1.00 134.65 66 HIS B C 1
ATOM 5320 O O . HIS B 1 69 ? 55.074 -23.802 0.872 1.00 132.98 66 HIS B O 1
ATOM 5327 N N . VAL B 1 70 ? 55.879 -21.749 1.286 1.00 130.94 67 VAL B N 1
ATOM 5328 C CA . VAL B 1 70 ? 54.590 -21.233 1.753 1.00 122.27 67 VAL B CA 1
ATOM 5329 C C . VAL B 1 70 ? 53.811 -20.455 0.694 1.00 127.12 67 VAL B C 1
ATOM 5330 O O . VAL B 1 70 ? 52.595 -20.606 0.577 1.00 124.84 67 VAL B O 1
ATOM 5334 N N . ALA B 1 71 ? 54.512 -19.611 -0.057 1.00 133.80 68 ALA B N 1
ATOM 5335 C CA . ALA B 1 71 ? 53.878 -18.785 -1.082 1.00 140.46 68 ALA B CA 1
ATOM 5336 C C . ALA B 1 71 ? 52.969 -19.608 -1.986 1.00 145.65 68 ALA B C 1
ATOM 5337 O O . ALA B 1 71 ? 51.776 -19.323 -2.114 1.00 146.53 68 ALA B O 1
ATOM 5339 N N . THR B 1 72 ? 53.543 -20.625 -2.620 1.00 147.91 69 THR B N 1
ATOM 5340 C CA . THR B 1 72 ? 52.782 -21.502 -3.499 1.00 152.03 69 THR B CA 1
ATOM 5341 C C . THR B 1 72 ? 51.582 -22.106 -2.775 1.00 146.12 69 THR B C 1
ATOM 5342 O O . THR B 1 72 ? 50.492 -22.184 -3.332 1.00 148.10 69 THR B O 1
ATOM 5346 N N . PHE B 1 73 ? 51.787 -22.520 -1.529 1.00 139.76 70 PHE B N 1
ATOM 5347 C CA . PHE B 1 73 ? 50.714 -23.089 -0.717 1.00 134.01 70 PHE B CA 1
ATOM 5348 C C . PHE B 1 73 ? 49.495 -22.168 -0.691 1.00 128.90 70 PHE B C 1
ATOM 5349 O O . PHE B 1 73 ? 48.363 -22.616 -0.880 1.00 125.81 70 PHE B O 1
ATOM 5357 N N . CYS B 1 74 ? 49.734 -20.880 -0.461 1.00 126.79 71 CYS B N 1
ATOM 5358 C CA . CYS B 1 74 ? 48.649 -19.906 -0.370 1.00 121.35 71 CYS B CA 1
ATOM 5359 C C . CYS B 1 74 ? 48.178 -19.423 -1.743 1.00 123.42 71 CYS B C 1
ATOM 5360 O O . CYS B 1 74 ? 47.115 -18.819 -1.862 1.00 114.85 71 CYS B O 1
ATOM 5363 N N . THR B 1 75 ? 48.973 -19.680 -2.777 1.00 132.73 72 THR B N 1
ATOM 5364 C CA . THR B 1 75 ? 48.542 -19.383 -4.139 1.00 144.41 72 THR B CA 1
ATOM 5365 C C . THR B 1 75 ? 47.512 -20.428 -4.548 1.00 146.05 72 THR B C 1
ATOM 5366 O O . THR B 1 75 ? 46.504 -20.120 -5.190 1.00 144.27 72 THR B O 1
ATOM 5370 N N . ARG B 1 76 ? 47.780 -21.668 -4.156 1.00 147.96 73 ARG B N 1
ATOM 5371 C CA . ARG B 1 76 ? 46.864 -22.777 -4.365 1.00 154.78 73 ARG B CA 1
ATOM 5372 C C . ARG B 1 76 ? 45.614 -22.546 -3.533 1.00 147.66 73 ARG B C 1
ATOM 5373 O O . ARG B 1 76 ? 44.492 -22.645 -4.033 1.00 149.70 73 ARG B O 1
ATOM 5381 N N . LEU B 1 77 ? 45.820 -22.235 -2.256 1.00 137.21 74 LEU B N 1
ATOM 5382 C CA . LEU B 1 77 ? 44.716 -21.932 -1.356 1.00 127.77 74 LEU B CA 1
ATOM 5383 C C . LEU B 1 77 ? 43.866 -20.792 -1.899 1.00 125.47 74 LEU B C 1
ATOM 5384 O O . LEU B 1 77 ? 42.651 -20.767 -1.712 1.00 122.95 74 LEU B O 1
ATOM 5389 N N . GLY B 1 78 ? 44.516 -19.845 -2.567 1.00 127.23 75 GLY B N 1
ATOM 5390 C CA . GLY B 1 78 ? 43.831 -18.703 -3.139 1.00 130.73 75 GLY B CA 1
ATOM 5391 C C . GLY B 1 78 ? 43.033 -19.066 -4.375 1.00 135.09 75 GLY B C 1
ATOM 5392 O O . GLY B 1 78 ? 41.929 -18.563 -4.582 1.00 129.98 75 GLY B O 1
ATOM 5393 N N . GLU B 1 79 ? 43.592 -19.945 -5.199 1.00 144.75 76 GLU B N 1
ATOM 5394 C CA . GLU B 1 79 ? 42.909 -20.385 -6.414 1.00 157.25 76 GLU B CA 1
ATOM 5395 C C . GLU B 1 79 ? 41.634 -21.160 -6.094 1.00 157.08 76 GLU B C 1
ATOM 5396 O O . GLU B 1 79 ? 40.805 -21.404 -6.976 1.00 162.42 76 GLU B O 1
ATOM 5402 N N . PHE B 1 80 ? 41.485 -21.544 -4.829 1.00 148.65 77 PHE B N 1
ATOM 5403 C CA . PHE B 1 80 ? 40.270 -22.203 -4.365 1.00 149.65 77 PHE B CA 1
ATOM 5404 C C . PHE B 1 80 ? 39.349 -21.186 -3.700 1.00 144.45 77 PHE B C 1
ATOM 5405 O O . PHE B 1 80 ? 38.397 -21.542 -3.007 1.00 137.33 77 PHE B O 1
ATOM 5413 N N . LYS B 1 81 ? 39.656 -19.914 -3.923 1.00 149.39 78 LYS B N 1
ATOM 5414 C CA . LYS B 1 81 ? 38.848 -18.804 -3.426 1.00 149.91 78 LYS B CA 1
ATOM 5415 C C . LYS B 1 81 ? 38.746 -18.709 -1.897 1.00 143.71 78 LYS B C 1
ATOM 5416 O O . LYS B 1 81 ? 37.691 -18.955 -1.315 1.00 139.82 78 LYS B O 1
ATOM 5422 N N . TYR B 1 82 ? 39.855 -18.358 -1.258 1.00 144.90 79 TYR B N 1
ATOM 5423 C CA . TYR B 1 82 ? 39.833 -17.932 0.138 1.00 149.75 79 TYR B CA 1
ATOM 5424 C C . TYR B 1 82 ? 41.105 -17.182 0.519 1.00 148.90 79 TYR B C 1
ATOM 5425 O O . TYR B 1 82 ? 42.219 -17.692 0.391 1.00 148.04 79 TYR B O 1
ATOM 5434 N N . ASN B 1 83 ? 40.914 -15.954 0.982 1.00 149.57 80 ASN B N 1
ATOM 5435 C CA . ASN B 1 83 ? 41.993 -14.986 1.110 1.00 153.43 80 ASN B CA 1
ATOM 5436 C C . ASN B 1 83 ? 43.020 -15.344 2.173 1.00 146.42 80 ASN B C 1
ATOM 5437 O O . ASN B 1 83 ? 44.147 -15.724 1.853 1.00 150.40 80 ASN B O 1
ATOM 5442 N N . PHE B 1 84 ? 42.637 -15.209 3.438 1.00 134.57 81 PHE B N 1
ATOM 5443 C CA . PHE B 1 84 ? 43.579 -15.453 4.520 1.00 119.57 81 PHE B CA 1
ATOM 5444 C C . PHE B 1 84 ? 43.710 -16.932 4.847 1.00 112.41 81 PHE B C 1
ATOM 5445 O O . PHE B 1 84 ? 42.923 -17.757 4.381 1.00 113.18 81 PHE B O 1
ATOM 5453 N N . VAL B 1 85 ? 44.725 -17.258 5.638 1.00 108.75 82 VAL B N 1
ATOM 5454 C CA . VAL B 1 85 ? 44.992 -18.639 6.015 1.00 104.21 82 VAL B CA 1
ATOM 5455 C C . VAL B 1 85 ? 45.492 -18.720 7.460 1.00 90.03 82 VAL B C 1
ATOM 5456 O O . VAL B 1 85 ? 46.070 -17.765 7.981 1.00 77.04 82 VAL B O 1
ATOM 5460 N N . VAL B 1 86 ? 45.241 -19.855 8.106 1.00 91.90 83 VAL B N 1
ATOM 5461 C CA . VAL B 1 86 ? 45.737 -20.112 9.454 1.00 88.92 83 VAL B CA 1
ATOM 5462 C C . VAL B 1 86 ? 46.792 -21.211 9.409 1.00 89.82 83 VAL B C 1
ATOM 5463 O O . VAL B 1 86 ? 46.487 -22.372 9.139 1.00 93.00 83 VAL B O 1
ATOM 5467 N N . TYR B 1 87 ? 48.034 -20.832 9.682 1.00 89.15 84 TYR B N 1
ATOM 5468 C CA . TYR B 1 87 ? 49.172 -21.718 9.491 1.00 93.10 84 TYR B CA 1
ATOM 5469 C C . TYR B 1 87 ? 50.052 -21.701 10.730 1.00 91.59 84 TYR B C 1
ATOM 5470 O O . TYR B 1 87 ? 50.530 -20.647 11.142 1.00 89.34 84 TYR B O 1
ATOM 5479 N N . PRO B 1 88 ? 50.265 -22.873 11.337 1.00 96.38 85 PRO B N 1
ATOM 5480 C CA . PRO B 1 88 ? 51.102 -22.948 12.540 1.00 98.03 85 PRO B CA 1
ATOM 5481 C C . PRO B 1 88 ? 52.486 -22.365 12.267 1.00 96.52 85 PRO B C 1
ATOM 5482 O O . PRO B 1 88 ? 53.110 -22.692 11.254 1.00 96.97 85 PRO B O 1
ATOM 5486 N N . ILE B 1 89 ? 52.956 -21.517 13.177 1.00 88.71 86 ILE B N 1
ATOM 5487 C CA . ILE B 1 89 ? 54.097 -20.644 12.914 1.00 84.32 86 ILE B CA 1
ATOM 5488 C C . ILE B 1 89 ? 55.455 -21.313 13.061 1.00 82.15 86 ILE B C 1
ATOM 5489 O O . ILE B 1 89 ? 56.434 -20.872 12.462 1.00 85.06 86 ILE B O 1
ATOM 5494 N N . GLY B 1 90 ? 55.525 -22.358 13.876 1.00 81.18 87 GLY B N 1
ATOM 5495 C CA . GLY B 1 90 ? 56.760 -23.103 14.013 1.00 85.94 87 GLY B CA 1
ATOM 5496 C C . GLY B 1 90 ? 56.991 -23.899 12.747 1.00 94.08 87 GLY B C 1
ATOM 5497 O O . GLY B 1 90 ? 58.099 -24.359 12.471 1.00 98.18 87 GLY B O 1
ATOM 5498 N N . GLY B 1 91 ? 55.927 -24.038 11.963 1.00 95.75 88 GLY B N 1
ATOM 5499 C CA . GLY B 1 91 ? 55.941 -24.892 10.795 1.00 101.44 88 GLY B CA 1
ATOM 5500 C C . GLY B 1 91 ? 55.210 -26.178 11.123 1.00 99.47 88 GLY B C 1
ATOM 5501 O O . GLY B 1 91 ? 54.898 -26.442 12.287 1.00 94.39 88 GLY B O 1
ATOM 5502 N N . VAL B 1 92 ? 54.938 -26.981 10.100 1.00 96.63 89 VAL B N 1
ATOM 5503 C CA . VAL B 1 92 ? 54.190 -28.217 10.284 1.00 87.94 89 VAL B CA 1
ATOM 5504 C C . VAL B 1 92 ? 55.012 -29.281 11.003 1.00 88.04 89 VAL B C 1
ATOM 5505 O O . VAL B 1 92 ? 54.530 -29.925 11.940 1.00 83.90 89 VAL B O 1
ATOM 5509 N N . VAL B 1 93 ? 56.250 -29.460 10.553 1.00 92.25 90 VAL B N 1
ATOM 5510 C CA . VAL B 1 93 ? 57.178 -30.399 11.175 1.00 91.94 90 VAL B CA 1
ATOM 5511 C C . VAL B 1 93 ? 57.183 -30.236 12.703 1.00 79.59 90 VAL B C 1
ATOM 5512 O O . VAL B 1 93 ? 57.194 -31.216 13.450 1.00 65.00 90 VAL B O 1
ATOM 5516 N N . ARG B 1 94 ? 57.150 -28.990 13.159 1.00 78.67 91 ARG B N 1
ATOM 5517 C CA . ARG B 1 94 ? 57.096 -28.700 14.587 1.00 72.11 91 ARG B CA 1
ATOM 5518 C C . ARG B 1 94 ? 55.675 -28.825 15.132 1.00 65.66 91 ARG B C 1
ATOM 5519 O O . ARG B 1 94 ? 55.428 -29.541 16.103 1.00 54.76 91 ARG B O 1
ATOM 5527 N N . ALA B 1 95 ? 54.747 -28.128 14.487 1.00 69.90 92 ALA B N 1
ATOM 5528 C CA . ALA B 1 95 ? 53.382 -27.992 14.987 1.00 71.07 92 ALA B CA 1
ATOM 5529 C C . ALA B 1 95 ? 52.683 -29.308 15.304 1.00 68.05 92 ALA B C 1
ATOM 5530 O O . ALA B 1 95 ? 51.972 -29.408 16.300 1.00 57.90 92 ALA B O 1
ATOM 5532 N N . PHE B 1 96 ? 52.867 -30.310 14.451 1.00 77.17 93 PHE B N 1
ATOM 5533 C CA . PHE B 1 96 ? 52.137 -31.562 14.611 1.00 79.14 93 PHE B CA 1
ATOM 5534 C C . PHE B 1 96 ? 52.999 -32.682 15.176 1.00 72.22 93 PHE B C 1
ATOM 5535 O O . PHE B 1 96 ? 52.702 -33.859 14.986 1.00 72.24 93 PHE B O 1
ATOM 5543 N N . TRP B 1 97 ? 54.067 -32.304 15.868 1.00 65.69 94 TRP B N 1
ATOM 5544 C CA . TRP B 1 97 ? 54.908 -33.260 16.571 1.00 64.47 94 TRP B CA 1
ATOM 5545 C C . TRP B 1 97 ? 54.137 -33.792 17.766 1.00 68.70 94 TRP B C 1
ATOM 5546 O O . TRP B 1 97 ? 53.349 -33.068 18.368 1.00 74.15 94 TRP B O 1
ATOM 5557 N N . THR B 1 98 ? 54.347 -35.060 18.102 1.00 72.22 95 THR B N 1
ATOM 5558 C CA . THR B 1 98 ? 53.598 -35.685 19.184 1.00 73.75 95 THR B CA 1
ATOM 5559 C C . THR B 1 98 ? 54.534 -36.362 20.173 1.00 78.26 95 THR B C 1
ATOM 5560 O O . THR B 1 98 ? 55.117 -37.401 19.874 1.00 79.20 95 THR B O 1
ATOM 5564 N N . PRO B 1 99 ? 54.692 -35.752 21.352 1.00 80.61 96 PRO B N 1
ATOM 5565 C CA . PRO B 1 99 ? 55.526 -36.253 22.442 1.00 86.53 96 PRO B CA 1
ATOM 5566 C C . PRO B 1 99 ? 54.764 -37.245 23.293 1.00 100.24 96 PRO B C 1
ATOM 5567 O O . PRO B 1 99 ? 53.699 -36.927 23.814 1.00 98.63 96 PRO B O 1
ATOM 5571 N N . ASN B 1 100 ? 55.304 -38.446 23.419 1.00 119.25 97 ASN B N 1
ATOM 5572 C CA . ASN B 1 100 ? 54.750 -39.427 24.333 1.00 137.83 97 ASN B CA 1
ATOM 5573 C C . ASN B 1 100 ? 55.892 -40.214 24.949 1.00 147.68 97 ASN B C 1
ATOM 5574 O O . ASN B 1 100 ? 55.713 -40.945 25.925 1.00 149.73 97 ASN B O 1
ATOM 5579 N N . GLY B 1 101 ? 57.075 -40.046 24.366 1.00 153.72 98 GLY B N 1
ATOM 5580 C CA . GLY B 1 101 ? 58.269 -40.716 24.841 1.00 157.53 98 GLY B CA 1
ATOM 5581 C C . GLY B 1 101 ? 58.955 -39.963 25.964 1.00 158.13 98 GLY B C 1
ATOM 5582 O O . GLY B 1 101 ? 58.407 -39.004 26.511 1.00 155.86 98 GLY B O 1
ATOM 5583 N N . SER B 1 102 ? 60.160 -40.403 26.309 1.00 160.99 99 SER B N 1
ATOM 5584 C CA . SER B 1 102 ? 60.926 -39.797 27.390 1.00 160.12 99 SER B CA 1
ATOM 5585 C C . SER B 1 102 ? 61.566 -38.487 26.938 1.00 162.34 99 SER B C 1
ATOM 5586 O O . SER B 1 102 ? 61.142 -37.889 25.948 1.00 163.88 99 SER B O 1
ATOM 5589 N N . ALA B 1 103 ? 62.588 -38.046 27.666 1.00 162.84 100 ALA B N 1
ATOM 5590 C CA . ALA B 1 103 ? 63.325 -36.836 27.310 1.00 163.48 100 ALA B CA 1
ATOM 5591 C C . ALA B 1 103 ? 63.977 -36.965 25.932 1.00 168.73 100 ALA B C 1
ATOM 5592 O O . ALA B 1 103 ? 64.437 -35.976 25.358 1.00 170.13 100 ALA B O 1
ATOM 5594 N N . GLU B 1 104 ? 64.013 -38.190 25.411 1.00 170.23 101 GLU B N 1
ATOM 5595 C CA . GLU B 1 104 ? 64.562 -38.464 24.083 1.00 169.99 101 GLU B CA 1
ATOM 5596 C C . GLU B 1 104 ? 63.917 -37.590 23.012 1.00 167.25 101 GLU B C 1
ATOM 5597 O O . GLU B 1 104 ? 64.594 -37.082 22.114 1.00 171.31 101 GLU B O 1
ATOM 5603 N N . ASN B 1 105 ? 62.602 -37.428 23.107 1.00 157.56 102 ASN B N 1
ATOM 5604 C CA . ASN B 1 105 ? 61.864 -36.606 22.160 1.00 149.16 102 ASN B CA 1
ATOM 5605 C C . ASN B 1 105 ? 61.837 -35.139 22.558 1.00 136.13 102 ASN B C 1
ATOM 5606 O O . ASN B 1 105 ? 61.040 -34.728 23.402 1.00 133.17 102 ASN B O 1
ATOM 5611 N N . HIS B 1 106 ? 62.723 -34.355 21.953 1.00 125.31 103 HIS B N 1
ATOM 5612 C CA . HIS B 1 106 ? 62.653 -32.906 22.075 1.00 112.83 103 HIS B CA 1
ATOM 5613 C C . HIS B 1 106 ? 62.021 -32.322 20.816 1.00 96.72 103 HIS B C 1
ATOM 5614 O O . HIS B 1 106 ? 62.127 -32.903 19.740 1.00 97.36 103 HIS B O 1
ATOM 5621 N N . PRO B 1 107 ? 61.346 -31.173 20.954 1.00 85.93 104 PRO B N 1
ATOM 5622 C CA . PRO B 1 107 ? 60.481 -30.646 19.895 1.00 82.27 104 PRO B CA 1
ATOM 5623 C C . PRO B 1 107 ? 61.236 -30.270 18.632 1.00 87.56 104 PRO B C 1
ATOM 5624 O O . PRO B 1 107 ? 62.364 -29.784 18.710 1.00 95.00 104 PRO B O 1
ATOM 5628 N N . PRO B 1 108 ? 60.611 -30.496 17.470 1.00 82.27 105 PRO B N 1
ATOM 5629 C CA . PRO B 1 108 ? 61.122 -30.016 16.188 1.00 85.04 105 PRO B CA 1
ATOM 5630 C C . PRO B 1 108 ? 61.335 -28.508 16.230 1.00 90.56 105 PRO B C 1
ATOM 5631 O O . PRO B 1 108 ? 60.375 -27.752 16.383 1.00 85.26 105 PRO B O 1
ATOM 5635 N N . VAL B 1 109 ? 62.588 -28.084 16.106 1.00 94.24 106 VAL B N 1
ATOM 5636 C CA . VAL B 1 109 ? 62.930 -26.667 16.076 1.00 84.28 106 VAL B CA 1
ATOM 5637 C C . VAL B 1 109 ? 62.048 -25.891 15.106 1.00 85.11 106 VAL B C 1
ATOM 5638 O O . VAL B 1 109 ? 61.695 -26.392 14.041 1.00 90.99 106 VAL B O 1
ATOM 5642 N N . ILE B 1 110 ? 61.685 -24.671 15.482 1.00 79.71 107 ILE B N 1
ATOM 5643 C CA . ILE B 1 110 ? 60.943 -23.802 14.587 1.00 86.38 107 ILE B CA 1
ATOM 5644 C C . ILE B 1 110 ? 61.717 -23.653 13.291 1.00 100.82 107 ILE B C 1
ATOM 5645 O O . ILE B 1 110 ? 62.857 -23.188 13.299 1.00 106.36 107 ILE B O 1
ATOM 5650 N N . ASP B 1 111 ? 61.107 -24.049 12.179 1.00 104.71 108 ASP B N 1
ATOM 5651 C CA . ASP B 1 111 ? 61.726 -23.843 10.875 1.00 109.22 108 ASP B CA 1
ATOM 5652 C C . ASP B 1 111 ? 60.713 -23.356 9.846 1.00 111.59 108 ASP B C 1
ATOM 5653 O O . ASP B 1 111 ? 60.384 -24.067 8.896 1.00 116.90 108 ASP B O 1
ATOM 5658 N N . LEU B 1 112 ? 60.217 -22.140 10.061 1.00 102.52 109 LEU B N 1
ATOM 5659 C CA . LEU B 1 112 ? 59.396 -21.444 9.080 1.00 91.23 109 LEU B CA 1
ATOM 5660 C C . LEU B 1 112 ? 60.060 -20.107 8.764 1.00 89.85 109 LEU B C 1
ATOM 5661 O O . LEU B 1 112 ? 59.766 -19.100 9.404 1.00 79.68 109 LEU B O 1
ATOM 5666 N N . PRO B 1 113 ? 60.974 -20.102 7.779 1.00 98.34 110 PRO B N 1
ATOM 5667 C CA . PRO B 1 113 ? 61.787 -18.932 7.417 1.00 102.51 110 PRO B CA 1
ATOM 5668 C C . PRO B 1 113 ? 60.964 -17.772 6.861 1.00 104.92 110 PRO B C 1
ATOM 5669 O O . PRO B 1 113 ? 59.921 -17.990 6.246 1.00 105.12 110 PRO B O 1
ATOM 5673 N N . ASP B 1 114 ? 61.438 -16.551 7.083 1.00 105.72 111 ASP B N 1
ATOM 5674 C CA . ASP B 1 114 ? 60.745 -15.360 6.603 1.00 111.27 111 ASP B CA 1
ATOM 5675 C C . ASP B 1 114 ? 61.013 -15.092 5.129 1.00 123.44 111 ASP B C 1
ATOM 5676 O O . ASP B 1 114 ? 60.085 -14.842 4.364 1.00 129.66 111 ASP B O 1
ATOM 5681 N N . VAL B 1 115 ? 62.287 -15.157 4.747 1.00 127.76 112 VAL B N 1
ATOM 5682 C CA . VAL B 1 115 ? 62.753 -14.810 3.400 1.00 130.76 112 VAL B CA 1
ATOM 5683 C C . VAL B 1 115 ? 61.876 -15.315 2.250 1.00 129.37 112 VAL B C 1
ATOM 5684 O O . VAL B 1 115 ? 61.655 -14.600 1.275 1.00 129.81 112 VAL B O 1
ATOM 5688 N N . GLN B 1 116 ? 61.379 -16.540 2.366 1.00 129.41 113 GLN B N 1
ATOM 5689 C CA . GLN B 1 116 ? 60.535 -17.131 1.328 1.00 136.16 113 GLN B CA 1
ATOM 5690 C C . GLN B 1 116 ? 59.406 -16.206 0.878 1.00 138.44 113 GLN B C 1
ATOM 5691 O O . GLN B 1 116 ? 58.860 -16.360 -0.214 1.00 138.96 113 GLN B O 1
ATOM 5697 N N . LEU B 1 117 ? 59.058 -15.249 1.730 1.00 137.82 114 LEU B N 1
ATOM 5698 C CA . LEU B 1 117 ? 57.965 -14.329 1.454 1.00 138.70 114 LEU B CA 1
ATOM 5699 C C . LEU B 1 117 ? 58.331 -12.927 1.927 1.00 142.96 114 LEU B C 1
ATOM 5700 O O . LEU B 1 117 ? 58.900 -12.762 3.005 1.00 142.01 114 LEU B O 1
ATOM 5705 N N . ARG B 1 118 ? 58.019 -11.914 1.126 1.00 148.86 115 ARG B N 1
ATOM 5706 C CA . ARG B 1 118 ? 58.248 -10.547 1.577 1.00 146.58 115 ARG B CA 1
ATOM 5707 C C . ARG B 1 118 ? 57.256 -10.209 2.688 1.00 138.14 115 ARG B C 1
ATOM 5708 O O . ARG B 1 118 ? 56.103 -10.637 2.660 1.00 135.74 115 ARG B O 1
ATOM 5716 N N . ASN B 1 119 ? 57.724 -9.454 3.673 1.00 135.23 116 ASN B N 1
ATOM 5717 C CA . ASN B 1 119 ? 57.006 -9.292 4.932 1.00 135.01 116 ASN B CA 1
ATOM 5718 C C . ASN B 1 119 ? 55.548 -8.833 4.834 1.00 129.18 116 ASN B C 1
ATOM 5719 O O . ASN B 1 119 ? 54.770 -9.027 5.772 1.00 130.09 116 ASN B O 1
ATOM 5724 N N . ASP B 1 120 ? 55.170 -8.233 3.711 1.00 119.97 117 ASP B N 1
ATOM 5725 C CA . ASP B 1 120 ? 53.798 -7.758 3.559 1.00 112.85 117 ASP B CA 1
ATOM 5726 C C . ASP B 1 120 ? 52.872 -8.876 3.080 1.00 104.02 117 ASP B C 1
ATOM 5727 O O . ASP B 1 120 ? 51.655 -8.808 3.257 1.00 100.07 117 ASP B O 1
ATOM 5732 N N . LEU B 1 121 ? 53.453 -9.907 2.478 1.00 104.36 118 LEU B N 1
ATOM 5733 C CA . LEU B 1 121 ? 52.685 -11.081 2.088 1.00 108.58 118 LEU B CA 1
ATOM 5734 C C . LEU B 1 121 ? 52.295 -11.836 3.345 1.00 114.72 118 LEU B C 1
ATOM 5735 O O . LEU B 1 121 ? 51.105 -12.071 3.600 1.00 117.02 118 LEU B O 1
ATOM 5740 N N . TRP B 1 122 ? 53.310 -12.213 4.125 1.00 119.67 119 TRP B N 1
ATOM 5741 C CA . TRP B 1 122 ? 53.102 -12.748 5.465 1.00 109.93 119 TRP B CA 1
ATOM 5742 C C . TRP B 1 122 ? 52.056 -11.882 6.139 1.00 101.12 119 TRP B C 1
ATOM 5743 O O . TRP B 1 122 ? 51.002 -12.366 6.551 1.00 99.85 119 TRP B O 1
ATOM 5754 N N . GLU B 1 123 ? 52.357 -10.589 6.226 1.00 95.76 120 GLU B N 1
ATOM 5755 C CA . GLU B 1 123 ? 51.537 -9.644 6.972 1.00 97.74 120 GLU B CA 1
ATOM 5756 C C . GLU B 1 123 ? 50.074 -9.630 6.533 1.00 99.78 120 GLU B C 1
ATOM 5757 O O . GLU B 1 123 ? 49.174 -9.367 7.336 1.00 94.21 120 GLU B O 1
ATOM 5763 N N . SER B 1 124 ? 49.837 -9.914 5.259 1.00 108.82 121 SER B N 1
ATOM 5764 C CA . SER B 1 124 ? 48.485 -9.849 4.721 1.00 113.73 121 SER B CA 1
ATOM 5765 C C . SER B 1 124 ? 47.704 -11.151 4.880 1.00 115.17 121 SER B C 1
ATOM 5766 O O . SER B 1 124 ? 46.533 -11.132 5.260 1.00 116.29 121 SER B O 1
ATOM 5769 N N . TYR B 1 125 ? 48.348 -12.282 4.610 1.00 115.84 122 TYR B N 1
ATOM 5770 C CA . TYR B 1 125 ? 47.604 -13.534 4.471 1.00 116.88 122 TYR B CA 1
ATOM 5771 C C . TYR B 1 125 ? 47.746 -14.546 5.618 1.00 109.37 122 TYR B C 1
ATOM 5772 O O . TYR B 1 125 ? 46.790 -15.246 5.956 1.00 106.02 122 TYR B O 1
ATOM 5781 N N . VAL B 1 126 ? 48.930 -14.624 6.214 1.00 107.31 123 VAL B N 1
ATOM 5782 C CA . VAL B 1 126 ? 49.216 -15.672 7.194 1.00 103.12 123 VAL B CA 1
ATOM 5783 C C . VAL B 1 126 ? 48.778 -15.353 8.632 1.00 100.01 123 VAL B C 1
ATOM 5784 O O . VAL B 1 126 ? 49.339 -14.469 9.288 1.00 97.32 123 VAL B O 1
ATOM 5788 N N . VAL B 1 127 ? 47.781 -16.086 9.119 1.00 97.01 124 VAL B N 1
ATOM 5789 C CA . VAL B 1 127 ? 47.373 -15.997 10.517 1.00 85.88 124 VAL B CA 1
ATOM 5790 C C . VAL B 1 127 ? 48.111 -17.064 11.309 1.00 75.95 124 VAL B C 1
ATOM 5791 O O . VAL B 1 127 ? 47.887 -18.256 11.108 1.00 75.83 124 VAL B O 1
ATOM 5795 N N . GLY B 1 128 ? 48.993 -16.629 12.205 1.00 72.34 125 GLY B N 1
ATOM 5796 C CA . GLY B 1 128 ? 49.837 -17.539 12.959 1.00 71.50 125 GLY B CA 1
ATOM 5797 C C . GLY B 1 128 ? 49.113 -18.269 14.072 1.00 71.10 125 GLY B C 1
ATOM 5798 O O . GLY B 1 128 ? 48.214 -17.716 14.705 1.00 67.25 125 GLY B O 1
ATOM 5799 N N . LYS B 1 129 ? 49.507 -19.516 14.313 1.00 75.50 126 LYS B N 1
ATOM 5800 C CA . LYS B 1 129 ? 48.868 -20.336 15.339 1.00 71.24 126 LYS B CA 1
ATOM 5801 C C . LYS B 1 129 ? 49.887 -21.180 16.097 1.00 69.45 126 LYS B C 1
ATOM 5802 O O . LYS B 1 129 ? 50.843 -21.690 15.509 1.00 75.72 126 LYS B O 1
ATOM 5808 N N . ILE B 1 130 ? 49.669 -21.321 17.403 1.00 61.63 127 ILE B N 1
ATOM 5809 C CA . ILE B 1 130 ? 50.582 -22.050 18.288 1.00 58.49 127 ILE B CA 1
ATOM 5810 C C . ILE B 1 130 ? 50.471 -23.580 18.167 1.00 60.76 127 ILE B C 1
ATOM 5811 O O . ILE B 1 130 ? 49.372 -24.146 18.118 1.00 58.70 127 ILE B O 1
ATOM 5816 N N . SER B 1 131 ? 51.626 -24.236 18.116 1.00 58.70 128 SER B N 1
ATOM 5817 C CA . SER B 1 131 ? 51.712 -25.689 18.061 1.00 60.49 128 SER B CA 1
ATOM 5818 C C . SER B 1 131 ? 50.747 -26.339 19.045 1.00 63.84 128 SER B C 1
ATOM 5819 O O . SER B 1 131 ? 50.921 -26.208 20.255 1.00 71.94 128 SER B O 1
ATOM 5822 N N . PRO B 1 132 ? 49.730 -27.050 18.528 1.00 63.12 129 PRO B N 1
ATOM 5823 C CA . PRO B 1 132 ? 48.692 -27.691 19.349 1.00 52.10 129 PRO B CA 1
ATOM 5824 C C . PRO B 1 132 ? 49.261 -28.556 20.468 1.00 45.65 129 PRO B C 1
ATOM 5825 O O . PRO B 1 132 ? 48.595 -28.764 21.474 1.00 32.10 129 PRO B O 1
ATOM 5829 N N . TRP B 1 133 ? 50.482 -29.047 20.299 1.00 55.98 130 TRP B N 1
ATOM 5830 C CA . TRP B 1 133 ? 51.069 -29.952 21.283 1.00 55.48 130 TRP B CA 1
ATOM 5831 C C . TRP B 1 133 ? 51.493 -29.262 22.580 1.00 45.88 130 TRP B C 1
ATOM 5832 O O . TRP B 1 133 ? 51.751 -29.928 23.586 1.00 42.00 130 TRP B O 1
ATOM 5843 N N . ILE B 1 134 ? 51.563 -27.933 22.553 1.00 47.54 131 ILE B N 1
ATOM 5844 C CA . ILE B 1 134 ? 51.999 -27.157 23.711 1.00 48.19 131 ILE B CA 1
ATOM 5845 C C . ILE B 1 134 ? 50.899 -27.059 24.766 1.00 45.38 131 ILE B C 1
ATOM 5846 O O . ILE B 1 134 ? 49.904 -26.361 24.573 1.00 53.65 131 ILE B O 1
ATOM 5851 N N . ASP B 1 135 ? 51.079 -27.761 25.879 1.00 33.98 132 ASP B N 1
ATOM 5852 C CA . ASP B 1 135 ? 50.092 -27.736 26.955 1.00 37.60 132 ASP B CA 1
ATOM 5853 C C . ASP B 1 135 ? 50.660 -27.071 28.201 1.00 30.71 132 ASP B C 1
ATOM 5854 O O . ASP B 1 135 ? 51.098 -27.744 29.133 1.00 32.34 132 ASP B O 1
ATOM 5859 N N . CYS B 1 136 ? 50.648 -25.746 28.219 1.00 29.77 133 CYS B N 1
ATOM 5860 C CA . CYS B 1 136 ? 51.235 -25.007 29.333 1.00 35.11 133 CYS B CA 1
ATOM 5861 C C . CYS B 1 136 ? 50.680 -25.405 30.704 1.00 35.38 133 CYS B C 1
ATOM 5862 O O . CYS B 1 136 ? 51.289 -25.115 31.740 1.00 22.17 133 CYS B O 1
ATOM 5865 N N . ASP B 1 137 ? 49.533 -26.077 30.693 1.00 35.54 134 ASP B N 1
ATOM 5866 C CA . ASP B 1 137 ? 48.897 -26.546 31.918 1.00 32.46 134 ASP B CA 1
ATOM 5867 C C . ASP B 1 137 ? 48.885 -28.078 32.018 1.00 35.71 134 ASP B C 1
ATOM 5868 O O . ASP B 1 137 ? 47.927 -28.670 32.517 1.00 31.97 134 ASP B O 1
ATOM 5873 N N . SER B 1 138 ? 49.958 -28.712 31.550 1.00 34.28 135 SER B N 1
ATOM 5874 C CA . SER B 1 138 ? 50.080 -30.162 31.623 1.00 33.83 135 SER B CA 1
ATOM 5875 C C . SER B 1 138 ? 50.067 -30.614 33.070 1.00 38.39 135 SER B C 1
ATOM 5876 O O . SER B 1 138 ? 50.565 -29.916 33.961 1.00 41.49 135 SER B O 1
ATOM 5879 N N . SER B 1 139 ? 49.496 -31.788 33.307 1.00 38.40 136 SER B N 1
ATOM 5880 C CA . SER B 1 139 ? 49.500 -32.367 34.640 1.00 36.01 136 SER B CA 1
ATOM 5881 C C . SER B 1 139 ? 50.911 -32.825 35.026 1.00 39.60 136 SER B C 1
ATOM 5882 O O . SER B 1 139 ? 51.194 -33.083 36.197 1.00 40.03 136 SER B O 1
ATOM 5885 N N . ASP B 1 140 ? 51.786 -32.904 34.024 1.00 40.59 137 ASP B N 1
ATOM 5886 C CA . ASP B 1 140 ? 53.192 -33.269 34.205 1.00 37.72 137 ASP B CA 1
ATOM 5887 C C . ASP B 1 140 ? 54.048 -32.012 34.249 1.00 40.89 137 ASP B C 1
ATOM 5888 O O . ASP B 1 140 ? 54.232 -31.352 33.227 1.00 47.51 137 ASP B O 1
ATOM 5893 N N . PRO B 1 141 ? 54.581 -31.687 35.440 1.00 40.44 138 PRO B N 1
ATOM 5894 C CA . PRO B 1 141 ? 55.312 -30.447 35.717 1.00 32.21 138 PRO B CA 1
ATOM 5895 C C . PRO B 1 141 ? 56.330 -30.147 34.638 1.00 33.08 138 PRO B C 1
ATOM 5896 O O . PRO B 1 141 ? 56.317 -29.063 34.049 1.00 41.11 138 PRO B O 1
ATOM 5900 N N . ALA B 1 142 ? 57.201 -31.120 34.385 1.00 34.59 139 ALA B N 1
ATOM 5901 C CA . ALA B 1 142 ? 58.234 -31.016 33.355 1.00 33.01 139 ALA B CA 1
ATOM 5902 C C . ALA B 1 142 ? 57.678 -30.571 32.004 1.00 35.85 139 ALA B C 1
ATOM 5903 O O . ALA B 1 142 ? 58.213 -29.657 31.367 1.00 45.76 139 ALA B O 1
ATOM 5905 N N . PHE B 1 143 ? 56.610 -31.222 31.562 1.00 27.62 140 PHE B N 1
ATOM 5906 C CA . PHE B 1 143 ? 56.036 -30.900 30.261 1.00 31.71 140 PHE B CA 1
ATOM 5907 C C . PHE B 1 143 ? 55.380 -29.520 30.225 1.00 36.51 140 PHE B C 1
ATOM 5908 O O . PHE B 1 143 ? 55.328 -28.877 29.174 1.00 38.45 140 PHE B O 1
ATOM 5916 N N . ALA B 1 144 ? 54.881 -29.060 31.370 1.00 38.55 141 ALA B N 1
ATOM 5917 C CA . ALA B 1 144 ? 54.350 -27.699 31.453 1.00 32.00 141 ALA B CA 1
ATOM 5918 C C . ALA B 1 144 ? 55.482 -26.669 31.352 1.00 34.81 141 ALA B C 1
ATOM 5919 O O . ALA B 1 144 ? 55.347 -25.674 30.640 1.00 34.61 141 ALA B O 1
ATOM 5921 N N . SER B 1 145 ? 56.594 -26.912 32.049 1.00 28.91 142 SER B N 1
ATOM 5922 C CA . SER B 1 145 ? 57.759 -26.032 31.934 1.00 36.13 142 SER B CA 1
ATOM 5923 C C . SER B 1 145 ? 58.242 -25.949 30.488 1.00 43.89 142 SER B C 1
ATOM 5924 O O . SER B 1 145 ? 58.471 -24.853 29.938 1.00 46.82 142 SER B O 1
ATOM 5927 N N . LEU B 1 146 ? 58.407 -27.122 29.883 1.00 42.73 143 LEU B N 1
ATOM 5928 C CA . LEU B 1 146 ? 58.792 -27.211 28.487 1.00 43.02 143 LEU B CA 1
ATOM 5929 C C . LEU B 1 146 ? 57.819 -26.386 27.646 1.00 45.76 143 LEU B C 1
ATOM 5930 O O . LEU B 1 146 ? 58.226 -25.592 26.776 1.00 48.73 143 LEU B O 1
ATOM 5935 N N . SER B 1 147 ? 56.531 -26.553 27.936 1.00 38.59 144 SER B N 1
ATOM 5936 C CA . SER B 1 147 ? 55.485 -25.860 27.188 1.00 44.96 144 SER B CA 1
ATOM 5937 C C . SER B 1 147 ? 55.567 -24.335 27.317 1.00 38.53 144 SER B C 1
ATOM 5938 O O . SER B 1 147 ? 55.257 -23.616 26.372 1.00 32.25 144 SER B O 1
ATOM 5941 N N . GLU B 1 148 ? 55.958 -23.855 28.495 1.00 35.85 145 GLU B N 1
ATOM 5942 C CA . GLU B 1 148 ? 56.123 -22.428 28.720 1.00 36.54 145 GLU B CA 1
ATOM 5943 C C . GLU B 1 148 ? 57.273 -21.921 27.868 1.00 36.86 145 GLU B C 1
ATOM 5944 O O . GLU B 1 148 ? 57.131 -20.938 27.127 1.00 33.74 145 GLU B O 1
ATOM 5950 N N . GLU B 1 149 ? 58.411 -22.605 27.963 1.00 44.63 146 GLU B N 1
ATOM 5951 C CA . GLU B 1 149 ? 59.565 -22.253 27.135 1.00 52.84 146 GLU B CA 1
ATOM 5952 C C . GLU B 1 149 ? 59.196 -22.126 25.656 1.00 48.61 146 GLU B C 1
ATOM 5953 O O . GLU B 1 149 ? 59.512 -21.125 25.001 1.00 56.02 146 GLU B O 1
ATOM 5959 N N . HIS B 1 150 ? 58.514 -23.134 25.130 1.00 40.02 147 HIS B N 1
ATOM 5960 C CA . HIS B 1 150 ? 58.200 -23.126 23.706 1.00 50.07 147 HIS B CA 1
ATOM 5961 C C . HIS B 1 150 ? 57.064 -22.175 23.318 1.00 45.89 147 HIS B C 1
ATOM 5962 O O . HIS B 1 150 ? 57.089 -21.593 22.242 1.00 54.27 147 HIS B O 1
ATOM 5969 N N . LEU B 1 151 ? 56.079 -22.008 24.193 1.00 43.47 148 LEU B N 1
ATOM 5970 C CA . LEU B 1 151 ? 55.032 -21.007 23.976 1.00 44.10 148 LEU B CA 1
ATOM 5971 C C . LEU B 1 151 ? 55.682 -19.639 23.824 1.00 42.78 148 LEU B C 1
ATOM 5972 O O . LEU B 1 151 ? 55.273 -18.814 23.004 1.00 35.14 148 LEU B O 1
ATOM 5977 N N . LEU B 1 152 ? 56.713 -19.415 24.627 1.00 44.07 149 LEU B N 1
ATOM 5978 C CA . LEU B 1 152 ? 57.503 -18.205 24.514 1.00 40.58 149 LEU B CA 1
ATOM 5979 C C . LEU B 1 152 ? 58.247 -18.106 23.188 1.00 44.57 149 LEU B C 1
ATOM 5980 O O . LEU B 1 152 ? 58.082 -17.123 22.463 1.00 39.93 149 LEU B O 1
ATOM 5985 N N . LYS B 1 153 ? 59.062 -19.111 22.870 1.00 53.81 150 LYS B N 1
ATOM 5986 C CA . LYS B 1 153 ? 59.780 -19.115 21.592 1.00 54.32 150 LYS B CA 1
ATOM 5987 C C . LYS B 1 153 ? 58.828 -18.772 20.450 1.00 48.91 150 LYS B C 1
ATOM 5988 O O . LYS B 1 153 ? 59.153 -18.002 19.538 1.00 44.69 150 LYS B O 1
ATOM 5994 N N . GLU B 1 154 ? 57.635 -19.343 20.535 1.00 42.80 151 GLU B N 1
ATOM 5995 C CA . GLU B 1 154 ? 56.627 -19.221 19.498 1.00 42.95 151 GLU B CA 1
ATOM 5996 C C . GLU B 1 154 ? 56.023 -17.824 19.427 1.00 47.19 151 GLU B C 1
ATOM 5997 O O . GLU B 1 154 ? 55.883 -17.266 18.341 1.00 41.89 151 GLU B O 1
ATOM 6003 N N . LEU B 1 155 ? 55.658 -17.259 20.577 1.00 50.17 152 LEU B N 1
ATOM 6004 C CA . LEU B 1 155 ? 55.173 -15.880 20.612 1.00 45.44 152 LEU B CA 1
ATOM 6005 C C . LEU B 1 155 ? 56.233 -14.986 19.986 1.00 55.29 152 LEU B C 1
ATOM 6006 O O . LEU B 1 155 ? 55.953 -14.188 19.077 1.00 57.85 152 LEU B O 1
ATOM 6011 N N . SER B 1 156 ? 57.460 -15.139 20.476 1.00 55.40 153 SER B N 1
ATOM 6012 C CA . SER B 1 156 ? 58.608 -14.424 19.936 1.00 54.66 153 SER B CA 1
ATOM 6013 C C . SER B 1 156 ? 58.665 -14.540 18.424 1.00 52.83 153 SER B C 1
ATOM 6014 O O . SER B 1 156 ? 58.999 -13.582 17.742 1.00 53.03 153 SER B O 1
ATOM 6017 N N . TYR B 1 157 ? 58.333 -15.710 17.891 1.00 57.07 154 TYR B N 1
ATOM 6018 C CA . TYR B 1 157 ? 58.372 -15.863 16.438 1.00 64.26 154 TYR B CA 1
ATOM 6019 C C . TYR B 1 157 ? 57.223 -15.164 15.711 1.00 63.24 154 TYR B C 1
ATOM 6020 O O . TYR B 1 157 ? 57.446 -14.507 14.696 1.00 64.92 154 TYR B O 1
ATOM 6029 N N . ILE B 1 158 ? 56.000 -15.315 16.214 1.00 61.58 155 ILE B N 1
ATOM 6030 C CA . ILE B 1 158 ? 54.874 -14.565 15.677 1.00 64.94 155 ILE B CA 1
ATOM 6031 C C . ILE B 1 158 ? 55.336 -13.128 15.522 1.00 71.23 155 ILE B C 1
ATOM 6032 O O . ILE B 1 158 ? 55.153 -12.513 14.469 1.00 70.86 155 ILE B O 1
ATOM 6037 N N . CYS B 1 159 ? 55.946 -12.599 16.581 1.00 77.83 156 CYS B N 1
ATOM 6038 C CA . CYS B 1 159 ? 56.434 -11.221 16.564 1.00 77.21 156 CYS B CA 1
ATOM 6039 C C . CYS B 1 159 ? 57.505 -11.030 15.498 1.00 75.51 156 CYS B C 1
ATOM 6040 O O . CYS B 1 159 ? 57.547 -9.999 14.837 1.00 76.69 156 CYS B O 1
ATOM 6043 N N . TYR B 1 160 ? 58.363 -12.033 15.333 1.00 79.53 157 TYR B N 1
ATOM 6044 C CA . TYR B 1 160 ? 59.448 -11.972 14.347 1.00 79.81 157 TYR B CA 1
ATOM 6045 C C . TYR B 1 160 ? 58.939 -11.840 12.910 1.00 71.38 157 TYR B C 1
ATOM 6046 O O . TYR B 1 160 ? 59.209 -10.845 12.240 1.00 64.04 157 TYR B O 1
ATOM 6055 N N . LEU B 1 161 ? 58.213 -12.849 12.440 1.00 71.30 158 LEU B N 1
ATOM 6056 C CA . LEU B 1 161 ? 57.638 -12.814 11.101 1.00 79.96 158 LEU B CA 1
ATOM 6057 C C . LEU B 1 161 ? 56.809 -11.556 10.855 1.00 85.91 158 LEU B C 1
ATOM 6058 O O . LEU B 1 161 ? 56.542 -11.197 9.709 1.00 97.81 158 LEU B O 1
ATOM 6063 N N . GLY B 1 162 ? 56.400 -10.893 11.931 1.00 76.98 159 GLY B N 1
ATOM 6064 C CA . GLY B 1 162 ? 55.608 -9.680 11.823 1.00 78.87 159 GLY B CA 1
ATOM 6065 C C . GLY B 1 162 ? 54.158 -9.938 11.451 1.00 81.93 159 GLY B C 1
ATOM 6066 O O . GLY B 1 162 ? 53.616 -9.315 10.531 1.00 79.60 159 GLY B O 1
ATOM 6067 N N . LEU B 1 163 ? 53.527 -10.857 12.177 1.00 85.16 160 LEU B N 1
ATOM 6068 C CA . LEU B 1 163 ? 52.149 -11.250 11.898 1.00 89.36 160 LEU B CA 1
ATOM 6069 C C . LEU B 1 163 ? 51.143 -10.241 12.463 1.00 89.17 160 LEU B C 1
ATOM 6070 O O . LEU B 1 163 ? 51.363 -9.651 13.523 1.00 84.59 160 LEU B O 1
ATOM 6075 N N . GLN B 1 164 ? 50.038 -10.055 11.745 1.00 93.32 161 GLN B N 1
ATOM 6076 C CA . GLN B 1 164 ? 49.034 -9.058 12.103 1.00 90.69 161 GLN B CA 1
ATOM 6077 C C . GLN B 1 164 ? 47.942 -9.634 13.009 1.00 75.47 161 GLN B C 1
ATOM 6078 O O . GLN B 1 164 ? 47.251 -8.899 13.711 1.00 65.79 161 GLN B O 1
ATOM 6084 N N . THR B 1 165 ? 47.795 -10.956 12.971 1.00 76.05 162 THR B N 1
ATOM 6085 C CA . THR B 1 165 ? 46.813 -11.679 13.772 1.00 66.11 162 THR B CA 1
ATOM 6086 C C . THR B 1 165 ? 47.427 -13.008 14.183 1.00 71.55 162 THR B C 1
ATOM 6087 O O . THR B 1 165 ? 48.328 -13.513 13.516 1.00 77.98 162 THR B O 1
ATOM 6091 N N . MET B 1 166 ? 46.935 -13.590 15.269 1.00 72.64 163 MET B N 1
ATOM 6092 C CA . MET B 1 166 ? 47.417 -14.895 15.694 1.00 72.33 163 MET B CA 1
ATOM 6093 C C . MET B 1 166 ? 46.388 -15.637 16.537 1.00 68.61 163 MET B C 1
ATOM 6094 O O . MET B 1 166 ? 45.760 -15.051 17.423 1.00 63.68 163 MET B O 1
ATOM 6099 N N . ALA B 1 167 ? 46.230 -16.930 16.252 1.00 66.95 164 ALA B N 1
ATOM 6100 C CA . ALA B 1 167 ? 45.241 -17.774 16.918 1.00 59.47 164 ALA B CA 1
ATOM 6101 C C . ALA B 1 167 ? 45.869 -18.727 17.940 1.00 53.65 164 ALA B C 1
ATOM 6102 O O . ALA B 1 167 ? 46.997 -19.188 17.760 1.00 54.16 164 ALA B O 1
ATOM 6104 N N . ILE B 1 168 ? 45.129 -19.018 19.009 1.00 50.85 165 ILE B N 1
ATOM 6105 C CA . ILE B 1 168 ? 45.613 -19.898 20.076 1.00 53.86 165 ILE B CA 1
ATOM 6106 C C . ILE B 1 168 ? 44.485 -20.773 20.620 1.00 54.04 165 ILE B C 1
ATOM 6107 O O . ILE B 1 168 ? 43.512 -20.268 21.185 1.00 50.54 165 ILE B O 1
ATOM 6112 N N . GLU B 1 169 ? 44.617 -22.087 20.450 1.00 58.86 166 GLU B N 1
ATOM 6113 C CA . GLU B 1 169 ? 43.524 -23.001 20.777 1.00 60.80 166 GLU B CA 1
ATOM 6114 C C . GLU B 1 169 ? 43.477 -23.404 22.250 1.00 47.79 166 GLU B C 1
ATOM 6115 O O . GLU B 1 169 ? 44.415 -24.002 22.778 1.00 42.40 166 GLU B O 1
ATOM 6121 N N . LEU B 1 170 ? 42.373 -23.067 22.906 1.00 45.48 167 LEU B N 1
ATOM 6122 C CA . LEU B 1 170 ? 42.139 -23.505 24.272 1.00 51.75 167 LEU B CA 1
ATOM 6123 C C . LEU B 1 170 ? 41.695 -24.969 24.300 1.00 62.06 167 LEU B C 1
ATOM 6124 O O . LEU B 1 170 ? 40.637 -25.326 23.773 1.00 68.56 167 LEU B O 1
ATOM 6129 N N . THR B 1 171 ? 42.519 -25.811 24.919 1.00 64.85 168 THR B N 1
ATOM 6130 C CA . THR B 1 171 ? 42.268 -27.246 24.981 1.00 60.41 168 THR B CA 1
ATOM 6131 C C . THR B 1 171 ? 41.823 -27.681 26.378 1.00 52.86 168 THR B C 1
ATOM 6132 O O . THR B 1 171 ? 41.712 -28.872 26.663 1.00 54.84 168 THR B O 1
ATOM 6136 N N . ARG B 1 172 ? 41.570 -26.714 27.250 1.00 44.48 169 ARG B N 1
ATOM 6137 C CA . ARG B 1 172 ? 41.147 -27.017 28.608 1.00 43.21 169 ARG B CA 1
ATOM 6138 C C . ARG B 1 172 ? 39.987 -26.131 29.027 1.00 49.75 169 ARG B C 1
ATOM 6139 O O . ARG B 1 172 ? 39.658 -25.159 28.352 1.00 54.13 169 ARG B O 1
ATOM 6147 N N . ILE B 1 173 ? 39.369 -26.487 30.146 1.00 55.35 170 ILE B N 1
ATOM 6148 C CA . ILE B 1 173 ? 38.336 -25.670 30.765 1.00 61.14 170 ILE B CA 1
ATOM 6149 C C . ILE B 1 173 ? 39.001 -24.542 31.557 1.00 58.59 170 ILE B C 1
ATOM 6150 O O . ILE B 1 173 ? 38.436 -23.457 31.715 1.00 67.24 170 ILE B O 1
ATOM 6155 N N . SER B 1 174 ? 40.216 -24.798 32.030 1.00 47.53 171 SER B N 1
ATOM 6156 C CA . SER B 1 174 ? 40.962 -23.812 32.803 1.00 50.49 171 SER B CA 1
ATOM 6157 C C . SER B 1 174 ? 42.441 -23.817 32.388 1.00 46.61 171 SER B C 1
ATOM 6158 O O . SER B 1 174 ? 43.120 -24.837 32.505 1.00 49.18 171 SER B O 1
ATOM 6161 N N . SER B 1 175 ? 42.938 -22.686 31.894 1.00 35.05 172 SER B N 1
ATOM 6162 C CA . SER B 1 175 ? 44.286 -22.642 31.326 1.00 31.93 172 SER B CA 1
ATOM 6163 C C . SER B 1 175 ? 45.113 -21.507 31.903 1.00 32.06 172 SER B C 1
ATOM 6164 O O . SER B 1 175 ? 45.562 -20.626 31.167 1.00 32.93 172 SER B O 1
ATOM 6167 N N . PRO B 1 176 ? 45.330 -21.548 33.227 1.00 28.95 173 PRO B N 1
ATOM 6168 C CA . PRO B 1 176 ? 45.924 -20.506 34.071 1.00 18.95 173 PRO B CA 1
ATOM 6169 C C . PRO B 1 176 ? 47.374 -20.168 33.733 1.00 25.12 173 PRO B C 1
ATOM 6170 O O . PRO B 1 176 ? 47.680 -18.979 33.640 1.00 30.20 173 PRO B O 1
ATOM 6174 N N . ARG B 1 177 ? 48.249 -21.163 33.580 1.00 27.02 174 ARG B N 1
ATOM 6175 C CA . ARG B 1 177 ? 49.645 -20.883 33.224 1.00 39.80 174 ARG B CA 1
ATOM 6176 C C . ARG B 1 177 ? 49.737 -20.244 31.842 1.00 40.34 174 ARG B C 1
ATOM 6177 O O . ARG B 1 177 ? 50.403 -19.214 31.647 1.00 44.35 174 ARG B O 1
ATOM 6185 N N . THR B 1 178 ? 49.056 -20.865 30.887 1.00 33.74 175 THR B N 1
ATOM 6186 C CA . THR B 1 178 ? 48.941 -20.308 29.553 1.00 34.26 175 THR B CA 1
ATOM 6187 C C . THR B 1 178 ? 48.512 -18.849 29.669 1.00 32.63 175 THR B C 1
ATOM 6188 O O . THR B 1 178 ? 49.105 -17.949 29.070 1.00 33.85 175 THR B O 1
ATOM 6192 N N . ALA B 1 179 ? 47.484 -18.617 30.472 1.00 28.28 176 ALA B N 1
ATOM 6193 C CA . ALA B 1 179 ? 46.927 -17.285 30.622 1.00 21.85 176 ALA B CA 1
ATOM 6194 C C . ALA B 1 179 ? 47.944 -16.301 31.207 1.00 27.18 176 ALA B C 1
ATOM 6195 O O . ALA B 1 179 ? 47.971 -15.132 30.829 1.00 33.79 176 ALA B O 1
ATOM 6197 N N . ALA B 1 180 ? 48.776 -16.766 32.135 1.00 16.07 177 ALA B N 1
ATOM 6198 C CA . ALA B 1 180 ? 49.772 -15.889 32.740 1.00 21.50 177 ALA B CA 1
ATOM 6199 C C . ALA B 1 180 ? 50.844 -15.482 31.715 1.00 32.28 177 ALA B C 1
ATOM 6200 O O . ALA B 1 180 ? 51.217 -14.297 31.609 1.00 40.41 177 ALA B O 1
ATOM 6202 N N . ILE B 1 181 ? 51.331 -16.472 30.965 1.00 28.09 178 ILE B N 1
ATOM 6203 C CA . ILE B 1 181 ? 52.323 -16.230 29.921 1.00 31.84 178 ILE B CA 1
ATOM 6204 C C . ILE B 1 181 ? 51.788 -15.257 28.873 1.00 30.88 178 ILE B C 1
ATOM 6205 O O . ILE B 1 181 ? 52.432 -14.253 28.525 1.00 31.32 178 ILE B O 1
ATOM 6210 N N . LEU B 1 182 ? 50.605 -15.574 28.363 1.00 27.68 179 LEU B N 1
ATOM 6211 C CA . LEU B 1 182 ? 49.970 -14.761 27.343 1.00 28.20 179 LEU B CA 1
ATOM 6212 C C . LEU B 1 182 ? 49.790 -13.337 27.864 1.00 31.19 179 LEU B C 1
ATOM 6213 O O . LEU B 1 182 ? 50.201 -12.375 27.224 1.00 29.69 179 LEU B O 1
ATOM 6218 N N . LYS B 1 183 ? 49.177 -13.232 29.041 1.00 31.83 180 LYS B N 1
ATOM 6219 C CA . LYS B 1 183 ? 48.968 -11.977 29.762 1.00 30.56 180 LYS B CA 1
ATOM 6220 C C . LYS B 1 183 ? 50.210 -11.082 29.765 1.00 27.98 180 LYS B C 1
ATOM 6221 O O . LYS B 1 183 ? 50.227 -9.988 29.166 1.00 20.32 180 LYS B O 1
ATOM 6227 N N . LYS B 1 184 ? 51.251 -11.547 30.447 1.00 27.56 181 LYS B N 1
ATOM 6228 C CA . LYS B 1 184 ? 52.484 -10.780 30.505 1.00 25.69 181 LYS B CA 1
ATOM 6229 C C . LYS B 1 184 ? 52.942 -10.400 29.095 1.00 28.92 181 LYS B C 1
ATOM 6230 O O . LYS B 1 184 ? 53.407 -9.279 28.859 1.00 25.25 181 LYS B O 1
ATOM 6236 N N . TRP B 1 185 ? 52.781 -11.329 28.157 1.00 34.57 182 TRP B N 1
ATOM 6237 C CA . TRP B 1 185 ? 53.211 -11.106 26.776 1.00 37.72 182 TRP B CA 1
ATOM 6238 C C . TRP B 1 185 ? 52.529 -9.918 26.110 1.00 32.64 182 TRP B C 1
ATOM 6239 O O . TRP B 1 185 ? 53.196 -8.967 25.700 1.00 37.49 182 TRP B O 1
ATOM 6250 N N . ILE B 1 186 ? 51.206 -9.976 25.990 1.00 25.17 183 ILE B N 1
ATOM 6251 C CA . ILE B 1 186 ? 50.473 -8.930 25.290 1.00 36.18 183 ILE B CA 1
ATOM 6252 C C . ILE B 1 186 ? 50.569 -7.605 26.028 1.00 39.66 183 ILE B C 1
ATOM 6253 O O . ILE B 1 186 ? 50.586 -6.536 25.403 1.00 39.88 183 ILE B O 1
ATOM 6258 N N . TRP B 1 187 ? 50.634 -7.667 27.357 1.00 39.64 184 TRP B N 1
ATOM 6259 C CA . TRP B 1 187 ? 50.701 -6.430 28.130 1.00 38.18 184 TRP B CA 1
ATOM 6260 C C . TRP B 1 187 ? 52.042 -5.733 28.011 1.00 37.13 184 TRP B C 1
ATOM 6261 O O . TRP B 1 187 ? 52.105 -4.506 28.057 1.00 38.20 184 TRP B O 1
ATOM 6272 N N . THR B 1 188 ? 53.111 -6.502 27.827 1.00 39.08 185 THR B N 1
ATOM 6273 C CA . THR B 1 188 ? 54.429 -5.886 27.670 1.00 39.35 185 THR B CA 1
ATOM 6274 C C . THR B 1 188 ? 54.898 -5.711 26.210 1.00 46.85 185 THR B C 1
ATOM 6275 O O . THR B 1 188 ? 56.022 -5.271 25.968 1.00 49.68 185 THR B O 1
ATOM 6279 N N . ARG B 1 189 ? 54.036 -6.032 25.245 1.00 48.66 186 ARG B N 1
ATOM 6280 C CA . ARG B 1 189 ? 54.340 -5.755 23.840 1.00 53.04 186 ARG B CA 1
ATOM 6281 C C . ARG B 1 189 ? 54.058 -4.297 23.484 1.00 59.33 186 ARG B C 1
ATOM 6282 O O . ARG B 1 189 ? 52.983 -3.781 23.780 1.00 62.94 186 ARG B O 1
ATOM 6290 N N . ASN B 1 190 ? 55.018 -3.631 22.850 1.00 65.17 187 ASN B N 1
ATOM 6291 C CA . ASN B 1 190 ? 54.773 -2.289 22.330 1.00 72.54 187 ASN B CA 1
ATOM 6292 C C . ASN B 1 190 ? 54.234 -2.343 20.910 1.00 75.65 187 ASN B C 1
ATOM 6293 O O . ASN B 1 190 ? 53.967 -1.315 20.293 1.00 73.42 187 ASN B O 1
ATOM 6298 N N . SER B 1 191 ? 54.078 -3.562 20.406 1.00 87.54 188 SER B N 1
ATOM 6299 C CA . SER B 1 191 ? 53.415 -3.801 19.133 1.00 97.05 188 SER B CA 1
ATOM 6300 C C . SER B 1 191 ? 51.909 -3.898 19.367 1.00 94.75 188 SER B C 1
ATOM 6301 O O . SER B 1 191 ? 51.461 -4.279 20.451 1.00 88.77 188 SER B O 1
ATOM 6304 N N . ARG B 1 192 ? 51.132 -3.562 18.344 1.00 97.22 189 ARG B N 1
ATOM 6305 C CA . ARG B 1 192 ? 49.679 -3.593 18.447 1.00 97.49 189 ARG B CA 1
ATOM 6306 C C . ARG B 1 192 ? 49.080 -4.650 17.527 1.00 93.73 189 ARG B C 1
ATOM 6307 O O . ARG B 1 192 ? 48.633 -4.329 16.430 1.00 96.11 189 ARG B O 1
ATOM 6315 N N . PHE B 1 193 ? 49.059 -5.904 17.974 1.00 90.72 190 PHE B N 1
ATOM 6316 C CA . PHE B 1 193 ? 48.586 -7.000 17.125 1.00 90.66 190 PHE B CA 1
ATOM 6317 C C . PHE B 1 193 ? 47.323 -7.692 17.645 1.00 79.22 190 PHE B C 1
ATOM 6318 O O . PHE B 1 193 ? 46.924 -7.496 18.794 1.00 81.26 190 PHE B O 1
ATOM 6326 N N . THR B 1 194 ? 46.710 -8.505 16.785 1.00 66.80 191 THR B N 1
ATOM 6327 C CA . THR B 1 194 ? 45.422 -9.137 17.063 1.00 62.19 191 THR B CA 1
ATOM 6328 C C . THR B 1 194 ? 45.596 -10.579 17.520 1.00 60.95 191 THR B C 1
ATOM 6329 O O . THR B 1 194 ? 46.564 -11.237 17.142 1.00 64.41 191 THR B O 1
ATOM 6333 N N . VAL B 1 195 ? 44.643 -11.067 18.315 1.00 57.74 192 VAL B N 1
ATOM 6334 C CA . VAL B 1 195 ? 44.720 -12.405 18.898 1.00 49.62 192 VAL B CA 1
ATOM 6335 C C . VAL B 1 195 ? 43.369 -13.101 18.951 1.00 55.60 192 VAL B C 1
ATOM 6336 O O . VAL B 1 195 ? 42.419 -12.590 19.559 1.00 58.22 192 VAL B O 1
ATOM 6340 N N . TRP B 1 196 ? 43.298 -14.277 18.327 1.00 60.28 193 TRP B N 1
ATOM 6341 C CA . TRP B 1 196 ? 42.093 -15.105 18.342 1.00 61.74 193 TRP B CA 1
ATOM 6342 C C . TRP B 1 196 ? 42.221 -16.265 19.317 1.00 57.27 193 TRP B C 1
ATOM 6343 O O . TRP B 1 196 ? 43.042 -17.163 19.129 1.00 54.33 193 TRP B O 1
ATOM 6354 N N . VAL B 1 197 ? 41.398 -16.249 20.355 1.00 57.32 194 VAL B N 1
ATOM 6355 C CA . VAL B 1 197 ? 41.356 -17.356 21.292 1.00 54.70 194 VAL B CA 1
ATOM 6356 C C . VAL B 1 197 ? 40.349 -18.381 20.788 1.00 55.11 194 VAL B C 1
ATOM 6357 O O . VAL B 1 197 ? 39.149 -18.251 21.031 1.00 58.56 194 VAL B O 1
ATOM 6361 N N . GLN B 1 198 ? 40.843 -19.387 20.069 1.00 49.69 195 GLN B N 1
ATOM 6362 C CA . GLN B 1 198 ? 39.983 -20.447 19.544 1.00 57.79 195 GLN B CA 1
ATOM 6363 C C . GLN B 1 198 ? 39.524 -21.410 20.635 1.00 52.62 195 GLN B C 1
ATOM 6364 O O . GLN B 1 198 ? 40.280 -21.740 21.544 1.00 51.77 195 GLN B O 1
ATOM 6370 N N . LEU B 1 199 ? 38.284 -21.870 20.527 1.00 56.65 196 LEU B N 1
ATOM 6371 C CA . LEU B 1 199 ? 37.684 -22.682 21.574 1.00 67.15 196 LEU B CA 1
ATOM 6372 C C . LEU B 1 199 ? 37.522 -24.153 21.187 1.00 81.63 196 LEU B C 1
ATOM 6373 O O . LEU B 1 199 ? 37.773 -24.537 20.044 1.00 91.70 196 LEU B O 1
ATOM 6378 N N . PRO B 1 200 ? 37.119 -24.986 22.157 1.00 79.11 197 PRO B N 1
ATOM 6379 C CA . PRO B 1 200 ? 36.785 -26.389 21.901 1.00 87.45 197 PRO B CA 1
ATOM 6380 C C . PRO B 1 200 ? 35.355 -26.553 21.371 1.00 92.25 197 PRO B C 1
ATOM 6381 O O . PRO B 1 200 ? 34.521 -25.672 21.586 1.00 94.17 197 PRO B O 1
ATOM 6385 N N . SER B 1 201 ? 35.087 -27.669 20.694 1.00 90.98 198 SER B N 1
ATOM 6386 C CA . SER B 1 201 ? 33.763 -27.951 20.134 1.00 91.52 198 SER B CA 1
ATOM 6387 C C . SER B 1 201 ? 32.666 -27.809 21.182 1.00 91.10 198 SER B C 1
ATOM 6388 O O . SER B 1 201 ? 31.681 -27.103 20.977 1.00 92.51 198 SER B O 1
ATOM 6391 N N . ALA B 1 202 ? 32.840 -28.502 22.300 1.00 92.69 199 ALA B N 1
ATOM 6392 C CA . ALA B 1 202 ? 31.938 -28.382 23.437 1.00 90.94 199 ALA B CA 1
ATOM 6393 C C . ALA B 1 202 ? 32.744 -28.608 24.704 1.00 85.03 199 ALA B C 1
ATOM 6394 O O . ALA B 1 202 ? 33.856 -29.132 24.650 1.00 81.53 199 ALA B O 1
ATOM 6396 N N . ILE B 1 203 ? 32.190 -28.204 25.841 1.00 81.31 200 ILE B N 1
ATOM 6397 C CA . ILE B 1 203 ? 32.876 -28.370 27.112 1.00 74.85 200 ILE B CA 1
ATOM 6398 C C . ILE B 1 203 ? 33.391 -29.799 27.256 1.00 75.34 200 ILE B C 1
ATOM 6399 O O . ILE B 1 203 ? 34.470 -30.035 27.798 1.00 65.93 200 ILE B O 1
ATOM 6404 N N . GLU B 1 204 ? 32.620 -30.746 26.731 1.00 89.21 201 GLU B N 1
ATOM 6405 C CA . GLU B 1 204 ? 32.887 -32.173 26.912 1.00 92.21 201 GLU B CA 1
ATOM 6406 C C . GLU B 1 204 ? 34.309 -32.624 26.540 1.00 90.05 201 GLU B C 1
ATOM 6407 O O . GLU B 1 204 ? 34.867 -33.500 27.198 1.00 89.40 201 GLU B O 1
ATOM 6413 N N . LYS B 1 205 ? 34.898 -32.039 25.499 1.00 90.17 202 LYS B N 1
ATOM 6414 C CA . LYS B 1 205 ? 36.192 -32.523 25.005 1.00 87.84 202 LYS B CA 1
ATOM 6415 C C . LYS B 1 205 ? 37.417 -31.729 25.488 1.00 80.16 202 LYS B C 1
ATOM 6416 O O . LYS B 1 205 ? 38.431 -31.650 24.793 1.00 79.35 202 LYS B O 1
ATOM 6422 N N . CYS B 1 206 ? 37.324 -31.158 26.684 1.00 71.93 203 CYS B N 1
ATOM 6423 C CA . CYS B 1 206 ? 38.471 -30.511 27.308 1.00 65.84 203 CYS B CA 1
ATOM 6424 C C . CYS B 1 206 ? 39.322 -31.552 28.025 1.00 66.63 203 CYS B C 1
ATOM 6425 O O . CYS B 1 206 ? 38.801 -32.558 28.499 1.00 68.40 203 CYS B O 1
ATOM 6428 N N . LYS B 1 207 ? 40.628 -31.308 28.107 1.00 64.91 204 LYS B N 1
ATOM 6429 C CA . LYS B 1 207 ? 41.543 -32.234 28.772 1.00 57.57 204 LYS B CA 1
ATOM 6430 C C . LYS B 1 207 ? 41.182 -32.432 30.243 1.00 58.27 204 LYS B C 1
ATOM 6431 O O . LYS B 1 207 ? 41.277 -33.542 30.779 1.00 63.71 204 LYS B O 1
ATOM 6437 N N . ASP B 1 208 ? 40.785 -31.347 30.895 1.00 55.67 205 ASP B N 1
ATOM 6438 C CA . ASP B 1 208 ? 40.452 -31.391 32.311 1.00 59.85 205 ASP B CA 1
ATOM 6439 C C . ASP B 1 208 ? 38.959 -31.642 32.510 1.00 62.12 205 ASP B C 1
ATOM 6440 O O . ASP B 1 208 ? 38.427 -31.454 33.609 1.00 57.60 205 ASP B O 1
ATOM 6445 N N . TYR B 1 209 ? 38.288 -32.085 31.447 1.00 69.21 206 TYR B N 1
ATOM 6446 C CA . TYR B 1 209 ? 36.863 -32.393 31.535 1.00 81.68 206 TYR B CA 1
ATOM 6447 C C . TYR B 1 209 ? 36.578 -33.549 32.475 1.00 85.60 206 TYR B C 1
ATOM 6448 O O . TYR B 1 209 ? 37.030 -34.672 32.258 1.00 83.36 206 TYR B O 1
ATOM 6457 N N . ASP B 1 210 ? 35.813 -33.256 33.518 1.00 90.18 207 ASP B N 1
ATOM 6458 C CA . ASP B 1 210 ? 35.302 -34.271 34.423 1.00 91.25 207 ASP B CA 1
ATOM 6459 C C . ASP B 1 210 ? 33.823 -33.990 34.623 1.00 88.00 207 ASP B C 1
ATOM 6460 O O . ASP B 1 210 ? 33.454 -32.948 35.165 1.00 88.00 207 ASP B O 1
ATOM 6465 N N . ALA B 1 211 ? 32.975 -34.911 34.177 1.00 85.78 208 ALA B N 1
ATOM 6466 C CA . ALA B 1 211 ? 31.533 -34.701 34.240 1.00 85.01 208 ALA B CA 1
ATOM 6467 C C . ALA B 1 211 ? 31.002 -34.732 35.671 1.00 78.40 208 ALA B C 1
ATOM 6468 O O . ALA B 1 211 ? 29.805 -34.890 35.893 1.00 83.83 208 ALA B O 1
ATOM 6470 N N . PHE B 1 212 ? 31.896 -34.558 36.636 1.00 67.06 209 PHE B N 1
ATOM 6471 C CA . PHE B 1 212 ? 31.537 -34.706 38.035 1.00 73.12 209 PHE B CA 1
ATOM 6472 C C . PHE B 1 212 ? 31.604 -33.389 38.804 1.00 76.42 209 PHE B C 1
ATOM 6473 O O . PHE B 1 212 ? 31.036 -33.263 39.891 1.00 74.71 209 PHE B O 1
ATOM 6481 N N . THR B 1 213 ? 32.308 -32.412 38.241 1.00 84.64 210 THR B N 1
ATOM 6482 C CA . THR B 1 213 ? 32.333 -31.066 38.810 1.00 92.54 210 THR B CA 1
ATOM 6483 C C . THR B 1 213 ? 32.140 -29.996 37.720 1.00 98.76 210 THR B C 1
ATOM 6484 O O . THR B 1 213 ? 32.443 -28.824 37.929 1.00 100.41 210 THR B O 1
ATOM 6488 N N . ILE B 1 214 ? 31.632 -30.410 36.558 1.00 102.79 211 ILE B N 1
ATOM 6489 C CA . ILE B 1 214 ? 31.246 -29.472 35.503 1.00 102.14 211 ILE B CA 1
ATOM 6490 C C . ILE B 1 214 ? 29.884 -28.886 35.833 1.00 108.00 211 ILE B C 1
ATOM 6491 O O . ILE B 1 214 ? 28.932 -29.008 35.061 1.00 110.03 211 ILE B O 1
ATOM 6496 N N . GLU B 1 215 ? 29.807 -28.246 36.992 1.00 113.57 212 GLU B N 1
ATOM 6497 C CA . GLU B 1 215 ? 28.547 -27.774 37.543 1.00 122.36 212 GLU B CA 1
ATOM 6498 C C . GLU B 1 215 ? 27.794 -26.870 36.568 1.00 123.89 212 GLU B C 1
ATOM 6499 O O . GLU B 1 215 ? 26.866 -27.311 35.886 1.00 126.30 212 GLU B O 1
ATOM 6505 N N . HIS B 1 216 ? 28.201 -25.607 36.508 1.00 119.40 213 HIS B N 1
ATOM 6506 C CA . HIS B 1 216 ? 27.580 -24.649 35.606 1.00 117.46 213 HIS B CA 1
ATOM 6507 C C . HIS B 1 216 ? 28.617 -24.017 34.692 1.00 110.45 213 HIS B C 1
ATOM 6508 O O . HIS B 1 216 ? 28.813 -22.803 34.702 1.00 110.10 213 HIS B O 1
ATOM 6515 N N . VAL B 1 217 ? 29.284 -24.851 33.903 1.00 101.16 214 VAL B N 1
ATOM 6516 C CA . VAL B 1 217 ? 30.347 -24.384 33.021 1.00 83.90 214 VAL B CA 1
ATOM 6517 C C . VAL B 1 217 ? 29.930 -24.527 31.562 1.00 79.82 214 VAL B C 1
ATOM 6518 O O . VAL B 1 217 ? 29.156 -25.420 31.210 1.00 80.80 214 VAL B O 1
ATOM 6522 N N . ASP B 1 218 ? 30.437 -23.632 30.721 1.00 77.91 215 ASP B N 1
ATOM 6523 C CA . ASP B 1 218 ? 30.089 -23.617 29.310 1.00 77.26 215 ASP B CA 1
ATOM 6524 C C . ASP B 1 218 ? 31.179 -22.945 28.490 1.00 69.48 215 ASP B C 1
ATOM 6525 O O . ASP B 1 218 ? 32.034 -22.248 29.036 1.00 61.46 215 ASP B O 1
ATOM 6530 N N . LEU B 1 219 ? 31.141 -23.158 27.179 1.00 69.68 216 LEU B N 1
ATOM 6531 C CA . LEU B 1 219 ? 32.106 -22.545 26.274 1.00 72.76 216 LEU B CA 1
ATOM 6532 C C . LEU B 1 219 ? 32.332 -21.079 26.632 1.00 73.23 216 LEU B C 1
ATOM 6533 O O . LEU B 1 219 ? 33.465 -20.582 26.610 1.00 72.56 216 LEU B O 1
ATOM 6538 N N . TRP B 1 220 ? 31.249 -20.387 26.973 1.00 71.88 217 TRP B N 1
ATOM 6539 C CA . TRP B 1 220 ? 31.354 -18.984 27.345 1.00 67.43 217 TRP B CA 1
ATOM 6540 C C . TRP B 1 220 ? 31.974 -18.772 28.725 1.00 60.05 217 TRP B C 1
ATOM 6541 O O . TRP B 1 220 ? 32.717 -17.818 28.918 1.00 64.06 217 TRP B O 1
ATOM 6552 N N . THR B 1 221 ? 31.661 -19.633 29.689 1.00 50.56 218 THR B N 1
ATOM 6553 C CA . THR B 1 221 ? 32.297 -19.525 30.998 1.00 54.88 218 THR B CA 1
ATOM 6554 C C . THR B 1 221 ? 33.807 -19.680 30.829 1.00 53.07 218 THR B C 1
ATOM 6555 O O . THR B 1 221 ? 34.601 -18.999 31.488 1.00 49.07 218 THR B O 1
ATOM 6559 N N . ILE B 1 222 ? 34.188 -20.570 29.921 1.00 52.98 219 ILE B N 1
ATOM 6560 C CA . ILE B 1 222 ? 35.582 -20.768 29.558 1.00 52.83 219 ILE B CA 1
ATOM 6561 C C . ILE B 1 222 ? 36.179 -19.482 28.990 1.00 51.99 219 ILE B C 1
ATOM 6562 O O . ILE B 1 222 ? 37.114 -18.903 29.569 1.00 48.88 219 ILE B O 1
ATOM 6567 N N . TRP B 1 223 ? 35.627 -19.031 27.865 1.00 53.29 220 TRP B N 1
ATOM 6568 C CA . TRP B 1 223 ? 36.101 -17.801 27.241 1.00 55.96 220 TRP B CA 1
ATOM 6569 C C . TRP B 1 223 ? 36.236 -16.648 28.232 1.00 55.98 220 TRP B C 1
ATOM 6570 O O . TRP B 1 223 ? 37.227 -15.927 28.221 1.00 56.87 220 TRP B O 1
ATOM 6581 N N . ALA B 1 224 ? 35.229 -16.476 29.078 1.00 52.84 221 ALA B N 1
ATOM 6582 C CA . ALA B 1 224 ? 35.177 -15.356 30.011 1.00 53.24 221 ALA B CA 1
ATOM 6583 C C . ALA B 1 224 ? 36.186 -15.504 31.150 1.00 47.16 221 ALA B C 1
ATOM 6584 O O . ALA B 1 224 ? 36.665 -14.507 31.713 1.00 39.83 221 ALA B O 1
ATOM 6586 N N . ASP B 1 225 ? 36.491 -16.757 31.482 1.00 48.17 222 ASP B N 1
ATOM 6587 C CA . ASP B 1 225 ? 37.532 -17.079 32.451 1.00 46.03 222 ASP B CA 1
ATOM 6588 C C . ASP B 1 225 ? 38.907 -16.697 31.918 1.00 42.07 222 ASP B C 1
ATOM 6589 O O . ASP B 1 225 ? 39.710 -16.068 32.620 1.00 32.99 222 ASP B O 1
ATOM 6594 N N . PHE B 1 226 ? 39.177 -17.097 30.679 1.00 38.04 223 PHE B N 1
ATOM 6595 C CA . PHE B 1 226 ? 40.459 -16.806 30.049 1.00 36.47 223 PHE B CA 1
ATOM 6596 C C . PHE B 1 226 ? 40.615 -15.299 29.834 1.00 45.49 223 PHE B C 1
ATOM 6597 O O . PHE B 1 226 ? 41.617 -14.692 30.234 1.00 50.04 223 PHE B O 1
ATOM 6605 N N . ARG B 1 227 ? 39.611 -14.702 29.201 1.00 48.97 224 ARG B N 1
ATOM 6606 C CA . ARG B 1 227 ? 39.562 -13.257 29.005 1.00 45.45 224 ARG B CA 1
ATOM 6607 C C . ARG B 1 227 ? 39.797 -12.518 30.316 1.00 38.78 224 ARG B C 1
ATOM 6608 O O . ARG B 1 227 ? 40.516 -11.524 30.345 1.00 39.93 224 ARG B O 1
ATOM 6616 N N . LYS B 1 228 ? 39.185 -12.992 31.399 1.00 33.24 225 LYS B N 1
ATOM 6617 C CA . LYS B 1 228 ? 39.413 -12.376 32.702 1.00 29.79 225 LYS B CA 1
ATOM 6618 C C . LYS B 1 228 ? 40.848 -12.586 33.141 1.00 32.55 225 LYS B C 1
ATOM 6619 O O . LYS B 1 228 ? 41.441 -11.727 33.802 1.00 41.31 225 LYS B O 1
ATOM 6625 N N . ASN B 1 229 ? 41.410 -13.729 32.765 1.00 34.45 226 ASN B N 1
ATOM 6626 C CA . ASN B 1 229 ? 42.757 -14.093 33.204 1.00 43.76 226 ASN B CA 1
ATOM 6627 C C . ASN B 1 229 ? 43.898 -13.439 32.440 1.00 38.28 226 ASN B C 1
ATOM 6628 O O . ASN B 1 229 ? 45.053 -13.544 32.839 1.00 38.81 226 ASN B O 1
ATOM 6633 N N . CYS B 1 230 ? 43.580 -12.767 31.344 1.00 32.95 227 CYS B N 1
ATOM 6634 C CA . CYS B 1 230 ? 44.604 -11.995 30.650 1.00 28.79 227 CYS B CA 1
ATOM 6635 C C . CYS B 1 230 ? 44.423 -10.503 30.892 1.00 32.67 227 CYS B C 1
ATOM 6636 O O . CYS B 1 230 ? 45.081 -9.685 30.251 1.00 38.97 227 CYS B O 1
ATOM 6639 N N . GLY B 1 231 ? 43.531 -10.157 31.819 1.00 25.93 228 GLY B N 1
ATOM 6640 C CA . GLY B 1 231 ? 43.401 -8.783 32.284 1.00 22.79 228 GLY B CA 1
ATOM 6641 C C . GLY B 1 231 ? 42.302 -7.967 31.632 1.00 29.84 228 GLY B C 1
ATOM 6642 O O . GLY B 1 231 ? 42.145 -6.770 31.904 1.00 28.22 228 GLY B O 1
ATOM 6643 N N . ASN B 1 232 ? 41.526 -8.622 30.778 1.00 35.61 229 ASN B N 1
ATOM 6644 C CA . ASN B 1 232 ? 40.510 -7.936 30.002 1.00 42.75 229 ASN B CA 1
ATOM 6645 C C . ASN B 1 232 ? 41.128 -6.929 29.031 1.00 44.81 229 ASN B C 1
ATOM 6646 O O . ASN B 1 232 ? 40.595 -5.836 28.819 1.00 45.97 229 ASN B O 1
ATOM 6651 N N . PHE B 1 233 ? 42.260 -7.315 28.449 1.00 35.96 230 PHE B N 1
ATOM 6652 C CA . PHE B 1 233 ? 42.861 -6.563 27.365 1.00 34.48 230 PHE B CA 1
ATOM 6653 C C . PHE B 1 233 ? 41.798 -6.207 26.312 1.00 48.18 230 PHE B C 1
ATOM 6654 O O . PHE B 1 233 ? 41.045 -7.077 25.862 1.00 50.89 230 PHE B O 1
ATOM 6662 N N . SER B 1 234 ? 41.750 -4.929 25.933 1.00 51.98 231 SER B N 1
ATOM 6663 C CA . SER B 1 234 ? 40.781 -4.409 24.971 1.00 52.64 231 SER B CA 1
ATOM 6664 C C . SER B 1 234 ? 40.284 -5.439 23.963 1.00 56.30 231 SER B C 1
ATOM 6665 O O . SER B 1 234 ? 41.072 -6.057 23.247 1.00 56.41 231 SER B O 1
ATOM 6668 N N . GLY B 1 235 ? 38.964 -5.596 23.902 1.00 60.19 232 GLY B N 1
ATOM 6669 C CA . GLY B 1 235 ? 38.337 -6.550 23.005 1.00 61.59 232 GLY B CA 1
ATOM 6670 C C . GLY B 1 235 ? 38.572 -6.210 21.550 1.00 63.52 232 GLY B C 1
ATOM 6671 O O . GLY B 1 235 ? 38.115 -6.917 20.649 1.00 69.79 232 GLY B O 1
ATOM 6672 N N . VAL B 1 236 ? 39.287 -5.114 21.326 1.00 60.59 233 VAL B N 1
ATOM 6673 C CA . VAL B 1 236 ? 39.626 -4.666 19.981 1.00 63.71 233 VAL B CA 1
ATOM 6674 C C . VAL B 1 236 ? 40.835 -5.448 19.478 1.00 68.24 233 VAL B C 1
ATOM 6675 O O . VAL B 1 236 ? 41.067 -5.548 18.271 1.00 79.05 233 VAL B O 1
ATOM 6679 N N . TYR B 1 237 ? 41.589 -6.021 20.413 1.00 60.71 234 TYR B N 1
ATOM 6680 C CA . TYR B 1 237 ? 42.757 -6.833 20.083 1.00 64.49 234 TYR B CA 1
ATOM 6681 C C . TYR B 1 237 ? 42.585 -8.270 20.579 1.00 64.76 234 TYR B C 1
ATOM 6682 O O . TYR B 1 237 ? 42.837 -9.231 19.845 1.00 65.34 234 TYR B O 1
ATOM 6691 N N . PHE B 1 238 ? 42.155 -8.403 21.832 1.00 62.81 235 PHE B N 1
ATOM 6692 C CA . PHE B 1 238 ? 41.995 -9.702 22.478 1.00 53.97 235 PHE B CA 1
ATOM 6693 C C . PHE B 1 238 ? 40.600 -10.231 22.220 1.00 45.86 235 PHE B C 1
ATOM 6694 O O . PHE B 1 238 ? 39.652 -9.842 22.909 1.00 34.62 235 PHE B O 1
ATOM 6702 N N . GLN B 1 239 ? 40.478 -11.119 21.234 1.00 56.32 236 GLN B N 1
ATOM 6703 C CA . GLN B 1 239 ? 39.166 -11.609 20.806 1.00 62.21 236 GLN B CA 1
ATOM 6704 C C . GLN B 1 239 ? 38.994 -13.131 20.907 1.00 66.86 236 GLN B C 1
ATOM 6705 O O . GLN B 1 239 ? 39.961 -13.873 21.097 1.00 61.40 236 GLN B O 1
ATOM 6711 N N . VAL B 1 240 ? 37.750 -13.586 20.780 1.00 71.14 237 VAL B N 1
ATOM 6712 C CA . VAL B 1 240 ? 37.433 -15.006 20.908 1.00 64.29 237 VAL B CA 1
ATOM 6713 C C . VAL B 1 240 ? 36.882 -15.592 19.607 1.00 70.31 237 VAL B C 1
ATOM 6714 O O . VAL B 1 240 ? 36.173 -14.917 18.853 1.00 67.94 237 VAL B O 1
ATOM 6718 N N . ALA B 1 241 ? 37.226 -16.852 19.354 1.00 73.94 238 ALA B N 1
ATOM 6719 C CA . ALA B 1 241 ? 36.741 -17.586 18.191 1.00 70.64 238 ALA B CA 1
ATOM 6720 C C . ALA B 1 241 ? 35.872 -18.752 18.637 1.00 74.42 238 ALA B C 1
ATOM 6721 O O . ALA B 1 241 ? 36.246 -19.500 19.537 1.00 70.87 238 ALA B O 1
ATOM 6723 N N . LEU B 1 242 ? 34.709 -18.899 18.010 1.00 82.58 239 LEU B N 1
ATOM 6724 C CA . LEU B 1 242 ? 33.845 -20.045 18.268 1.00 81.10 239 LEU B CA 1
ATOM 6725 C C . LEU B 1 242 ? 34.163 -21.177 17.298 1.00 85.83 239 LEU B C 1
ATOM 6726 O O . LEU B 1 242 ? 34.542 -20.938 16.152 1.00 86.70 239 LEU B O 1
ATOM 6731 N N . THR B 1 243 ? 34.014 -22.411 17.768 1.00 86.38 240 THR B N 1
ATOM 6732 C CA . THR B 1 243 ? 34.278 -23.581 16.943 1.00 86.36 240 THR B CA 1
ATOM 6733 C C . THR B 1 243 ? 33.011 -24.392 16.770 1.00 89.52 240 THR B C 1
ATOM 6734 O O . THR B 1 243 ? 32.607 -25.127 17.672 1.00 83.24 240 THR B O 1
ATOM 6738 N N . ILE B 1 244 ? 32.386 -24.254 15.605 1.00 98.58 241 ILE B N 1
ATOM 6739 C CA . ILE B 1 244 ? 31.159 -24.985 15.306 1.00 102.26 241 ILE B CA 1
ATOM 6740 C C . ILE B 1 244 ? 31.430 -26.429 14.881 1.00 100.94 241 ILE B C 1
ATOM 6741 O O . ILE B 1 244 ? 32.019 -26.684 13.829 1.00 98.27 241 ILE B O 1
ATOM 6746 N N . SER B 1 245 ? 30.996 -27.369 15.712 1.00 103.13 242 SER B N 1
ATOM 6747 C CA . SER B 1 245 ? 31.204 -28.784 15.438 1.00 114.99 242 SER B CA 1
ATOM 6748 C C . SER B 1 245 ? 30.081 -29.333 14.565 1.00 125.39 242 SER B C 1
ATOM 6749 O O . SER B 1 245 ? 29.275 -28.574 14.022 1.00 130.41 242 SER B O 1
ATOM 6752 N N . SER B 1 246 ? 30.037 -30.654 14.428 1.00 126.48 243 SER B N 1
ATOM 6753 C CA . SER B 1 246 ? 28.981 -31.307 13.668 1.00 127.59 243 SER B CA 1
ATOM 6754 C C . SER B 1 246 ? 27.685 -31.311 14.471 1.00 121.23 243 SER B C 1
ATOM 6755 O O . SER B 1 246 ? 26.633 -30.930 13.964 1.00 118.75 243 SER B O 1
ATOM 6758 N N . GLU B 1 247 ? 27.770 -31.742 15.726 1.00 119.10 244 GLU B N 1
ATOM 6759 C CA . GLU B 1 247 ? 26.639 -31.666 16.643 1.00 125.11 244 GLU B CA 1
ATOM 6760 C C . GLU B 1 247 ? 26.618 -30.295 17.308 1.00 128.24 244 GLU B C 1
ATOM 6761 O O . GLU B 1 247 ? 27.611 -29.872 17.900 1.00 123.02 244 GLU B O 1
ATOM 6767 N N . LEU B 1 248 ? 25.482 -29.609 17.210 1.00 135.68 245 LEU B N 1
ATOM 6768 C CA . LEU B 1 248 ? 25.372 -28.218 17.647 1.00 131.11 245 LEU B CA 1
ATOM 6769 C C . LEU B 1 248 ? 24.986 -28.078 19.117 1.00 129.23 245 LEU B C 1
ATOM 6770 O O . LEU B 1 248 ? 23.909 -28.512 19.526 1.00 133.01 245 LEU B O 1
ATOM 6775 N N . PRO B 1 249 ? 25.865 -27.452 19.912 1.00 123.62 246 PRO B N 1
ATOM 6776 C CA . PRO B 1 249 ? 25.650 -27.289 21.353 1.00 120.03 246 PRO B CA 1
ATOM 6777 C C . PRO B 1 249 ? 24.336 -26.586 21.677 1.00 121.91 246 PRO B C 1
ATOM 6778 O O . PRO B 1 249 ? 23.741 -25.940 20.817 1.00 120.15 246 PRO B O 1
ATOM 6782 N N . ASP B 1 250 ? 23.900 -26.720 22.923 1.00 126.31 247 ASP B N 1
ATOM 6783 C CA . ASP B 1 250 ? 22.664 -26.109 23.393 1.00 129.88 247 ASP B CA 1
ATOM 6784 C C . ASP B 1 250 ? 22.738 -24.584 23.430 1.00 122.21 247 ASP B C 1
ATOM 6785 O O . ASP B 1 250 ? 21.785 -23.900 23.057 1.00 121.77 247 ASP B O 1
ATOM 6790 N N . GLU B 1 251 ? 23.872 -24.059 23.886 1.00 115.11 248 GLU B N 1
ATOM 6791 C CA . GLU B 1 251 ? 24.011 -22.627 24.128 1.00 109.28 248 GLU B CA 1
ATOM 6792 C C . GLU B 1 251 ? 24.268 -21.811 22.866 1.00 111.48 248 GLU B C 1
ATOM 6793 O O . GLU B 1 251 ? 24.412 -20.591 22.932 1.00 113.65 248 GLU B O 1
ATOM 6799 N N . LEU B 1 252 ? 24.321 -22.483 21.721 1.00 111.95 249 LEU B N 1
ATOM 6800 C CA . LEU B 1 252 ? 24.478 -21.801 20.440 1.00 108.45 249 LEU B CA 1
ATOM 6801 C C . LEU B 1 252 ? 23.184 -21.882 19.641 1.00 107.90 249 LEU B C 1
ATOM 6802 O O . LEU B 1 252 ? 23.122 -21.467 18.483 1.00 109.54 249 LEU B O 1
ATOM 6807 N N . THR B 1 253 ? 22.153 -22.426 20.275 1.00 107.74 250 THR B N 1
ATOM 6808 C CA . THR B 1 253 ? 20.840 -22.531 19.661 1.00 116.79 250 THR B CA 1
ATOM 6809 C C . THR B 1 253 ? 19.830 -21.812 20.547 1.00 122.49 250 THR B C 1
ATOM 6810 O O . THR B 1 253 ? 19.033 -21.000 20.069 1.00 128.39 250 THR B O 1
ATOM 6814 N N . GLU B 1 254 ? 19.881 -22.112 21.842 1.00 122.98 251 GLU B N 1
ATOM 6815 C CA . GLU B 1 254 ? 19.074 -21.411 22.829 1.00 127.09 251 GLU B CA 1
ATOM 6816 C C . GLU B 1 254 ? 19.373 -19.927 22.719 1.00 124.07 251 GLU B C 1
ATOM 6817 O O . GLU B 1 254 ? 20.379 -19.456 23.246 1.00 128.66 251 GLU B O 1
ATOM 6823 N N . LEU B 1 255 ? 18.504 -19.199 22.023 1.00 117.77 252 LEU B N 1
ATOM 6824 C CA . LEU B 1 255 ? 18.686 -17.764 21.793 1.00 112.46 252 LEU B CA 1
ATOM 6825 C C . LEU B 1 255 ? 19.350 -17.027 22.965 1.00 108.19 252 LEU B C 1
ATOM 6826 O O . LEU B 1 255 ? 20.473 -16.533 22.840 1.00 99.38 252 LEU B O 1
ATOM 6831 N N . LYS B 1 256 ? 18.644 -16.956 24.090 1.00 109.35 253 LYS B N 1
ATOM 6832 C CA . LYS B 1 256 ? 19.128 -16.286 25.297 1.00 102.14 253 LYS B CA 1
ATOM 6833 C C . LYS B 1 256 ? 20.617 -16.514 25.567 1.00 96.28 253 LYS B C 1
ATOM 6834 O O . LYS B 1 256 ? 21.329 -15.599 25.992 1.00 92.71 253 LYS B O 1
ATOM 6840 N N . LEU B 1 257 ? 21.081 -17.736 25.326 1.00 92.26 254 LEU B N 1
ATOM 6841 C CA . LEU B 1 257 ? 22.484 -18.068 25.526 1.00 79.96 254 LEU B CA 1
ATOM 6842 C C . LEU B 1 257 ? 23.349 -17.531 24.397 1.00 72.26 254 LEU B C 1
ATOM 6843 O O . LEU B 1 257 ? 24.351 -16.874 24.643 1.00 69.45 254 LEU B O 1
ATOM 6848 N N . VAL B 1 258 ? 22.955 -17.803 23.159 1.00 72.17 255 VAL B N 1
ATOM 6849 C CA . VAL B 1 258 ? 23.747 -17.384 22.009 1.00 79.88 255 VAL B CA 1
ATOM 6850 C C . VAL B 1 258 ? 23.965 -15.877 21.983 1.00 88.18 255 VAL B C 1
ATOM 6851 O O . VAL B 1 258 ? 24.961 -15.404 21.437 1.00 87.64 255 VAL B O 1
ATOM 6855 N N . ASP B 1 259 ? 23.028 -15.123 22.554 1.00 97.09 256 ASP B N 1
ATOM 6856 C CA . ASP B 1 259 ? 23.146 -13.664 22.583 1.00 97.19 256 ASP B CA 1
ATOM 6857 C C . ASP B 1 259 ? 24.362 -13.212 23.389 1.00 89.67 256 ASP B C 1
ATOM 6858 O O . ASP B 1 259 ? 24.832 -12.081 23.250 1.00 86.39 256 ASP B O 1
ATOM 6863 N N . ARG B 1 260 ? 24.871 -14.104 24.230 1.00 87.27 257 ARG B N 1
ATOM 6864 C CA . ARG B 1 260 ? 26.060 -13.810 25.014 1.00 77.16 257 ARG B CA 1
ATOM 6865 C C . ARG B 1 260 ? 27.192 -13.310 24.120 1.00 67.74 257 ARG B C 1
ATOM 6866 O O . ARG B 1 260 ? 27.897 -12.372 24.477 1.00 55.93 257 ARG B O 1
ATOM 6874 N N . TRP B 1 261 ? 27.349 -13.925 22.952 1.00 71.97 258 TRP B N 1
ATOM 6875 C CA . TRP B 1 261 ? 28.488 -13.627 22.083 1.00 74.26 258 TRP B CA 1
ATOM 6876 C C . TRP B 1 261 ? 28.378 -12.289 21.362 1.00 79.40 258 TRP B C 1
ATOM 6877 O O . TRP B 1 261 ? 29.343 -11.817 20.762 1.00 82.38 258 TRP B O 1
ATOM 6888 N N . LYS B 1 262 ? 27.204 -11.677 21.419 1.00 78.00 259 LYS B N 1
ATOM 6889 C CA . LYS B 1 262 ? 27.030 -10.356 20.839 1.00 67.49 259 LYS B CA 1
ATOM 6890 C C . LYS B 1 262 ? 27.648 -9.317 21.770 1.00 70.37 259 LYS B C 1
ATOM 6891 O O . LYS B 1 262 ? 27.913 -8.184 21.369 1.00 77.42 259 LYS B O 1
ATOM 6897 N N . ALA B 1 263 ? 27.882 -9.721 23.015 1.00 70.26 260 ALA B N 1
ATOM 6898 C CA . ALA B 1 263 ? 28.504 -8.852 24.013 1.00 75.42 260 ALA B CA 1
ATOM 6899 C C . ALA B 1 263 ? 29.969 -9.217 24.255 1.00 70.88 260 ALA B C 1
ATOM 6900 O O . ALA B 1 263 ? 30.612 -8.674 25.152 1.00 61.12 260 ALA B O 1
ATOM 6902 N N . GLU B 1 264 ? 30.484 -10.142 23.452 1.00 72.48 261 GLU B N 1
ATOM 6903 C CA . GLU B 1 264 ? 31.877 -10.556 23.543 1.00 67.54 261 GLU B CA 1
ATOM 6904 C C . GLU B 1 264 ? 32.604 -10.182 22.260 1.00 68.78 261 GLU B C 1
ATOM 6905 O O . GLU B 1 264 ? 31.972 -9.977 21.225 1.00 76.58 261 GLU B O 1
ATOM 6911 N N . PRO B 1 265 ? 33.942 -10.098 22.319 1.00 63.19 262 PRO B N 1
ATOM 6912 C CA . PRO B 1 265 ? 34.731 -9.733 21.138 1.00 62.15 262 PRO B CA 1
ATOM 6913 C C . PRO B 1 265 ? 34.798 -10.865 20.115 1.00 66.11 262 PRO B C 1
ATOM 6914 O O . PRO B 1 265 ? 35.891 -11.346 19.815 1.00 67.26 262 PRO B O 1
ATOM 6918 N N . LEU B 1 266 ? 33.650 -11.284 19.591 1.00 68.25 263 LEU B N 1
ATOM 6919 C CA . LEU B 1 266 ? 33.619 -12.345 18.593 1.00 75.69 263 LEU B CA 1
ATOM 6920 C C . LEU B 1 266 ? 34.437 -11.939 17.373 1.00 83.03 263 LEU B C 1
ATOM 6921 O O . LEU B 1 266 ? 34.167 -10.915 16.740 1.00 82.76 263 LEU B O 1
ATOM 6926 N N . ALA B 1 267 ? 35.444 -12.744 17.052 1.00 84.36 264 ALA B N 1
ATOM 6927 C CA . ALA B 1 267 ? 36.381 -12.396 15.991 1.00 87.91 264 ALA B CA 1
ATOM 6928 C C . ALA B 1 267 ? 36.268 -13.316 14.789 1.00 90.47 264 ALA B C 1
ATOM 6929 O O . ALA B 1 267 ? 36.366 -12.868 13.648 1.00 99.79 264 ALA B O 1
ATOM 6931 N N . ALA B 1 268 ? 36.073 -14.605 15.044 1.00 84.86 265 ALA B N 1
ATOM 6932 C CA . ALA B 1 268 ? 35.990 -15.578 13.962 1.00 82.79 265 ALA B CA 1
ATOM 6933 C C . ALA B 1 268 ? 35.117 -16.782 14.308 1.00 78.27 265 ALA B C 1
ATOM 6934 O O . ALA B 1 268 ? 34.820 -17.035 15.479 1.00 64.25 265 ALA B O 1
ATOM 6936 N N . PHE B 1 269 ? 34.696 -17.501 13.268 1.00 87.29 266 PHE B N 1
ATOM 6937 C CA . PHE B 1 269 ? 33.983 -18.765 13.414 1.00 87.41 266 PHE B CA 1
ATOM 6938 C C . PHE B 1 269 ? 34.841 -19.888 12.856 1.00 84.86 266 PHE B C 1
ATOM 6939 O O . PHE B 1 269 ? 35.200 -19.877 11.680 1.00 83.62 266 PHE B O 1
ATOM 6947 N N . VAL B 1 270 ? 35.183 -20.847 13.706 1.00 84.59 267 VAL B N 1
ATOM 6948 C CA . VAL B 1 270 ? 35.917 -22.020 13.263 1.00 90.59 267 VAL B CA 1
ATOM 6949 C C . VAL B 1 270 ? 34.920 -23.066 12.794 1.00 97.49 267 VAL B C 1
ATOM 6950 O O . VAL B 1 270 ? 34.057 -23.498 13.557 1.00 95.60 267 VAL B O 1
ATOM 6954 N N . ILE B 1 271 ? 35.044 -23.466 11.535 1.00 101.71 268 ILE B N 1
ATOM 6955 C CA . ILE B 1 271 ? 34.070 -24.350 10.912 1.00 103.69 268 ILE B CA 1
ATOM 6956 C C . ILE B 1 271 ? 34.638 -25.739 10.645 1.00 108.93 268 ILE B C 1
ATOM 6957 O O . ILE B 1 271 ? 35.407 -25.934 9.702 1.00 115.99 268 ILE B O 1
ATOM 6962 N N . GLU B 1 272 ? 34.260 -26.700 11.484 1.00 104.22 269 GLU B N 1
ATOM 6963 C CA . GLU B 1 272 ? 34.628 -28.095 11.267 1.00 105.34 269 GLU B CA 1
ATOM 6964 C C . GLU B 1 272 ? 33.916 -28.640 10.029 1.00 117.23 269 GLU B C 1
ATOM 6965 O O . GLU B 1 272 ? 32.757 -28.308 9.776 1.00 123.61 269 GLU B O 1
ATOM 6971 N N . SER B 1 273 ? 34.607 -29.481 9.264 1.00 120.10 270 SER B N 1
ATOM 6972 C CA . SER B 1 273 ? 34.034 -30.073 8.055 1.00 121.28 270 SER B CA 1
ATOM 6973 C C . SER B 1 273 ? 33.033 -31.177 8.383 1.00 120.80 270 SER B C 1
ATOM 6974 O O . SER B 1 273 ? 33.059 -32.246 7.780 1.00 117.92 270 SER B O 1
ATOM 6977 N N . GLY B 1 274 ? 32.151 -30.912 9.339 1.00 124.11 271 GLY B N 1
ATOM 6978 C CA . GLY B 1 274 ? 31.184 -31.897 9.781 1.00 129.89 271 GLY B CA 1
ATOM 6979 C C . GLY B 1 274 ? 29.821 -31.694 9.160 1.00 144.32 271 GLY B C 1
ATOM 6980 O O . GLY B 1 274 ? 28.827 -31.549 9.872 1.00 143.50 271 GLY B O 1
ATOM 6981 N N . LEU B 1 275 ? 29.779 -31.681 7.830 1.00 159.43 272 LEU B N 1
ATOM 6982 C CA . LEU B 1 275 ? 28.526 -31.542 7.086 1.00 168.83 272 LEU B CA 1
ATOM 6983 C C . LEU B 1 275 ? 28.487 -32.407 5.824 1.00 170.73 272 LEU B C 1
ATOM 6984 O O . LEU B 1 275 ? 29.265 -33.350 5.679 1.00 164.65 272 LEU B O 1
ATOM 6989 N N . PHE B 1 276 ? 27.567 -32.075 4.924 1.00 178.20 273 PHE B N 1
ATOM 6990 C CA . PHE B 1 276 ? 27.382 -32.817 3.685 1.00 187.91 273 PHE B CA 1
ATOM 6991 C C . PHE B 1 276 ? 27.507 -31.913 2.462 1.00 191.67 273 PHE B C 1
ATOM 6992 O O . PHE B 1 276 ? 26.763 -32.058 1.490 1.00 201.59 273 PHE B O 1
ATOM 7000 N N . ALA B 1 284 ? 27.772 -30.334 -0.731 1.00 186.38 281 ALA B N 1
ATOM 7001 C CA . ALA B 1 284 ? 28.275 -29.345 0.216 1.00 171.61 281 ALA B CA 1
ATOM 7002 C C . ALA B 1 284 ? 27.130 -28.534 0.813 1.00 169.03 281 ALA B C 1
ATOM 7003 O O . ALA B 1 284 ? 26.638 -27.592 0.192 1.00 169.79 281 ALA B O 1
ATOM 7005 N N . SER B 1 285 ? 26.714 -28.896 2.023 1.00 167.94 282 SER B N 1
ATOM 7006 C CA . SER B 1 285 ? 25.543 -28.277 2.636 1.00 173.44 282 SER B CA 1
ATOM 7007 C C . SER B 1 285 ? 25.711 -27.928 4.119 1.00 167.09 282 SER B C 1
ATOM 7008 O O . SER B 1 285 ? 26.706 -28.284 4.753 1.00 160.57 282 SER B O 1
ATOM 7011 N N . ILE B 1 286 ? 24.711 -27.231 4.655 1.00 167.76 283 ILE B N 1
ATOM 7012 C CA . ILE B 1 286 ? 24.706 -26.778 6.043 1.00 162.46 283 ILE B CA 1
ATOM 7013 C C . ILE B 1 286 ? 23.300 -26.891 6.633 1.00 156.01 283 ILE B C 1
ATOM 7014 O O . ILE B 1 286 ? 22.343 -26.373 6.060 1.00 162.64 283 ILE B O 1
ATOM 7019 N N . PRO B 1 287 ? 23.175 -27.567 7.785 1.00 144.80 284 PRO B N 1
ATOM 7020 C CA . PRO B 1 287 ? 21.887 -27.828 8.440 1.00 145.98 284 PRO B CA 1
ATOM 7021 C C . PRO B 1 287 ? 21.191 -26.576 8.969 1.00 150.46 284 PRO B C 1
ATOM 7022 O O . PRO B 1 287 ? 21.831 -25.554 9.203 1.00 142.28 284 PRO B O 1
ATOM 7026 N N . SER B 1 288 ? 19.878 -26.682 9.154 1.00 162.57 285 SER B N 1
ATOM 7027 C CA . SER B 1 288 ? 19.031 -25.573 9.589 1.00 164.32 285 SER B CA 1
ATOM 7028 C C . SER B 1 288 ? 19.590 -24.780 10.768 1.00 155.41 285 SER B C 1
ATOM 7029 O O . SER B 1 288 ? 19.765 -23.562 10.681 1.00 151.64 285 SER B O 1
ATOM 7032 N N . ALA B 1 289 ? 19.851 -25.472 11.872 1.00 152.09 286 ALA B N 1
ATOM 7033 C CA . ALA B 1 289 ? 20.349 -24.823 13.080 1.00 146.95 286 ALA B CA 1
ATOM 7034 C C . ALA B 1 289 ? 21.713 -24.185 12.841 1.00 145.63 286 ALA B C 1
ATOM 7035 O O . ALA B 1 289 ? 21.984 -23.084 13.325 1.00 143.76 286 ALA B O 1
ATOM 7037 N N . HIS B 1 290 ? 22.569 -24.880 12.097 1.00 143.57 287 HIS B N 1
ATOM 7038 C CA . HIS B 1 290 ? 23.854 -24.318 11.701 1.00 136.91 287 HIS B CA 1
ATOM 7039 C C . HIS B 1 290 ? 23.634 -22.946 11.080 1.00 145.44 287 HIS B C 1
ATOM 7040 O O . HIS B 1 290 ? 24.229 -21.956 11.506 1.00 140.77 287 HIS B O 1
ATOM 7047 N N . ILE B 1 291 ? 22.762 -22.897 10.077 1.00 159.49 288 ILE B N 1
ATOM 7048 C CA . ILE B 1 291 ? 22.461 -21.661 9.363 1.00 165.16 288 ILE B CA 1
ATOM 7049 C C . ILE B 1 291 ? 21.935 -20.568 10.286 1.00 162.67 288 ILE B C 1
ATOM 7050 O O . ILE B 1 291 ? 22.450 -19.447 10.289 1.00 160.67 288 ILE B O 1
ATOM 7055 N N . ASN B 1 292 ? 20.908 -20.896 11.063 1.00 163.35 289 ASN B N 1
ATOM 7056 C CA . ASN B 1 292 ? 20.287 -19.918 11.950 1.00 161.50 289 ASN B CA 1
ATOM 7057 C C . ASN B 1 292 ? 21.259 -19.354 12.984 1.00 153.30 289 ASN B C 1
ATOM 7058 O O . ASN B 1 292 ? 21.178 -18.179 13.353 1.00 154.83 289 ASN B O 1
ATOM 7063 N N . LEU B 1 293 ? 22.186 -20.190 13.438 1.00 143.15 290 LEU B N 1
ATOM 7064 C CA . LEU B 1 293 ? 23.240 -19.730 14.330 1.00 128.38 290 LEU B CA 1
ATOM 7065 C C . LEU B 1 293 ? 24.204 -18.798 13.603 1.00 118.75 290 LEU B C 1
ATOM 7066 O O . LEU B 1 293 ? 24.387 -17.652 14.003 1.00 114.39 290 LEU B O 1
ATOM 7071 N N . LEU B 1 294 ? 24.819 -19.297 12.535 1.00 117.78 291 LEU B N 1
ATOM 7072 C CA . LEU B 1 294 ? 25.803 -18.517 11.786 1.00 118.21 291 LEU B CA 1
ATOM 7073 C C . LEU B 1 294 ? 25.281 -17.150 11.361 1.00 133.20 291 LEU B C 1
ATOM 7074 O O . LEU B 1 294 ? 26.034 -16.179 11.323 1.00 140.85 291 LEU B O 1
ATOM 7079 N N . LYS B 1 295 ? 24.000 -17.068 11.027 1.00 138.06 292 LYS B N 1
ATOM 7080 C CA . LYS B 1 295 ? 23.416 -15.767 10.735 1.00 135.35 292 LYS B CA 1
ATOM 7081 C C . LYS B 1 295 ? 23.232 -14.995 12.032 1.00 126.47 292 LYS B C 1
ATOM 7082 O O . LYS B 1 295 ? 23.640 -13.842 12.140 1.00 122.69 292 LYS B O 1
ATOM 7088 N N . HIS B 1 296 ? 22.639 -15.651 13.023 1.00 124.59 293 HIS B N 1
ATOM 7089 C CA . HIS B 1 296 ? 22.272 -14.982 14.265 1.00 117.16 293 HIS B CA 1
ATOM 7090 C C . HIS B 1 296 ? 23.397 -14.190 14.929 1.00 114.12 293 HIS B C 1
ATOM 7091 O O . HIS B 1 296 ? 23.148 -13.136 15.516 1.00 116.26 293 HIS B O 1
ATOM 7098 N N . LEU B 1 297 ? 24.627 -14.691 14.850 1.00 108.98 294 LEU B N 1
ATOM 7099 C CA . LEU B 1 297 ? 25.753 -14.029 15.514 1.00 103.15 294 LEU B CA 1
ATOM 7100 C C . LEU B 1 297 ? 26.665 -13.259 14.561 1.00 108.25 294 LEU B C 1
ATOM 7101 O O . LEU B 1 297 ? 27.661 -12.667 14.986 1.00 106.50 294 LEU B O 1
ATOM 7106 N N . TRP B 1 298 ? 26.321 -13.265 13.276 1.00 110.00 295 TRP B N 1
ATOM 7107 C CA . TRP B 1 298 ? 27.086 -12.522 12.282 1.00 107.60 295 TRP B CA 1
ATOM 7108 C C . TRP B 1 298 ? 26.535 -11.108 12.154 1.00 107.64 295 TRP B C 1
ATOM 7109 O O . TRP B 1 298 ? 25.625 -10.856 11.364 1.00 101.52 295 TRP B O 1
ATOM 7120 N N . THR B 1 299 ? 27.097 -10.193 12.941 1.00 111.78 296 THR B N 1
ATOM 7121 C CA . THR B 1 299 ? 26.612 -8.817 13.020 1.00 115.92 296 THR B CA 1
ATOM 7122 C C . THR B 1 299 ? 27.406 -7.876 12.117 1.00 119.25 296 THR B C 1
ATOM 7123 O O . THR B 1 299 ? 26.838 -7.013 11.445 1.00 126.68 296 THR B O 1
ATOM 7127 N N . THR B 1 300 ? 28.724 -8.042 12.118 1.00 113.21 297 THR B N 1
ATOM 7128 C CA . THR B 1 300 ? 29.605 -7.235 11.286 1.00 106.34 297 THR B CA 1
ATOM 7129 C C . THR B 1 300 ? 30.154 -8.097 10.162 1.00 99.54 297 THR B C 1
ATOM 7130 O O . THR B 1 300 ? 30.082 -9.321 10.222 1.00 94.09 297 THR B O 1
ATOM 7134 N N . ASP B 1 301 ? 30.702 -7.460 9.136 1.00 103.22 298 ASP B N 1
ATOM 7135 C CA . ASP B 1 301 ? 31.347 -8.188 8.052 1.00 110.10 298 ASP B CA 1
ATOM 7136 C C . ASP B 1 301 ? 32.855 -8.208 8.278 1.00 106.67 298 ASP B C 1
ATOM 7137 O O . ASP B 1 301 ? 33.614 -8.750 7.474 1.00 111.54 298 ASP B O 1
ATOM 7142 N N . ALA B 1 302 ? 33.280 -7.607 9.385 1.00 99.29 299 ALA B N 1
ATOM 7143 C CA . ALA B 1 302 ? 34.675 -7.654 9.799 1.00 95.66 299 ALA B CA 1
ATOM 7144 C C . ALA B 1 302 ? 34.992 -9.027 10.374 1.00 94.26 299 ALA B C 1
ATOM 7145 O O . ALA B 1 302 ? 36.155 -9.408 10.495 1.00 88.91 299 ALA B O 1
ATOM 7147 N N . LEU B 1 303 ? 33.942 -9.761 10.734 1.00 99.17 300 LEU B N 1
ATOM 7148 C CA . LEU B 1 303 ? 34.080 -11.151 11.143 1.00 98.92 300 LEU B CA 1
ATOM 7149 C C . LEU B 1 303 ? 34.901 -11.913 10.110 1.00 106.69 300 LEU B C 1
ATOM 7150 O O . LEU B 1 303 ? 34.904 -11.567 8.926 1.00 105.63 300 LEU B O 1
ATOM 7155 N N . ARG B 1 304 ? 35.599 -12.947 10.567 1.00 110.14 301 ARG B N 1
ATOM 7156 C CA . ARG B 1 304 ? 36.312 -13.851 9.672 1.00 114.03 301 ARG B CA 1
ATOM 7157 C C . ARG B 1 304 ? 35.858 -15.283 9.929 1.00 108.07 301 ARG B C 1
ATOM 7158 O O . ARG B 1 304 ? 35.340 -15.593 11.001 1.00 97.52 301 ARG B O 1
ATOM 7166 N N . ILE B 1 305 ? 36.034 -16.149 8.938 1.00 116.13 302 ILE B N 1
ATOM 7167 C CA . ILE B 1 305 ? 35.656 -17.552 9.087 1.00 120.03 302 ILE B CA 1
ATOM 7168 C C . ILE B 1 305 ? 36.678 -18.500 8.469 1.00 115.12 302 ILE B C 1
ATOM 7169 O O . ILE B 1 305 ? 37.010 -18.400 7.287 1.00 108.61 302 ILE B O 1
ATOM 7174 N N . VAL B 1 306 ? 37.161 -19.430 9.287 1.00 112.38 303 VAL B N 1
ATOM 7175 C CA . VAL B 1 306 ? 38.233 -20.333 8.892 1.00 112.19 303 VAL B CA 1
ATOM 7176 C C . VAL B 1 306 ? 37.736 -21.755 8.636 1.00 114.54 303 VAL B C 1
ATOM 7177 O O . VAL B 1 306 ? 36.878 -22.262 9.357 1.00 117.57 303 VAL B O 1
ATOM 7181 N N . LEU B 1 307 ? 38.287 -22.395 7.610 1.00 110.19 304 LEU B N 1
ATOM 7182 C CA . LEU B 1 307 ? 37.910 -23.761 7.274 1.00 111.43 304 LEU B CA 1
ATOM 7183 C C . LEU B 1 307 ? 38.733 -24.771 8.063 1.00 107.52 304 LEU B C 1
ATOM 7184 O O . LEU B 1 307 ? 39.962 -24.713 8.087 1.00 102.36 304 LEU B O 1
ATOM 7189 N N . ARG B 1 308 ? 38.038 -25.700 8.705 1.00 108.22 305 ARG B N 1
ATOM 7190 C CA . ARG B 1 308 ? 38.687 -26.699 9.533 1.00 107.88 305 ARG B CA 1
ATOM 7191 C C . ARG B 1 308 ? 38.581 -28.075 8.899 1.00 107.80 305 ARG B C 1
ATOM 7192 O O . ARG B 1 308 ? 37.517 -28.692 8.918 1.00 102.95 305 ARG B O 1
ATOM 7200 N N . ALA B 1 309 ? 39.688 -28.550 8.338 1.00 115.53 306 ALA B N 1
ATOM 7201 C CA . ALA B 1 309 ? 39.729 -29.866 7.711 1.00 124.09 306 ALA B CA 1
ATOM 7202 C C . ALA B 1 309 ? 39.617 -30.983 8.752 1.00 125.16 306 ALA B C 1
ATOM 7203 O O . ALA B 1 309 ? 40.610 -31.368 9.372 1.00 117.90 306 ALA B O 1
ATOM 7205 N N . THR B 1 310 ? 38.408 -31.505 8.939 1.00 134.38 307 THR B N 1
ATOM 7206 C CA . THR B 1 310 ? 38.178 -32.529 9.957 1.00 139.07 307 THR B CA 1
ATOM 7207 C C . THR B 1 310 ? 37.831 -33.911 9.399 1.00 150.31 307 THR B C 1
ATOM 7208 O O . THR B 1 310 ? 38.558 -34.878 9.640 1.00 151.42 307 THR B O 1
ATOM 7212 N N . THR B 1 311 ? 36.725 -34.010 8.665 1.00 159.40 308 THR B N 1
ATOM 7213 C CA . THR B 1 311 ? 36.192 -35.314 8.265 1.00 165.93 308 THR B CA 1
ATOM 7214 C C . THR B 1 311 ? 36.946 -35.997 7.120 1.00 173.02 308 THR B C 1
ATOM 7215 O O . THR B 1 311 ? 37.517 -37.071 7.303 1.00 177.02 308 THR B O 1
ATOM 7219 N N . ASP B 1 312 ? 36.929 -35.376 5.943 1.00 173.94 309 ASP B N 1
ATOM 7220 C CA . ASP B 1 312 ? 37.544 -35.959 4.754 1.00 174.69 309 ASP B CA 1
ATOM 7221 C C . ASP B 1 312 ? 39.056 -36.119 4.893 1.00 178.27 309 ASP B C 1
ATOM 7222 O O . ASP B 1 312 ? 39.778 -35.133 5.051 1.00 176.22 309 ASP B O 1
ATOM 7227 N N . THR B 1 313 ? 39.533 -37.361 4.835 1.00 181.25 310 THR B N 1
ATOM 7228 C CA . THR B 1 313 ? 40.965 -37.627 4.716 1.00 178.52 310 THR B CA 1
ATOM 7229 C C . THR B 1 313 ? 41.529 -36.674 3.669 1.00 180.83 310 THR B C 1
ATOM 7230 O O . THR B 1 313 ? 42.645 -36.167 3.794 1.00 183.06 310 THR B O 1
ATOM 7234 N N . PHE B 1 314 ? 40.733 -36.455 2.628 1.00 177.35 311 PHE B N 1
ATOM 7235 C CA . PHE B 1 314 ? 40.931 -35.375 1.673 1.00 171.31 311 PHE B CA 1
ATOM 7236 C C . PHE B 1 314 ? 39.616 -35.225 0.926 1.00 171.92 311 PHE B C 1
ATOM 7237 O O . PHE B 1 314 ? 38.833 -36.168 0.854 1.00 169.55 311 PHE B O 1
ATOM 7245 N N . LYS B 1 315 ? 39.350 -34.042 0.391 1.00 177.07 312 LYS B N 1
ATOM 7246 C CA . LYS B 1 315 ? 38.124 -33.847 -0.364 1.00 187.95 312 LYS B CA 1
ATOM 7247 C C . LYS B 1 315 ? 38.179 -34.703 -1.625 1.00 211.93 312 LYS B C 1
ATOM 7248 O O . LYS B 1 315 ? 39.088 -34.556 -2.442 1.00 219.50 312 LYS B O 1
ATOM 7254 N N . TYR B 1 316 ? 37.216 -35.612 -1.765 1.00 223.42 313 TYR B N 1
ATOM 7255 C CA . TYR B 1 316 ? 37.171 -36.521 -2.908 1.00 234.62 313 TYR B CA 1
ATOM 7256 C C . TYR B 1 316 ? 37.385 -35.752 -4.205 1.00 240.14 313 TYR B C 1
ATOM 7257 O O . TYR B 1 316 ? 38.245 -36.103 -5.012 1.00 242.99 313 TYR B O 1
ATOM 7266 N N . ASN B 1 317 ? 36.594 -34.703 -4.398 1.00 241.42 314 ASN B N 1
ATOM 7267 C CA . ASN B 1 317 ? 36.813 -33.778 -5.498 1.00 247.28 314 ASN B CA 1
ATOM 7268 C C . ASN B 1 317 ? 37.489 -32.528 -4.954 1.00 242.30 314 ASN B C 1
ATOM 7269 O O . ASN B 1 317 ? 36.956 -31.866 -4.066 1.00 237.92 314 ASN B O 1
ATOM 7274 N N . THR B 1 318 ? 38.673 -32.220 -5.470 1.00 242.73 315 THR B N 1
ATOM 7275 C CA . THR B 1 318 ? 39.424 -31.065 -4.997 1.00 236.41 315 THR B CA 1
ATOM 7276 C C . THR B 1 318 ? 38.553 -29.817 -5.080 1.00 237.33 315 THR B C 1
ATOM 7277 O O . THR B 1 318 ? 38.738 -28.870 -4.320 1.00 233.96 315 THR B O 1
ATOM 7281 N N . SER B 1 319 ? 37.598 -29.833 -6.006 1.00 242.37 316 SER B N 1
ATOM 7282 C CA . SER B 1 319 ? 36.685 -28.712 -6.202 1.00 240.28 316 SER B CA 1
ATOM 7283 C C . SER B 1 319 ? 35.797 -28.509 -4.977 1.00 231.41 316 SER B C 1
ATOM 7284 O O . SER B 1 319 ? 35.277 -27.415 -4.752 1.00 229.57 316 SER B O 1
ATOM 7287 N N . ILE B 1 320 ? 35.623 -29.572 -4.195 1.00 224.01 317 ILE B N 1
ATOM 7288 C CA . ILE B 1 320 ? 34.845 -29.511 -2.958 1.00 211.40 317 ILE B CA 1
ATOM 7289 C C . ILE B 1 320 ? 35.518 -28.593 -1.943 1.00 204.11 317 ILE B C 1
ATOM 7290 O O . ILE B 1 320 ? 34.852 -27.886 -1.176 1.00 202.17 317 ILE B O 1
ATOM 7295 N N . LYS B 1 321 ? 36.847 -28.605 -1.956 1.00 198.91 318 LYS B N 1
ATOM 7296 C CA . LYS B 1 321 ? 37.638 -27.692 -1.143 1.00 186.44 318 LYS B CA 1
ATOM 7297 C C . LYS B 1 321 ? 37.133 -26.265 -1.339 1.00 182.24 318 LYS B C 1
ATOM 7298 O O . LYS B 1 321 ? 37.225 -25.438 -0.432 1.00 181.64 318 LYS B O 1
ATOM 7304 N N . SER B 1 322 ? 36.585 -25.994 -2.522 1.00 180.75 319 SER B N 1
ATOM 7305 C CA . SER B 1 322 ? 36.008 -24.694 -2.850 1.00 176.96 319 SER B CA 1
ATOM 7306 C C . SER B 1 322 ? 34.517 -24.672 -2.547 1.00 176.60 319 SER B C 1
ATOM 7307 O O . SER B 1 322 ? 33.979 -23.664 -2.087 1.00 172.55 319 SER B O 1
ATOM 7310 N N . GLU B 1 323 ? 33.847 -25.785 -2.820 1.00 186.61 320 GLU B N 1
ATOM 7311 C CA . GLU B 1 323 ? 32.431 -25.906 -2.500 1.00 191.80 320 GLU B CA 1
ATOM 7312 C C . GLU B 1 323 ? 32.163 -25.464 -1.063 1.00 184.72 320 GLU B C 1
ATOM 7313 O O . GLU B 1 323 ? 31.114 -24.890 -0.766 1.00 182.55 320 GLU B O 1
ATOM 7319 N N . TYR B 1 324 ? 33.124 -25.722 -0.178 1.00 181.44 321 TYR B N 1
ATOM 7320 C CA . TYR B 1 324 ? 32.980 -25.344 1.230 1.00 173.13 321 TYR B CA 1
ATOM 7321 C C . TYR B 1 324 ? 33.003 -23.831 1.448 1.00 171.96 321 TYR B C 1
ATOM 7322 O O . TYR B 1 324 ? 32.034 -23.263 1.953 1.00 171.90 321 TYR B O 1
ATOM 7331 N N . SER B 1 325 ? 34.098 -23.178 1.071 1.00 171.90 322 SER B N 1
ATOM 7332 C CA . SER B 1 325 ? 34.180 -21.721 1.157 1.00 171.54 322 SER B CA 1
ATOM 7333 C C . SER B 1 325 ? 32.951 -21.066 0.525 1.00 175.58 322 SER B C 1
ATOM 7334 O O . SER B 1 325 ? 32.226 -20.298 1.170 1.00 173.78 322 SER B O 1
ATOM 7337 N N . GLN B 1 326 ? 32.732 -21.385 -0.748 1.00 179.50 323 GLN B N 1
ATOM 7338 C CA . GLN B 1 326 ? 31.612 -20.833 -1.500 1.00 180.89 323 GLN B CA 1
ATOM 7339 C C . GLN B 1 326 ? 30.305 -20.995 -0.731 1.00 171.75 323 GLN B C 1
ATOM 7340 O O . GLN B 1 326 ? 29.566 -20.029 -0.527 1.00 166.97 323 GLN B O 1
ATOM 7346 N N . ALA B 1 327 ? 30.028 -22.226 -0.311 1.00 169.51 324 ALA B N 1
ATOM 7347 C CA . ALA B 1 327 ? 28.800 -22.546 0.406 1.00 165.70 324 ALA B CA 1
ATOM 7348 C C . ALA B 1 327 ? 28.658 -21.723 1.682 1.00 156.19 324 ALA B C 1
ATOM 7349 O O . ALA B 1 327 ? 27.562 -21.283 2.026 1.00 157.96 324 ALA B O 1
ATOM 7351 N N . LEU B 1 328 ? 29.771 -21.513 2.378 1.00 144.79 325 LEU B N 1
ATOM 7352 C CA . LEU B 1 328 ? 29.769 -20.709 3.594 1.00 137.50 325 LEU B CA 1
ATOM 7353 C C . LEU B 1 328 ? 29.388 -19.268 3.290 1.00 138.90 325 LEU B C 1
ATOM 7354 O O . LEU B 1 328 ? 28.537 -18.694 3.965 1.00 133.55 325 LEU B O 1
ATOM 7359 N N . ARG B 1 329 ? 30.012 -18.681 2.273 1.00 147.86 326 ARG B N 1
ATOM 7360 C CA . ARG B 1 329 ? 29.660 -17.313 1.884 1.00 154.84 326 ARG B CA 1
ATOM 7361 C C . ARG B 1 329 ? 28.159 -17.154 1.628 1.00 162.27 326 ARG B C 1
ATOM 7362 O O . ARG B 1 329 ? 27.585 -16.105 1.925 1.00 161.56 326 ARG B O 1
ATOM 7370 N N . HIS B 1 330 ? 27.526 -18.195 1.088 1.00 169.35 327 HIS B N 1
ATOM 7371 C CA . HIS B 1 330 ? 26.075 -18.192 0.886 1.00 175.54 327 HIS B CA 1
ATOM 7372 C C . HIS B 1 330 ? 25.342 -18.066 2.217 1.00 175.01 327 HIS B C 1
ATOM 7373 O O . HIS B 1 330 ? 24.116 -18.175 2.270 1.00 180.55 327 HIS B O 1
ATOM 7380 N N . ALA B 1 331 ? 26.110 -17.837 3.281 1.00 165.78 328 ALA B N 1
ATOM 7381 C CA . ALA B 1 331 ? 25.598 -17.727 4.646 1.00 154.79 328 ALA B CA 1
ATOM 7382 C C . ALA B 1 331 ? 24.210 -17.106 4.720 1.00 156.49 328 ALA B C 1
ATOM 7383 O O . ALA B 1 331 ? 23.841 -16.525 5.739 1.00 150.09 328 ALA B O 1
ATOM 7385 N N . GLN B 1 384 ? 66.975 -2.825 2.370 1.00 175.00 381 GLN B N 1
ATOM 7386 C CA . GLN B 1 384 ? 66.367 -1.612 1.835 1.00 177.31 381 GLN B CA 1
ATOM 7387 C C . GLN B 1 384 ? 67.373 -0.476 1.735 1.00 178.96 381 GLN B C 1
ATOM 7388 O O . GLN B 1 384 ? 67.375 0.278 0.763 1.00 179.09 381 GLN B O 1
ATOM 7394 N N . ASP B 1 385 ? 68.221 -0.353 2.749 1.00 179.33 382 ASP B N 1
ATOM 7395 C CA . ASP B 1 385 ? 69.270 0.657 2.732 1.00 181.67 382 ASP B CA 1
ATOM 7396 C C . ASP B 1 385 ? 70.472 0.159 1.934 1.00 179.43 382 ASP B C 1
ATOM 7397 O O . ASP B 1 385 ? 71.483 -0.256 2.498 1.00 181.18 382 ASP B O 1
ATOM 7402 N N . GLN B 1 386 ? 70.343 0.210 0.614 1.00 172.46 383 GLN B N 1
ATOM 7403 C CA . GLN B 1 386 ? 71.355 -0.300 -0.302 1.00 165.13 383 GLN B CA 1
ATOM 7404 C C . GLN B 1 386 ? 72.772 0.190 -0.001 1.00 158.30 383 GLN B C 1
ATOM 7405 O O . GLN B 1 386 ? 73.732 -0.580 -0.070 1.00 157.07 383 GLN B O 1
ATOM 7411 N N . ILE B 1 387 ? 72.896 1.467 0.344 1.00 155.44 384 ILE B N 1
ATOM 7412 C CA . ILE B 1 387 ? 74.203 2.119 0.420 1.00 158.01 384 ILE B CA 1
ATOM 7413 C C . ILE B 1 387 ? 75.092 1.646 1.570 1.00 155.56 384 ILE B C 1
ATOM 7414 O O . ILE B 1 387 ? 76.308 1.563 1.418 1.00 156.37 384 ILE B O 1
ATOM 7419 N N . LYS B 1 388 ? 74.495 1.354 2.721 1.00 151.31 385 LYS B N 1
ATOM 7420 C CA . LYS B 1 388 ? 75.254 0.838 3.856 1.00 147.78 385 LYS B CA 1
ATOM 7421 C C . LYS B 1 388 ? 75.989 -0.431 3.432 1.00 149.70 385 LYS B C 1
ATOM 7422 O O . LYS B 1 388 ? 77.214 -0.553 3.582 1.00 155.70 385 LYS B O 1
ATOM 7428 N N . TYR B 1 389 ? 75.226 -1.366 2.879 1.00 141.83 386 TYR B N 1
ATOM 7429 C CA . TYR B 1 389 ? 75.777 -2.618 2.393 1.00 137.61 386 TYR B CA 1
ATOM 7430 C C . TYR B 1 389 ? 76.817 -2.381 1.298 1.00 142.09 386 TYR B C 1
ATOM 7431 O O . TYR B 1 389 ? 77.934 -2.885 1.381 1.00 146.09 386 TYR B O 1
ATOM 7440 N N . ASP B 1 390 ? 76.450 -1.613 0.276 1.00 140.71 387 ASP B N 1
ATOM 7441 C CA . ASP B 1 390 ? 77.398 -1.245 -0.773 1.00 144.06 387 ASP B CA 1
ATOM 7442 C C . ASP B 1 390 ? 78.744 -0.821 -0.184 1.00 150.31 387 ASP B C 1
ATOM 7443 O O . ASP B 1 390 ? 79.759 -1.499 -0.365 1.00 160.22 387 ASP B O 1
ATOM 7448 N N . VAL B 1 391 ? 78.741 0.306 0.520 1.00 146.41 388 VAL B N 1
ATOM 7449 C CA . VAL B 1 391 ? 79.944 0.832 1.160 1.00 143.12 388 VAL B CA 1
ATOM 7450 C C . VAL B 1 391 ? 80.700 -0.240 1.940 1.00 147.00 388 VAL B C 1
ATOM 7451 O O . VAL B 1 391 ? 81.937 -0.269 1.930 1.00 152.56 388 VAL B O 1
ATOM 7455 N N . TYR B 1 392 ? 79.965 -1.118 2.621 1.00 143.81 389 TYR B N 1
ATOM 7456 C CA . TYR B 1 392 ? 80.612 -2.218 3.332 1.00 141.80 389 TYR B CA 1
ATOM 7457 C C . TYR B 1 392 ? 81.392 -3.112 2.373 1.00 142.94 389 TYR B C 1
ATOM 7458 O O . TYR B 1 392 ? 82.536 -3.477 2.645 1.00 142.06 389 TYR B O 1
ATOM 7467 N N . GLY B 1 393 ? 80.768 -3.451 1.249 1.00 145.29 390 GLY B N 1
ATOM 7468 C CA . GLY B 1 393 ? 81.413 -4.243 0.218 1.00 150.05 390 GLY B CA 1
ATOM 7469 C C . GLY B 1 393 ? 82.651 -3.560 -0.326 1.00 150.69 390 GLY B C 1
ATOM 7470 O O . GLY B 1 393 ? 83.630 -4.220 -0.671 1.00 154.09 390 GLY B O 1
ATOM 7471 N N . GLU B 1 394 ? 82.608 -2.233 -0.399 1.00 149.78 391 GLU B N 1
ATOM 7472 C CA . GLU B 1 394 ? 83.760 -1.458 -0.853 1.00 162.77 391 GLU B CA 1
ATOM 7473 C C . GLU B 1 394 ? 84.920 -1.559 0.141 1.00 170.67 391 GLU B C 1
ATOM 7474 O O . GLU B 1 394 ? 86.072 -1.790 -0.245 1.00 177.94 391 GLU B O 1
ATOM 7480 N N . ALA B 1 395 ? 84.615 -1.382 1.422 1.00 172.34 392 ALA B N 1
ATOM 7481 C CA . ALA B 1 395 ? 85.635 -1.501 2.459 1.00 177.70 392 ALA B CA 1
ATOM 7482 C C . ALA B 1 395 ? 86.208 -2.915 2.504 1.00 181.35 392 ALA B C 1
ATOM 7483 O O . ALA B 1 395 ? 87.387 -3.110 2.809 1.00 188.94 392 ALA B O 1
ATOM 7485 N N . VAL B 1 396 ? 85.366 -3.899 2.195 1.00 176.35 393 VAL B N 1
ATOM 7486 C CA . VAL B 1 396 ? 85.791 -5.297 2.181 1.00 173.93 393 VAL B CA 1
ATOM 7487 C C . VAL B 1 396 ? 86.733 -5.587 1.018 1.00 176.34 393 VAL B C 1
ATOM 7488 O O . VAL B 1 396 ? 87.818 -6.136 1.215 1.00 181.63 393 VAL B O 1
ATOM 7492 N N . VAL B 1 397 ? 86.320 -5.224 -0.194 1.00 169.77 394 VAL B N 1
ATOM 7493 C CA . VAL B 1 397 ? 87.196 -5.387 -1.345 1.00 167.24 394 VAL B CA 1
ATOM 7494 C C . VAL B 1 397 ? 88.521 -4.687 -1.062 1.00 170.51 394 VAL B C 1
ATOM 7495 O O . VAL B 1 397 ? 89.583 -5.198 -1.412 1.00 179.44 394 VAL B O 1
ATOM 7499 N N . GLY B 1 398 ? 88.455 -3.528 -0.408 1.00 164.34 395 GLY B N 1
ATOM 7500 C CA . GLY B 1 398 ? 89.657 -2.816 -0.005 1.00 164.01 395 GLY B CA 1
ATOM 7501 C C . GLY B 1 398 ? 90.534 -3.623 0.939 1.00 164.13 395 GLY B C 1
ATOM 7502 O O . GLY B 1 398 ? 91.762 -3.643 0.807 1.00 170.73 395 GLY B O 1
ATOM 7503 N N . ALA B 1 399 ? 89.902 -4.297 1.894 1.00 158.98 396 ALA B N 1
ATOM 7504 C CA . ALA B 1 399 ? 90.631 -5.092 2.878 1.00 163.09 396 ALA B CA 1
ATOM 7505 C C . ALA B 1 399 ? 91.254 -6.344 2.260 1.00 170.92 396 ALA B C 1
ATOM 7506 O O . ALA B 1 399 ? 92.280 -6.835 2.733 1.00 177.07 396 ALA B O 1
ATOM 7508 N N . LEU B 1 400 ? 90.628 -6.862 1.207 1.00 168.51 397 LEU B N 1
ATOM 7509 C CA . LEU B 1 400 ? 91.154 -8.031 0.509 1.00 165.06 397 LEU B CA 1
ATOM 7510 C C . LEU B 1 400 ? 92.241 -7.630 -0.482 1.00 179.03 397 LEU B C 1
ATOM 7511 O O . LEU B 1 400 ? 93.097 -8.437 -0.841 1.00 188.63 397 LEU B O 1
ATOM 7516 N N . LYS B 1 401 ? 92.194 -6.382 -0.933 1.00 183.25 398 LYS B N 1
ATOM 7517 C CA . LYS B 1 401 ? 93.309 -5.808 -1.666 1.00 192.43 398 LYS B CA 1
ATOM 7518 C C . LYS B 1 401 ? 94.502 -5.755 -0.729 1.00 200.75 398 LYS B C 1
ATOM 7519 O O . LYS B 1 401 ? 95.542 -6.354 -0.997 1.00 210.20 398 LYS B O 1
ATOM 7525 N N . ASP B 1 402 ? 94.337 -5.045 0.383 1.00 202.90 399 ASP B N 1
ATOM 7526 C CA . ASP B 1 402 ? 95.409 -4.906 1.367 1.00 208.65 399 ASP B CA 1
ATOM 7527 C C . ASP B 1 402 ? 95.987 -6.250 1.822 1.00 210.62 399 ASP B C 1
ATOM 7528 O O . ASP B 1 402 ? 97.153 -6.546 1.568 1.00 217.65 399 ASP B O 1
ATOM 7533 N N . LEU B 1 403 ? 95.172 -7.058 2.493 1.00 206.07 400 LEU B N 1
ATOM 7534 C CA . LEU B 1 403 ? 95.645 -8.321 3.059 1.00 209.35 400 LEU B CA 1
ATOM 7535 C C . LEU B 1 403 ? 95.962 -9.371 1.999 1.00 214.81 400 LEU B C 1
ATOM 7536 O O . LEU B 1 403 ? 96.842 -10.210 2.189 1.00 218.65 400 LEU B O 1
ATOM 7541 N N . GLY B 1 404 ? 95.233 -9.330 0.891 0.70 214.95 401 GLY B N 1
ATOM 7542 C CA . GLY B 1 404 ? 95.447 -10.273 -0.190 0.70 217.15 401 GLY B CA 1
ATOM 7543 C C . GLY B 1 404 ? 96.781 -10.065 -0.877 0.70 221.86 401 GLY B C 1
ATOM 7544 O O . GLY B 1 404 ? 97.496 -11.026 -1.166 0.70 226.76 401 GLY B O 1
ATOM 7545 N N . ALA B 1 405 ? 97.117 -8.804 -1.138 0.70 219.41 402 ALA B N 1
ATOM 7546 C CA . ALA B 1 405 ? 98.371 -8.459 -1.799 0.70 220.93 402 ALA B CA 1
ATOM 7547 C C . ALA B 1 405 ? 99.541 -9.242 -1.216 0.70 222.80 402 ALA B C 1
ATOM 7548 O O . ALA B 1 405 ? 100.484 -9.588 -1.928 0.70 223.78 402 ALA B O 1
ATOM 7550 N N . ASP B 1 406 ? 99.469 -9.514 0.083 0.70 222.66 403 ASP B N 1
ATOM 7551 C CA . ASP B 1 406 ? 100.490 -10.294 0.771 0.70 228.31 403 ASP B CA 1
ATOM 7552 C C . ASP B 1 406 ? 100.950 -11.459 -0.093 0.70 230.32 403 ASP B C 1
ATOM 7553 O O . ASP B 1 406 ? 102.120 -11.543 -0.464 0.70 231.33 403 ASP B O 1
ATOM 7558 N N . GLY B 1 407 ? 100.022 -12.356 -0.414 0.70 230.10 404 GLY B N 1
ATOM 7559 C CA . GLY B 1 407 ? 100.330 -13.491 -1.262 0.70 233.70 404 GLY B CA 1
ATOM 7560 C C . GLY B 1 407 ? 99.577 -14.757 -0.900 0.70 229.57 404 GLY B C 1
ATOM 7561 O O . GLY B 1 407 ? 99.782 -15.801 -1.518 0.70 231.53 404 GLY B O 1
ATOM 7562 N N . ARG B 1 408 ? 98.704 -14.672 0.098 0.70 222.07 405 ARG B N 1
ATOM 7563 C CA . ARG B 1 408 ? 97.956 -15.844 0.544 0.70 219.33 405 ARG B CA 1
ATOM 7564 C C . ARG B 1 408 ? 96.842 -16.208 -0.432 0.70 221.06 405 ARG B C 1
ATOM 7565 O O . ARG B 1 408 ? 96.597 -15.495 -1.402 0.70 220.35 405 ARG B O 1
ATOM 7573 N N . LYS B 1 409 ? 96.172 -17.324 -0.168 0.70 222.39 406 LYS B N 1
ATOM 7574 C CA . LYS B 1 409 ? 95.141 -17.829 -1.069 0.70 223.11 406 LYS B CA 1
ATOM 7575 C C . LYS B 1 409 ? 93.837 -18.154 -0.349 0.70 217.65 406 LYS B C 1
ATOM 7576 O O . LYS B 1 409 ? 92.992 -18.872 -0.880 0.70 216.88 406 LYS B O 1
ATOM 7582 N N . THR B 1 410 ? 93.681 -17.620 0.859 1.00 214.58 407 THR B N 1
ATOM 7583 C CA . THR B 1 410 ? 92.476 -17.847 1.655 1.00 210.57 407 THR B CA 1
ATOM 7584 C C . THR B 1 410 ? 92.473 -16.986 2.920 1.00 201.96 407 THR B C 1
ATOM 7585 O O . THR B 1 410 ? 93.464 -16.939 3.648 1.00 207.74 407 THR B O 1
ATOM 7589 N N . VAL B 1 411 ? 91.360 -16.302 3.177 1.00 184.49 408 VAL B N 1
ATOM 7590 C CA . VAL B 1 411 ? 91.243 -15.452 4.364 1.00 162.52 408 VAL B CA 1
ATOM 7591 C C . VAL B 1 411 ? 89.921 -15.664 5.098 1.00 144.42 408 VAL B C 1
ATOM 7592 O O . VAL B 1 411 ? 88.859 -15.691 4.479 1.00 144.96 408 VAL B O 1
ATOM 7596 N N . VAL B 1 412 ? 89.999 -15.802 6.421 1.00 136.42 409 VAL B N 1
ATOM 7597 C CA . VAL B 1 412 ? 88.822 -16.047 7.265 1.00 130.81 409 VAL B CA 1
ATOM 7598 C C . VAL B 1 412 ? 88.295 -14.783 7.962 1.00 126.49 409 VAL B C 1
ATOM 7599 O O . VAL B 1 412 ? 88.994 -14.165 8.766 1.00 123.00 409 VAL B O 1
ATOM 7603 N N . ILE B 1 413 ? 87.054 -14.416 7.658 1.00 126.04 410 ILE B N 1
ATOM 7604 C CA . ILE B 1 413 ? 86.440 -13.230 8.249 1.00 128.83 410 ILE B CA 1
ATOM 7605 C C . ILE B 1 413 ? 85.212 -13.554 9.104 1.00 126.76 410 ILE B C 1
ATOM 7606 O O . ILE B 1 413 ? 84.378 -14.378 8.731 1.00 123.29 410 ILE B O 1
ATOM 7611 N N . TYR B 1 414 ? 85.114 -12.894 10.253 1.00 129.64 411 TYR B N 1
ATOM 7612 C CA . TYR B 1 414 ? 83.978 -13.066 11.155 1.00 127.93 411 TYR B CA 1
ATOM 7613 C C . TYR B 1 414 ? 82.980 -11.910 11.070 1.00 126.81 411 TYR B C 1
ATOM 7614 O O . TYR B 1 414 ? 83.266 -10.803 11.528 1.00 125.99 411 TYR B O 1
ATOM 7623 N N . LEU B 1 415 ? 81.813 -12.168 10.488 1.00 125.28 412 LEU B N 1
ATOM 7624 C CA . LEU B 1 415 ? 80.688 -11.241 10.579 1.00 120.23 412 LEU B CA 1
ATOM 7625 C C . LEU B 1 415 ? 80.033 -11.383 11.950 1.00 112.38 412 LEU B C 1
ATOM 7626 O O . LEU B 1 415 ? 79.389 -12.390 12.237 1.00 98.51 412 LEU B O 1
ATOM 7631 N N . LEU B 1 416 ? 80.207 -10.376 12.797 1.00 115.90 413 LEU B N 1
ATOM 7632 C CA . LEU B 1 416 ? 79.706 -10.442 14.166 1.00 115.16 413 LEU B CA 1
ATOM 7633 C C . LEU B 1 416 ? 78.328 -9.797 14.300 1.00 114.27 413 LEU B C 1
ATOM 7634 O O . LEU B 1 416 ? 78.210 -8.639 14.690 1.00 115.93 413 LEU B O 1
ATOM 7639 N N . GLY B 1 417 ? 77.288 -10.562 13.983 1.00 110.90 414 GLY B N 1
ATOM 7640 C CA . GLY B 1 417 ? 75.936 -10.043 13.940 1.00 104.65 414 GLY B CA 1
ATOM 7641 C C . GLY B 1 417 ? 75.414 -10.073 12.517 1.00 107.20 414 GLY B C 1
ATOM 7642 O O . GLY B 1 417 ? 75.387 -9.052 11.829 1.00 108.17 414 GLY B O 1
ATOM 7643 N N . GLY B 1 418 ? 75.008 -11.255 12.070 1.00 107.44 415 GLY B N 1
ATOM 7644 C CA . GLY B 1 418 ? 74.540 -11.429 10.710 1.00 107.61 415 GLY B CA 1
ATOM 7645 C C . GLY B 1 418 ? 73.239 -10.704 10.454 1.00 104.88 415 GLY B C 1
ATOM 7646 O O . GLY B 1 418 ? 73.021 -10.159 9.375 1.00 106.44 415 GLY B O 1
ATOM 7647 N N . GLY B 1 419 ? 72.376 -10.683 11.463 1.00 99.12 416 GLY B N 1
ATOM 7648 C CA . GLY B 1 419 ? 71.039 -10.153 11.297 1.00 91.39 416 GLY B CA 1
ATOM 7649 C C . GLY B 1 419 ? 70.278 -11.106 10.404 1.00 84.71 416 GLY B C 1
ATOM 7650 O O . GLY B 1 419 ? 70.107 -12.276 10.740 1.00 74.77 416 GLY B O 1
ATOM 7651 N N . ARG B 1 420 ? 69.819 -10.609 9.263 1.00 89.88 417 ARG B N 1
ATOM 7652 C CA . ARG B 1 420 ? 69.286 -11.486 8.236 1.00 98.85 417 ARG B CA 1
ATOM 7653 C C . ARG B 1 420 ? 70.354 -11.702 7.167 1.00 101.94 417 ARG B C 1
ATOM 7654 O O . ARG B 1 420 ? 70.115 -12.349 6.149 1.00 101.39 417 ARG B O 1
ATOM 7662 N N . GLY B 1 421 ? 71.530 -11.132 7.415 1.00 103.04 418 GLY B N 1
ATOM 7663 C CA . GLY B 1 421 ? 72.740 -11.482 6.692 1.00 112.80 418 GLY B CA 1
ATOM 7664 C C . GLY B 1 421 ? 73.142 -10.769 5.409 1.00 120.51 418 GLY B C 1
ATOM 7665 O O . GLY B 1 421 ? 74.022 -11.259 4.703 1.00 119.81 418 GLY B O 1
ATOM 7666 N N . PRO B 1 422 ? 72.534 -9.610 5.098 1.00 123.74 419 PRO B N 1
ATOM 7667 C CA . PRO B 1 422 ? 72.886 -8.982 3.816 1.00 128.17 419 PRO B CA 1
ATOM 7668 C C . PRO B 1 422 ? 74.375 -8.656 3.731 1.00 128.91 419 PRO B C 1
ATOM 7669 O O . PRO B 1 422 ? 74.993 -8.767 2.667 1.00 126.39 419 PRO B O 1
ATOM 7673 N N . ILE B 1 423 ? 74.939 -8.252 4.863 1.00 131.42 420 ILE B N 1
ATOM 7674 C CA . ILE B 1 423 ? 76.357 -7.941 4.959 1.00 133.08 420 ILE B CA 1
ATOM 7675 C C . ILE B 1 423 ? 77.192 -9.185 4.664 1.00 137.72 420 ILE B C 1
ATOM 7676 O O . ILE B 1 423 ? 78.333 -9.092 4.204 1.00 142.65 420 ILE B O 1
ATOM 7681 N N . GLY B 1 424 ? 76.607 -10.352 4.917 1.00 137.41 421 GLY B N 1
ATOM 7682 C CA . GLY B 1 424 ? 77.239 -11.615 4.580 1.00 143.42 421 GLY B CA 1
ATOM 7683 C C . GLY B 1 424 ? 77.300 -11.852 3.080 1.00 147.90 421 GLY B C 1
ATOM 7684 O O . GLY B 1 424 ? 78.384 -12.014 2.514 1.00 155.41 421 GLY B O 1
ATOM 7685 N N . THR B 1 425 ? 76.137 -11.873 2.433 1.00 141.09 422 THR B N 1
ATOM 7686 C CA . THR B 1 425 ? 76.078 -12.031 0.985 1.00 135.70 422 THR B CA 1
ATOM 7687 C C . THR B 1 425 ? 76.929 -10.960 0.314 1.00 139.32 422 THR B C 1
ATOM 7688 O O . THR B 1 425 ? 77.371 -11.123 -0.824 1.00 145.10 422 THR B O 1
ATOM 7692 N N . LYS B 1 426 ? 77.163 -9.861 1.021 1.00 136.54 423 LYS B N 1
ATOM 7693 C CA . LYS B 1 426 ? 78.032 -8.824 0.490 1.00 140.74 423 LYS B CA 1
ATOM 7694 C C . LYS B 1 426 ? 79.499 -9.200 0.673 1.00 144.96 423 LYS B C 1
ATOM 7695 O O . LYS B 1 426 ? 80.325 -8.913 -0.191 1.00 153.72 423 LYS B O 1
ATOM 7701 N N . ILE B 1 427 ? 79.828 -9.837 1.794 1.00 139.80 424 ILE B N 1
ATOM 7702 C CA . ILE B 1 427 ? 81.182 -10.352 1.979 1.00 142.06 424 ILE B CA 1
ATOM 7703 C C . ILE B 1 427 ? 81.517 -11.347 0.873 1.00 144.87 424 ILE B C 1
ATOM 7704 O O . ILE B 1 427 ? 82.598 -11.297 0.284 1.00 145.63 424 ILE B O 1
ATOM 7709 N N . LEU B 1 428 ? 80.575 -12.240 0.588 1.00 146.12 425 LEU B N 1
ATOM 7710 C CA . LEU B 1 428 ? 80.797 -13.305 -0.388 1.00 149.23 425 LEU B CA 1
ATOM 7711 C C . LEU B 1 428 ? 80.587 -12.865 -1.835 1.00 156.71 425 LEU B C 1
ATOM 7712 O O . LEU B 1 428 ? 81.002 -13.558 -2.764 1.00 164.17 425 LEU B O 1
ATOM 7717 N N . LYS B 1 429 ? 79.943 -11.720 -2.031 1.00 153.60 426 LYS B N 1
ATOM 7718 C CA . LYS B 1 429 ? 79.808 -11.161 -3.370 1.00 154.34 426 LYS B CA 1
ATOM 7719 C C . LYS B 1 429 ? 80.940 -10.168 -3.621 1.00 161.99 426 LYS B C 1
ATOM 7720 O O . LYS B 1 429 ? 81.130 -9.691 -4.741 1.00 162.74 426 LYS B O 1
ATOM 7726 N N . SER B 1 430 ? 81.691 -9.864 -2.565 1.00 164.56 427 SER B N 1
ATOM 7727 C CA . SER B 1 430 ? 82.855 -8.988 -2.665 1.00 166.51 427 SER B CA 1
ATOM 7728 C C . SER B 1 430 ? 84.136 -9.813 -2.750 1.00 172.09 427 SER B C 1
ATOM 7729 O O . SER B 1 430 ? 85.143 -9.357 -3.289 1.00 169.11 427 SER B O 1
ATOM 7732 N N . GLU B 1 431 ? 84.097 -11.024 -2.201 1.00 179.53 428 GLU B N 1
ATOM 7733 C CA . GLU B 1 431 ? 85.194 -11.968 -2.379 1.00 191.08 428 GLU B CA 1
ATOM 7734 C C . GLU B 1 431 ? 85.078 -12.553 -3.777 1.00 206.81 428 GLU B C 1
ATOM 7735 O O . GLU B 1 431 ? 86.077 -12.875 -4.421 1.00 214.01 428 GLU B O 1
ATOM 7741 N N . ARG B 1 432 ? 83.839 -12.677 -4.238 1.00 212.53 429 ARG B N 1
ATOM 7742 C CA . ARG B 1 432 ? 83.555 -13.183 -5.570 1.00 221.54 429 ARG B CA 1
ATOM 7743 C C . ARG B 1 432 ? 84.114 -12.227 -6.618 1.00 225.26 429 ARG B C 1
ATOM 7744 O O . ARG B 1 432 ? 84.576 -12.650 -7.678 1.00 234.01 429 ARG B O 1
ATOM 7752 N N . GLU B 1 433 ? 84.084 -10.934 -6.304 1.00 217.89 430 GLU B N 1
ATOM 7753 C CA . GLU B 1 433 ? 84.467 -9.899 -7.260 1.00 214.53 430 GLU B CA 1
ATOM 7754 C C . GLU B 1 433 ? 85.885 -9.371 -7.045 1.00 218.57 430 GLU B C 1
ATOM 7755 O O . GLU B 1 433 ? 86.300 -8.409 -7.692 1.00 220.53 430 GLU B O 1
ATOM 7761 N N . TYR B 1 434 ? 86.627 -9.998 -6.139 1.00 219.90 431 TYR B N 1
ATOM 7762 C CA . TYR B 1 434 ? 88.021 -9.629 -5.922 1.00 225.35 431 TYR B CA 1
ATOM 7763 C C . TYR 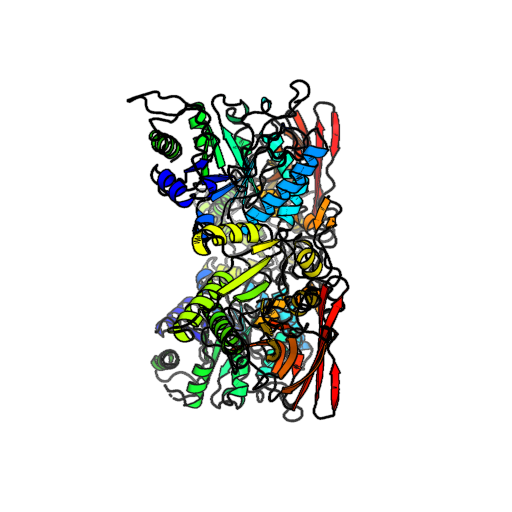B 1 434 ? 88.955 -10.528 -6.726 1.00 233.75 431 TYR B C 1
ATOM 7764 O O . TYR B 1 434 ? 89.985 -10.075 -7.228 1.00 241.01 431 TYR B O 1
ATOM 7773 N N . ASN B 1 435 ? 88.588 -11.801 -6.847 0.70 229.13 432 ASN B N 1
ATOM 7774 C CA . ASN B 1 435 ? 89.418 -12.785 -7.534 0.70 226.85 432 ASN B CA 1
ATOM 7775 C C . ASN B 1 435 ? 89.547 -12.523 -9.029 0.70 230.40 432 ASN B C 1
ATOM 7776 O O . ASN B 1 435 ? 90.101 -13.338 -9.763 0.70 234.31 432 ASN B O 1
ATOM 7781 N N . ASN B 1 436 ? 89.027 -11.389 -9.477 0.70 229.30 433 ASN B N 1
ATOM 7782 C CA . ASN B 1 436 ? 89.062 -11.050 -10.892 0.70 234.07 433 ASN B CA 1
ATOM 7783 C C . ASN B 1 436 ? 89.727 -9.706 -11.172 0.70 235.38 433 ASN B C 1
ATOM 7784 O O . ASN B 1 436 ? 90.340 -9.520 -12.224 0.70 243.15 433 ASN B O 1
ATOM 7789 N N . THR B 1 437 ? 89.625 -8.779 -10.226 0.70 226.61 434 THR B N 1
ATOM 7790 C CA . THR B 1 437 ? 90.220 -7.462 -10.401 0.70 224.10 434 THR B CA 1
ATOM 7791 C C . THR B 1 437 ? 91.668 -7.440 -9.927 0.70 225.60 434 THR B C 1
ATOM 7792 O O . THR B 1 437 ? 92.507 -6.752 -10.507 0.70 231.62 434 THR B O 1
ATOM 7796 N N . PHE B 1 438 ? 91.960 -8.202 -8.878 0.70 220.41 435 PHE B N 1
ATOM 7797 C CA . PHE B 1 438 ? 93.299 -8.215 -8.304 0.70 220.88 435 PHE B CA 1
ATOM 7798 C C . PHE B 1 438 ? 93.915 -9.609 -8.302 0.70 219.04 435 PHE B C 1
ATOM 7799 O O . PHE B 1 438 ? 95.082 -9.775 -7.951 0.70 221.02 435 PHE B O 1
ATOM 7807 N N . ARG B 1 439 ? 93.128 -10.608 -8.689 0.70 215.05 436 ARG B N 1
ATOM 7808 C CA . ARG B 1 439 ? 93.625 -11.978 -8.774 0.70 215.79 436 ARG B CA 1
ATOM 7809 C C . ARG B 1 439 ? 92.765 -12.847 -9.678 0.70 218.47 436 ARG B C 1
ATOM 7810 O O . ARG B 1 439 ? 92.592 -14.038 -9.420 0.70 216.75 436 ARG B O 1
ATOM 7818 N N . SER B 1 444 ? 94.890 -17.060 -6.432 0.70 221.81 441 SER B N 1
ATOM 7819 C CA . SER B 1 444 ? 93.554 -16.681 -5.989 0.70 213.29 441 SER B CA 1
ATOM 7820 C C . SER B 1 444 ? 93.547 -16.336 -4.506 0.70 210.11 441 SER B C 1
ATOM 7821 O O . SER B 1 444 ? 94.572 -16.428 -3.830 0.70 211.56 441 SER B O 1
ATOM 7824 N N . LEU B 1 445 ? 92.383 -15.932 -4.008 0.70 207.26 442 LEU B N 1
ATOM 7825 C CA . LEU B 1 445 ? 92.212 -15.633 -2.592 0.70 200.45 442 LEU B CA 1
ATOM 7826 C C . LEU B 1 445 ? 90.795 -15.947 -2.138 0.70 190.82 442 LEU B C 1
ATOM 7827 O O . LEU B 1 445 ? 89.949 -15.060 -2.042 0.70 185.05 442 LEU B O 1
ATOM 7832 N N . LYS B 1 446 ? 90.544 -17.221 -1.865 1.00 189.89 443 LYS B N 1
ATOM 7833 C CA . LYS B 1 446 ? 89.251 -17.658 -1.367 1.00 188.44 443 LYS B CA 1
ATOM 7834 C C . LYS B 1 446 ? 88.978 -17.011 -0.014 1.00 199.11 443 LYS B C 1
ATOM 7835 O O . LYS B 1 446 ? 89.904 -16.556 0.661 1.00 207.77 443 LYS B O 1
ATOM 7841 N N . VAL B 1 447 ? 87.708 -16.971 0.381 1.00 195.23 444 VAL B N 1
ATOM 7842 C CA . VAL B 1 447 ? 87.332 -16.385 1.666 1.00 186.04 444 VAL B CA 1
ATOM 7843 C C . VAL B 1 447 ? 86.398 -17.283 2.473 1.00 178.02 444 VAL B C 1
ATOM 7844 O O . VAL B 1 447 ? 85.338 -17.691 1.998 1.00 176.15 444 VAL B O 1
ATOM 7848 N N . LYS B 1 448 ? 86.814 -17.583 3.698 1.00 172.70 445 LYS B N 1
ATOM 7849 C CA . LYS B 1 448 ? 86.036 -18.399 4.619 1.00 167.14 445 LYS B CA 1
ATOM 7850 C C . LYS B 1 448 ? 85.278 -17.491 5.578 1.00 156.51 445 LYS B C 1
ATOM 7851 O O . LYS B 1 448 ? 85.884 -16.706 6.306 1.00 153.26 445 LYS B O 1
ATOM 7857 N N . LEU B 1 449 ? 83.953 -17.607 5.576 1.00 151.18 446 LEU B N 1
ATOM 7858 C CA . LEU B 1 449 ? 83.094 -16.707 6.345 1.00 140.41 446 LEU B CA 1
ATOM 7859 C C . LEU B 1 449 ? 82.497 -17.357 7.595 1.00 133.59 446 LEU B C 1
ATOM 7860 O O . LEU B 1 449 ? 82.001 -18.483 7.547 1.00 127.41 446 LEU B O 1
ATOM 7865 N N . TYR B 1 450 ? 82.554 -16.633 8.709 1.00 135.23 447 TYR B N 1
ATOM 7866 C CA . TYR B 1 450 ? 81.933 -17.064 9.957 1.00 137.42 447 TYR B CA 1
ATOM 7867 C C . TYR B 1 450 ? 80.925 -16.019 10.418 1.00 132.71 447 TYR B C 1
ATOM 7868 O O . TYR B 1 450 ? 81.313 -14.959 10.892 1.00 127.50 447 TYR B O 1
ATOM 7877 N N . ILE B 1 451 ? 79.636 -16.323 10.282 1.00 132.13 448 ILE B N 1
ATOM 7878 C CA . ILE B 1 451 ? 78.568 -15.399 10.675 1.00 121.11 448 ILE B CA 1
ATOM 7879 C C . ILE B 1 451 ? 77.998 -15.695 12.064 1.00 113.06 448 ILE B C 1
ATOM 7880 O O . ILE B 1 451 ? 77.125 -16.548 12.213 1.00 108.17 448 ILE B O 1
ATOM 7885 N N . VAL B 1 452 ? 78.482 -14.981 13.075 1.00 111.18 449 VAL B N 1
ATOM 7886 C CA . VAL B 1 452 ? 77.996 -15.165 14.440 1.00 106.91 449 VAL B CA 1
ATOM 7887 C C . VAL B 1 452 ? 76.714 -14.369 14.685 1.00 102.77 449 VAL B C 1
ATOM 7888 O O . VAL B 1 452 ? 76.570 -13.248 14.199 1.00 105.36 449 VAL B O 1
ATOM 7892 N N . GLU B 1 453 ? 75.786 -14.955 15.438 1.00 98.22 450 GLU B N 1
ATOM 7893 C CA . GLU B 1 453 ? 74.508 -14.309 15.740 1.00 94.61 450 GLU B CA 1
ATOM 7894 C C . GLU B 1 453 ? 73.858 -14.890 16.993 1.00 89.35 450 GLU B C 1
ATOM 7895 O O . GLU B 1 453 ? 73.986 -16.074 17.273 1.00 92.51 450 GLU B O 1
ATOM 7901 N N . LYS B 1 454 ? 73.155 -14.053 17.746 1.00 91.54 451 LYS B N 1
ATOM 7902 C CA . LYS B 1 454 ? 72.513 -14.510 18.972 1.00 98.36 451 LYS B CA 1
ATOM 7903 C C . LYS B 1 454 ? 70.993 -14.629 18.832 1.00 96.62 451 LYS B C 1
ATOM 7904 O O . LYS B 1 454 ? 70.371 -15.453 19.504 1.00 98.11 451 LYS B O 1
ATOM 7910 N N . ASN B 1 455 ? 70.397 -13.812 17.964 1.00 89.04 452 ASN B N 1
ATOM 7911 C CA . ASN B 1 455 ? 68.953 -13.865 17.741 1.00 85.50 452 ASN B CA 1
ATOM 7912 C C . ASN B 1 455 ? 68.529 -15.190 17.121 1.00 89.39 452 ASN B C 1
ATOM 7913 O O . ASN B 1 455 ? 68.766 -15.427 15.935 1.00 91.28 452 ASN B O 1
ATOM 7918 N N . PRO B 1 456 ? 67.882 -16.049 17.925 1.00 89.26 453 PRO B N 1
ATOM 7919 C CA . PRO B 1 456 ? 67.474 -17.413 17.565 1.00 91.04 453 PRO B CA 1
ATOM 7920 C C . PRO B 1 456 ? 66.454 -17.458 16.433 1.00 90.86 453 PRO B C 1
ATOM 7921 O O . PRO B 1 456 ? 66.398 -18.448 15.711 1.00 91.07 453 PRO B O 1
ATOM 7925 N N . ASN B 1 457 ? 65.649 -16.411 16.294 1.00 89.08 454 ASN B N 1
ATOM 7926 C CA . ASN B 1 457 ? 64.674 -16.351 15.214 1.00 90.42 454 ASN B CA 1
ATOM 7927 C C . ASN B 1 457 ? 65.355 -15.989 13.903 1.00 92.93 454 ASN B C 1
ATOM 7928 O O . ASN B 1 457 ? 64.915 -16.395 12.828 1.00 94.62 454 ASN B O 1
ATOM 7933 N N . ALA B 1 458 ? 66.434 -15.220 14.006 1.00 92.61 455 ALA B N 1
ATOM 7934 C CA . ALA B 1 458 ? 67.199 -14.794 12.842 1.00 95.31 455 ALA B CA 1
ATOM 7935 C C . ALA B 1 458 ? 67.990 -15.966 12.282 1.00 101.59 455 ALA B C 1
ATOM 7936 O O . ALA B 1 458 ? 68.144 -16.107 11.068 1.00 107.20 455 ALA B O 1
ATOM 7938 N N . ILE B 1 459 ? 68.493 -16.805 13.182 1.00 97.07 456 ILE B N 1
ATOM 7939 C CA . ILE B 1 459 ? 69.207 -18.014 12.796 1.00 94.40 456 ILE B CA 1
ATOM 7940 C C . ILE B 1 459 ? 68.433 -18.800 11.745 1.00 95.45 456 ILE B C 1
ATOM 7941 O O . ILE B 1 459 ? 69.024 -19.386 10.849 1.00 98.09 456 ILE B O 1
ATOM 7946 N N . VAL B 1 460 ? 67.109 -18.809 11.856 1.00 95.26 457 VAL B N 1
ATOM 7947 C CA . VAL B 1 460 ? 66.269 -19.473 10.866 1.00 100.98 457 VAL B CA 1
ATOM 7948 C C . VAL B 1 460 ? 66.508 -18.853 9.494 1.00 107.44 457 VAL B C 1
ATOM 7949 O O . VAL B 1 460 ? 66.661 -19.554 8.484 1.00 115.29 457 VAL B O 1
ATOM 7953 N N . THR B 1 461 ? 66.554 -17.528 9.474 1.00 105.75 458 THR B N 1
ATOM 7954 C CA . THR B 1 461 ? 66.787 -16.779 8.248 1.00 109.74 458 THR B CA 1
ATOM 7955 C C . THR B 1 461 ? 68.190 -17.023 7.683 1.00 112.47 458 THR B C 1
ATOM 7956 O O . THR B 1 461 ? 68.378 -17.064 6.469 1.00 113.79 458 THR B O 1
ATOM 7960 N N . LEU B 1 462 ? 69.167 -17.191 8.570 1.00 112.59 459 LEU B N 1
ATOM 7961 C CA . LEU B 1 462 ? 70.550 -17.435 8.159 1.00 112.45 459 LEU B CA 1
ATOM 7962 C C . LEU B 1 462 ? 70.798 -18.882 7.723 1.00 109.80 459 LEU B C 1
ATOM 7963 O O . LEU B 1 462 ? 71.771 -19.172 7.029 1.00 109.22 459 LEU B O 1
ATOM 7968 N N . LYS B 1 463 ? 69.919 -19.789 8.135 1.00 110.04 460 LYS B N 1
ATOM 7969 C CA . LYS B 1 463 ? 69.972 -21.166 7.660 1.00 114.13 460 LYS B CA 1
ATOM 7970 C C . LYS B 1 463 ? 69.336 -21.235 6.283 1.00 118.89 460 LYS B C 1
ATOM 7971 O O . LYS B 1 463 ? 69.957 -21.698 5.328 1.00 121.08 460 LYS B O 1
ATOM 7977 N N . TYR B 1 464 ? 68.093 -20.773 6.184 1.00 119.56 461 TYR B N 1
ATOM 7978 C CA . TYR B 1 464 ? 67.409 -20.762 4.897 1.00 120.58 461 TYR B CA 1
ATOM 7979 C C . TYR B 1 464 ? 68.200 -19.938 3.889 1.00 122.06 461 TYR B C 1
ATOM 7980 O O . TYR B 1 464 ? 68.091 -20.146 2.680 1.00 124.12 461 TYR B O 1
ATOM 7989 N N . MET B 1 465 ? 69.001 -19.005 4.393 1.00 125.33 462 MET B N 1
ATOM 7990 C CA . MET B 1 465 ? 69.851 -18.190 3.532 1.00 134.08 462 MET B CA 1
ATOM 7991 C C . MET B 1 465 ? 71.113 -18.955 3.149 1.00 142.06 462 MET B C 1
ATOM 7992 O O . MET B 1 465 ? 71.479 -19.015 1.975 1.00 146.12 462 MET B O 1
ATOM 7997 N N . ASN B 1 466 ? 71.774 -19.539 4.144 1.00 143.20 463 ASN B N 1
ATOM 7998 C CA . ASN B 1 466 ? 72.965 -20.346 3.901 1.00 146.83 463 ASN B CA 1
ATOM 7999 C C . ASN B 1 466 ? 72.672 -21.544 3.004 1.00 149.28 463 ASN B C 1
ATOM 8000 O O . ASN B 1 466 ? 73.585 -22.212 2.529 1.00 158.75 463 ASN B O 1
ATOM 8005 N N . VAL B 1 467 ? 71.390 -21.818 2.786 1.00 142.88 464 VAL B N 1
ATOM 8006 C CA . VAL B 1 467 ? 70.982 -22.899 1.896 1.00 139.93 464 VAL B CA 1
ATOM 8007 C C . VAL B 1 467 ? 70.555 -22.369 0.530 1.00 145.62 464 VAL B C 1
ATOM 8008 O O . VAL B 1 467 ? 71.052 -22.819 -0.501 1.00 150.57 464 VAL B O 1
ATOM 8012 N N . ARG B 1 468 ? 69.642 -21.404 0.525 1.00 146.44 465 ARG B N 1
ATOM 8013 C CA . ARG B 1 468 ? 69.105 -20.875 -0.724 1.00 152.2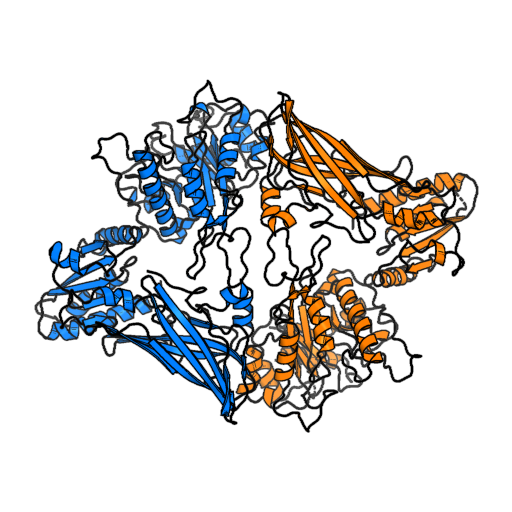3 465 ARG B CA 1
ATOM 8014 C C . ARG B 1 468 ? 70.030 -19.864 -1.401 1.00 159.09 465 ARG B C 1
ATOM 8015 O O . ARG B 1 468 ? 69.697 -19.327 -2.458 1.00 165.20 465 ARG B O 1
ATOM 8023 N N . THR B 1 469 ? 71.188 -19.606 -0.802 1.00 158.69 466 THR B N 1
ATOM 8024 C CA . THR B 1 469 ? 72.092 -18.585 -1.329 1.00 162.60 466 THR B CA 1
ATOM 8025 C C . THR B 1 469 ? 73.570 -18.966 -1.253 1.00 161.43 466 THR B C 1
ATOM 8026 O O . THR B 1 469 ? 74.260 -19.026 -2.272 1.00 158.08 466 THR B O 1
ATOM 8030 N N . TRP B 1 470 ? 74.045 -19.221 -0.038 1.00 160.73 467 TRP B N 1
ATOM 8031 C CA . TRP B 1 470 ? 75.478 -19.336 0.233 1.00 158.24 467 TRP B CA 1
ATOM 8032 C C . TRP B 1 470 ? 76.096 -20.692 -0.097 1.00 155.14 467 TRP B C 1
ATOM 8033 O O . TRP B 1 470 ? 77.301 -20.879 0.068 1.00 151.61 467 TRP B O 1
ATOM 8044 N N . LYS B 1 471 ? 75.282 -21.632 -0.565 1.00 157.44 468 LYS B N 1
ATOM 8045 C CA . LYS B 1 471 ? 75.753 -22.993 -0.800 1.00 163.92 468 LYS B CA 1
ATOM 8046 C C . LYS B 1 471 ? 76.568 -23.510 0.382 1.00 162.66 468 LYS B C 1
ATOM 8047 O O . LYS B 1 471 ? 77.673 -24.022 0.211 1.00 166.42 468 LYS B O 1
ATOM 8053 N N . ARG B 1 472 ? 76.012 -23.356 1.579 1.00 158.40 469 ARG B N 1
ATOM 8054 C CA . ARG B 1 472 ? 76.614 -23.864 2.811 1.00 155.07 469 ARG B CA 1
ATOM 8055 C C . ARG B 1 472 ? 78.092 -23.516 2.981 1.00 161.63 469 ARG B C 1
ATOM 8056 O O . ARG B 1 472 ? 78.800 -24.160 3.756 1.00 161.44 469 ARG B O 1
ATOM 8064 N N . ARG B 1 473 ? 78.549 -22.489 2.271 1.00 168.28 470 ARG B N 1
ATOM 8065 C CA . ARG B 1 473 ? 79.953 -22.088 2.314 1.00 176.12 470 ARG B CA 1
ATOM 8066 C C . ARG B 1 473 ? 80.300 -21.279 3.559 1.00 168.56 470 ARG B C 1
ATOM 8067 O O . ARG B 1 473 ? 81.458 -20.916 3.766 1.00 167.58 470 ARG B O 1
ATOM 8075 N N . VAL B 1 474 ? 79.297 -20.997 4.383 1.00 162.08 471 VAL B N 1
ATOM 8076 C CA . VAL B 1 474 ? 79.510 -20.219 5.597 1.00 156.55 471 VAL B CA 1
ATOM 8077 C C . VAL B 1 474 ? 78.969 -20.944 6.820 1.00 150.60 471 VAL B C 1
ATOM 8078 O O . VAL B 1 474 ? 77.844 -21.444 6.815 1.00 150.42 471 VAL B O 1
ATOM 8082 N N . THR B 1 475 ? 79.782 -20.998 7.867 1.00 145.86 472 THR B N 1
ATOM 8083 C CA . THR B 1 475 ? 79.391 -21.660 9.102 1.00 137.93 472 THR B CA 1
ATOM 8084 C C . THR B 1 475 ? 78.666 -20.697 10.052 1.00 129.48 472 THR B C 1
ATOM 8085 O O . THR B 1 475 ? 79.278 -19.813 10.658 1.00 121.35 472 THR B O 1
ATOM 8089 N N . ILE B 1 476 ? 77.349 -20.869 10.155 1.00 127.57 473 ILE B N 1
ATOM 8090 C CA . ILE B 1 476 ? 76.536 -20.060 11.053 1.00 119.00 473 ILE B CA 1
ATOM 8091 C C . ILE B 1 476 ? 76.905 -20.393 12.481 1.00 120.56 473 ILE B C 1
ATOM 8092 O O . ILE B 1 476 ? 77.268 -21.524 12.789 1.00 121.66 473 ILE B O 1
ATOM 8097 N N . ILE B 1 477 ? 76.810 -19.411 13.363 1.00 122.37 474 ILE B N 1
ATOM 8098 C CA . ILE B 1 477 ? 77.101 -19.663 14.767 1.00 125.06 474 ILE B CA 1
ATOM 8099 C C . ILE B 1 477 ? 76.169 -18.871 15.691 1.00 118.42 474 ILE B C 1
ATOM 8100 O O . ILE B 1 477 ? 76.323 -17.665 15.882 1.00 113.42 474 ILE B O 1
ATOM 8105 N N . GLU B 1 478 ? 75.183 -19.575 16.239 1.00 114.67 475 GLU B N 1
ATOM 8106 C CA . GLU B 1 478 ? 74.197 -18.972 17.118 1.00 111.31 475 GLU B CA 1
ATOM 8107 C C . GLU B 1 478 ? 74.734 -18.861 18.535 1.00 112.99 475 GLU B C 1
ATOM 8108 O O . GLU B 1 478 ? 74.458 -19.704 19.385 1.00 109.01 475 GLU B O 1
ATOM 8114 N N . SER B 1 479 ? 75.510 -17.813 18.780 1.00 119.92 476 SER B N 1
ATOM 8115 C CA . SER B 1 479 ? 76.009 -17.521 20.115 1.00 120.66 476 SER B CA 1
ATOM 8116 C C . SER B 1 479 ? 76.291 -16.033 20.257 1.00 122.96 476 SER B C 1
ATOM 8117 O O . SER B 1 479 ? 76.731 -15.382 19.309 1.00 128.90 476 SER B O 1
ATOM 8120 N N . ASP B 1 480 ? 76.021 -15.495 21.442 1.00 118.43 477 ASP B N 1
ATOM 8121 C CA . ASP B 1 480 ? 76.442 -14.144 21.763 1.00 116.61 477 ASP B CA 1
ATOM 8122 C C . ASP B 1 480 ? 77.900 -13.984 21.347 1.00 116.10 477 ASP B C 1
ATOM 8123 O O . ASP B 1 480 ? 78.749 -14.803 21.709 1.00 122.56 477 ASP B O 1
ATOM 8128 N N . MET B 1 481 ? 78.179 -12.947 20.560 1.00 109.91 478 MET B N 1
ATOM 8129 C CA . MET B 1 481 ? 79.527 -12.690 20.062 1.00 110.21 478 MET B CA 1
ATOM 8130 C C . MET B 1 481 ? 80.436 -12.211 21.183 1.00 116.62 478 MET B C 1
ATOM 8131 O O . MET B 1 481 ? 81.322 -11.386 20.967 1.00 122.56 478 MET B O 1
ATOM 8136 N N . ARG B 1 482 ? 80.214 -12.743 22.380 1.00 117.08 479 ARG B N 1
ATOM 8137 C CA . ARG B 1 482 ? 80.912 -12.282 23.573 1.00 124.18 479 ARG B CA 1
ATOM 8138 C C . ARG B 1 482 ? 81.544 -13.450 24.319 1.00 125.82 479 ARG B C 1
ATOM 8139 O O . ARG B 1 482 ? 82.441 -13.265 25.143 1.00 124.60 479 ARG B O 1
ATOM 8147 N N . SER B 1 483 ? 81.066 -14.653 24.021 1.00 128.22 480 SER B N 1
ATOM 8148 C CA . SER B 1 483 ? 81.607 -15.875 24.605 1.00 128.27 480 SER B CA 1
ATOM 8149 C C . SER B 1 483 ? 82.119 -16.794 23.497 1.00 133.91 480 SER B C 1
ATOM 8150 O O . SER B 1 483 ? 82.383 -17.980 23.715 1.00 134.37 480 SER B O 1
ATOM 8153 N N . LEU B 1 484 ? 82.253 -16.221 22.305 1.00 136.38 481 LEU B N 1
ATOM 8154 C CA . LEU B 1 484 ? 82.841 -16.909 21.161 1.00 137.74 481 LEU B CA 1
ATOM 8155 C C . LEU B 1 484 ? 84.287 -17.343 21.415 1.00 147.18 481 LEU B C 1
ATOM 8156 O O . LEU B 1 484 ? 84.714 -18.377 20.911 1.00 146.63 481 LEU B O 1
ATOM 8161 N N . PRO B 1 485 ? 85.054 -16.550 22.184 1.00 156.34 482 PRO B N 1
ATOM 8162 C CA . PRO B 1 485 ? 86.421 -16.980 22.490 1.00 162.76 482 PRO B CA 1
ATOM 8163 C C . PRO B 1 485 ? 86.496 -18.400 23.040 1.00 164.93 482 PRO B C 1
ATOM 8164 O O . PRO B 1 485 ? 87.400 -19.150 22.675 1.00 167.96 482 PRO B O 1
ATOM 8168 N N . GLY B 1 486 ? 85.559 -18.760 23.910 1.00 164.28 483 GLY B N 1
ATOM 8169 C CA . GLY B 1 486 ? 85.557 -20.079 24.515 1.00 165.96 483 GLY B CA 1
ATOM 8170 C C . GLY B 1 486 ? 85.050 -21.157 23.576 1.00 166.19 483 GLY B C 1
ATOM 8171 O O . GLY B 1 486 ? 85.548 -22.283 23.576 1.00 167.38 483 GLY B O 1
ATOM 8172 N N . ILE B 1 487 ? 84.048 -20.810 22.774 1.00 164.11 484 ILE B N 1
ATOM 8173 C CA . ILE B 1 487 ? 83.480 -21.740 21.807 1.00 160.67 484 ILE B CA 1
ATOM 8174 C C . ILE B 1 487 ? 84.324 -21.753 20.539 1.00 162.00 484 ILE B C 1
ATOM 8175 O O . ILE B 1 487 ? 83.919 -22.311 19.517 1.00 164.88 484 ILE B O 1
ATOM 8180 N N . ALA B 1 488 ? 85.497 -21.132 20.610 1.00 159.30 485 ALA B N 1
ATOM 8181 C CA . ALA B 1 488 ? 86.378 -21.024 19.456 1.00 161.75 485 ALA B CA 1
ATOM 8182 C C . ALA B 1 488 ? 87.240 -22.261 19.290 1.00 163.61 485 ALA B C 1
ATOM 8183 O O . ALA B 1 488 ? 87.739 -22.526 18.202 1.00 163.26 485 ALA B O 1
ATOM 8185 N N . LYS B 1 489 ? 87.416 -23.010 20.373 1.00 166.85 486 LYS B N 1
ATOM 8186 C CA . LYS B 1 489 ? 88.192 -24.243 20.324 1.00 172.47 486 LYS B CA 1
ATOM 8187 C C . LYS B 1 489 ? 87.291 -25.473 20.365 1.00 169.69 486 LYS B C 1
ATOM 8188 O O . LYS B 1 489 ? 87.481 -26.416 19.598 1.00 168.72 486 LYS B O 1
ATOM 8194 N N . ASP B 1 490 ? 86.302 -25.454 21.253 1.00 168.44 487 ASP B N 1
ATOM 8195 C CA . ASP B 1 490 ? 85.396 -26.589 21.400 1.00 169.97 487 ASP B CA 1
ATOM 8196 C C . ASP B 1 490 ? 84.801 -27.009 20.061 1.00 168.69 487 ASP B C 1
ATOM 8197 O O . ASP B 1 490 ? 84.479 -28.180 19.856 1.00 171.21 487 ASP B O 1
ATOM 8202 N N . ARG B 1 491 ? 84.658 -26.050 19.152 1.00 162.03 488 ARG B N 1
ATOM 8203 C CA . ARG B 1 491 ? 84.094 -26.327 17.836 1.00 157.08 488 ARG B CA 1
ATOM 8204 C C . ARG B 1 491 ? 85.127 -26.124 16.729 1.00 156.51 488 ARG B C 1
ATOM 8205 O O . ARG B 1 491 ? 84.778 -25.879 15.575 1.00 157.10 488 ARG B O 1
ATOM 8213 N N . GLY B 1 492 ? 86.400 -26.235 17.101 1.00 155.55 489 GLY B N 1
ATOM 8214 C CA . GLY B 1 492 ? 87.503 -26.216 16.156 1.00 156.90 489 GLY B CA 1
ATOM 8215 C C . GLY B 1 492 ? 87.533 -25.044 15.194 1.00 157.33 489 GLY B C 1
ATOM 8216 O O . GLY B 1 492 ? 87.588 -25.233 13.978 1.00 155.35 489 GLY B O 1
ATOM 8217 N N . PHE B 1 493 ? 87.509 -23.831 15.740 1.00 159.23 490 PHE B N 1
ATOM 8218 C CA . PHE B 1 493 ? 87.554 -22.615 14.932 1.00 155.95 490 PHE B CA 1
ATOM 8219 C C . PHE B 1 493 ? 88.981 -22.068 14.814 1.00 153.84 490 PHE B C 1
ATOM 8220 O O . PHE B 1 493 ? 89.941 -22.719 15.225 1.00 155.38 490 PHE B O 1
ATOM 8228 N N . GLU B 1 494 ? 89.111 -20.871 14.252 1.00 149.98 491 GLU B N 1
ATOM 8229 C CA . GLU B 1 494 ? 90.418 -20.275 13.989 1.00 153.20 491 GLU B CA 1
ATOM 8230 C C . GLU B 1 494 ? 90.417 -18.771 14.253 1.00 146.86 491 GLU B C 1
ATOM 8231 O O . GLU B 1 494 ? 89.395 -18.113 14.097 1.00 143.35 491 GLU B O 1
ATOM 8237 N N . GLN B 1 495 ? 91.564 -18.230 14.654 1.00 149.75 492 GLN B N 1
ATOM 8238 C CA . GLN B 1 495 ? 91.707 -16.789 14.850 1.00 153.73 492 GLN B CA 1
ATOM 8239 C C . GLN B 1 495 ? 91.374 -16.015 13.574 1.00 153.29 492 GLN B C 1
ATOM 8240 O O . GLN B 1 495 ? 91.701 -16.454 12.473 1.00 151.09 492 GLN B O 1
ATOM 8246 N N . PRO B 1 496 ? 90.722 -14.850 13.723 1.00 152.32 493 PRO B N 1
ATOM 8247 C CA . PRO B 1 496 ? 90.273 -14.045 12.585 1.00 150.18 493 PRO B CA 1
ATOM 8248 C C . PRO B 1 496 ? 91.336 -13.070 12.090 1.00 150.05 493 PRO B C 1
ATOM 8249 O O . PRO B 1 496 ? 92.041 -12.456 12.889 1.00 151.13 493 PRO B O 1
ATOM 8253 N N . ASP B 1 497 ? 91.442 -12.935 10.773 1.00 147.08 494 ASP B N 1
ATOM 8254 C CA . ASP B 1 497 ? 92.325 -11.946 10.179 1.00 150.72 494 ASP B CA 1
ATOM 8255 C C . ASP B 1 497 ? 91.585 -10.619 10.142 1.00 150.17 494 ASP B C 1
ATOM 8256 O O . ASP B 1 497 ? 92.180 -9.553 10.293 1.00 154.19 494 ASP B O 1
ATOM 8261 N N . ILE B 1 498 ? 90.273 -10.703 9.941 1.00 150.34 495 ILE B N 1
ATOM 8262 C CA . ILE B 1 498 ? 89.393 -9.538 9.955 1.00 152.52 495 ILE B CA 1
ATOM 8263 C C . ILE B 1 498 ? 88.051 -9.890 10.599 1.00 153.38 495 ILE B C 1
ATOM 8264 O O . ILE B 1 498 ? 87.536 -10.994 10.414 1.00 156.69 495 ILE B O 1
ATOM 8269 N N . ILE B 1 499 ? 87.487 -8.955 11.358 1.00 147.82 496 ILE B N 1
ATOM 8270 C CA . ILE B 1 499 ? 86.145 -9.133 11.911 1.00 138.00 496 ILE B CA 1
ATOM 8271 C C . ILE B 1 499 ? 85.223 -7.998 11.478 1.00 125.73 496 ILE B C 1
ATOM 8272 O O . ILE B 1 499 ? 85.434 -6.844 11.837 1.00 124.58 496 ILE B O 1
ATOM 8277 N N . VAL B 1 500 ? 84.206 -8.338 10.693 1.00 120.08 497 VAL B N 1
ATOM 8278 C CA . VAL B 1 500 ? 83.266 -7.355 10.165 1.00 121.55 497 VAL B CA 1
ATOM 8279 C C . VAL B 1 500 ? 82.032 -7.232 11.058 1.00 122.49 497 VAL B C 1
ATOM 8280 O O . VAL B 1 500 ? 81.325 -8.216 11.287 1.00 119.10 497 VAL B O 1
ATOM 8284 N N . SER B 1 501 ? 81.775 -6.025 11.559 1.00 120.52 498 SER B N 1
ATOM 8285 C CA . SER B 1 501 ? 80.647 -5.811 12.463 1.00 120.16 498 SER B CA 1
ATOM 8286 C C . SER B 1 501 ? 79.811 -4.601 12.073 1.00 121.38 498 SER B C 1
ATOM 8287 O O . SER B 1 501 ? 80.182 -3.833 11.190 1.00 125.00 498 SER B O 1
ATOM 8290 N N . GLU B 1 502 ? 78.672 -4.451 12.738 1.00 122.79 499 GLU B N 1
ATOM 8291 C CA . GLU B 1 502 ? 77.820 -3.274 12.592 1.00 125.79 499 GLU B CA 1
ATOM 8292 C C . GLU B 1 502 ? 76.838 -3.189 13.763 1.00 118.70 499 GLU B C 1
ATOM 8293 O O . GLU B 1 502 ? 75.699 -3.657 13.672 1.00 107.95 499 GLU B O 1
ATOM 8299 N N . LEU B 1 503 ? 77.287 -2.598 14.864 1.00 115.98 500 LEU B N 1
ATOM 8300 C CA . LEU B 1 503 ? 76.472 -2.517 16.068 1.00 109.45 500 LEU B CA 1
ATOM 8301 C C . LEU B 1 503 ? 76.383 -1.071 16.511 1.00 102.57 500 LEU B C 1
ATOM 8302 O O . LEU B 1 503 ? 76.515 -0.753 17.693 1.00 99.65 500 LEU B O 1
ATOM 8307 N N . LEU B 1 504 ? 76.159 -0.197 15.540 1.00 98.23 501 LEU B N 1
ATOM 8308 C CA . LEU B 1 504 ? 76.132 1.234 15.790 1.00 95.00 501 LEU B CA 1
ATOM 8309 C C . LEU B 1 504 ? 74.734 1.806 15.605 1.00 89.27 501 LEU B C 1
ATOM 8310 O O . LEU B 1 504 ? 73.939 1.293 14.820 1.00 90.81 501 LEU B O 1
ATOM 8315 N N . GLY B 1 505 ? 74.442 2.880 16.328 1.00 83.46 502 GLY B N 1
ATOM 8316 C CA . GLY B 1 505 ? 73.172 3.565 16.185 1.00 85.28 502 GLY B CA 1
ATOM 8317 C C . GLY B 1 505 ? 73.323 4.950 15.580 1.00 85.43 502 GLY B C 1
ATOM 8318 O O . GLY B 1 505 ? 74.394 5.310 15.088 1.00 79.00 502 GLY B O 1
ATOM 8319 N N . SER B 1 506 ? 72.245 5.731 15.628 1.00 84.24 503 SER B N 1
ATOM 8320 C CA . SER B 1 506 ? 72.232 7.073 15.049 1.00 82.68 503 SER B CA 1
ATOM 8321 C C . SER B 1 506 ? 73.096 8.050 15.832 1.00 78.86 503 SER B C 1
ATOM 8322 O O . SER B 1 506 ? 73.321 9.170 15.395 1.00 69.87 503 SER B O 1
ATOM 8325 N N . PHE B 1 507 ? 73.564 7.626 16.998 1.00 84.53 504 PHE B N 1
ATOM 8326 C CA . PHE B 1 507 ? 74.483 8.430 17.791 1.00 87.05 504 PHE B CA 1
ATOM 8327 C C . PHE B 1 507 ? 75.806 7.678 17.884 1.00 88.77 504 PHE B C 1
ATOM 8328 O O . PHE B 1 507 ? 76.674 7.994 18.699 1.00 88.27 504 PHE B O 1
ATOM 8336 N N . GLY B 1 508 ? 75.944 6.673 17.026 1.00 87.88 505 GLY B N 1
ATOM 8337 C CA . GLY B 1 508 ? 77.154 5.880 16.952 1.00 83.21 505 GLY B CA 1
ATOM 8338 C C . GLY B 1 508 ? 77.221 4.814 18.019 1.00 79.35 505 GLY B C 1
ATOM 8339 O O . GLY B 1 508 ? 76.711 3.712 17.842 1.00 78.74 505 GLY B O 1
ATOM 8340 N N . ASP B 1 509 ? 77.849 5.158 19.137 1.00 80.89 506 ASP B N 1
ATOM 8341 C CA . ASP B 1 509 ? 78.077 4.222 20.231 1.00 82.71 506 ASP B CA 1
ATOM 8342 C C . ASP B 1 509 ? 76.810 3.917 21.014 1.00 84.95 506 ASP B C 1
ATOM 8343 O O . ASP B 1 509 ? 76.846 3.140 21.963 1.00 82.99 506 ASP B O 1
ATOM 8348 N N . ASN B 1 510 ? 75.699 4.535 20.621 1.00 88.61 507 ASN B N 1
ATOM 8349 C CA . ASN B 1 510 ? 74.438 4.410 21.352 1.00 81.83 507 ASN B CA 1
ATOM 8350 C C . ASN B 1 510 ? 73.837 3.001 21.377 1.00 80.57 507 ASN B C 1
ATOM 8351 O O . ASN B 1 510 ? 72.828 2.774 22.042 1.00 73.99 507 ASN B O 1
ATOM 8356 N N . GLU B 1 511 ? 74.451 2.059 20.665 1.00 84.97 508 GLU B N 1
ATOM 8357 C CA . GLU B 1 511 ? 73.932 0.693 20.637 1.00 80.51 508 GLU B CA 1
ATOM 8358 C C . GLU B 1 511 ? 74.883 -0.344 21.236 1.00 80.07 508 GLU B C 1
ATOM 8359 O O . GLU B 1 511 ? 74.584 -1.534 21.236 1.00 72.47 508 GLU B O 1
ATOM 8365 N N . LEU B 1 512 ? 76.025 0.123 21.739 1.00 87.82 509 LEU B N 1
ATOM 8366 C CA . LEU B 1 512 ? 76.909 -0.680 22.590 1.00 87.70 509 LEU B CA 1
ATOM 8367 C C . LEU B 1 512 ? 78.023 -1.419 21.849 1.00 83.75 509 LEU B C 1
ATOM 8368 O O . LEU B 1 512 ? 78.613 -2.355 22.384 1.00 79.39 509 LEU B O 1
ATOM 8373 N N . SER B 1 513 ? 78.320 -0.990 20.629 1.00 84.99 510 SER B N 1
ATOM 8374 C CA . SER B 1 513 ? 79.353 -1.639 19.822 1.00 87.12 510 SER B CA 1
ATOM 8375 C C . SER B 1 513 ? 80.631 -1.962 20.614 1.00 92.71 510 SER B C 1
ATOM 8376 O O . SER B 1 513 ? 81.083 -3.117 20.626 1.00 94.18 510 SER B O 1
ATOM 8379 N N . PRO B 1 514 ? 81.205 -0.949 21.295 1.00 98.16 511 PRO B N 1
ATOM 8380 C CA . PRO B 1 514 ? 82.487 -1.080 21.999 1.00 103.43 511 PRO B CA 1
ATOM 8381 C C . PRO B 1 514 ? 82.545 -2.246 22.983 1.00 111.38 511 PRO B C 1
ATOM 8382 O O . PRO B 1 514 ? 83.563 -2.930 23.042 1.00 119.52 511 PRO B O 1
ATOM 8386 N N . GLU B 1 515 ? 81.480 -2.467 23.744 1.00 107.35 512 GLU B N 1
ATOM 8387 C CA . GLU B 1 515 ? 81.496 -3.487 24.792 1.00 103.18 512 GLU B CA 1
ATOM 8388 C C . GLU B 1 515 ? 81.539 -4.915 24.236 1.00 103.27 512 GLU B C 1
ATOM 8389 O O . GLU B 1 515 ? 82.343 -5.746 24.674 1.00 109.74 512 GLU B O 1
ATOM 8395 N N . CYS B 1 516 ? 80.676 -5.194 23.266 1.00 98.29 513 CYS B N 1
ATOM 8396 C CA . CYS B 1 516 ? 80.630 -6.513 22.651 1.00 101.12 513 CYS B CA 1
ATOM 8397 C C . CYS B 1 516 ? 81.881 -6.792 21.806 1.00 106.55 513 CYS B C 1
ATOM 8398 O O . CYS B 1 516 ? 82.479 -7.877 21.901 1.00 112.46 513 CYS B O 1
ATOM 8401 N N . LEU B 1 517 ? 82.292 -5.822 20.991 1.00 97.87 514 LEU B N 1
ATOM 8402 C CA . LEU B 1 517 ? 83.542 -5.994 20.259 1.00 92.67 514 LEU B CA 1
ATOM 8403 C C . LEU B 1 517 ? 84.686 -6.249 21.238 1.00 97.83 514 LEU B C 1
ATOM 8404 O O . LEU B 1 517 ? 85.522 -7.121 21.010 1.00 108.33 514 LEU B O 1
ATOM 8409 N N . ASP B 1 518 ? 84.711 -5.501 22.338 1.00 95.65 515 ASP B N 1
ATOM 8410 C CA . ASP B 1 518 ? 85.685 -5.739 23.403 1.00 101.00 515 ASP B CA 1
ATOM 8411 C C . ASP B 1 518 ? 85.518 -7.130 24.001 1.00 100.98 515 ASP B C 1
ATOM 8412 O O . ASP B 1 518 ? 86.417 -7.644 24.665 1.00 102.90 515 ASP B O 1
ATOM 8417 N N . GLY B 1 519 ? 84.353 -7.727 23.779 1.00 101.01 516 GLY B N 1
ATOM 8418 C CA . GLY B 1 519 ? 84.136 -9.115 24.145 1.00 107.10 516 GLY B CA 1
ATOM 8419 C C . GLY B 1 519 ? 84.864 -10.053 23.197 1.00 117.05 516 GLY B C 1
ATOM 8420 O O . GLY B 1 519 ? 85.493 -11.023 23.625 1.00 114.82 516 GLY B O 1
ATOM 8421 N N . VAL B 1 520 ? 84.773 -9.762 21.901 1.00 126.22 517 VAL B N 1
ATOM 8422 C CA . VAL B 1 520 ? 85.480 -10.544 20.882 1.00 132.96 517 VAL B CA 1
ATOM 8423 C C . VAL B 1 520 ? 87.003 -10.363 20.946 1.00 141.15 517 VAL B C 1
ATOM 8424 O O . VAL B 1 520 ? 87.757 -11.226 20.494 1.00 145.17 517 VAL B O 1
ATOM 8428 N N . THR B 1 521 ? 87.447 -9.249 21.524 1.00 144.03 518 THR B N 1
ATOM 8429 C CA . THR B 1 521 ? 88.875 -8.951 21.669 1.00 149.91 518 THR B CA 1
ATOM 8430 C C . THR B 1 521 ? 89.683 -10.112 22.257 1.00 156.07 518 THR B C 1
ATOM 8431 O O . THR B 1 521 ? 90.901 -10.181 22.091 1.00 159.53 518 THR B O 1
ATOM 8435 N N . GLY B 1 522 ? 88.992 -11.028 22.927 1.00 159.45 519 GLY B N 1
ATOM 8436 C CA . GLY B 1 522 ? 89.630 -12.121 23.640 1.00 165.01 519 GLY B CA 1
ATOM 8437 C C . GLY B 1 522 ? 90.598 -12.994 22.859 1.00 170.90 519 GLY B C 1
ATOM 8438 O O . GLY B 1 522 ? 91.731 -13.202 23.291 1.00 175.26 519 GLY B O 1
ATOM 8439 N N . PHE B 1 523 ? 90.159 -13.513 21.715 1.00 170.98 520 PHE B N 1
ATOM 8440 C CA . PHE B 1 523 ? 90.968 -14.475 20.967 1.00 174.64 520 PHE B CA 1
ATOM 8441 C C . PHE B 1 523 ? 91.566 -13.900 19.684 1.00 173.16 520 PHE B C 1
ATOM 8442 O O . PHE B 1 523 ? 92.199 -14.618 18.911 1.00 178.14 520 PHE B O 1
ATOM 8450 N N . LEU B 1 524 ? 91.363 -12.606 19.465 1.00 166.43 521 LEU B N 1
ATOM 8451 C CA . LEU B 1 524 ? 91.828 -11.952 18.248 1.00 161.56 521 LEU B CA 1
ATOM 8452 C C . LEU B 1 524 ? 93.338 -12.061 18.071 1.00 166.80 521 LEU B C 1
ATOM 8453 O O . LEU B 1 524 ? 94.097 -11.954 19.034 1.00 171.14 521 LEU B O 1
ATOM 8458 N N . LYS B 1 525 ? 93.765 -12.280 16.833 1.00 166.70 522 LYS B N 1
ATOM 8459 C CA . LYS B 1 525 ? 95.175 -12.205 16.488 1.00 168.75 522 LYS B CA 1
ATOM 8460 C C . LYS B 1 525 ? 95.627 -10.763 16.628 1.00 163.65 522 LYS B C 1
ATOM 8461 O O . LYS B 1 525 ? 94.800 -9.855 16.638 1.00 158.19 522 LYS B O 1
ATOM 8467 N N . PRO B 1 526 ? 96.943 -10.543 16.744 1.00 166.97 523 PRO B N 1
ATOM 8468 C CA . PRO B 1 526 ? 97.463 -9.174 16.729 1.00 169.65 523 PRO B CA 1
ATOM 8469 C C . PRO B 1 526 ? 97.210 -8.519 15.376 1.00 168.68 523 PRO B C 1
ATOM 8470 O O . PRO B 1 526 ? 97.168 -7.294 15.274 1.00 163.25 523 PRO B O 1
ATOM 8474 N N . THR B 1 527 ? 97.032 -9.344 14.350 1.00 173.59 524 THR B N 1
ATOM 8475 C CA . THR B 1 527 ? 96.935 -8.862 12.977 1.00 174.80 524 THR B CA 1
ATOM 8476 C C . THR B 1 527 ? 95.504 -8.574 12.547 1.00 169.51 524 THR B C 1
ATOM 8477 O O . THR B 1 527 ? 95.256 -8.234 11.390 1.00 165.42 524 THR B O 1
ATOM 8481 N N . THR B 1 528 ? 94.565 -8.715 13.476 1.00 168.82 525 THR B N 1
ATOM 8482 C CA . THR B 1 528 ? 93.152 -8.533 13.162 1.00 162.10 525 THR B CA 1
ATOM 8483 C C . THR B 1 528 ? 92.769 -7.059 13.032 1.00 150.76 525 THR B C 1
ATOM 8484 O O . THR B 1 528 ? 92.839 -6.298 13.998 1.00 139.45 525 THR B O 1
ATOM 8488 N N . ILE B 1 529 ? 92.375 -6.658 11.828 1.00 154.40 526 ILE B N 1
ATOM 8489 C CA . ILE B 1 529 ? 91.881 -5.306 11.609 1.00 161.18 526 ILE B CA 1
ATOM 8490 C C . ILE B 1 529 ? 90.372 -5.284 11.783 1.00 163.83 526 ILE B C 1
ATOM 8491 O O . ILE B 1 529 ? 89.656 -6.102 11.203 1.00 167.82 526 ILE B O 1
ATOM 8496 N N . SER B 1 530 ? 89.892 -4.354 12.598 1.00 159.12 527 SER B N 1
ATOM 8497 C CA . SER B 1 530 ? 88.469 -4.236 12.840 1.00 147.86 527 SER B CA 1
ATOM 8498 C C . SER B 1 530 ? 87.809 -3.411 11.748 1.00 137.66 527 SER B C 1
ATOM 8499 O O . SER B 1 530 ? 88.206 -2.279 11.491 1.00 133.55 527 SER B O 1
ATOM 8502 N N . ILE B 1 531 ? 86.820 -4.000 11.088 1.00 133.06 528 ILE B N 1
ATOM 8503 C CA . ILE B 1 531 ? 85.936 -3.251 10.211 1.00 127.90 528 ILE B CA 1
ATOM 8504 C C . ILE B 1 531 ? 84.571 -3.183 10.888 1.00 125.70 528 ILE B C 1
ATOM 8505 O O . ILE B 1 531 ? 83.842 -4.175 10.935 1.00 121.26 528 ILE B O 1
ATOM 8510 N N . PRO B 1 532 ? 84.221 -2.004 11.425 1.00 126.51 529 PRO B N 1
ATOM 8511 C CA . PRO B 1 532 ? 84.975 -0.760 11.262 1.00 122.80 529 PRO B CA 1
ATOM 8512 C C . PRO B 1 532 ? 86.085 -0.587 12.290 1.00 117.61 529 PRO B C 1
ATOM 8513 O O . PRO B 1 532 ? 86.027 -1.147 13.383 1.00 116.54 529 PRO B O 1
ATOM 8517 N N . GLN B 1 533 ? 87.090 0.198 11.927 1.00 122.03 530 GLN B N 1
ATOM 8518 C CA . GLN B 1 533 ? 88.224 0.443 12.803 1.00 126.68 530 GLN B CA 1
ATOM 8519 C C . GLN B 1 533 ? 87.853 1.423 13.901 1.00 116.91 530 GLN B C 1
ATOM 8520 O O . GLN B 1 533 ? 88.145 1.193 15.073 1.00 116.33 530 GLN B O 1
ATOM 8526 N N . LYS B 1 534 ? 87.202 2.517 13.525 1.00 108.98 531 LYS B N 1
ATOM 8527 C CA . LYS B 1 534 ? 86.960 3.580 14.491 1.00 105.12 531 LYS B CA 1
ATOM 8528 C C . LYS B 1 534 ? 85.587 4.205 14.328 1.00 100.98 531 LYS B C 1
ATOM 8529 O O . LYS B 1 534 ? 84.958 4.065 13.282 1.00 98.48 531 LYS B O 1
ATOM 8535 N N . TYR B 1 535 ? 85.120 4.884 15.374 1.00 100.02 532 TYR B N 1
ATOM 8536 C CA . TYR B 1 535 ? 84.023 5.850 15.216 1.00 93.54 532 TYR B CA 1
ATOM 8537 C C . TYR B 1 535 ? 84.108 7.042 16.170 1.00 92.29 532 TYR B C 1
ATOM 8538 O O . TYR B 1 535 ? 84.851 7.020 17.142 1.00 109.94 532 TYR B O 1
ATOM 8547 N N . THR B 1 536 ? 83.359 8.093 15.864 1.00 87.18 533 THR B N 1
ATOM 8548 C CA . THR B 1 536 ? 83.274 9.260 16.739 1.00 92.60 533 THR B CA 1
ATOM 8549 C C . THR B 1 536 ? 81.858 9.856 16.705 1.00 84.94 533 THR B C 1
ATOM 8550 O O . THR B 1 536 ? 81.198 9.842 15.667 1.00 94.26 533 THR B O 1
ATOM 8554 N N . SER B 1 537 ? 81.382 10.367 17.835 1.00 74.48 534 SER B N 1
ATOM 8555 C CA . SER B 1 537 ? 80.043 10.956 17.874 1.00 73.94 534 SER B CA 1
ATOM 8556 C C . SER B 1 537 ? 80.075 12.479 17.807 1.00 77.75 534 SER B C 1
ATOM 8557 O O . SER B 1 537 ? 81.053 13.106 18.209 1.00 77.86 534 SER B O 1
ATOM 8560 N N . TYR B 1 538 ? 78.998 13.062 17.286 1.00 84.61 535 TYR B N 1
ATOM 8561 C CA . TYR B 1 538 ? 78.891 14.515 17.137 1.00 87.81 535 TYR B CA 1
ATOM 8562 C C . TYR B 1 538 ? 77.570 15.100 17.646 1.00 81.29 535 TYR B C 1
ATOM 8563 O O . TYR B 1 538 ? 76.675 14.366 18.066 1.00 77.76 535 TYR B O 1
ATOM 8572 N N . VAL B 1 539 ? 77.451 16.424 17.591 1.00 86.14 536 VAL B N 1
ATOM 8573 C CA . VAL B 1 539 ? 76.359 17.117 18.271 1.00 85.37 536 VAL B CA 1
ATOM 8574 C C . VAL B 1 539 ? 76.183 18.566 17.800 1.00 90.80 536 VAL B C 1
ATOM 8575 O O . VAL B 1 539 ? 77.158 19.287 17.606 1.00 91.53 536 VAL B O 1
ATOM 8579 N N . LYS B 1 540 ? 74.931 18.990 17.638 1.00 100.37 537 LYS B N 1
ATOM 8580 C CA . LYS B 1 540 ? 74.618 20.279 17.013 1.00 109.40 537 LYS B CA 1
ATOM 8581 C C . LYS B 1 540 ? 73.374 20.950 17.626 1.00 105.55 537 LYS B C 1
ATOM 8582 O O . LYS B 1 540 ? 72.253 20.463 17.470 1.00 101.72 537 LYS B O 1
ATOM 8588 N N . PRO B 1 541 ? 73.577 22.076 18.328 1.00 103.94 538 PRO B N 1
ATOM 8589 C CA . PRO B 1 541 ? 72.529 22.838 19.018 1.00 95.59 538 PRO B CA 1
ATOM 85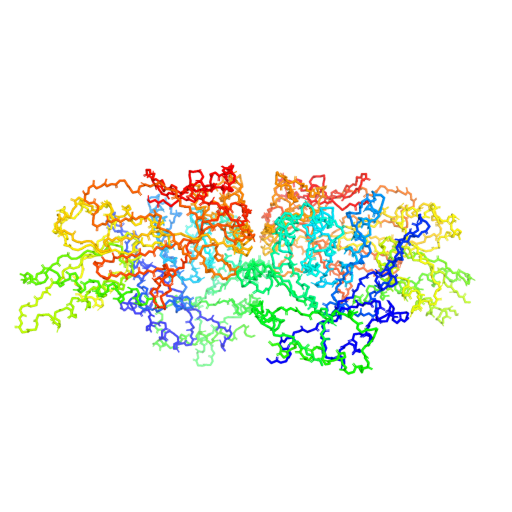90 C C . PRO B 1 541 ? 71.342 23.173 18.123 1.00 85.69 538 PRO B C 1
ATOM 8591 O O . PRO B 1 541 ? 71.519 23.647 16.999 1.00 83.23 538 PRO B O 1
ATOM 8595 N N . ILE B 1 542 ? 70.138 22.944 18.640 1.00 79.46 539 ILE B N 1
ATOM 8596 C CA . ILE B 1 542 ? 68.920 23.078 17.849 1.00 78.14 539 ILE B CA 1
ATOM 8597 C C . ILE B 1 542 ? 67.821 23.883 18.540 1.00 77.58 539 ILE B C 1
ATOM 8598 O O . ILE B 1 542 ? 67.794 24.016 19.765 1.00 73.11 539 ILE B O 1
ATOM 8603 N N . MET B 1 543 ? 66.919 24.423 17.728 1.00 79.24 540 MET B N 1
ATOM 8604 C CA . MET B 1 543 ? 65.750 25.133 18.224 1.00 80.34 540 MET B CA 1
ATOM 8605 C C . MET B 1 543 ? 64.507 24.700 17.468 1.00 84.26 540 MET B C 1
ATOM 8606 O O . MET B 1 543 ? 64.470 24.719 16.238 1.00 76.12 540 MET B O 1
ATOM 8611 N N . SER B 1 544 ? 63.488 24.310 18.222 1.00 92.40 541 SER B N 1
ATOM 8612 C CA . SER B 1 544 ? 62.217 23.909 17.647 1.00 90.32 541 SER B CA 1
ATOM 8613 C C . SER B 1 544 ? 61.215 23.709 18.761 1.00 83.19 541 SER B C 1
ATOM 8614 O O . SER B 1 544 ? 61.409 22.848 19.614 1.00 86.81 541 SER B O 1
ATOM 8617 N N . THR B 1 545 ? 60.154 24.507 18.775 1.00 77.38 542 THR B N 1
ATOM 8618 C CA . THR B 1 545 ? 59.095 24.257 19.735 1.00 77.90 542 THR B CA 1
ATOM 8619 C C . THR B 1 545 ? 58.601 22.855 19.430 1.00 77.61 542 THR B C 1
ATOM 8620 O O . THR B 1 545 ? 58.694 21.964 20.269 1.00 74.55 542 THR B O 1
ATOM 8624 N N . HIS B 1 546 ? 58.133 22.663 18.200 1.00 76.69 543 HIS B N 1
ATOM 8625 C CA . HIS B 1 546 ? 57.538 21.403 17.767 1.00 69.39 543 HIS B CA 1
ATOM 8626 C C . HIS B 1 546 ? 58.168 20.152 18.376 1.00 54.44 543 HIS B C 1
ATOM 8627 O O . HIS B 1 546 ? 57.475 19.323 18.962 1.00 58.38 543 HIS B O 1
ATOM 8634 N N . ILE B 1 547 ? 59.477 20.004 18.238 1.00 44.73 544 ILE B N 1
ATOM 8635 C CA . ILE B 1 547 ? 60.126 18.800 18.742 1.00 46.48 544 ILE B CA 1
ATOM 8636 C C . ILE B 1 547 ? 59.958 18.710 20.260 1.00 43.10 544 ILE B C 1
ATOM 8637 O O . ILE B 1 547 ? 59.379 17.756 20.764 1.00 51.30 544 ILE B O 1
ATOM 8642 N N . HIS B 1 548 ? 60.448 19.714 20.977 1.00 40.24 545 HIS B N 1
ATOM 8643 C CA . HIS B 1 548 ? 60.349 19.758 22.431 1.00 50.79 545 HIS B CA 1
ATOM 8644 C C . HIS B 1 548 ? 58.919 19.484 22.948 1.00 47.84 545 HIS B C 1
ATOM 8645 O O . HIS B 1 548 ? 58.705 18.639 23.826 1.00 42.88 545 HIS B O 1
ATOM 8652 N N . GLN B 1 549 ? 57.948 20.209 22.405 1.00 46.22 546 GLN B N 1
ATOM 8653 C CA . GLN B 1 549 ? 56.554 20.017 22.766 1.00 49.81 546 GLN B CA 1
ATOM 8654 C C . GLN B 1 549 ? 56.143 18.575 22.539 1.00 54.88 546 GLN B C 1
ATOM 8655 O O . GLN B 1 549 ? 55.491 17.966 23.380 1.00 55.39 546 GLN B O 1
ATOM 8661 N N . THR B 1 550 ? 56.533 18.029 21.394 1.00 56.38 547 THR B N 1
ATOM 8662 C CA . THR B 1 550 ? 56.173 16.660 21.040 1.00 53.27 547 THR B CA 1
ATOM 8663 C C . THR B 1 550 ? 56.755 15.624 22.004 1.00 42.87 547 THR B C 1
ATOM 8664 O O . THR B 1 550 ? 56.092 14.652 22.356 1.00 29.62 547 THR B O 1
ATOM 8668 N N . ILE B 1 551 ? 57.996 15.838 22.427 1.00 43.85 548 ILE B N 1
ATOM 8669 C CA . ILE B 1 551 ? 58.652 14.932 23.357 1.00 44.50 548 ILE B CA 1
ATOM 8670 C C . ILE B 1 551 ? 58.009 15.015 24.737 1.00 41.34 548 ILE B C 1
ATOM 8671 O O . ILE B 1 551 ? 57.833 14.003 25.414 1.00 35.91 548 ILE B O 1
ATOM 8676 N N . LYS B 1 552 ? 57.667 16.234 25.144 1.00 36.85 549 LYS B N 1
ATOM 8677 C CA . LYS B 1 552 ? 57.115 16.485 26.467 1.00 29.46 549 LYS B CA 1
ATOM 8678 C C . LYS B 1 552 ? 55.700 15.936 26.568 1.00 34.47 549 LYS B C 1
ATOM 8679 O O . LYS B 1 552 ? 55.293 15.417 27.599 1.00 34.79 549 LYS B O 1
ATOM 8685 N N . ALA B 1 553 ? 54.959 16.036 25.474 1.00 44.64 550 ALA B N 1
ATOM 8686 C CA . ALA B 1 553 ? 53.563 15.612 25.432 1.00 41.57 550 ALA B CA 1
ATOM 8687 C C . ALA B 1 553 ? 53.365 14.094 25.311 1.00 35.62 550 ALA B C 1
ATOM 8688 O O . ALA B 1 553 ? 52.236 13.607 25.373 1.00 34.84 550 ALA B O 1
ATOM 8690 N N . GLN B 1 554 ? 54.450 13.349 25.125 1.00 37.77 551 GLN B N 1
ATOM 8691 C CA . GLN B 1 554 ? 54.366 11.898 25.056 1.00 19.50 551 GLN B CA 1
ATOM 8692 C C . GLN B 1 554 ? 53.558 11.391 26.227 1.00 34.24 551 GLN B C 1
ATOM 8693 O O . GLN B 1 554 ? 53.884 11.678 27.379 1.00 32.90 551 GLN B O 1
ATOM 8699 N N . SER B 1 555 ? 52.508 10.629 25.939 1.00 32.10 552 SER B N 1
ATOM 8700 C CA . SER B 1 555 ? 51.665 10.071 26.990 1.00 30.82 552 SER B CA 1
ATOM 8701 C C . SER B 1 555 ? 51.486 8.563 26.829 1.00 36.64 552 SER B C 1
ATOM 8702 O O . SER B 1 555 ? 51.492 8.044 25.714 1.00 51.37 552 SER B O 1
ATOM 8705 N N . ILE B 1 556 ? 51.335 7.870 27.952 1.00 27.61 553 ILE B N 1
ATOM 8706 C CA . ILE B 1 556 ? 51.054 6.441 27.971 1.00 15.91 553 ILE B CA 1
ATOM 8707 C C . ILE B 1 556 ? 49.586 6.185 28.286 1.00 30.81 553 ILE B C 1
ATOM 8708 O O . ILE B 1 556 ? 49.156 6.394 29.414 1.00 36.25 553 ILE B O 1
ATOM 8713 N N . PRO B 1 557 ? 48.807 5.719 27.300 1.00 26.74 554 PRO B N 1
ATOM 8714 C CA . PRO B 1 557 ? 47.398 5.383 27.542 1.00 24.75 554 PRO B CA 1
ATOM 8715 C C . PRO B 1 557 ? 47.260 4.079 28.327 1.00 29.19 554 PRO B C 1
ATOM 8716 O O . PRO B 1 557 ? 48.264 3.404 28.557 1.00 34.73 554 PRO B O 1
ATOM 8720 N N . TYR B 1 558 ? 46.035 3.730 28.719 1.00 22.58 555 TYR B N 1
ATOM 8721 C CA . TYR B 1 558 ? 45.797 2.567 29.570 1.00 15.21 555 TYR B CA 1
ATOM 8722 C C . TYR B 1 558 ? 46.383 1.285 28.981 1.00 30.22 555 TYR B C 1
ATOM 8723 O O . TYR B 1 558 ? 47.091 0.537 29.664 1.00 32.77 555 TYR B O 1
ATOM 8732 N N . LEU B 1 559 ? 46.094 1.034 27.712 1.00 21.33 556 LEU B N 1
ATOM 8733 C CA . LEU B 1 559 ? 46.559 -0.183 27.066 1.00 28.75 556 LEU B CA 1
ATOM 8734 C C . LEU B 1 559 ? 48.083 -0.256 26.932 1.00 25.05 556 LEU B C 1
ATOM 8735 O O . LEU B 1 559 ? 48.624 -1.291 26.554 1.00 25.32 556 LEU B O 1
ATOM 8740 N N . SER B 1 560 ? 48.780 0.833 27.227 1.00 19.91 557 SER B N 1
ATOM 8741 C CA . SER B 1 560 ? 50.232 0.797 27.157 1.00 21.44 557 SER B CA 1
ATOM 8742 C C . SER B 1 560 ? 50.896 0.937 28.531 1.00 28.08 557 SER B C 1
ATOM 8743 O O . SER B 1 560 ? 52.113 1.143 28.627 1.00 23.22 557 SER B O 1
ATOM 8746 N N . ARG B 1 561 ? 50.093 0.790 29.586 1.00 28.66 558 ARG B N 1
ATOM 8747 C CA . ARG B 1 561 ? 50.557 0.976 30.961 1.00 25.83 558 ARG B CA 1
ATOM 8748 C C . ARG B 1 561 ? 51.713 0.056 31.366 1.00 28.64 558 ARG B C 1
ATOM 8749 O O . ARG B 1 561 ? 52.476 0.381 32.277 1.00 27.52 558 ARG B O 1
ATOM 8757 N N . ALA B 1 562 ? 51.847 -1.076 30.677 1.00 23.05 559 ALA B N 1
ATOM 8758 C CA . ALA B 1 562 ? 52.827 -2.089 31.049 1.00 17.68 559 ALA B CA 1
ATOM 8759 C C . ALA B 1 562 ? 54.025 -2.204 30.098 1.00 32.26 559 ALA B C 1
ATOM 8760 O O . ALA B 1 562 ? 54.864 -3.088 30.274 1.00 30.18 559 ALA B O 1
ATOM 8762 N N . ILE B 1 563 ? 54.117 -1.336 29.093 1.00 27.00 560 ILE B N 1
ATOM 8763 C CA . ILE B 1 563 ? 55.301 -1.354 28.242 1.00 30.23 560 ILE B CA 1
ATOM 8764 C C . ILE B 1 563 ? 56.518 -1.004 29.092 1.00 29.94 560 ILE B C 1
ATOM 8765 O O . ILE B 1 563 ? 56.495 -0.023 29.838 1.00 20.68 560 ILE B O 1
ATOM 8770 N N . PRO B 1 564 ? 57.590 -1.807 28.985 1.00 39.55 561 PRO B N 1
ATOM 8771 C CA . PRO B 1 564 ? 58.778 -1.577 29.816 1.00 44.25 561 PRO B CA 1
ATOM 8772 C C . PRO B 1 564 ? 59.417 -0.215 29.543 1.00 46.25 561 PRO B C 1
ATOM 8773 O O . PRO B 1 564 ? 59.236 0.366 28.468 1.00 44.34 561 PRO B O 1
ATOM 8777 N N . SER B 1 565 ? 60.158 0.297 30.517 1.00 45.02 562 SER B N 1
ATOM 8778 C CA . SER B 1 565 ? 60.806 1.590 30.352 1.00 41.01 562 SER B CA 1
ATOM 8779 C C . SER B 1 565 ? 62.074 1.424 29.537 1.00 40.30 562 SER B C 1
ATOM 8780 O O . SER B 1 565 ? 62.501 0.303 29.253 1.00 43.37 562 SER B O 1
ATOM 8783 N N . HIS B 1 566 ? 62.670 2.547 29.161 1.00 35.02 563 HIS B N 1
ATOM 8784 C CA . HIS B 1 566 ? 63.919 2.532 28.440 1.00 40.44 563 HIS B CA 1
ATOM 8785 C C . HIS B 1 566 ? 65.091 2.592 29.406 1.00 48.61 563 HIS B C 1
ATOM 8786 O O . HIS B 1 566 ? 66.236 2.712 28.985 1.00 71.11 563 HIS B O 1
ATOM 8793 N N . GLY B 1 567 ? 64.812 2.499 30.699 1.00 38.31 564 GLY B N 1
ATOM 8794 C CA . GLY B 1 567 ? 65.846 2.642 31.707 1.00 45.36 564 GLY B CA 1
ATOM 8795 C C . GLY B 1 567 ? 66.112 1.360 32.464 1.00 55.04 564 GLY B C 1
ATOM 8796 O O . GLY B 1 567 ? 66.065 0.275 31.890 1.00 66.10 564 GLY B O 1
ATOM 8797 N N . ARG B 1 568 ? 66.400 1.488 33.755 1.00 56.03 565 ARG B N 1
ATOM 8798 C CA . ARG B 1 568 ? 66.672 0.335 34.603 1.00 58.32 565 ARG B CA 1
ATOM 8799 C C . ARG B 1 568 ? 65.387 -0.387 34.965 1.00 60.04 565 ARG B C 1
ATOM 8800 O O . ARG B 1 568 ? 65.399 -1.572 35.296 1.00 65.84 565 ARG B O 1
ATOM 8808 N N . GLY B 1 569 ? 64.278 0.335 34.919 1.00 58.03 566 GLY B N 1
ATOM 8809 C CA . GLY B 1 569 ? 63.016 -0.216 35.368 1.00 61.21 566 GLY B CA 1
ATOM 8810 C C . GLY B 1 569 ? 62.431 -1.260 34.442 1.00 60.47 566 GLY B C 1
ATOM 8811 O O . GLY B 1 569 ? 62.616 -1.219 33.221 1.00 60.21 566 GLY B O 1
ATOM 8812 N N . GLU B 1 570 ? 61.722 -2.210 35.037 1.00 57.22 567 GLU B N 1
ATOM 8813 C CA . GLU B 1 570 ? 60.946 -3.172 34.268 1.00 57.55 567 GLU B CA 1
ATOM 8814 C C . GLU B 1 570 ? 59.542 -3.284 34.856 1.00 49.12 567 GLU B C 1
ATOM 8815 O O . GLU B 1 570 ? 59.329 -2.962 36.023 1.00 51.65 567 GLU B O 1
ATOM 8821 N N . PRO B 1 571 ? 58.572 -3.704 34.035 1.00 40.60 568 PRO B N 1
ATOM 8822 C CA . PRO B 1 571 ? 57.189 -3.886 34.489 1.00 40.04 568 PRO B CA 1
ATOM 8823 C C . PRO B 1 571 ? 57.074 -4.656 35.811 1.00 33.77 568 PRO B C 1
ATOM 8824 O O . PRO B 1 571 ? 58.016 -5.336 36.225 1.00 37.98 568 PRO B O 1
ATOM 8828 N N . GLU B 1 572 ? 55.921 -4.541 36.462 1.00 26.10 569 GLU B N 1
ATOM 8829 C CA . GLU B 1 572 ? 55.675 -5.217 37.732 1.00 28.39 569 GLU B CA 1
ATOM 8830 C C . GLU B 1 572 ? 54.178 -5.357 37.995 1.00 32.73 569 GLU B C 1
ATOM 8831 O O . GLU B 1 572 ? 53.375 -4.557 37.525 1.00 31.74 569 GLU B O 1
ATOM 8837 N N . LEU B 1 573 ? 53.805 -6.375 38.756 1.00 21.64 570 LEU B N 1
ATOM 8838 C CA . LEU B 1 573 ? 52.410 -6.581 39.103 1.00 21.65 570 LEU B CA 1
ATOM 8839 C C . LEU B 1 573 ? 51.921 -5.544 40.136 1.00 36.86 570 LEU B C 1
ATOM 8840 O O . LEU B 1 573 ? 52.595 -5.291 41.139 1.00 39.34 570 LEU B O 1
ATOM 8845 N N . ASP B 1 574 ? 50.758 -4.943 39.883 1.00 34.18 571 ASP B N 1
ATOM 8846 C CA . ASP B 1 574 ? 50.178 -3.962 40.803 1.00 20.44 571 ASP B CA 1
ATOM 8847 C C . ASP B 1 574 ? 49.237 -4.650 41.789 1.00 41.66 571 ASP B C 1
ATOM 8848 O O . ASP B 1 574 ? 49.214 -5.878 41.874 1.00 35.59 571 ASP B O 1
ATOM 8853 N N . GLU B 1 575 ? 48.459 -3.858 42.523 1.00 49.32 572 GLU B N 1
ATOM 8854 C CA . GLU B 1 575 ? 47.607 -4.383 43.583 1.00 61.41 572 GLU B CA 1
ATOM 8855 C C . GLU B 1 575 ? 46.469 -5.226 43.026 1.00 58.80 572 GLU B C 1
ATOM 8856 O O . GLU B 1 575 ? 45.845 -5.990 43.755 1.00 66.90 572 GLU B O 1
ATOM 8862 N N . ASP B 1 576 ? 46.202 -5.083 41.734 1.00 52.96 573 ASP B N 1
ATOM 8863 C CA . ASP B 1 576 ? 45.161 -5.865 41.071 1.00 58.00 573 ASP B CA 1
ATOM 8864 C C . ASP B 1 576 ? 45.751 -7.000 40.232 1.00 53.87 573 ASP B C 1
ATOM 8865 O O . ASP B 1 576 ? 45.086 -7.524 39.333 1.00 44.28 573 ASP B O 1
ATOM 8870 N N . GLU B 1 577 ? 46.995 -7.375 40.519 1.00 53.80 574 GLU B N 1
ATOM 8871 C CA . GLU B 1 577 ? 47.690 -8.360 39.703 1.00 52.65 574 GLU B CA 1
ATOM 8872 C C . GLU B 1 577 ? 47.633 -7.963 38.233 1.00 54.89 574 GLU B C 1
ATOM 8873 O O . GLU B 1 577 ? 47.304 -8.782 37.371 1.00 66.10 574 GLU B O 1
ATOM 8879 N N . MET B 1 578 ? 47.944 -6.703 37.947 1.00 47.32 575 MET B N 1
ATOM 8880 C CA . MET B 1 578 ? 47.980 -6.215 36.577 1.00 20.00 575 MET B CA 1
ATOM 8881 C C . MET B 1 578 ? 49.357 -5.640 36.310 1.00 19.65 575 MET B C 1
ATOM 8882 O O . MET B 1 578 ? 49.879 -4.882 37.121 1.00 26.80 575 MET B O 1
ATOM 8887 N N . TRP B 1 579 ? 49.950 -5.995 35.173 1.00 21.51 576 TRP B N 1
ATOM 8888 C CA . TRP B 1 579 ? 51.283 -5.501 34.827 1.00 19.31 576 TRP B CA 1
ATOM 8889 C C . TRP B 1 579 ? 51.331 -3.985 34.605 1.00 31.03 576 TRP B C 1
ATOM 8890 O O . TRP B 1 579 ? 50.499 -3.421 33.884 1.00 30.11 576 TRP B O 1
ATOM 8901 N N . ILE B 1 580 ? 52.314 -3.333 35.227 1.00 28.24 577 ILE B N 1
ATOM 8902 C CA . ILE B 1 580 ? 52.456 -1.879 35.154 1.00 25.21 577 ILE B CA 1
ATOM 8903 C C . ILE B 1 580 ? 53.929 -1.440 35.142 1.00 25.10 577 ILE B C 1
ATOM 8904 O O . ILE B 1 580 ? 54.752 -1.954 35.896 1.00 21.60 577 ILE B O 1
ATOM 8909 N N . GLN B 1 581 ? 54.268 -0.496 34.275 1.00 28.76 578 GLN B N 1
ATOM 8910 C CA . GLN B 1 581 ? 55.613 0.070 34.290 1.00 29.06 578 GLN B CA 1
ATOM 8911 C C . GLN B 1 581 ? 55.603 1.411 35.006 1.00 28.98 578 GLN B C 1
ATOM 8912 O O . GLN B 1 581 ? 55.142 2.414 34.457 1.00 32.48 578 GLN B O 1
ATOM 8918 N N . LYS B 1 582 ? 56.111 1.424 36.234 1.00 30.16 579 LYS B N 1
ATOM 8919 C CA . LYS B 1 582 ? 56.111 2.638 37.044 1.00 29.13 579 LYS B CA 1
ATOM 8920 C C . LYS B 1 582 ? 57.258 3.568 36.663 1.00 29.16 579 LYS B C 1
ATOM 8921 O O . LYS B 1 582 ? 58.341 3.110 36.304 1.00 30.34 579 LYS B O 1
ATOM 8927 N N . TYR B 1 583 ? 57.005 4.874 36.716 1.00 28.37 580 TYR B N 1
ATOM 8928 C CA . TYR B 1 583 ? 58.040 5.863 36.426 1.00 39.98 580 TYR B CA 1
ATOM 8929 C C . TYR B 1 583 ? 58.233 6.811 37.593 1.00 44.97 580 TYR B C 1
ATOM 8930 O O . TYR B 1 583 ? 57.765 7.948 37.555 1.00 51.64 580 TYR B O 1
ATOM 8939 N N . PRO B 1 584 ? 58.943 6.349 38.632 1.00 44.63 581 PRO B N 1
ATOM 8940 C CA . PRO B 1 584 ? 58.994 7.082 39.896 1.00 41.12 581 PRO B CA 1
ATOM 8941 C C . PRO B 1 584 ? 59.699 8.431 39.765 1.00 43.85 581 PRO B C 1
ATOM 8942 O O . PRO B 1 584 ? 59.560 9.254 40.672 1.00 47.38 581 PRO B O 1
ATOM 8946 N N . GLN B 1 585 ? 60.423 8.658 38.668 1.00 36.48 582 GLN B N 1
ATOM 8947 C CA . GLN B 1 585 ? 61.060 9.952 38.438 1.00 32.67 582 GLN B CA 1
ATOM 8948 C C . GLN B 1 585 ? 60.101 10.942 37.784 1.00 36.59 582 GLN B C 1
ATOM 8949 O O . GLN B 1 585 ? 60.409 12.132 37.664 1.00 40.97 582 GLN B O 1
ATOM 8955 N N . GLY B 1 586 ? 58.940 10.443 37.369 1.00 35.86 583 GLY B N 1
ATOM 8956 C CA . GLY B 1 586 ? 57.908 11.277 36.780 1.00 37.58 583 GLY B CA 1
ATOM 8957 C C . GLY B 1 586 ? 57.811 11.081 35.284 1.00 37.53 583 GLY B C 1
ATOM 8958 O O . GLY B 1 586 ? 58.817 10.860 34.617 1.00 41.90 583 GLY B O 1
ATOM 8959 N N . HIS B 1 587 ? 56.601 11.161 34.749 1.00 37.34 584 HIS B N 1
ATOM 8960 C CA . HIS B 1 587 ? 56.416 10.930 33.322 1.00 52.18 584 HIS B CA 1
ATOM 8961 C C . HIS B 1 587 ? 57.204 11.922 32.467 1.00 46.66 584 HIS B C 1
ATOM 8962 O O . HIS B 1 587 ? 57.868 11.531 31.506 1.00 39.12 584 HIS B O 1
ATOM 8969 N N . VAL B 1 588 ? 57.148 13.198 32.826 1.00 38.40 585 VAL B N 1
ATOM 8970 C CA . VAL B 1 588 ? 57.837 14.221 32.052 1.00 41.52 585 VAL B CA 1
ATOM 8971 C C . VAL B 1 588 ? 59.355 14.037 32.079 1.00 48.04 585 VAL B C 1
ATOM 8972 O O . VAL B 1 588 ? 60.015 14.037 31.034 1.00 48.45 585 VAL B O 1
ATOM 8976 N N . ARG B 1 589 ? 59.909 13.889 33.276 1.00 49.06 586 ARG B N 1
ATOM 8977 C CA . ARG B 1 589 ? 61.338 13.650 33.418 1.00 46.61 586 ARG B CA 1
ATOM 8978 C C . ARG B 1 589 ? 61.762 12.444 32.585 1.00 40.52 586 ARG B C 1
ATOM 8979 O O . ARG B 1 589 ? 62.700 12.527 31.798 1.00 42.56 586 ARG B O 1
ATOM 8987 N N . ASN B 1 590 ? 61.060 11.328 32.750 1.00 30.67 587 ASN B N 1
ATOM 8988 C CA . ASN B 1 590 ? 61.300 10.148 31.934 1.00 28.72 587 ASN B CA 1
ATOM 8989 C C . ASN B 1 590 ? 61.227 10.463 30.440 1.00 30.30 587 ASN B C 1
ATOM 8990 O O . ASN B 1 590 ? 61.922 9.854 29.637 1.00 29.47 587 ASN B O 1
ATOM 8995 N N . ASN B 1 591 ? 60.391 11.426 30.073 1.00 29.59 588 ASN B N 1
ATOM 8996 C CA . ASN B 1 591 ? 60.260 11.832 28.681 1.00 33.21 588 ASN B CA 1
ATOM 8997 C C . ASN B 1 591 ? 61.462 12.616 28.167 1.00 42.25 588 ASN B C 1
ATOM 8998 O O . ASN B 1 591 ? 61.823 12.525 26.996 1.00 39.73 588 ASN B O 1
ATOM 9003 N N . MET B 1 592 ? 62.072 13.412 29.036 1.00 52.82 589 MET B N 1
ATOM 9004 C CA . MET B 1 592 ? 63.107 14.340 28.582 1.00 56.03 589 MET B CA 1
ATOM 9005 C C . MET B 1 592 ? 64.521 13.812 28.809 1.00 54.44 589 MET B C 1
ATOM 9006 O O . MET B 1 592 ? 65.480 14.344 28.261 1.00 62.77 589 MET B O 1
ATOM 9011 N N . ASP B 1 593 ? 64.648 12.769 29.617 1.00 44.06 590 ASP B N 1
ATOM 9012 C CA . ASP B 1 593 ? 65.953 12.189 29.884 1.00 40.83 590 ASP B CA 1
ATOM 9013 C C . ASP B 1 593 ? 66.194 10.952 29.025 1.00 46.77 590 ASP B C 1
ATOM 9014 O O . ASP B 1 593 ? 66.599 9.904 29.522 1.00 54.59 590 ASP B O 1
ATOM 9019 N N . GLN B 1 594 ? 65.940 11.092 27.728 1.00 42.39 591 GLN B N 1
ATOM 9020 C CA . GLN B 1 594 ? 66.144 10.017 26.772 1.00 45.77 591 GLN B CA 1
ATOM 9021 C C . GLN B 1 594 ? 66.655 10.587 25.461 1.00 59.96 591 GLN B C 1
ATOM 9022 O O . GLN B 1 594 ? 66.294 11.701 25.079 1.00 66.11 591 GLN B O 1
ATOM 9028 N N . ILE B 1 595 ? 67.494 9.821 24.769 1.00 66.67 592 ILE B N 1
ATOM 9029 C CA . ILE B 1 595 ? 67.930 10.194 23.430 1.00 67.75 592 ILE B CA 1
ATOM 9030 C C . ILE B 1 595 ? 66.905 9.654 22.445 1.00 60.12 592 ILE B C 1
ATOM 9031 O O . ILE B 1 595 ? 66.338 8.587 22.659 1.00 62.36 592 ILE B O 1
ATOM 9036 N N . TYR B 1 596 ? 66.653 10.393 21.375 1.00 52.16 593 TYR B N 1
ATOM 9037 C CA . TYR B 1 596 ? 65.627 9.977 20.428 1.00 57.39 593 TYR B CA 1
ATOM 9038 C C . TYR B 1 596 ? 66.190 9.961 19.020 1.00 71.05 593 TYR B C 1
ATOM 9039 O O . TYR B 1 596 ? 67.294 10.436 18.795 1.00 76.92 593 TYR B O 1
ATOM 9048 N N . VAL B 1 597 ? 65.452 9.385 18.078 1.00 73.26 594 VAL B N 1
ATOM 9049 C CA . VAL B 1 597 ? 65.784 9.553 16.668 1.00 72.02 594 VAL B CA 1
ATOM 9050 C C . VAL B 1 597 ? 64.573 10.170 16.003 1.00 65.88 594 VAL B C 1
ATOM 9051 O O . VAL B 1 597 ? 63.449 9.704 16.178 1.00 61.36 594 VAL B O 1
ATOM 9055 N N . VAL B 1 598 ? 64.794 11.246 15.266 1.00 69.32 595 VAL B N 1
ATOM 9056 C CA . VAL B 1 598 ? 63.673 12.034 14.778 1.00 74.12 595 VAL B CA 1
ATOM 9057 C C . VAL B 1 598 ? 63.885 12.464 13.338 1.00 72.87 595 VAL B C 1
ATOM 9058 O O . VAL B 1 598 ? 65.020 12.651 12.906 1.00 73.26 595 VAL B O 1
ATOM 9062 N N . TYR B 1 599 ? 62.799 12.625 12.590 1.00 70.30 596 TYR B N 1
ATOM 9063 C CA . TYR B 1 599 ? 62.898 13.421 11.379 1.00 79.11 596 TYR B CA 1
ATOM 9064 C C . TYR B 1 599 ? 62.707 14.877 11.768 1.00 78.65 596 TYR B C 1
ATOM 9065 O O . TYR B 1 599 ? 61.597 15.303 12.097 1.00 73.87 596 TYR B O 1
ATOM 9074 N N . LEU B 1 600 ? 63.804 15.628 11.739 1.00 79.75 597 LEU B N 1
ATOM 9075 C CA . LEU B 1 600 ? 63.774 17.049 12.049 1.00 74.72 597 LEU B CA 1
ATOM 9076 C C . LEU B 1 600 ? 62.816 17.735 11.086 1.00 74.62 597 LEU B C 1
ATOM 9077 O O . LEU B 1 600 ? 63.103 17.863 9.901 1.00 76.21 597 LEU B O 1
ATOM 9082 N N . SER B 1 601 ? 61.665 18.149 11.605 1.00 78.23 598 SER B N 1
ATOM 9083 C CA . SER B 1 601 ? 60.564 18.619 10.771 1.00 83.90 598 SER B CA 1
ATOM 9084 C C . SER B 1 601 ? 60.435 20.137 10.769 1.00 86.52 598 SER B C 1
ATOM 9085 O O . SER B 1 601 ? 60.578 20.777 9.726 1.00 92.80 598 SER B O 1
ATOM 9088 N N . LYS B 1 602 ? 60.154 20.709 11.936 1.00 77.25 599 LYS B N 1
ATOM 9089 C CA . LYS B 1 602 ? 60.009 22.155 12.054 1.00 75.96 599 LYS B CA 1
ATOM 9090 C C . LYS B 1 602 ? 61.047 22.722 13.013 1.00 79.99 599 LYS B C 1
ATOM 9091 O O . LYS B 1 602 ? 60.722 23.079 14.142 1.00 85.89 599 LYS B O 1
ATOM 9097 N N . TYR B 1 603 ? 62.294 22.813 12.566 1.00 82.90 600 TYR B N 1
ATOM 9098 C CA . TYR B 1 603 ? 63.359 23.279 13.444 1.00 88.12 600 TYR B CA 1
ATOM 9099 C C . TYR B 1 603 ? 64.406 24.127 12.741 1.00 92.14 600 TYR B C 1
ATOM 9100 O O . TYR B 1 603 ? 64.372 24.318 11.524 1.00 94.54 600 TYR B O 1
ATOM 9109 N N . ILE B 1 604 ? 65.358 24.595 13.543 1.00 92.01 601 ILE B N 1
ATOM 9110 C CA . ILE B 1 604 ? 66.416 25.493 13.109 1.00 92.78 601 ILE B CA 1
ATOM 9111 C C . ILE B 1 604 ? 67.701 25.096 13.826 1.00 90.81 601 ILE B C 1
ATOM 9112 O O . ILE B 1 604 ? 67.660 24.585 14.947 1.00 88.83 601 ILE B O 1
ATOM 9117 N N . PRO B 1 605 ? 68.848 25.296 13.167 1.00 89.73 602 PRO B N 1
ATOM 9118 C CA . PRO B 1 605 ? 70.154 25.024 13.773 1.00 90.97 602 PRO B CA 1
ATOM 9119 C C . PRO B 1 605 ? 70.738 26.271 14.432 1.00 96.94 602 PRO B C 1
ATOM 9120 O O . PRO B 1 605 ? 70.753 27.340 13.820 1.00 98.86 602 PRO B O 1
ATOM 9124 N N . LEU B 1 606 ? 71.214 26.135 15.665 1.00 99.57 603 LEU B N 1
ATOM 9125 C CA . LEU B 1 606 ? 71.792 27.270 16.381 1.00 104.23 603 LEU B CA 1
ATOM 9126 C C . LEU B 1 606 ? 73.311 27.226 16.353 1.00 111.50 603 LEU B C 1
ATOM 9127 O O . LEU B 1 606 ? 73.977 27.716 17.262 1.00 113.06 603 LEU B O 1
ATOM 9132 N N . ALA B 1 607 ? 73.844 26.620 15.301 1.00 115.96 604 ALA B N 1
ATOM 9133 C CA . ALA B 1 607 ? 75.276 26.567 15.056 1.00 114.79 604 ALA B CA 1
ATOM 9134 C C . ALA B 1 607 ? 75.454 26.325 13.570 1.00 123.10 604 ALA B C 1
ATOM 9135 O O . ALA B 1 607 ? 74.484 26.073 12.860 1.00 119.84 604 ALA B O 1
ATOM 9137 N N . GLU B 1 608 ? 76.687 26.403 13.093 1.00 133.66 605 GLU B N 1
ATOM 9138 C CA . GLU B 1 608 ? 76.934 26.206 11.675 1.00 138.92 605 GLU B CA 1
ATOM 9139 C C . GLU B 1 608 ? 77.629 24.874 11.424 1.00 131.96 605 GLU B C 1
ATOM 9140 O O . GLU B 1 608 ? 77.543 24.315 10.330 1.00 125.90 605 GLU B O 1
ATOM 9146 N N . THR B 1 609 ? 78.304 24.368 12.453 1.00 132.60 606 THR B N 1
ATOM 9147 C CA . THR B 1 609 ? 79.067 23.127 12.353 1.00 134.03 606 THR B CA 1
ATOM 9148 C C . THR B 1 609 ? 79.119 22.383 13.688 1.00 121.92 606 THR B C 1
ATOM 9149 O O . THR B 1 609 ? 79.169 23.000 14.752 1.00 120.40 606 THR B O 1
ATOM 9153 N N . THR B 1 610 ? 79.129 21.056 13.620 1.00 110.50 607 THR B N 1
ATOM 9154 C CA . THR B 1 610 ? 79.084 20.219 14.813 1.00 105.05 607 THR B CA 1
ATOM 9155 C C . THR B 1 610 ? 80.377 20.257 15.620 1.00 116.52 607 THR B C 1
ATOM 9156 O O . THR B 1 610 ? 81.213 21.134 15.426 1.00 119.87 607 THR B O 1
ATOM 9160 N N . LYS B 1 611 ? 80.522 19.297 16.533 1.00 124.84 608 LYS B N 1
ATOM 9161 C CA . LYS B 1 611 ? 81.722 19.158 17.362 1.00 132.72 608 LYS B CA 1
ATOM 9162 C C . LYS B 1 611 ? 81.843 17.740 17.936 1.00 141.30 608 LYS B C 1
ATOM 9163 O O . LYS B 1 611 ? 80.837 17.054 18.124 1.00 142.92 608 LYS B O 1
ATOM 9169 N N . PRO B 1 612 ? 83.080 17.303 18.220 1.00 143.31 609 PRO B N 1
ATOM 9170 C CA . PRO B 1 612 ? 83.397 15.929 18.632 1.00 140.02 609 PRO B CA 1
ATOM 9171 C C . PRO B 1 612 ? 82.992 15.593 20.067 1.00 136.22 609 PRO B C 1
ATOM 9172 O O . PRO B 1 612 ? 83.015 16.460 20.938 1.00 138.05 609 PRO B O 1
ATOM 9176 N N . VAL B 1 613 ? 82.644 14.331 20.305 1.00 134.00 610 VAL B N 1
ATOM 9177 C CA . VAL B 1 613 ? 82.183 13.899 21.622 1.00 130.30 610 VAL B CA 1
ATOM 9178 C C . VAL B 1 613 ? 82.926 12.661 22.141 1.00 121.10 610 VAL B C 1
ATOM 9179 O O . VAL B 1 613 ? 83.845 12.779 22.952 1.00 122.33 610 VAL B O 1
ATOM 9183 N N . PHE B 1 614 ? 82.519 11.479 21.680 1.00 110.14 611 PHE B N 1
ATOM 9184 C CA . PHE B 1 614 ? 83.138 10.226 22.115 1.00 102.96 611 PHE B CA 1
ATOM 9185 C C . PHE B 1 614 ? 83.617 9.404 20.931 1.00 101.95 611 PHE B C 1
ATOM 9186 O O . PHE B 1 614 ? 82.831 9.064 20.047 1.00 101.32 611 PHE B O 1
ATOM 9194 N N . THR B 1 615 ? 84.908 9.084 20.918 1.00 100.81 612 THR B N 1
ATOM 9195 C CA . THR B 1 615 ? 85.468 8.217 19.887 1.00 100.68 612 THR B CA 1
ATOM 9196 C C . THR B 1 615 ? 85.665 6.812 20.448 1.00 101.02 612 THR B C 1
ATOM 9197 O O . THR B 1 615 ? 85.671 6.613 21.658 1.00 96.82 612 THR B O 1
ATOM 9201 N N . PHE B 1 616 ? 85.805 5.835 19.563 1.00 110.42 613 PHE B N 1
ATOM 9202 C CA . PHE B 1 616 ? 86.094 4.466 19.966 1.00 116.21 613 PHE B CA 1
ATOM 9203 C C . PHE B 1 616 ? 86.941 3.769 18.904 1.00 117.48 613 PHE B C 1
ATOM 9204 O O . PHE B 1 616 ? 86.661 3.860 17.699 1.00 115.79 613 PHE B O 1
ATOM 9212 N N . GLU B 1 617 ? 87.968 3.068 19.374 1.00 119.95 614 GLU B N 1
ATOM 9213 C CA . GLU B 1 617 ? 89.012 2.518 18.519 1.00 125.65 614 GLU B CA 1
ATOM 9214 C C . GLU B 1 617 ? 89.097 0.996 18.597 1.00 121.56 614 GLU B C 1
ATOM 9215 O O . GLU B 1 617 ? 89.398 0.436 19.651 1.00 118.63 614 GLU B O 1
ATOM 9221 N N . HIS B 1 618 ? 88.843 0.336 17.470 1.00 122.78 615 HIS B N 1
ATOM 9222 C CA . HIS B 1 618 ? 88.838 -1.123 17.408 1.00 124.16 615 HIS B CA 1
ATOM 9223 C C . HIS B 1 618 ? 89.850 -1.675 16.402 1.00 132.49 615 HIS B C 1
ATOM 9224 O O . HIS B 1 618 ? 90.121 -1.052 15.379 1.00 139.49 615 HIS B O 1
ATOM 9231 N N . PRO B 1 619 ? 90.404 -2.861 16.689 1.00 133.50 616 PRO B N 1
ATOM 9232 C CA . PRO B 1 619 ? 90.114 -3.609 17.914 1.00 130.87 616 PRO B CA 1
ATOM 9233 C C . PRO B 1 619 ? 90.676 -2.903 19.133 1.00 132.80 616 PRO B C 1
ATOM 9234 O O . PRO B 1 619 ? 91.869 -2.600 19.174 1.00 133.49 616 PRO B O 1
ATOM 9238 N N . ASN B 1 620 ? 89.808 -2.626 20.099 1.00 132.67 617 ASN B N 1
ATOM 9239 C CA . ASN B 1 620 ? 90.220 -2.075 21.378 1.00 133.37 617 ASN B CA 1
ATOM 9240 C C . ASN B 1 620 ? 91.185 -3.044 22.049 1.00 139.81 617 ASN B C 1
ATOM 9241 O O . ASN B 1 620 ? 90.817 -3.750 22.991 1.00 139.94 617 ASN B O 1
ATOM 9246 N N . PHE B 1 621 ? 92.419 -3.065 21.550 1.00 144.37 618 PHE B N 1
ATOM 9247 C CA . PHE B 1 621 ? 93.404 -4.084 21.911 1.00 149.57 618 PHE B CA 1
ATOM 9248 C C . PHE B 1 621 ? 93.943 -3.973 23.332 1.00 150.37 618 PHE B C 1
ATOM 9249 O O . PHE B 1 621 ? 94.125 -4.984 24.010 1.00 153.62 618 PHE B O 1
ATOM 9257 N N . MET B 1 622 ? 94.209 -2.750 23.778 1.00 144.42 619 MET B N 1
ATOM 9258 C CA . MET B 1 622 ? 94.701 -2.544 25.133 1.00 141.90 619 MET B CA 1
ATOM 9259 C C . MET B 1 622 ? 93.558 -2.578 26.143 1.00 137.42 619 MET B C 1
ATOM 9260 O O . MET B 1 622 ? 93.756 -2.307 27.327 1.00 135.59 619 MET B O 1
ATOM 9265 N N . ASN B 1 623 ? 92.367 -2.927 25.662 1.00 134.80 620 ASN B N 1
ATOM 9266 C CA . ASN B 1 623 ? 91.172 -3.007 26.498 1.00 127.46 620 ASN B CA 1
ATOM 9267 C C . ASN B 1 623 ? 90.921 -1.749 27.319 1.00 126.26 620 ASN B C 1
ATOM 9268 O O . ASN B 1 623 ? 90.603 -1.832 28.505 1.00 124.27 620 ASN B O 1
ATOM 9273 N N . SER B 1 624 ? 91.063 -0.587 26.686 1.00 128.21 621 SER B N 1
ATOM 9274 C CA . SER B 1 624 ? 90.816 0.683 27.361 1.00 126.59 621 SER B CA 1
ATOM 9275 C C . SER B 1 624 ? 89.359 0.783 27.801 1.00 117.86 621 SER B C 1
ATOM 9276 O O . SER B 1 624 ? 88.464 0.242 27.151 1.00 112.55 621 SER B O 1
ATOM 9279 N N . SER B 1 625 ? 89.130 1.472 28.913 1.00 116.01 622 SER B N 1
ATOM 9280 C CA . SER B 1 625 ? 87.783 1.636 29.448 1.00 112.69 622 SER B CA 1
ATOM 9281 C C . SER B 1 625 ? 86.844 2.259 28.426 1.00 108.57 622 SER B C 1
ATOM 9282 O O . SER B 1 625 ? 87.238 3.130 27.653 1.00 114.78 622 SER B O 1
ATOM 9285 N N . ASN B 1 626 ? 85.596 1.809 28.428 1.00 100.49 623 ASN B N 1
ATOM 9286 C CA . ASN B 1 626 ? 84.586 2.382 27.549 1.00 96.42 623 ASN B CA 1
ATOM 9287 C C . ASN B 1 626 ? 83.859 3.561 28.197 1.00 88.61 623 ASN B C 1
ATOM 9288 O O . ASN B 1 626 ? 83.151 4.316 27.530 1.00 76.33 623 ASN B O 1
ATOM 9293 N N . GLU B 1 627 ? 84.045 3.712 29.504 1.00 89.44 624 GLU B N 1
ATOM 9294 C CA . GLU B 1 627 ? 83.573 4.893 30.202 1.00 88.11 624 GLU B CA 1
ATOM 9295 C C . GLU B 1 627 ? 84.240 6.122 29.607 1.00 93.42 624 GLU B C 1
ATOM 9296 O O . GLU B 1 627 ? 85.462 6.172 29.485 1.00 101.07 624 GLU B O 1
ATOM 9302 N N . ARG B 1 628 ? 83.434 7.110 29.236 1.00 92.27 625 ARG B N 1
ATOM 9303 C CA . ARG B 1 628 ? 83.954 8.351 28.678 1.00 86.80 625 ARG B CA 1
ATOM 9304 C C . ARG B 1 628 ? 83.396 9.548 29.438 1.00 89.55 625 ARG B C 1
ATOM 9305 O O . ARG B 1 628 ? 82.464 9.406 30.231 1.00 84.29 625 ARG B O 1
ATOM 9313 N N . SER B 1 629 ? 83.963 10.726 29.195 1.00 96.36 626 SER B N 1
ATOM 9314 C CA . SER B 1 629 ? 83.505 11.942 29.863 1.00 98.14 626 SER B CA 1
ATOM 9315 C C . SER B 1 629 ? 84.022 13.205 29.184 1.00 105.10 626 SER B C 1
ATOM 9316 O O . SER B 1 629 ? 85.060 13.744 29.570 1.00 109.66 626 SER B O 1
ATOM 9319 N N . ASP B 1 630 ? 83.290 13.690 28.185 1.00 108.01 627 ASP B N 1
ATOM 9320 C CA . ASP B 1 630 ? 83.738 14.866 27.443 1.00 116.13 627 ASP B CA 1
ATOM 9321 C C . ASP B 1 630 ? 82.835 16.092 27.587 1.00 114.88 627 ASP B C 1
ATOM 9322 O O . ASP B 1 630 ? 81.616 15.983 27.788 1.00 115.08 627 ASP B O 1
ATOM 9327 N N . SER B 1 631 ? 83.462 17.261 27.489 1.00 113.50 628 SER B N 1
ATOM 9328 C CA . SER B 1 631 ? 82.776 18.541 27.589 1.00 106.99 628 SER B CA 1
ATOM 9329 C C . SER B 1 631 ? 82.912 19.293 26.272 1.00 104.70 628 SER B C 1
ATOM 9330 O O . SER B 1 631 ? 84.021 19.585 25.833 1.00 114.00 628 SER B O 1
ATOM 9333 N N . ILE B 1 632 ? 81.784 19.599 25.643 1.00 93.50 629 ILE B N 1
ATOM 9334 C CA . ILE B 1 632 ? 81.780 20.256 24.342 1.00 88.37 629 ILE B CA 1
ATOM 9335 C C . ILE B 1 632 ? 81.390 21.721 24.517 1.00 101.28 629 ILE B C 1
ATOM 9336 O O . ILE B 1 632 ? 80.641 22.054 25.435 1.00 101.51 629 ILE B O 1
ATOM 9341 N N . GLU B 1 633 ? 81.896 22.592 23.644 1.00 111.95 630 GLU B N 1
ATOM 9342 C CA . GLU B 1 633 ? 81.672 24.036 23.770 1.00 115.08 630 GLU B CA 1
ATOM 9343 C C . GLU B 1 633 ? 81.053 24.646 22.508 1.00 107.77 630 GLU B C 1
ATOM 9344 O O . GLU B 1 633 ? 81.445 24.313 21.395 1.00 103.09 630 GLU B O 1
ATOM 9350 N N . PHE B 1 634 ? 80.090 25.545 22.690 1.00 106.40 631 PHE B N 1
ATOM 9351 C CA . PHE B 1 634 ? 79.360 26.133 21.568 1.00 106.81 631 PHE B CA 1
ATOM 9352 C C . PHE B 1 634 ? 79.013 27.602 21.816 1.00 111.13 631 PHE B C 1
ATOM 9353 O O . PHE B 1 634 ? 78.552 27.958 22.898 1.00 114.57 631 PHE B O 1
ATOM 9361 N N . VAL B 1 635 ? 79.214 28.446 20.807 1.00 109.62 632 VAL B N 1
ATOM 9362 C CA . VAL B 1 635 ? 78.850 29.863 20.901 1.00 109.36 632 VAL B CA 1
ATOM 9363 C C . VAL B 1 635 ? 77.629 30.209 20.035 1.00 109.70 632 VAL B C 1
ATOM 9364 O O . VAL B 1 635 ? 77.519 29.760 18.893 1.00 109.50 632 VAL B O 1
ATOM 9368 N N . MET B 1 636 ? 76.721 31.011 20.593 1.00 107.75 633 MET B N 1
ATOM 9369 C CA . MET B 1 636 ? 75.430 31.310 19.965 1.00 109.79 633 MET B CA 1
ATOM 9370 C C . MET B 1 636 ? 75.422 32.673 19.274 1.00 112.14 633 MET B C 1
ATOM 9371 O O . MET B 1 636 ? 76.106 33.594 19.712 1.00 114.74 633 MET B O 1
ATOM 9376 N N . ASP B 1 637 ? 74.626 32.810 18.213 1.00 113.16 634 ASP B N 1
ATOM 9377 C CA . ASP B 1 637 ? 74.651 34.034 17.406 1.00 121.40 634 ASP B CA 1
ATOM 9378 C C . ASP B 1 637 ? 73.323 34.782 17.227 1.00 118.30 634 ASP B C 1
ATOM 9379 O O . ASP B 1 637 ? 73.212 35.621 16.333 1.00 120.14 634 ASP B O 1
ATOM 9384 N N . ARG B 1 638 ? 72.324 34.493 18.059 1.00 110.42 635 ARG B N 1
ATOM 9385 C CA . ARG B 1 638 ? 71.034 35.179 17.947 1.00 101.14 635 ARG B CA 1
ATOM 9386 C C . ARG B 1 638 ? 70.134 34.948 19.152 1.00 97.01 635 ARG B C 1
ATOM 9387 O O . ARG B 1 638 ? 70.420 34.091 19.983 1.00 98.01 635 ARG B O 1
ATOM 9395 N N . ASN B 1 639 ? 69.054 35.729 19.238 1.00 90.36 636 ASN B N 1
ATOM 9396 C CA . ASN B 1 639 ? 67.982 35.492 20.202 1.00 78.82 636 ASN B CA 1
ATOM 9397 C C . ASN B 1 639 ? 67.274 34.197 19.855 1.00 78.15 636 ASN B C 1
ATOM 9398 O O . ASN B 1 639 ? 66.596 34.115 18.829 1.00 78.83 636 ASN B O 1
ATOM 9403 N N . ALA B 1 640 ? 67.424 33.186 20.704 1.00 76.37 637 ALA B N 1
ATOM 9404 C CA . ALA B 1 640 ? 66.875 31.868 20.410 1.00 70.01 637 ALA B CA 1
ATOM 9405 C C . ALA B 1 640 ? 66.418 31.095 21.646 1.00 75.74 637 ALA B C 1
ATOM 9406 O O . ALA B 1 640 ? 66.632 31.518 22.782 1.00 75.73 637 ALA B O 1
ATOM 9408 N N . ASP B 1 641 ? 65.781 29.956 21.396 1.00 77.76 638 ASP B N 1
ATOM 9409 C CA . ASP B 1 641 ? 65.387 29.023 22.443 1.00 76.47 638 ASP B CA 1
ATOM 9410 C C . ASP B 1 641 ? 66.047 27.658 22.189 1.00 77.18 638 ASP B C 1
ATOM 9411 O O . ASP B 1 641 ? 65.557 26.855 21.391 1.00 78.30 638 ASP B O 1
ATOM 9416 N N . LEU B 1 642 ? 67.163 27.396 22.859 1.00 74.15 639 LEU B N 1
ATOM 9417 C CA . LEU B 1 642 ? 67.851 26.124 22.688 1.00 73.08 639 LEU B CA 1
ATOM 9418 C C . LEU B 1 642 ? 67.079 24.999 23.358 1.00 62.96 639 LEU B C 1
ATOM 9419 O O . LEU B 1 642 ? 66.880 25.008 24.568 1.00 56.20 639 LEU B O 1
ATOM 9424 N N . MET B 1 643 ? 66.665 24.021 22.565 1.00 60.55 640 MET B N 1
ATOM 9425 C CA . MET B 1 643 ? 65.887 22.907 23.082 1.00 63.26 640 MET B CA 1
ATOM 9426 C C . MET B 1 643 ? 66.735 21.665 23.372 1.00 65.04 640 MET B C 1
ATOM 9427 O O . MET B 1 643 ? 66.350 20.811 24.169 1.00 63.92 640 MET B O 1
ATOM 9432 N N . GLY B 1 644 ? 67.891 21.566 22.728 1.00 69.89 641 GLY B N 1
ATOM 9433 C CA . GLY B 1 644 ? 68.774 20.432 22.936 1.00 71.10 641 GLY B CA 1
ATOM 9434 C C . GLY B 1 644 ? 69.858 20.305 21.885 1.00 74.43 641 GLY B C 1
ATOM 9435 O O . GLY B 1 644 ? 70.388 21.304 21.403 1.00 80.56 641 GLY B O 1
ATOM 9436 N N . PHE B 1 645 ? 70.190 19.067 21.528 1.00 72.21 642 PHE B N 1
ATOM 9437 C CA . PHE B 1 645 ? 71.248 18.807 20.559 1.00 69.82 642 PHE B CA 1
ATOM 9438 C C . PHE B 1 645 ? 70.843 17.716 19.577 1.00 68.67 642 PHE B C 1
ATOM 9439 O O . PHE B 1 645 ? 70.379 16.658 19.988 1.00 60.25 642 PHE B O 1
ATOM 9447 N N . ALA B 1 646 ? 71.024 17.963 18.283 1.00 74.01 643 ALA B N 1
ATOM 9448 C CA . ALA B 1 646 ? 70.929 16.882 17.311 1.00 71.80 643 ALA B CA 1
ATOM 9449 C C . ALA B 1 646 ? 72.207 16.067 17.429 1.00 76.14 643 ALA B C 1
ATOM 9450 O O . ALA B 1 646 ? 73.303 16.624 17.447 1.00 72.16 643 ALA B O 1
ATOM 9452 N N . GLY B 1 647 ? 72.057 14.751 17.543 1.00 83.03 644 GLY B N 1
ATOM 9453 C CA . GLY B 1 647 ? 73.184 13.852 17.726 1.00 85.53 644 GLY B CA 1
ATOM 9454 C C . GLY B 1 647 ? 73.558 13.104 16.463 1.00 78.24 644 GLY B C 1
ATOM 9455 O O . GLY B 1 647 ? 72.683 12.612 15.738 1.00 72.24 644 GLY B O 1
ATOM 9456 N N . TYR B 1 648 ? 74.864 13.019 16.215 1.00 84.32 645 TYR B N 1
ATOM 9457 C CA . TYR B 1 648 ? 75.402 12.455 14.975 1.00 92.34 645 TYR B CA 1
ATOM 9458 C C . TYR B 1 648 ? 76.569 11.487 15.208 1.00 83.02 645 TYR B C 1
ATOM 9459 O O . TYR B 1 648 ? 76.966 11.215 16.341 1.00 71.25 645 TYR B O 1
ATOM 9468 N N . PHE B 1 649 ? 77.132 10.985 14.117 1.00 80.16 646 PHE B N 1
ATOM 9469 C CA . PHE B 1 649 ? 78.275 10.079 14.206 1.00 90.34 646 PHE B CA 1
ATOM 9470 C C . PHE B 1 649 ? 78.981 9.890 12.870 1.00 90.78 646 PHE B C 1
ATOM 9471 O O . PHE B 1 649 ? 78.377 10.042 11.809 1.00 87.43 646 PHE B O 1
ATOM 9479 N N . ASP B 1 650 ? 80.267 9.562 12.940 1.00 93.31 647 ASP B N 1
ATOM 9480 C CA . ASP B 1 650 ? 81.015 9.075 11.784 1.00 98.81 647 ASP B CA 1
ATOM 9481 C C . ASP B 1 650 ? 81.743 7.786 12.152 1.00 100.50 647 ASP B C 1
ATOM 9482 O O . ASP B 1 650 ? 82.137 7.593 13.301 1.00 92.78 647 ASP B O 1
ATOM 9487 N N . LEU B 1 651 ? 81.904 6.892 11.184 1.00 109.01 648 LEU B N 1
ATOM 9488 C CA . LEU B 1 651 ? 82.682 5.678 11.420 1.00 106.04 648 LEU B CA 1
ATOM 9489 C C . LEU B 1 651 ? 83.606 5.320 10.257 1.00 112.36 648 LEU B C 1
ATOM 9490 O O . LEU B 1 651 ? 83.185 5.266 9.092 1.00 116.23 648 LEU B O 1
ATOM 9495 N N . GLN B 1 652 ? 84.875 5.098 10.585 1.00 114.20 649 GLN B N 1
ATOM 9496 C CA . GLN B 1 652 ? 85.821 4.578 9.614 1.00 123.92 649 GLN B CA 1
ATOM 9497 C C . GLN B 1 652 ? 85.862 3.052 9.685 1.00 119.53 649 GLN B C 1
ATOM 9498 O O . GLN B 1 652 ? 86.214 2.458 10.717 1.00 117.04 649 GLN B O 1
ATOM 9504 N N . LEU B 1 653 ? 85.462 2.440 8.574 1.00 120.91 650 LEU B N 1
ATOM 9505 C CA . LEU B 1 653 ? 85.413 0.995 8.419 1.00 127.17 650 LEU B CA 1
ATOM 9506 C C . LEU B 1 653 ? 86.795 0.406 8.162 1.00 138.55 650 LEU B C 1
ATOM 9507 O O . LEU B 1 653 ? 87.171 -0.609 8.756 1.00 142.50 650 LEU B O 1
ATOM 9512 N N . TYR B 1 654 ? 87.538 1.041 7.262 1.00 141.31 651 TYR B N 1
ATOM 9513 C CA . TYR B 1 654 ? 88.897 0.625 6.951 1.00 150.17 651 TYR B CA 1
ATOM 9514 C C . TYR B 1 654 ? 89.599 1.711 6.143 1.00 158.84 651 TYR B C 1
ATOM 9515 O O . TYR B 1 654 ? 89.183 2.031 5.030 1.00 158.79 651 TYR B O 1
ATOM 9524 N N . LYS B 1 655 ? 90.653 2.282 6.722 1.00 168.26 652 LYS B N 1
ATOM 9525 C CA . LYS B 1 655 ? 91.443 3.321 6.064 1.00 180.27 652 LYS B CA 1
ATOM 9526 C C . LYS B 1 655 ? 90.591 4.373 5.352 1.00 183.54 652 LYS B C 1
ATOM 9527 O O . LYS B 1 655 ? 89.850 5.130 5.987 1.00 180.55 652 LYS B O 1
ATOM 9533 N N . THR B 1 656 ? 90.706 4.407 4.027 1.00 189.36 653 THR B N 1
ATOM 9534 C CA . THR B 1 656 ? 90.027 5.401 3.198 1.00 184.46 653 THR B CA 1
ATOM 9535 C C . THR B 1 656 ? 88.497 5.330 3.307 1.00 169.10 653 THR B C 1
ATOM 9536 O O . THR B 1 656 ? 87.864 6.277 3.771 1.00 156.43 653 THR B O 1
ATOM 9540 N N . VAL B 1 657 ? 87.911 4.212 2.884 1.00 166.08 654 VAL B N 1
ATOM 9541 C CA . VAL B 1 657 ? 86.464 4.027 2.984 1.00 159.28 654 VAL B CA 1
ATOM 9542 C C . VAL B 1 657 ? 85.937 4.300 4.391 1.00 157.09 654 VAL B C 1
ATOM 9543 O O . VAL B 1 657 ? 86.626 4.065 5.384 1.00 161.65 654 VAL B O 1
ATOM 9547 N N . MET B 1 658 ? 84.703 4.793 4.457 1.00 145.42 655 MET B N 1
ATOM 9548 C CA . MET B 1 658 ? 84.057 5.130 5.720 1.00 133.17 655 MET B CA 1
ATOM 9549 C C . MET B 1 658 ? 82.659 5.676 5.453 1.00 127.83 655 MET B C 1
ATOM 9550 O O . MET B 1 658 ? 82.323 6.011 4.317 1.00 128.81 655 MET B O 1
ATOM 9555 N N . LEU B 1 659 ? 81.844 5.774 6.498 1.00 120.38 656 LEU B N 1
ATOM 9556 C CA . LEU B 1 659 ? 80.500 6.330 6.337 1.00 110.07 656 LEU B CA 1
ATOM 9557 C C . LEU B 1 659 ? 80.058 7.117 7.570 1.00 103.16 656 LEU B C 1
ATOM 9558 O O . LEU B 1 659 ? 80.430 6.787 8.692 1.00 108.85 656 LEU B O 1
ATOM 9563 N N . SER B 1 660 ? 79.271 8.166 7.359 1.00 90.61 657 SER B N 1
ATOM 9564 C CA . SER B 1 660 ? 78.897 9.039 8.463 1.00 91.29 657 SER B CA 1
ATOM 9565 C C . SER B 1 660 ? 77.567 9.748 8.230 1.00 95.89 657 SER B C 1
ATOM 9566 O O . SER B 1 660 ? 77.208 10.053 7.095 1.00 99.59 657 SER B O 1
ATOM 9569 N N . ILE B 1 661 ? 76.851 10.014 9.321 1.00 93.09 658 ILE B N 1
ATOM 9570 C CA . ILE B 1 661 ? 75.536 10.642 9.270 1.00 96.41 658 ILE B CA 1
ATOM 9571 C C . ILE B 1 661 ? 75.642 12.138 9.587 1.00 103.23 658 ILE B C 1
ATOM 9572 O O . ILE B 1 661 ? 74.665 12.881 9.466 1.00 105.85 658 ILE B O 1
ATOM 9577 N N . GLU B 1 662 ? 76.838 12.567 9.987 1.00 104.99 659 GLU B N 1
ATOM 9578 C CA . GLU B 1 662 ? 77.134 13.971 10.290 1.00 102.15 659 GLU B CA 1
ATOM 9579 C C . GLU B 1 662 ? 76.561 14.948 9.247 1.00 102.40 659 GLU B C 1
ATOM 9580 O O . GLU B 1 662 ? 76.420 14.604 8.075 1.00 99.11 659 GLU B O 1
ATOM 9586 N N . PRO B 1 663 ? 76.208 16.168 9.682 1.00 104.34 660 PRO B N 1
ATOM 9587 C CA . PRO B 1 663 ? 75.590 17.169 8.804 1.00 102.55 660 PRO B CA 1
ATOM 9588 C C . PRO B 1 663 ? 76.274 17.324 7.441 1.00 104.41 660 PRO B C 1
ATOM 9589 O O . PRO B 1 663 ? 75.673 16.984 6.421 1.00 106.04 660 PRO B O 1
ATOM 9593 N N . SER B 1 664 ? 77.502 17.836 7.426 1.00 103.37 661 SER B N 1
ATOM 9594 C CA . SER B 1 664 ? 78.194 18.122 6.171 1.00 116.34 661 SER B CA 1
ATOM 9595 C C . SER B 1 664 ? 78.724 16.864 5.478 1.00 125.58 661 SER B C 1
ATOM 9596 O O . SER B 1 664 ? 78.558 16.690 4.271 1.00 127.18 661 SER B O 1
ATOM 9599 N N . THR B 1 665 ? 79.349 15.986 6.253 1.00 128.32 662 THR B N 1
ATOM 9600 C CA . THR B 1 665 ? 80.006 14.804 5.712 1.00 129.97 662 THR B CA 1
ATOM 9601 C C . THR B 1 665 ? 79.044 13.630 5.604 1.00 130.00 662 THR B C 1
ATOM 9602 O O . THR B 1 665 ? 79.394 12.505 5.954 1.00 133.51 662 THR B O 1
ATOM 9606 N N . HIS B 1 666 ? 77.836 13.879 5.114 1.00 132.19 663 HIS B N 1
ATOM 9607 C CA . HIS B 1 666 ? 76.799 12.849 5.161 1.00 134.78 663 HIS B CA 1
ATOM 9608 C C . HIS B 1 666 ? 76.731 11.971 3.919 1.00 138.33 663 HIS B C 1
ATOM 9609 O O . HIS B 1 666 ? 76.595 12.465 2.800 1.00 141.24 663 HIS B O 1
ATOM 9616 N N . THR B 1 667 ? 76.820 10.662 4.140 1.00 136.77 664 THR B N 1
ATOM 9617 C CA . THR B 1 667 ? 76.603 9.675 3.091 1.00 135.86 664 THR B CA 1
ATOM 9618 C C . THR B 1 667 ? 75.267 9.947 2.408 1.00 140.55 664 THR B C 1
ATOM 9619 O O . THR B 1 667 ? 74.209 9.711 2.992 1.00 141.79 664 THR B O 1
ATOM 9623 N N . PRO B 1 668 ? 75.312 10.446 1.165 1.00 139.21 665 PRO B N 1
ATOM 9624 C CA . PRO B 1 668 ? 74.107 10.885 0.450 1.00 134.45 665 PRO B CA 1
ATOM 9625 C C . PRO B 1 668 ? 73.180 9.731 0.087 1.00 124.00 665 PRO B C 1
ATOM 9626 O O . PRO B 1 668 ? 73.630 8.592 -0.016 1.00 113.30 665 PRO B O 1
ATOM 9630 N N . GLY B 1 669 ? 71.897 10.033 -0.094 1.00 125.99 666 GLY B N 1
ATOM 9631 C CA . GLY B 1 669 ? 70.917 9.038 -0.497 1.00 127.91 666 GLY B CA 1
ATOM 9632 C C . GLY B 1 669 ? 70.563 8.021 0.574 1.00 121.55 666 GLY B C 1
ATOM 9633 O O . GLY B 1 669 ? 69.722 7.148 0.359 1.00 117.62 666 GLY B O 1
ATOM 9634 N N . MET B 1 670 ? 71.200 8.136 1.733 1.00 116.12 667 MET B N 1
ATOM 9635 C CA . MET B 1 670 ? 70.989 7.189 2.820 1.00 107.30 667 MET B CA 1
ATOM 9636 C C . MET B 1 670 ? 69.736 7.492 3.639 1.00 103.63 667 MET B C 1
ATOM 9637 O O . MET B 1 670 ? 69.281 8.632 3.717 1.00 98.21 667 MET B O 1
ATOM 9642 N N . VAL B 1 671 ? 69.187 6.444 4.243 1.00 104.18 668 VAL B N 1
ATOM 9643 C CA . VAL B 1 671 ? 68.055 6.549 5.153 1.00 104.84 668 VAL B CA 1
ATOM 9644 C C . VAL B 1 671 ? 68.328 5.588 6.310 1.00 104.77 668 VAL B C 1
ATOM 9645 O O . VAL B 1 671 ? 67.441 5.258 7.099 1.00 92.09 668 VAL B O 1
ATOM 9649 N N . SER B 1 672 ? 69.582 5.152 6.400 1.00 111.24 669 SER B N 1
ATOM 9650 C CA . SER B 1 672 ? 69.995 4.134 7.361 1.00 106.76 669 SER B CA 1
ATOM 9651 C C . SER B 1 672 ? 69.944 4.632 8.798 1.00 87.27 669 SER B C 1
ATOM 9652 O O . SER B 1 672 ? 69.826 3.846 9.732 1.00 80.89 669 SER B O 1
ATOM 9655 N N . TRP B 1 673 ? 70.035 5.941 8.977 1.00 84.58 670 TRP B N 1
ATOM 9656 C CA . TRP B 1 673 ? 70.047 6.501 10.316 1.00 91.29 670 TRP B CA 1
ATOM 9657 C C . TRP B 1 673 ? 69.536 7.936 10.355 1.00 97.05 670 TRP B C 1
ATOM 9658 O O . TRP B 1 673 ? 70.180 8.848 9.839 1.00 103.45 670 TRP B O 1
ATOM 9669 N N . PHE B 1 674 ? 68.369 8.126 10.965 1.00 93.24 671 PHE B N 1
ATOM 9670 C CA . PHE B 1 674 ? 67.863 9.461 11.237 1.00 86.96 671 PHE B CA 1
ATOM 9671 C C . PHE B 1 674 ? 68.600 9.986 12.457 1.00 79.23 671 PHE B C 1
ATOM 9672 O O . PHE B 1 674 ? 69.127 9.200 13.243 1.00 75.55 671 PHE B O 1
ATOM 9680 N N . PRO B 1 675 ? 68.655 11.317 12.616 1.00 75.25 672 PRO B N 1
ATOM 9681 C CA . PRO B 1 675 ? 69.485 11.913 13.669 1.00 72.55 672 PRO B CA 1
ATOM 9682 C C . PRO B 1 675 ? 68.945 11.686 15.084 1.00 68.55 672 PRO B C 1
ATOM 9683 O O . PRO B 1 675 ? 67.742 11.458 15.285 1.00 63.30 672 PRO B O 1
ATOM 9687 N N . ALA B 1 676 ? 69.847 11.750 16.060 1.00 67.94 673 ALA B N 1
ATOM 9688 C CA . ALA B 1 676 ? 69.455 11.640 17.453 1.00 67.01 673 ALA B CA 1
ATOM 9689 C C . ALA B 1 676 ? 69.050 13.007 18.000 1.00 67.94 673 ALA B C 1
ATOM 9690 O O . ALA B 1 676 ? 69.284 14.032 17.367 1.00 65.72 673 ALA B O 1
ATOM 9692 N N . VAL B 1 677 ? 68.407 13.010 19.162 1.00 65.33 674 VAL B N 1
ATOM 9693 C CA . VAL B 1 677 ? 68.170 14.230 19.912 1.00 58.17 674 VAL B CA 1
ATOM 9694 C C . VAL B 1 677 ? 68.483 13.955 21.367 1.00 56.32 674 VAL B C 1
ATOM 9695 O O . VAL B 1 677 ? 67.996 12.979 21.949 1.00 55.16 674 VAL B O 1
ATOM 9699 N N . ILE B 1 678 ? 69.349 14.800 21.915 1.00 57.02 675 ILE B N 1
ATOM 9700 C CA . ILE B 1 678 ? 69.663 14.829 23.325 1.00 55.39 675 ILE B CA 1
ATOM 9701 C C . ILE B 1 678 ? 68.970 16.088 23.770 1.00 56.60 675 ILE B C 1
ATOM 9702 O O . ILE B 1 678 ? 69.538 17.177 23.678 1.00 60.77 675 ILE B O 1
ATOM 9707 N N . PRO B 1 679 ? 67.717 15.953 24.219 1.00 53.54 676 PRO B N 1
ATOM 9708 C CA . PRO B 1 679 ? 66.918 17.132 24.516 1.00 48.75 676 PRO B CA 1
ATOM 9709 C C . PRO B 1 679 ? 67.201 17.600 25.925 1.00 51.21 676 PRO B C 1
ATOM 9710 O O . PRO B 1 679 ? 67.750 16.854 26.739 1.00 43.41 676 PRO B O 1
ATOM 9714 N N . LEU B 1 680 ? 66.837 18.845 26.196 1.00 58.35 677 LEU B N 1
ATOM 9715 C CA . LEU B 1 680 ? 66.872 19.371 27.545 1.00 59.38 677 LEU B CA 1
ATOM 9716 C C . LEU B 1 680 ? 65.468 19.335 28.138 1.00 56.80 677 LEU B C 1
ATOM 9717 O O . LEU B 1 680 ? 64.474 19.294 27.413 1.00 58.41 677 LEU B O 1
ATOM 9722 N N . ARG B 1 681 ? 65.390 19.340 29.461 1.00 53.48 678 ARG B N 1
ATOM 9723 C CA . ARG B 1 681 ? 64.106 19.283 30.139 1.00 56.35 678 ARG B CA 1
ATOM 9724 C C . ARG B 1 681 ? 63.234 20.509 29.828 1.00 61.48 678 ARG B C 1
ATOM 9725 O O . ARG B 1 681 ? 62.036 20.382 29.574 1.00 59.89 678 ARG B O 1
ATOM 9733 N N . ASP B 1 682 ? 63.837 21.694 29.857 1.00 57.80 679 ASP B N 1
ATOM 9734 C CA . ASP B 1 682 ? 63.140 22.911 29.464 1.00 48.10 679 ASP B CA 1
ATOM 9735 C C . ASP B 1 682 ? 64.033 23.676 28.521 1.00 47.27 679 ASP B C 1
ATOM 9736 O O . ASP B 1 682 ? 65.248 23.728 28.718 1.00 55.94 679 ASP B O 1
ATOM 9741 N N . GLN B 1 683 ? 63.431 24.282 27.507 1.00 44.60 680 GLN B N 1
ATOM 9742 C CA . GLN B 1 683 ? 64.174 25.098 26.558 1.00 50.79 680 GLN B CA 1
ATOM 9743 C C . GLN B 1 683 ? 65.020 26.188 27.220 1.00 54.59 680 GLN B C 1
ATOM 9744 O O . GLN B 1 683 ? 64.630 26.798 28.216 1.00 55.26 680 GLN B O 1
ATOM 9750 N N . LEU B 1 684 ? 66.185 26.429 26.639 1.00 58.31 681 LEU B N 1
ATOM 9751 C CA . LEU B 1 684 ? 67.120 27.401 27.165 1.00 64.77 681 LEU B CA 1
ATOM 9752 C C . LEU B 1 684 ? 67.056 28.661 26.328 1.00 66.30 681 LEU B C 1
ATOM 9753 O O . LEU B 1 684 ? 67.209 28.608 25.112 1.00 61.06 681 LEU B O 1
ATOM 9758 N N . ARG B 1 685 ? 66.818 29.797 26.971 1.00 65.71 682 ARG B N 1
ATOM 9759 C CA . ARG B 1 685 ? 66.854 31.056 26.251 1.00 64.86 682 ARG B CA 1
ATOM 9760 C C . ARG B 1 685 ? 68.310 31.425 26.046 1.00 71.49 682 ARG B C 1
ATOM 9761 O O . ARG B 1 685 ? 69.099 31.406 26.986 1.00 82.28 682 ARG B O 1
ATOM 9769 N N . VAL B 1 686 ? 68.672 31.737 24.811 1.00 68.17 683 VAL B N 1
ATOM 9770 C CA . VAL B 1 686 ? 70.031 32.146 24.512 1.00 74.71 683 VAL B CA 1
ATOM 9771 C C . VAL B 1 686 ? 70.010 33.415 23.689 1.00 81.84 683 VAL B C 1
ATOM 9772 O O . VAL B 1 686 ? 69.011 33.729 23.047 1.00 79.00 683 VAL B O 1
ATOM 9776 N N . GLY B 1 687 ? 71.122 34.141 23.715 1.00 90.60 684 GLY B N 1
ATOM 9777 C CA . GLY B 1 687 ? 71.297 35.331 22.902 1.00 93.70 684 GLY B CA 1
ATOM 9778 C C . GLY B 1 687 ? 72.704 35.406 22.344 1.00 91.89 684 GLY B C 1
ATOM 9779 O O . GLY B 1 687 ? 73.534 34.551 22.641 1.00 78.86 684 GLY B O 1
ATOM 9780 N N . GLU B 1 688 ? 72.971 36.431 21.540 1.00 104.57 685 GLU B N 1
ATOM 9781 C CA . GLU B 1 688 ? 74.280 36.611 20.914 1.00 112.49 685 GLU B CA 1
ATOM 9782 C C . GLU B 1 688 ? 75.434 36.564 21.916 1.00 113.19 685 GLU B C 1
ATOM 9783 O O . GLU B 1 688 ? 75.475 37.347 22.867 1.00 113.78 685 GLU B O 1
ATOM 9789 N N . GLY B 1 689 ? 76.364 35.638 21.692 1.00 112.13 686 GLY B N 1
ATOM 9790 C CA . GLY B 1 689 ? 77.587 35.560 22.473 1.00 112.48 686 GLY B CA 1
ATOM 9791 C C . GLY B 1 689 ? 77.518 34.692 23.714 1.00 110.49 686 GLY B C 1
ATOM 9792 O O . GLY B 1 689 ? 78.236 34.925 24.684 1.00 110.41 686 GLY B O 1
ATOM 9793 N N . ASP B 1 690 ? 76.659 33.682 23.687 1.00 107.61 687 ASP B N 1
ATOM 9794 C CA . ASP B 1 690 ? 76.493 32.816 24.846 1.00 107.09 687 ASP B CA 1
ATOM 9795 C C . ASP B 1 690 ? 77.334 31.548 24.730 1.00 109.03 687 ASP B C 1
ATOM 9796 O O . ASP B 1 690 ? 77.319 30.871 23.702 1.00 107.15 687 ASP B O 1
ATOM 9801 N N . ARG B 1 691 ? 78.064 31.241 25.798 1.00 112.74 688 ARG B N 1
ATOM 9802 C CA . ARG B 1 691 ? 78.919 30.060 25.848 1.00 118.14 688 ARG B CA 1
ATOM 9803 C C . ARG B 1 691 ? 78.179 28.881 26.456 1.00 110.48 688 ARG B C 1
ATOM 9804 O O . ARG B 1 691 ? 77.630 28.989 27.548 1.00 107.25 688 ARG B O 1
ATOM 9812 N N . ILE B 1 692 ? 78.182 27.753 25.751 1.00 109.49 689 ILE B N 1
ATOM 9813 C CA . ILE B 1 692 ? 77.436 26.571 26.181 1.00 105.58 689 ILE B CA 1
ATOM 9814 C C . ILE B 1 692 ? 78.285 25.306 26.239 1.00 110.14 689 ILE B C 1
ATOM 9815 O O . ILE B 1 692 ? 78.867 24.889 25.237 1.00 104.61 689 ILE B O 1
ATOM 9820 N N . SER B 1 693 ? 78.334 24.694 27.419 1.00 115.51 690 SER B N 1
ATOM 9821 C CA . SER B 1 693 ? 79.063 23.450 27.624 1.00 114.22 690 SER B CA 1
ATOM 9822 C C . SER B 1 693 ? 78.112 22.266 27.691 1.00 103.23 690 SER B C 1
ATOM 9823 O O . SER B 1 693 ? 77.449 22.058 28.704 1.00 92.98 690 SER B O 1
ATOM 9826 N N . LEU B 1 694 ? 78.042 21.493 26.613 1.00 101.35 691 LEU B N 1
ATOM 9827 C CA . LEU B 1 694 ? 77.354 20.215 26.668 1.00 89.36 691 LEU B CA 1
ATOM 9828 C C . LEU B 1 694 ? 78.246 19.243 27.410 1.00 84.89 691 LEU B C 1
ATOM 9829 O O . LEU B 1 694 ? 79.276 18.820 26.899 1.00 83.69 691 LEU B O 1
ATOM 9834 N N . LYS B 1 695 ? 77.855 18.905 28.629 1.00 85.43 692 LYS B N 1
ATOM 9835 C CA . LYS B 1 695 ? 78.643 17.996 29.446 1.00 89.84 692 LYS B CA 1
ATOM 9836 C C . LYS B 1 695 ? 78.074 16.582 29.383 1.00 85.37 692 LYS B C 1
ATOM 9837 O O . LYS B 1 695 ? 76.993 16.314 29.927 1.00 82.55 692 LYS B O 1
ATOM 9843 N N . ILE B 1 696 ? 78.800 15.683 28.717 1.00 81.98 693 ILE B N 1
ATOM 9844 C CA . ILE B 1 696 ? 78.322 14.315 28.548 1.00 78.24 693 ILE B CA 1
ATOM 9845 C C . ILE B 1 696 ? 79.283 13.292 29.138 1.00 79.03 693 ILE B C 1
ATOM 9846 O O . ILE B 1 696 ? 80.442 13.212 28.738 1.00 82.38 693 ILE B O 1
ATOM 9851 N N . ASP B 1 697 ? 78.798 12.512 30.096 1.00 78.09 694 ASP B N 1
ATOM 9852 C CA . ASP B 1 697 ? 79.550 11.365 30.573 1.00 82.60 694 ASP B CA 1
ATOM 9853 C C . ASP B 1 697 ? 78.880 10.113 30.039 1.00 86.59 694 ASP B C 1
ATOM 9854 O O . ASP B 1 697 ? 77.670 9.940 30.191 1.00 86.80 694 ASP B O 1
ATOM 9859 N N . ARG B 1 698 ? 79.665 9.250 29.401 1.00 88.36 695 ARG B N 1
ATOM 9860 C CA . ARG B 1 698 ? 79.169 7.957 28.946 1.00 79.12 695 ARG B CA 1
ATOM 9861 C C . ARG B 1 698 ? 79.581 6.909 29.966 1.00 80.79 695 ARG B C 1
ATOM 9862 O O . ARG B 1 698 ? 80.682 6.368 29.901 1.00 83.55 695 ARG B O 1
ATOM 9870 N N . LYS B 1 699 ? 78.696 6.640 30.919 1.00 78.98 696 LYS B N 1
ATOM 9871 C CA . LYS B 1 699 ? 79.001 5.723 32.008 1.00 82.59 696 LYS B CA 1
ATOM 9872 C C . LYS B 1 699 ? 78.650 4.289 31.638 1.00 83.23 696 LYS B C 1
ATOM 9873 O O . LYS B 1 699 ? 77.756 4.047 30.818 1.00 84.68 696 LYS B O 1
ATOM 9879 N N . VAL B 1 700 ? 79.353 3.340 32.247 1.00 82.18 697 VAL B N 1
ATOM 9880 C CA . VAL B 1 700 ? 79.035 1.934 32.046 1.00 82.34 697 VAL B CA 1
ATOM 9881 C C . VAL B 1 700 ? 78.931 1.156 33.359 1.00 91.78 697 VAL B C 1
ATOM 9882 O O . VAL B 1 700 ? 79.597 1.473 34.346 1.00 94.85 697 VAL B O 1
ATOM 9886 N N . ASP B 1 701 ? 78.086 0.129 33.336 1.00 96.59 698 ASP B N 1
ATOM 9887 C CA . ASP B 1 701 ? 77.641 -0.596 34.520 1.00 94.87 698 ASP B CA 1
ATOM 9888 C C . ASP B 1 701 ? 77.961 -2.077 34.342 1.00 95.48 698 ASP B C 1
ATOM 9889 O O . ASP B 1 701 ? 78.391 -2.499 33.267 1.00 96.75 698 ASP B O 1
ATOM 9894 N N . ASN B 1 702 ? 77.752 -2.868 35.389 1.00 97.50 699 ASN B N 1
ATOM 9895 C CA . ASN B 1 702 ? 77.954 -4.311 35.301 1.00 100.81 699 ASN B CA 1
ATOM 9896 C C . ASN B 1 702 ? 77.037 -4.982 34.281 1.00 91.91 699 ASN B C 1
ATOM 9897 O O . ASN B 1 702 ? 77.362 -6.047 33.758 1.00 86.95 699 ASN B O 1
ATOM 9902 N N . THR B 1 703 ? 75.896 -4.354 34.000 1.00 86.04 700 THR B N 1
ATOM 9903 C CA . THR B 1 703 ? 74.858 -4.982 33.181 1.00 73.36 700 THR B CA 1
ATOM 9904 C C . THR B 1 703 ? 74.359 -4.140 31.998 1.00 69.02 700 THR B C 1
ATOM 9905 O O . THR B 1 703 ? 73.707 -4.665 31.096 1.00 62.36 700 THR B O 1
ATOM 9909 N N . GLY B 1 704 ? 74.656 -2.844 32.000 1.00 72.38 701 GLY B N 1
ATOM 9910 C CA . GLY B 1 704 ? 74.235 -1.971 30.916 1.00 68.54 701 GLY B CA 1
ATOM 9911 C C . GLY B 1 704 ? 75.142 -0.769 30.715 1.00 72.21 701 GLY B C 1
ATOM 9912 O O . GLY B 1 704 ? 76.258 -0.729 31.229 1.00 67.98 701 GLY B O 1
ATOM 9913 N N . VAL B 1 705 ? 74.660 0.213 29.959 1.00 78.59 702 VAL B N 1
ATOM 9914 C CA . VAL B 1 705 ? 75.416 1.435 29.684 1.00 77.77 702 VAL B CA 1
ATOM 9915 C C . VAL B 1 705 ? 74.482 2.639 29.619 1.00 69.44 702 VAL B C 1
ATOM 9916 O O . VAL B 1 705 ? 73.397 2.545 29.052 1.00 70.27 702 VAL B O 1
ATOM 9920 N N . TRP B 1 706 ? 74.891 3.774 30.179 1.00 59.11 703 TRP B N 1
ATOM 9921 C CA . TRP B 1 706 ? 74.060 4.970 30.038 1.00 58.91 703 TRP B CA 1
ATOM 9922 C C . TRP B 1 706 ? 74.779 6.299 29.806 1.00 58.79 703 TRP B C 1
ATOM 9923 O O . TRP B 1 706 ? 76.004 6.385 29.856 1.00 69.32 703 TRP B O 1
ATOM 9934 N N . TYR B 1 707 ? 73.979 7.327 29.540 1.00 53.80 704 TYR B N 1
ATOM 9935 C CA . TYR B 1 707 ? 74.453 8.695 29.381 1.00 54.56 704 TYR B CA 1
ATOM 9936 C C . TYR B 1 707 ? 74.012 9.555 30.551 1.00 59.52 704 TYR B C 1
ATOM 9937 O O . TYR B 1 707 ? 72.874 9.469 30.996 1.00 60.42 704 TYR B O 1
ATOM 9946 N N . GLU B 1 708 ? 74.912 10.393 31.043 1.00 60.85 705 GLU B N 1
ATOM 9947 C CA . GLU B 1 708 ? 74.519 11.460 31.945 1.00 64.01 705 GLU B CA 1
ATOM 9948 C C . GLU B 1 708 ? 74.989 12.761 31.320 1.00 79.03 705 GLU B C 1
ATOM 9949 O O . GLU B 1 708 ? 76.190 13.037 31.277 1.00 84.81 705 GLU B O 1
ATOM 9955 N N . TRP B 1 709 ? 74.047 13.548 30.812 1.00 84.57 706 TRP B N 1
ATOM 9956 C CA . TRP B 1 709 ? 74.387 14.793 30.132 1.00 91.17 706 TRP B CA 1
ATOM 9957 C C . TRP B 1 709 ? 73.722 16.011 30.769 1.00 85.90 706 TRP B C 1
ATOM 9958 O O . TRP B 1 709 ? 72.778 15.885 31.549 1.00 81.57 706 TRP B O 1
ATOM 9969 N N . HIS B 1 710 ? 74.232 17.190 30.436 1.00 84.65 707 HIS B N 1
ATOM 9970 C CA . HIS B 1 710 ? 73.546 18.436 30.760 1.00 85.00 707 HIS B CA 1
ATOM 9971 C C . HIS B 1 710 ? 74.212 19.608 30.053 1.00 78.52 707 HIS B C 1
ATOM 9972 O O . HIS B 1 710 ? 75.038 19.408 29.169 1.00 79.71 707 HIS B O 1
ATOM 9979 N N . VAL B 1 711 ? 73.854 20.828 30.434 1.00 78.13 708 VAL B N 1
ATOM 9980 C CA . VAL B 1 711 ? 74.408 22.008 29.775 1.00 81.28 708 VAL B CA 1
ATOM 9981 C C . VAL B 1 711 ? 74.796 23.113 30.759 1.00 80.54 708 VAL B C 1
ATOM 9982 O O . VAL B 1 711 ? 74.088 23.377 31.723 1.00 75.30 708 VAL B O 1
ATOM 9986 N N . GLU B 1 712 ? 75.938 23.743 30.515 1.00 86.35 709 GLU B N 1
ATOM 9987 C CA . GLU B 1 712 ? 76.338 24.916 31.275 1.00 94.36 709 GLU B CA 1
ATOM 9988 C C . GLU B 1 712 ? 76.232 26.155 30.396 1.00 90.68 709 GLU B C 1
ATOM 9989 O O . GLU B 1 712 ? 76.646 26.136 29.239 1.00 83.55 709 GLU B O 1
ATOM 9995 N N . LYS B 1 713 ? 75.669 27.229 30.940 1.00 92.49 710 LYS B N 1
ATOM 9996 C CA . LYS B 1 713 ? 75.621 28.493 30.218 1.00 95.40 710 LYS B CA 1
ATOM 9997 C C . LYS B 1 713 ? 76.478 29.536 30.916 1.00 98.31 710 LYS B C 1
ATOM 9998 O O . LYS B 1 713 ? 76.413 29.696 32.134 1.00 94.86 710 LYS B O 1
ATOM 10004 N N . LYS B 1 714 ? 77.294 30.229 30.129 1.00 106.16 711 LYS B N 1
ATOM 10005 C CA . LYS B 1 714 ? 78.119 31.318 30.625 1.00 115.06 711 LYS B CA 1
ATOM 10006 C C . LYS B 1 714 ? 78.042 32.486 29.642 1.00 113.55 711 LYS B C 1
ATOM 10007 O O . LYS B 1 714 ? 78.364 32.339 28.461 1.00 107.78 711 LYS B O 1
ATOM 10013 N N . LYS B 1 715 ? 77.597 33.639 30.136 1.00 115.84 712 LYS B N 1
ATOM 10014 C CA . LYS B 1 715 ? 77.343 34.795 29.281 1.00 123.33 712 LYS B CA 1
ATOM 10015 C C . LYS B 1 715 ? 78.595 35.612 29.008 1.00 140.78 712 LYS B C 1
ATOM 10016 O O . LYS B 1 715 ? 79.673 35.302 29.516 1.00 146.16 712 LYS B O 1
ATOM 10022 N N . THR B 1 716 ? 78.441 36.654 28.197 1.00 151.46 713 THR B N 1
ATOM 10023 C CA . THR B 1 716 ? 79.551 37.532 27.842 1.00 161.68 713 THR B CA 1
ATOM 10024 C C . THR B 1 716 ? 80.257 38.040 29.092 1.00 162.31 713 THR B C 1
ATOM 10025 O O . THR B 1 716 ? 81.448 38.352 29.063 1.00 162.17 713 THR B O 1
ATOM 10029 N N . ASN B 1 717 ? 79.509 38.107 30.189 1.00 158.20 714 ASN B N 1
ATOM 10030 C CA . ASN B 1 717 ? 79.991 38.685 31.439 1.00 154.57 714 ASN B CA 1
ATOM 10031 C C . ASN B 1 717 ? 80.754 37.700 32.321 1.00 158.24 714 ASN B C 1
ATOM 10032 O O . ASN B 1 717 ? 81.509 38.105 33.204 1.00 157.65 714 ASN B O 1
ATOM 10037 N N . GLY B 1 718 ? 80.552 36.408 32.082 1.00 160.72 715 GLY B N 1
ATOM 10038 C CA . GLY B 1 718 ? 81.268 35.381 32.818 1.00 161.75 715 GLY B CA 1
ATOM 10039 C C . GLY B 1 718 ? 80.402 34.627 33.807 1.00 158.32 715 GLY B C 1
ATOM 10040 O O . GLY B 1 718 ? 80.880 33.730 34.501 1.00 158.33 715 GLY B O 1
ATOM 10041 N N . GLU B 1 719 ? 79.125 34.992 33.876 1.00 154.93 716 GLU B N 1
ATOM 10042 C CA . GLU B 1 719 ? 78.182 34.315 34.761 1.00 150.70 716 GLU B CA 1
ATOM 10043 C C . GLU B 1 719 ? 77.983 32.861 34.341 1.00 137.00 716 GLU B C 1
ATOM 10044 O O . GLU B 1 719 ? 77.760 32.577 33.167 1.00 132.26 716 GLU B O 1
ATOM 10050 N N . SER B 1 720 ? 78.048 31.943 35.302 1.00 129.44 717 SER B N 1
ATOM 10051 C CA . SER B 1 720 ? 77.937 30.519 34.995 1.00 121.70 717 SER B CA 1
ATOM 10052 C C . SER B 1 720 ? 76.776 29.822 35.708 1.00 111.67 717 SER B C 1
ATOM 10053 O O . SER B 1 720 ? 76.816 29.612 36.920 1.00 108.67 717 SER B O 1
ATOM 10056 N N . VAL B 1 721 ? 75.744 29.468 34.944 1.00 105.53 718 VAL B N 1
ATOM 10057 C CA . VAL B 1 721 ? 74.658 28.627 35.444 1.00 97.51 718 VAL B CA 1
ATOM 10058 C C . VAL B 1 721 ? 74.748 27.258 34.788 1.00 94.07 718 VAL B C 1
ATOM 10059 O O . VAL B 1 721 ? 75.477 27.082 33.815 1.00 86.45 718 VAL B O 1
ATOM 10063 N N . SER B 1 722 ? 74.007 26.291 35.318 1.00 95.47 719 SER B N 1
ATOM 10064 C CA . SER B 1 722 ? 74.016 24.948 34.751 1.00 94.53 719 SER B CA 1
ATOM 10065 C C . SER B 1 722 ? 72.663 24.249 34.894 1.00 91.51 719 SER B C 1
ATOM 10066 O O . SER B 1 722 ? 72.056 24.252 35.967 1.00 89.36 719 SER B O 1
ATOM 10069 N N . THR B 1 723 ? 72.192 23.655 33.801 1.00 86.02 720 THR B N 1
ATOM 10070 C CA . THR B 1 723 ? 70.989 22.841 33.841 1.00 75.15 720 THR B CA 1
ATOM 10071 C C . THR B 1 723 ? 71.258 21.657 34.759 1.00 79.62 720 THR B C 1
ATOM 10072 O O . THR B 1 723 ? 72.407 21.409 35.130 1.00 87.71 720 THR B O 1
ATOM 10076 N N . PRO B 1 724 ? 70.204 20.923 35.140 1.00 71.62 721 PRO B N 1
ATOM 10077 C CA . PRO B 1 724 ? 70.403 19.799 36.055 1.00 69.50 721 PRO B CA 1
ATOM 10078 C C . PRO B 1 724 ? 70.866 18.545 35.320 1.00 72.64 721 PRO B C 1
ATOM 10079 O O . PRO B 1 724 ? 70.606 18.388 34.121 1.00 71.31 721 PRO B O 1
ATOM 10083 N N . ILE B 1 725 ? 71.555 17.669 36.046 1.00 73.59 722 ILE B N 1
ATOM 10084 C CA . ILE B 1 725 ? 72.042 16.417 35.488 1.00 73.94 722 ILE B CA 1
ATOM 10085 C C . ILE B 1 725 ? 70.881 15.556 35.029 1.00 64.61 722 ILE B C 1
ATOM 10086 O O . ILE B 1 725 ? 70.098 15.079 35.846 1.00 58.70 722 ILE B O 1
ATOM 10091 N N . GLN B 1 726 ? 70.776 15.363 33.718 1.00 63.14 723 GLN B N 1
ATOM 10092 C CA . GLN B 1 726 ? 69.719 14.536 33.155 1.00 61.04 723 GLN B CA 1
ATOM 10093 C C . GLN B 1 726 ? 70.111 13.063 33.139 1.00 61.50 723 GLN B C 1
ATOM 10094 O O . GLN B 1 726 ? 71.267 12.722 32.921 1.00 66.51 723 GLN B O 1
ATOM 10100 N N . ASN B 1 727 ? 69.137 12.196 33.389 1.00 59.20 724 ASN B N 1
ATOM 10101 C CA . ASN B 1 727 ? 69.332 10.762 33.251 1.00 54.01 724 ASN B CA 1
ATOM 10102 C C . ASN B 1 727 ? 70.293 10.159 34.270 1.00 46.69 724 ASN B C 1
ATOM 10103 O O . ASN B 1 727 ? 71.054 9.265 33.938 1.00 34.29 724 ASN B O 1
ATOM 10108 N N . PRO B 1 728 ? 70.230 10.613 35.529 1.00 51.46 725 PRO B N 1
ATOM 10109 C CA . PRO B 1 728 ? 71.197 10.145 36.526 1.00 59.93 725 PRO B CA 1
ATOM 10110 C C . PRO B 1 728 ? 71.094 8.643 36.779 1.00 65.76 725 PRO B C 1
ATOM 10111 O O . PRO B 1 728 ? 70.050 8.161 37.224 1.00 59.65 725 PRO B O 1
ATOM 10115 N N . ASN B 1 729 ? 72.183 7.928 36.498 1.00 74.89 726 ASN B N 1
ATOM 10116 C CA . ASN B 1 729 ? 72.267 6.483 36.693 1.00 75.37 726 ASN B CA 1
ATOM 10117 C C . ASN B 1 729 ? 71.368 5.718 35.727 1.00 72.42 726 ASN B C 1
ATOM 10118 O O . ASN B 1 729 ? 70.848 4.651 36.059 1.00 69.78 726 ASN B O 1
ATOM 10123 N N . GLY B 1 730 ? 71.190 6.282 34.534 1.00 69.03 727 GLY B N 1
ATOM 10124 C CA . GLY B 1 730 ? 70.439 5.643 33.468 1.00 62.10 727 GLY B CA 1
ATOM 10125 C C . GLY B 1 730 ? 68.997 5.338 33.815 1.00 63.84 727 GLY B C 1
ATOM 10126 O O . GLY B 1 730 ? 68.380 4.471 33.199 1.00 60.03 727 GLY B O 1
ATOM 10127 N N . GLU B 1 731 ? 68.454 6.060 34.792 1.00 65.59 728 GLU B N 1
ATOM 10128 C CA . GLU B 1 731 ? 67.107 5.787 35.289 1.00 56.95 728 GLU B CA 1
ATOM 10129 C C . GLU B 1 731 ? 66.028 5.880 34.200 1.00 54.46 728 GLU B C 1
ATOM 10130 O O . GLU B 1 731 ? 65.051 5.131 34.222 1.00 54.49 728 GLU B O 1
ATOM 10136 N N . SER B 1 732 ? 66.210 6.792 33.248 1.00 48.41 729 SER B N 1
ATOM 10137 C CA . SER B 1 732 ? 65.250 6.957 32.162 1.00 39.91 729 SER B CA 1
ATOM 10138 C C . SER B 1 732 ? 65.768 6.369 30.861 1.00 45.35 729 SER B C 1
ATOM 10139 O O . SER B 1 732 ? 65.045 6.325 29.866 1.00 50.64 729 SER B O 1
ATOM 10142 N N . TYR B 1 733 ? 67.022 5.921 30.874 1.00 50.36 730 TYR B N 1
ATOM 10143 C CA . TYR B 1 733 ? 67.716 5.500 29.657 1.00 49.15 730 TYR B CA 1
ATOM 10144 C C . TYR B 1 733 ? 68.917 4.626 30.016 1.00 48.22 730 TYR B C 1
ATOM 10145 O O . TYR B 1 733 ? 69.872 5.089 30.639 1.00 43.76 730 TYR B O 1
ATOM 10154 N N . TYR B 1 734 ? 68.858 3.363 29.608 1.00 47.46 731 TYR B N 1
ATOM 10155 C CA . TYR B 1 734 ? 69.806 2.348 30.040 1.00 49.49 731 TYR B CA 1
ATOM 10156 C C . TYR B 1 734 ? 69.741 1.217 29.041 1.00 53.17 731 TYR B C 1
ATOM 10157 O O . TYR B 1 734 ? 68.854 0.369 29.121 1.00 54.21 731 TYR B O 1
ATOM 10166 N N . MET B 1 735 ? 70.662 1.226 28.080 1.00 67.26 732 MET B N 1
ATOM 10167 C CA . MET B 1 735 ? 70.770 0.148 27.102 1.00 73.88 732 MET B CA 1
ATOM 10168 C C . MET B 1 735 ? 71.375 -1.091 27.761 1.00 74.67 732 MET B C 1
ATOM 10169 O O . MET B 1 735 ? 72.574 -1.136 28.047 1.00 75.60 732 MET B O 1
ATOM 10174 N N . ARG B 1 736 ? 70.533 -2.091 28.004 1.00 70.27 733 ARG B N 1
ATOM 10175 C CA . ARG B 1 736 ? 70.955 -3.270 28.750 1.00 71.62 733 ARG B CA 1
ATOM 10176 C C . ARG B 1 736 ? 71.825 -4.212 27.919 1.00 77.13 733 ARG B C 1
ATOM 10177 O O . ARG B 1 736 ? 71.670 -4.307 26.700 1.00 78.10 733 ARG B O 1
ATOM 10185 N N . MET B 1 737 ? 72.747 -4.896 28.592 1.00 78.66 734 MET B N 1
ATOM 10186 C CA . MET B 1 737 ? 73.632 -5.849 27.937 1.00 79.93 734 MET B CA 1
ATOM 10187 C C . MET B 1 737 ? 73.608 -7.194 28.655 1.00 85.02 734 MET B C 1
ATOM 10188 O O . MET B 1 737 ? 73.224 -8.212 28.074 1.00 90.68 734 MET B O 1
#

B-factor: mean 99.37, std 47.93, range [2.69, 297.9]

Radius of gyration: 37.5 Å; Cα contacts (8 Å, |Δi|>4): 2554; chains: 2; bounding box: 116×100×66 Å

Organism: Caenorhabditis elegans (NCBI:txid6239)

CATH classification: 3.20.20.150 (+2 more: 3.40.50.150, 2.70.160.11)

Secondary structure (DSSP, 8-state):
-TT--EEEE--SSS--TTTTTTHHHHHHHHHHTT---EEEETT-HHHHT----S-TT-PPPPP---STTS-HHHHHHSEEEE--TT--TT-SSHHHHHHHHHHHHHHHHHHHHHT-SEEEEE--SS--HHHHHHHHHHHHT-SS--EEEEEPPSSGGGSTT--TTT-SS--HHHHHHHHHHHTT---TTTEEEEEEE-SS--GGGTSHHHHTGGGSS-EEEEEEES-----STTT-----HHHHHHHHHH---TT-EEEEE--S---TTTS-HHHHHHHHHHTT----HHHHHHHHHHHHHHHHHHHTT---EEEEEEES-TT-HHHHHHHHHHHHHHHHHSTTSPPPEEEEEEEE--HHHHHHHHHHHHHTTTT-SEEEES-GGGHHHHHHHTTPPPPSEEEE---BTTBGGG-HHHHHHTTGGGS-TT-EEES-EEEEEEEEE--HHHHHHHHT----GGGTTSPPSSS---EE-TTS-EE---TT-HHHHHHSS-EE----S--BSSSS-EEEEEEESS-TT---S-EEEEEEEE--SSEEEEEEEEEEEEEEETTEEEE-SGGG--TT--S---EEEEEEEEEEE-TT-EEEEEEEEEE-SSEEEEEEEEEEE-TTS-EEE---BSTTSSS--EE-/--TTSEEEEE--GGG--SSGGG--HHHHHHHHHTS---EEEETT-HHHHT----SSTT---------STTS-HHHHHHHEEEE--TT--TT-SSHHHHHHHHHHHHHHHHHHHHHT-SEEEEE--SS--HHHHHHHHHHHHH-SS--EEEEE--SSGGG-TT--TTT-SS--HHHHHHHHHHHTT---TTTEEEEEEE-SSPPGGGTSHHHHGGGGGTTEEEEEEES-------HHHHHHHHHT---SS-EEEEE--S-SS-SSTTHHHHHHHHHHT---HHHHHHHHHHHHHHHHHHHHTS-SEEEEEEE--TT-HHHHHHHHHHTTTTTTT---EEEEEEEE--HHHHHHHHHHHHHTSTT-EEEEES-TTSTTTHHHHTT----SEEEE---BTTBGGG-HHHHHHHHTTT--TT-EEES-EEEEEEEEEE-HHHHHHHHT----GGGTTPPPSSS---EE-TTS-EE---TT-HHHHHHSS-EE----S-EESSSS--EEEEEESS-TT-----EEEEEEEE--SSEEEEEEEEEEEEEEETTEEEE-SSTT--TT--S-PPEEEEEEEEEEE-TT-EEEEEEEEEE-SSEEEEEEEEEEE-TT--EEE---BSGGGSS--EE-

=== Feature glossary ===
Each block in this record encodes a different view of the same protein. In brief:

Predicted aligned error. PAE(i, j) answers: if I align the predicted and true structures on residue i, how far off (in Å) do I expect residue j to be? A block-diagonal PAE matrix with low values on the blocks and high values off-diagonal is the signature of a multi-domain protein with confidently predicted domains but uncertain inter-domain orientation.

Contact-map, Ramachandran, and PAE plots. Plot images: a contact map (which residues are close in 3D, as an N×N binary image), a Ramachandran scatter (backbone torsion angles, revealing secondary-structure composition at a glance), and — for AlphaFold structures — a PAE heatmap (pairwise prediction confidence).

Backbone torsions (φ/ψ). φ (phi) and ψ (psi) are the two rotatable backbone dihedrals per residue: φ is the C(i-1)–N–Cα–C torsion, ψ is the N–Cα–C–N(i+1) torsion, both in degrees on (−180°, 180°]. α-helical residues cluster near (−60°, −45°); β-strand residues near (−120°, +130°). A Ramachandran plot is simply a scatter of (φ, ψ) for every residue.

Foldseek 3Di. A 3Di character summarizes, for each residue, the relative orientation of the Cα frame of its nearest spatial neighbor. Because it encodes fold topology rather than chemistry, 3Di alignments detect remote structural similarity that sequence alignment misses.

Radius of gyration, Cα contacts, bounding box. Three whole-structure scalars: the radius of gyration (RMS distance of Cα from centroid, in Å), the count of Cα–Cα contacts (pairs closer than 8 Å and separated by more than four residues in sequence — i.e. tertiary, not local, contacts), and the bounding-box dimensions. Together they distinguish compact globular folds from extended fibres or disordered chains.

Sequence. Sequence gives the chain of amino acids in standard one-letter code (A=alanine, C=cysteine, …, Y=tyrosine), read N→C. It is the only feature that is directly encoded by the gene; all structural features are derived from the folded form of this sequence.

mmCIF coordinates. Atomic coordinates in PDBx/mmCIF format — the same representation the Protein Data Bank distributes. Each line of the _atom_site loop places one backbone atom in Cartesian space (units: ångströms, origin: arbitrary).

Secondary structure (3-state, P-SEA). Three-state secondary structure (P-SEA) collapses the eight DSSP classes into helix (a), strand (b), and coil (c). P-SEA assigns these from Cα geometry alone — distances and angles — without requiring backbone oxygens, so it works on any Cα trace.

InterPro / GO / CATH / organism. Functional annotations link the protein to curated databases. InterPro entries identify conserved domains and families by matching the sequence against member-database signatures (Pfam, PROSITE, CDD, …). Gene Ontology (GO) terms describe molecular function, biological process, and cellular component in a controlled vocabulary. CATH places the structure in a hierarchical fold classification (Class/Architecture/Topology/Homologous-superfamily). The organism is the source species.

B-factor. B-factor (Debye–Waller factor) reflects atomic displacement in the crystal lattice. It is an experimental observable (units Å²), not a prediction; low values mean the atom is pinned down, high values mean it moves or is heterogeneous across the crystal.

Rendered structure images. Structure images are PyMOL renders from six orthogonal camera directions. Cartoon representation draws helices as coils and strands as arrows; sticks shows the backbone as bonds; surface shows the solvent-excluded envelope. Rainbow coloring maps sequence position to hue (blue→red, N→C); chain coloring assigns a distinct color per polypeptide.

Solvent-accessible surface area. Solvent-accessible surface area (SASA) is the area in Å² traced out by the centre of a 1.4 Å probe sphere (a water molecule) rolled over the protein's van der Waals surface (Shrake–Rupley / Lee–Richards construction). Buried residues have near-zero SASA; fully exposed residues can exceed 200 Å². The total SASA scales roughly with the number of surface residues.

Secondary structure (8-state, DSSP). The SS8 string is DSSP's per-residue secondary-structure call. α-helix (H) means an i→i+4 H-bond ladder; β-strand (E) means the residue participates in a β-sheet; 3₁₀ (G) and π (I) are tighter and wider helices; T/S are turns/bends; '-' is loop.

pLDDT. For AlphaFold models, the B-factor field carries pLDDT — the model's own estimate of local accuracy on a 0–100 scale. Regions with pLDDT<50 should be treated as essentially unmodeled; they often correspond to intrinsically disordered segments.

Nearest PDB structures. Nearest PDB neighbors are the top structural matches found by Foldseek when searching this structure against the entire Protein Data Bank. Each hit reports a TM-score (0 to 1; >0.5 almost always implies the same fold) and an E-value. These are *structural* homologs — they may share no detectable sequence similarity.